Protein AF-0000000079726838 (afdb_homodimer)

Organism: NCBI:txid2484979

Radius of gyration: 108.26 Å; Cα contacts (8 Å, |Δi|>4): 1238; chains: 2; bounding box: 36×328×181 Å

Secondary structure (DSSP, 8-state):
-HHHHHHS-HHHHHHHHHHHTHHHHHHHHHHHHHHHHHHHHHHHHHIIIIIHHHHHHHHHHHIIIIIIIIHHHHHHTTSS-HHHHHHHHHHHHHHHHHHHHHHHTS---HHHHHHHHHHHHHHHHHHHHHHHHHHHHHTT-HHHHHHHIIIIIHHHHHHHHHHHHHHHHHHHHHHHHHHHHHHHHHHHHHHHHHHHHHHHHHHHHHHHHHHHHHHHHHHHHHHHHHHTTB-SS-------TT---HHHHHHHHHHHHHHHHHHHHHHHHHHHHHHHHHHHHHHHHHHHHHHHHHHHHHHHHHHHHHHHHHHHHHHHHHHHHH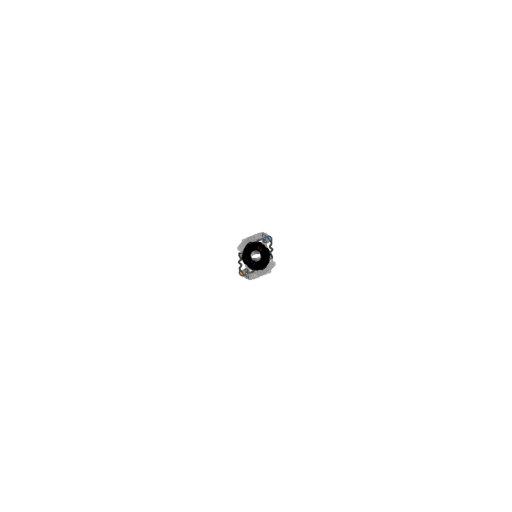HHHHHHHHHHHHHHHHHHHHHHHHHHHHHHHHHHHHHHHHHHHHHHHHHHHHHHHHHHHHHHHHHHHHHHHHHHHHHHHHHHHHHHHHHHHHTGGGGHHHHHHHHHHHHHHHHHHHHHHHHHHHHHHHHHHHHHHHHHHHHHHHHHHHHHHHHHHHHHHHHHHHHHHHHHHHHHHHHHHHHHHHHHHHHHHHHHHHHHHHHHHHHHHHHHHHHHHHHHHHHHHHHHHHHHHHHHHHHHHHHHHHTTSB-/-HHHHHTS-HHHHHHHHHHHTHHHHHHHHHHHHHHHHHHHHHHHHHIIIIIHHHHHHHHHHHIIIIIIIIHHHHHHHTSS-HHHHHHHHHHHHHHHHHHHHHHHTSPPPHHHHHHHHHHHHHHHHHHHHHHHHHHHHHTT-HHHHHHIIIIIHHHHHHHHHHHHHHHHHHHHHHHHHHHHHHHHHHHHHHHHHHHHHHHHHHHHHHHHHHHHHHHHHHHHHHHHHHHTTB-SS-------TT---HHHHHHHHHHHHHHHHHHHHHHHHHHHHHHHHHHHHHHHHHHHHHHHHHHHHHHHHHHHHHHHHHHHHHHHHHHHHHHHHHHHHHHHHHHHHHHHHHHHHHHHHHHHHHHHHHHHHHHHHHHHHHHHHHHHHHHHHHHHHHHHHHHHHHHHHHHHHHHHHHHHHHHHHHTGGGGHHHHHHHHHHHHHHHHHHHHHHHHHHHHHHHHHHHHHHHHHHHHHHHHHHHHHHHHHHHHHHHHHHHHHHHHHHHHHHHHHHHHHHHHHHHHHHHHHHHHHHHHHHHHHHHHHHHHHHHHHHHHHHHHHHHHHHHHHHHHHHHHHHHTTSB-

Sequence (1142 aa):
MKSWYSRLGLKIKLTLLFSSLLLPILMILGLSLLNSSARIKDIETIHNDRLIPLKQLKSISDYYAISIVDCVHKVRGGSVSFSQGKENIAQAQAGIKKEWMAYLSTQLVPEETQIIEELKPLFETADKVVEEGKKTMEAEDQQKLIEFAENVLYPNIDPVTEKIEKLIQVQLKITERIYTKAELEYEYSIGIFTVTSVATIVYILIVSITFSLRLVKGLTTVTSSIKNADFSKIIDVEHDDRNKDELYLLLIAFQEFQEKVKNMLSTIFSFSESILSASEELSKSSDHLSSNAQTESASAEQISASVEEISAGMEQVTRNAEEQYSSIASFSGEMKTLDTLINRVGDAVQGSLQSVSEMYQKVEGGKNTMGNLSGSMGKIENSSVEMRSITAIIKEISEKVNLLALNAAIEAARAGEHGRGFAVVASEITRLAEQTDESAKTIEDLIKTSNAEIESGKGFVENSVKVYAGILDGLRSIKESSDNIVQIMQLQQEKKETIRGAVQLVDSKSAEIRTSVKEQKVAIVETANAVANISVTVQSSAANSEQIAASASGLLNIAKNLRETMSFLKAMKSWYSRLGLKIKLTLLFSSLLLPILMILGLSLLNSSARIKDIETIHNDRLIPLKQLKSISDYYAISIVDCVHKVRGGSVSFSQGKENIAQAQAGIKKEWMAYLSTQLVPEETQIIEELKPLFETADKVVEEGKKTMEAEDQQKLIEFAENVLYPNIDPVTEKIEKLIQVQLKITERIYTKAELEYEYSIGIFTVTSVATIVYILIVSITFSLRLVKGLTTVTSSIKNADFSKIIDVEHDDRNKDELYLLLIAFQEFQEKVKNMLSTIFSFSESILSASEELSKSSDHLSSNAQTESASAEQISASVEEISAGMEQVTRNAEEQYSSIASFSGEMKTLDTLINRVGDAVQGSLQSVSEMYQKVEGGKNTMGNLSGSMGKIENSSVEMRSITAIIKEISEKVNLLALNAAIEAARAGEHGRGFAVVASEITRLAEQTDESAKTIEDLIKTSNAEIESGKGFVENSVKVYAGILDGLRSIKESSDNIVQIMQLQQEKKETIRGAVQLVDSKSAEIRTSVKEQKVAIVETANAVANISVTVQSSAANSEQIAASASGLLNIAKNLRETMSFLKA

Nearest PDB structures (foldseek):
  8c5v-assembly1_I  TM=6.494E-01  e=7.967E-13  Escherichia coli
  3g67-assembly1_A  TM=8.322E-01  e=2.986E-04  Thermotoga maritima
  7a0g-assembly1_JJJ  TM=4.758E-01  e=6.464E-01  Serratia marcescens
  8to0-assembly1_F  TM=2.439E-01  e=8.114E+00  Mus musculus
  8c5v-assembly1_I  TM=6.733E-01  e=1.120E-13  Escherichia coli

pLDDT: mean 88.54, std 6.05, range [40.91, 96.56]

Foldseek 3Di:
DVPVLQQDAPVVNVVVLVVVLVVLVVVLVVLVVVLVVVVVVLVVCLPQAQPLLLVLLVLLLCLLVPQQLVLLVCCLVVNAALVRSLVSLVVSLVSNVVSVVVSVPHDDDPQLVVLVVVQVVLVVQLVVLSVVLSVCSVVVPNVVSVCSSPPPRCVRRVVNSVSSVVNSVVSVVVNVVSVVVSVVVVVVSVVVSVVSVVVSVVSSVVSVVVVVVVLVVLVVVLVVCVVLLELVDQDDQDDDPSRPYPSSVVSVVVSVVSVVLVVVLVVLLVVLVVLLVVLVVLLVVLVVLLVVLVVLLVVLVVLLVVLVVVLVVLVVLLVVLVVLLVVLVVVVVVLVVVLVVLVVLLVVLVVLLVVLVVVLVVLVVVLVVLVVQLVVLVVVLVVLVVLLVVLVVQLVVLVVQLVVLVVQLVVLVVVPPVSPVSNVVSVVSNVVSVVSNVVSVVSNVVSVVSNVVSVVVNVVSVVSSVVSVVVNVVSVVSNVVSVVSVVVSVVVVVVSVVVSVVSVVSNVVSVVSNVVSVVVVVVSVVSNVVSVVSNVVSVVSNVVSVVSNVVSVVSNVVSVVSCVVCVSNHD/DVPVLQQDAPVVNVVVLVVVLVVLVVVLVVLVVVLVVLVVVLVVCLVQAQVLLLVLLVLLLCLLVPQQLVLLVCCLVVVDALVRSLVSLVVSLVSNVVSVVVSVPHDDDPQLVVLVVVQVVLVVQLVVLSVVLSVCSVVVDNVVSVCSSVPPRCVSRVVNSVSSVVNSVVSVVVNVVSVVVSVVVVVVSVVVSVVSVVVSVVSSVVSVVVVVVVQVVLVVVLVVCVVLLELVDQDDQDDDPSRPYPSSVVSVVVSVVSVVLVVVLVVLLVVLVVLLVVLVVLLVVLVVLLVVLVVLLVVLVVLLVVLVVVLVVLVVLLVVLVVLLVVLVVVVVVLVVVLVVLVVLVVVLVVLLVVLVVVLVVLVVVLVVLVVVLVVLVVVLVVLVVLLVVLVVQLVVLVVQLVVLVVQLVVLVVVPPVSPVSNVVSVVSNVVSVVSNVVSVVSNVVSVVVNVVSVVVNVVSVVSSVVSVVVNVVSVVSNVVSVVSNVVSVVVVVVSVVVSVVSVVSNVVSVVSNVVSVVVSVVSVVSNVVSVVSNVVSVVSNVVSVVSNVVSVVSNVVSVVSCVVCVSNHD

InterPro domains:
  IPR004089 Methyl-accepting chemotaxis protein (MCP) signalling domain [PF00015] (361-507)
  IPR004089 Methyl-accepting chemotaxis protein (MCP) signalling domain [PS50111] (299-535)
  IPR004089 Methyl-accepting chemotaxis protein (MCP) signalling domain [SM00283] (295-570)
  IPR004090 Chemotaxis methyl-accepting receptor [PR00260] (10-35)
  IPR004090 Chemotaxis methyl-accepting receptor [PR00260] (316-345)
  IPR004090 Chemotaxis methyl-accepting receptor [PR00260] (393-420)
  IPR004090 Chemotaxis methyl-accepting receptor [PR00260] (422-451)
  IPR024478 Chemotaxis methyl-accepting receptor HlyB-like, 4HB MCP domain [PF12729] (11-183)

Structure (mmCIF, N/CA/C/O backbone):
data_AF-0000000079726838-model_v1
#
loop_
_entity.id
_entity.type
_entity.pdbx_description
1 polymer 'Methyl-accepting chemotaxis protein'
#
loop_
_atom_site.group_PDB
_atom_site.id
_atom_site.type_symbol
_atom_site.label_atom_id
_atom_site.label_alt_id
_atom_site.label_comp_id
_atom_site.label_asym_id
_atom_site.label_entity_id
_atom_site.label_seq_id
_atom_site.pdbx_PDB_ins_code
_atom_site.Cartn_x
_atom_site.Cartn_y
_atom_site.Cartn_z
_atom_site.occupancy
_atom_site.B_iso_or_equiv
_atom_site.auth_seq_id
_atom_site.auth_comp_id
_atom_site.auth_asym_id
_atom_site.auth_atom_id
_atom_site.pdbx_PDB_model_num
ATOM 1 N N . MET A 1 1 ? 16.016 64.875 40.156 1 40.91 1 MET A N 1
ATOM 2 C CA . MET A 1 1 ? 14.578 65.062 40.312 1 40.91 1 MET A CA 1
ATOM 3 C C . MET A 1 1 ? 13.789 64.312 39.25 1 40.91 1 MET A C 1
ATOM 5 O O . MET A 1 1 ? 12.578 64.188 39.344 1 40.91 1 MET A O 1
ATOM 9 N N . LYS A 1 2 ? 14.617 64.25 38.156 1 58.03 2 LYS A N 1
ATOM 10 C CA . LYS A 1 2 ? 14.188 63.562 36.938 1 58.03 2 LYS A CA 1
ATOM 11 C C . LYS A 1 2 ? 13.953 62.062 37.219 1 58.03 2 LYS A C 1
ATOM 13 O O . LYS A 1 2 ? 13.016 61.469 36.688 1 58.03 2 LYS A O 1
ATOM 18 N N . SER A 1 3 ? 14.609 61.688 38.031 1 61.22 3 SER A N 1
ATOM 19 C CA . SER A 1 3 ? 14.688 60.25 38.281 1 61.22 3 SER A CA 1
ATOM 20 C C . SER A 1 3 ? 13.508 59.75 39.125 1 61.22 3 SER A C 1
ATOM 22 O O . SER A 1 3 ? 12.891 58.719 38.781 1 61.22 3 SER A O 1
ATOM 24 N N . TRP A 1 4 ? 13.242 60.438 40.219 1 64.5 4 TRP A N 1
ATOM 25 C CA . TRP A 1 4 ? 12.156 60 41.094 1 64.5 4 TRP A CA 1
ATOM 26 C C . TRP A 1 4 ? 10.797 60.219 40.438 1 64.5 4 TRP A C 1
ATOM 28 O O . TRP A 1 4 ? 9.891 59.406 40.562 1 64.5 4 TRP A O 1
ATOM 38 N N . TYR A 1 5 ? 10.695 61.25 39.625 1 71.38 5 TYR A N 1
ATOM 39 C CA . TYR A 1 5 ? 9.469 61.594 38.906 1 71.38 5 TYR A CA 1
ATOM 40 C C . TYR A 1 5 ? 9.117 60.531 37.875 1 71.38 5 TYR A C 1
ATOM 42 O O . TYR A 1 5 ? 7.945 60.188 37.688 1 71.38 5 TYR A O 1
ATOM 50 N N . SER A 1 6 ? 10.133 59.969 37.438 1 70.81 6 SER A N 1
ATOM 51 C CA . SER A 1 6 ? 9.922 59 36.344 1 70.81 6 SER A CA 1
ATOM 52 C C . SER A 1 6 ? 9.383 57.688 36.906 1 70.81 6 SER A C 1
ATOM 54 O O . SER A 1 6 ? 8.75 56.906 36.156 1 70.81 6 SER A O 1
ATOM 56 N N . ARG A 1 7 ? 9.5 57.469 38.219 1 75.81 7 ARG A N 1
ATOM 57 C CA . ARG A 1 7 ? 9.109 56.188 38.781 1 75.81 7 ARG A CA 1
ATOM 58 C C . ARG A 1 7 ? 7.703 56.25 39.375 1 75.81 7 ARG A C 1
ATOM 60 O O . ARG A 1 7 ? 7.125 55.25 39.75 1 75.81 7 ARG A O 1
ATOM 67 N N . LEU A 1 8 ? 7.102 57.406 39.281 1 77.19 8 LEU A N 1
ATOM 68 C CA . LEU A 1 8 ? 5.789 57.562 39.906 1 77.19 8 LEU A CA 1
ATOM 69 C C . LEU A 1 8 ? 4.68 57.188 38.938 1 77.19 8 LEU A C 1
ATOM 71 O O . LEU A 1 8 ? 4.875 57.25 37.719 1 77.19 8 LEU A O 1
ATOM 75 N N . GLY A 1 9 ? 3.553 56.812 39.5 1 79.25 9 GLY A N 1
ATOM 76 C CA . GLY A 1 9 ? 2.373 56.531 38.688 1 79.25 9 GLY A CA 1
ATOM 77 C C . GLY A 1 9 ? 1.817 57.75 38 1 79.25 9 GLY A C 1
ATOM 78 O O . GLY A 1 9 ? 2.1 58.875 38.406 1 79.25 9 GLY A O 1
ATOM 79 N N . LEU A 1 10 ? 1.192 57.562 36.906 1 81.06 10 LEU A N 1
ATOM 80 C CA . LEU A 1 10 ? 0.652 58.656 36.125 1 81.06 10 LEU A CA 1
ATOM 81 C C . LEU A 1 10 ? -0.338 59.469 36.938 1 81.06 10 LEU A C 1
ATOM 83 O O . LEU A 1 10 ? -0.407 60.688 36.781 1 81.06 10 LEU A O 1
ATOM 87 N N . LYS A 1 11 ? -1.044 58.844 37.875 1 78.19 11 LYS A N 1
ATOM 88 C CA . LYS A 1 11 ? -1.975 59.531 38.75 1 78.19 11 LYS A CA 1
ATOM 89 C C . LYS A 1 11 ? -1.242 60.562 39.625 1 78.19 11 LYS A C 1
ATOM 91 O O . LYS A 1 11 ? -1.638 61.719 39.719 1 78.19 11 LYS A O 1
ATOM 96 N N . ILE A 1 12 ? -0.207 60.062 40.219 1 77.75 12 ILE A N 1
ATOM 97 C CA . ILE A 1 12 ? 0.562 60.906 41.125 1 77.75 12 ILE A CA 1
ATOM 98 C C . ILE A 1 12 ? 1.311 61.969 40.312 1 77.75 12 ILE A C 1
ATOM 100 O O . ILE A 1 12 ? 1.395 63.125 40.75 1 77.75 12 ILE A O 1
ATOM 104 N N . LYS A 1 13 ? 1.774 61.562 39.156 1 78.75 13 LYS A N 1
ATOM 105 C CA . LYS A 1 13 ? 2.484 62.531 38.312 1 78.75 13 LYS A CA 1
ATOM 106 C C . LYS A 1 13 ? 1.571 63.688 37.906 1 78.75 13 LYS A C 1
ATOM 108 O O . LYS A 1 13 ? 1.965 64.875 37.969 1 78.75 13 LYS A O 1
ATOM 113 N N . LEU A 1 14 ? 0.384 63.312 37.562 1 78.88 14 LEU A N 1
ATOM 114 C CA . LEU A 1 14 ? -0.561 64.312 37.125 1 78.88 14 LEU A CA 1
ATOM 115 C C . LEU A 1 14 ? -1.011 65.188 38.281 1 78.88 14 LEU A C 1
ATOM 117 O O . LEU A 1 14 ? -1.132 66.438 38.156 1 78.88 14 LEU A O 1
ATOM 121 N N . THR A 1 15 ? -1.116 64.562 39.406 1 76.06 15 THR A N 1
ATOM 122 C CA . THR A 1 15 ? -1.513 65.312 40.594 1 76.06 15 THR A CA 1
ATOM 123 C C . THR A 1 15 ? -0.414 66.312 41 1 76.06 15 THR A C 1
ATOM 125 O O . THR A 1 15 ? -0.694 67.438 41.344 1 76.06 15 THR A O 1
ATOM 128 N N . LEU A 1 16 ? 0.772 65.812 40.969 1 75.38 16 LEU A N 1
ATOM 129 C CA . LEU A 1 16 ? 1.89 66.688 41.312 1 75.38 16 LEU A CA 1
ATOM 130 C C . LEU A 1 16 ? 2.035 67.812 40.312 1 75.38 16 LEU A C 1
ATOM 132 O O . LEU A 1 16 ? 2.334 69 40.688 1 75.38 16 LEU A O 1
ATOM 136 N N . LEU A 1 17 ? 1.799 67.438 39.125 1 78.94 17 LEU A N 1
ATOM 137 C CA . LEU A 1 17 ? 1.915 68.5 38.062 1 78.94 17 LEU A CA 1
ATOM 138 C C . LEU A 1 17 ? 0.846 69.562 38.219 1 78.94 17 LEU A C 1
ATOM 140 O O . LEU A 1 17 ? 1.144 70.75 38.156 1 78.94 17 LEU A O 1
ATOM 144 N N . PHE A 1 18 ? -0.343 69.125 38.562 1 78.25 18 PHE A N 1
ATOM 145 C CA . PHE A 1 18 ? -1.435 70.062 38.781 1 78.25 18 PHE A CA 1
ATOM 146 C C . PHE A 1 18 ? -1.238 70.875 40.062 1 78.25 18 PHE A C 1
ATOM 148 O O . PHE A 1 18 ? -1.521 72.062 40.125 1 78.25 18 PHE A O 1
ATOM 155 N N . SER A 1 19 ? -0.671 70.188 41.094 1 74.62 19 SER A N 1
ATOM 156 C CA . SER A 1 19 ? -0.426 70.875 42.344 1 74.62 19 SER A CA 1
ATOM 157 C C . SER A 1 19 ? 0.685 71.875 42.219 1 74.62 19 SER A C 1
ATOM 159 O O . SER A 1 19 ? 0.673 72.875 42.938 1 74.62 19 SER A O 1
ATOM 161 N N . SER A 1 20 ? 1.674 71.625 41.406 1 77.06 20 SER A N 1
ATOM 162 C CA . SER A 1 20 ? 2.771 72.562 41.219 1 77.06 20 SER A CA 1
ATOM 163 C C . SER A 1 20 ? 2.264 73.875 40.719 1 77.06 20 SER A C 1
ATOM 165 O O . SER A 1 20 ? 2.898 74.938 40.906 1 77.06 20 SER A O 1
ATOM 167 N N . LEU A 1 21 ? 1.096 73.875 40.188 1 75.19 21 LEU A N 1
ATOM 168 C CA . LEU A 1 21 ? 0.511 75.125 39.656 1 75.19 21 LEU A CA 1
ATOM 169 C C . LEU A 1 21 ? -0.08 75.938 40.781 1 75.19 21 LEU A C 1
ATOM 171 O O . LEU A 1 21 ? -0.358 77.125 40.562 1 75.19 21 LEU A O 1
ATOM 175 N N . LEU A 1 22 ? -0.127 75.375 42.031 1 76.31 22 LEU A N 1
ATOM 176 C CA . LEU A 1 22 ? -0.675 76.062 43.156 1 76.31 22 LEU A CA 1
ATOM 177 C C . LEU A 1 22 ? 0.338 77.062 43.75 1 76.31 22 LEU A C 1
ATOM 179 O O . LEU A 1 22 ? -0.041 78.062 44.312 1 76.31 22 LEU A O 1
ATOM 183 N N . LEU A 1 23 ? 1.533 76.875 43.531 1 76.81 23 LEU A N 1
ATOM 184 C CA . LEU A 1 23 ? 2.568 77.688 44.156 1 76.81 23 LEU A CA 1
ATOM 185 C C . LEU A 1 23 ? 2.545 79.062 43.594 1 76.81 23 LEU A C 1
ATOM 187 O O . LEU A 1 23 ? 2.49 80.062 44.375 1 76.81 23 LEU A O 1
ATOM 191 N N . PRO A 1 24 ? 2.553 79.125 42.25 1 75.5 24 PRO A N 1
ATOM 192 C CA . PRO A 1 24 ? 2.504 80.5 41.781 1 75.5 24 PRO A CA 1
ATOM 193 C C . PRO A 1 24 ? 1.219 81.25 42.188 1 75.5 24 PRO A C 1
ATOM 195 O O . PRO A 1 24 ? 1.236 82.438 42.438 1 75.5 24 PRO A O 1
ATOM 198 N N . ILE A 1 25 ? 0.18 80.562 42.375 1 75.5 25 ILE A N 1
ATOM 199 C CA . ILE A 1 25 ? -1.097 81.125 42.75 1 75.5 25 ILE A CA 1
ATOM 200 C C . ILE A 1 25 ? -1.007 81.625 44.188 1 75.5 25 ILE A C 1
ATOM 202 O O . ILE A 1 25 ? -1.448 82.75 44.5 1 75.5 25 ILE A O 1
ATOM 206 N N . LEU A 1 26 ? -0.352 80.875 45 1 78.62 26 LEU A N 1
ATOM 207 C CA . LEU A 1 26 ? -0.195 81.25 46.375 1 78.62 26 LEU A CA 1
ATOM 208 C C . LEU A 1 26 ? 0.749 82.438 46.531 1 78.62 26 LEU A C 1
ATOM 210 O O . LEU A 1 26 ? 0.545 83.312 47.375 1 78.62 26 LEU A O 1
ATOM 214 N N . MET A 1 27 ? 1.598 82.5 45.625 1 80.69 27 MET A N 1
ATOM 215 C CA . MET A 1 27 ? 2.541 83.625 45.656 1 80.69 27 MET A CA 1
ATOM 216 C C . MET A 1 27 ? 1.846 84.938 45.281 1 80.69 27 MET A C 1
ATOM 218 O O . MET A 1 27 ? 2.047 85.938 45.938 1 80.69 27 MET A O 1
ATOM 222 N N . ILE A 1 28 ? 1.01 84.812 44.312 1 79.69 28 ILE A N 1
ATOM 223 C CA . ILE A 1 28 ? 0.291 86 43.875 1 79.69 28 ILE A CA 1
ATOM 224 C C . ILE A 1 28 ? -0.677 86.438 44.969 1 79.69 28 ILE A C 1
ATOM 226 O O . ILE A 1 28 ? -0.791 87.625 45.25 1 79.69 28 ILE A O 1
ATOM 230 N N . LEU A 1 29 ? -1.221 85.438 45.594 1 80 29 LEU A N 1
ATOM 231 C CA . LEU A 1 29 ? -2.154 85.688 46.688 1 80 29 LEU A CA 1
ATOM 232 C C . LEU A 1 29 ? -1.434 86.312 47.875 1 80 29 LEU A C 1
ATOM 234 O O . LEU A 1 29 ? -1.908 87.312 48.438 1 80 29 LEU A O 1
ATOM 238 N N . GLY A 1 30 ? -0.322 85.875 48.188 1 82 30 GLY A N 1
ATOM 239 C CA . GLY A 1 30 ? 0.45 86.438 49.312 1 82 30 GLY A CA 1
ATOM 240 C C . GLY A 1 30 ? 0.924 87.875 49.062 1 82 30 GLY A C 1
ATOM 241 O O . GLY A 1 30 ? 0.797 88.688 49.938 1 82 30 GLY A O 1
ATOM 242 N N . LEU A 1 31 ? 1.344 88.062 47.906 1 82.56 31 LEU A N 1
ATOM 243 C CA . LEU A 1 31 ? 1.811 89.375 47.562 1 82.56 31 LEU A CA 1
ATOM 244 C C . LEU A 1 31 ? 0.658 90.375 47.562 1 82.56 31 LEU A C 1
ATOM 246 O O . LEU A 1 31 ? 0.826 91.562 48 1 82.56 31 LEU A O 1
ATOM 250 N N . SER A 1 32 ? -0.486 89.875 47.156 1 81.06 32 SER A N 1
ATOM 251 C CA . SER A 1 32 ? -1.673 90.75 47.094 1 81.06 32 SER A CA 1
ATOM 252 C C . SER A 1 32 ? -2.115 91.125 48.5 1 81.06 32 SER A C 1
ATOM 254 O O . SER A 1 32 ? -2.439 92.312 48.75 1 81.06 32 SER A O 1
ATOM 256 N N . LEU A 1 33 ? -1.945 90.25 49.469 1 81.88 33 LEU A N 1
ATOM 257 C CA . LEU A 1 33 ? -2.375 90.562 50.844 1 81.88 33 LEU A CA 1
ATOM 258 C C . LEU A 1 33 ? -1.379 91.438 51.531 1 81.88 33 LEU A C 1
ATOM 260 O O . LEU A 1 33 ? -1.775 92.312 52.281 1 81.88 33 LEU A O 1
ATOM 264 N N . LEU A 1 34 ? -0.155 91.25 51.281 1 83.94 34 LEU A N 1
ATOM 265 C CA . LEU A 1 34 ? 0.864 92.125 51.906 1 83.94 34 LEU A CA 1
ATOM 266 C C . LEU A 1 34 ? 0.763 93.562 51.438 1 83.94 34 LEU A C 1
ATOM 268 O O . LEU A 1 34 ? 0.85 94.5 52.219 1 83.94 34 LEU A O 1
ATOM 272 N N . ASN A 1 35 ? 0.546 93.562 50.156 1 82.38 35 ASN A N 1
ATOM 273 C CA . ASN A 1 35 ? 0.415 94.938 49.594 1 82.38 35 ASN A CA 1
ATOM 274 C C . ASN A 1 35 ? -0.826 95.625 50.094 1 82.38 35 ASN A C 1
ATOM 276 O O . ASN A 1 35 ? -0.771 96.812 50.438 1 82.38 35 ASN A O 1
ATOM 280 N N . SER A 1 36 ? -1.873 94.875 50.312 1 81.12 36 SER A N 1
ATOM 281 C CA . SER A 1 36 ? -3.119 95.5 50.781 1 81.12 36 SER A CA 1
ATOM 282 C C . SER A 1 36 ? -3.01 95.875 52.25 1 81.12 36 SER A C 1
ATOM 284 O O . SER A 1 36 ? -3.49 96.938 52.656 1 81.12 36 SER A O 1
ATOM 286 N N . SER A 1 37 ? -2.305 95.188 53 1 84.25 37 SER A N 1
ATOM 287 C CA . SER A 1 37 ? -2.119 95.438 54.406 1 84.25 37 SER A CA 1
ATOM 288 C C . SER A 1 37 ? -1.222 96.688 54.625 1 84.25 37 SER A C 1
ATOM 290 O O . SER A 1 37 ? -1.492 97.5 55.5 1 84.25 37 SER A O 1
ATOM 292 N N . ALA A 1 38 ? -0.284 96.75 53.812 1 84.38 38 ALA A N 1
ATOM 293 C CA . ALA A 1 38 ? 0.629 97.875 53.938 1 84.38 38 ALA A CA 1
ATOM 294 C C . ALA A 1 38 ? -0.076 99.188 53.562 1 84.38 38 ALA A C 1
ATOM 296 O O . ALA A 1 38 ? 0.116 100.188 54.25 1 84.38 38 ALA A O 1
ATOM 297 N N . ARG A 1 39 ? -0.972 99.125 52.656 1 84 39 ARG A N 1
ATOM 298 C CA . ARG A 1 39 ? -1.656 100.312 52.188 1 84 39 ARG A CA 1
ATOM 299 C C . ARG A 1 39 ? -2.689 100.812 53.219 1 84 39 ARG A C 1
ATOM 301 O O . ARG A 1 39 ? -2.836 102 53.438 1 84 39 ARG A O 1
ATOM 308 N N . ILE A 1 40 ? -3.275 99.875 53.906 1 85 40 ILE A N 1
ATOM 309 C CA . ILE A 1 40 ? -4.27 100.25 54.906 1 85 40 ILE A CA 1
ATOM 310 C C . ILE A 1 40 ? -3.574 100.812 56.125 1 85 40 ILE A C 1
ATOM 312 O O . ILE A 1 40 ? -4.07 101.75 56.781 1 85 40 ILE A O 1
ATOM 316 N N . LYS A 1 41 ? -2.436 100.5 56.438 1 87.62 41 LYS A N 1
ATOM 317 C CA . LYS A 1 41 ? -1.663 101 57.562 1 87.62 41 LYS A CA 1
ATOM 318 C C . LYS A 1 41 ? -1.199 102.438 57.281 1 87.62 41 LYS A C 1
ATOM 320 O O . LYS A 1 41 ? -1.191 103.312 58.156 1 87.62 41 LYS A O 1
ATOM 325 N N . ASP A 1 42 ? -0.868 102.562 56 1 87.12 42 ASP A N 1
ATOM 326 C CA . ASP A 1 42 ? -0.497 103.938 55.594 1 87.12 42 ASP A CA 1
ATOM 327 C C . ASP A 1 42 ? -1.658 104.875 55.781 1 87.12 42 ASP A C 1
ATOM 329 O O . ASP A 1 42 ? -1.475 106 56.344 1 87.12 42 ASP A O 1
ATOM 333 N N . ILE A 1 43 ? -2.838 104.5 55.531 1 86.94 43 ILE A N 1
ATOM 334 C CA . ILE A 1 43 ? -4.031 105.375 55.656 1 86.94 43 ILE A CA 1
ATOM 335 C C . ILE A 1 43 ? -4.352 105.625 57.125 1 86.94 43 ILE A C 1
ATOM 337 O O . ILE A 1 43 ? -4.691 106.688 57.531 1 86.94 43 ILE A O 1
ATOM 341 N N . GLU A 1 44 ? -4.094 104.688 57.938 1 86.81 44 GLU A N 1
ATOM 342 C CA . GLU A 1 44 ? -4.32 104.75 59.375 1 86.81 44 GLU A CA 1
ATOM 343 C C . GLU A 1 44 ? -3.346 105.75 60 1 86.81 44 GLU A C 1
ATOM 345 O O . GLU A 1 44 ? -3.746 106.625 60.812 1 86.81 44 GLU A O 1
ATOM 350 N N . THR A 1 45 ? -2.158 105.625 59.594 1 86.62 45 THR A N 1
ATOM 351 C CA . THR A 1 45 ? -1.132 106.5 60.125 1 86.62 45 THR A CA 1
ATOM 352 C C . THR A 1 45 ? -1.401 107.938 59.75 1 86.62 45 THR A C 1
ATOM 354 O O . THR A 1 45 ? -1.281 108.875 60.562 1 86.62 45 THR A O 1
ATOM 357 N N . ILE A 1 46 ? -1.822 108.188 58.594 1 86.88 46 ILE A N 1
ATOM 358 C CA . ILE A 1 46 ? -2.123 109.5 58.125 1 86.88 46 ILE A CA 1
ATOM 359 C C . ILE A 1 46 ? -3.293 110.125 58.906 1 86.88 46 ILE A C 1
ATOM 361 O O . ILE A 1 46 ? -3.246 111.25 59.375 1 86.88 46 ILE A O 1
ATOM 365 N N . HIS A 1 47 ? -4.246 109.312 59.25 1 83.69 47 HIS A N 1
ATOM 366 C CA . HIS A 1 47 ? -5.445 109.75 59.969 1 83.69 47 HIS A CA 1
ATOM 367 C C . HIS A 1 47 ? -5.16 110 61.438 1 83.69 47 HIS A C 1
ATOM 369 O O . HIS A 1 47 ? -5.348 111.125 61.938 1 83.69 47 HIS A O 1
ATOM 375 N N . ASN A 1 48 ? -4.594 109.062 62.094 1 84.12 48 ASN A N 1
ATOM 376 C CA . ASN A 1 48 ? -4.504 109.062 63.562 1 84.12 48 ASN A CA 1
ATOM 377 C C . ASN A 1 48 ? -3.291 109.875 64.062 1 84.12 48 ASN A C 1
ATOM 379 O O . ASN A 1 48 ? -3.357 110.562 65.062 1 84.12 48 ASN A O 1
ATOM 383 N N . ASP A 1 49 ? -2.299 109.875 63.188 1 84.56 49 ASP A N 1
ATOM 384 C CA . ASP A 1 49 ? -1.051 110.375 63.75 1 84.56 49 ASP A CA 1
ATOM 385 C C . ASP A 1 49 ? -0.638 111.688 63.062 1 84.56 49 ASP A C 1
ATOM 387 O O . ASP A 1 49 ? 0.407 112.25 63.375 1 84.56 49 ASP A O 1
ATOM 391 N N . ARG A 1 50 ? -1.406 112.062 62.094 1 84.19 50 ARG A N 1
ATOM 392 C CA . ARG A 1 50 ? -1.021 113.25 61.406 1 84.19 50 ARG A CA 1
ATOM 393 C C . ARG A 1 50 ? -2.184 114.25 61.344 1 84.19 50 ARG A C 1
ATOM 395 O O . ARG A 1 50 ? -2.088 115.375 61.875 1 84.19 50 ARG A O 1
ATOM 402 N N . LEU A 1 51 ? -3.271 113.812 61 1 84.56 51 LEU A N 1
ATOM 403 C CA . LEU A 1 51 ? -4.406 114.688 60.812 1 84.56 51 LEU A CA 1
ATOM 404 C C . LEU A 1 51 ? -5.008 115.125 62.156 1 84.56 51 LEU A C 1
ATOM 406 O O . LEU A 1 51 ? -5.289 116.25 62.375 1 84.56 51 LEU A O 1
ATOM 410 N N . ILE A 1 52 ? -5.191 114.25 63.094 1 85.31 52 ILE A N 1
ATOM 411 C CA . ILE A 1 52 ? -5.758 114.562 64.375 1 85.31 52 ILE A CA 1
ATOM 412 C C . ILE A 1 52 ? -4.809 115.5 65.188 1 85.31 52 ILE A C 1
ATOM 414 O O . ILE A 1 52 ? -5.223 116.562 65.688 1 85.31 52 ILE A O 1
ATOM 418 N N . PRO A 1 53 ? -3.518 115.188 65.125 1 88.69 53 PRO A N 1
ATOM 419 C CA . PRO A 1 53 ? -2.58 116.062 65.812 1 88.69 53 PRO A CA 1
ATOM 420 C C . PRO A 1 53 ? -2.574 117.5 65.188 1 88.69 53 PRO A C 1
ATOM 422 O O . PRO A 1 53 ? -2.441 118.5 65.938 1 88.69 53 PRO A O 1
ATOM 425 N N . LEU A 1 54 ? -2.779 117.5 63.938 1 88.44 54 LEU A N 1
ATOM 426 C CA . LEU A 1 54 ? -2.85 118.812 63.281 1 88.44 54 LEU A CA 1
ATOM 427 C C . LEU A 1 54 ? -4.016 119.625 63.812 1 88.44 54 LEU A C 1
ATOM 429 O O . LEU A 1 54 ? -3.869 120.812 64.062 1 88.44 54 LEU A O 1
ATOM 433 N N . LYS A 1 55 ? -5.109 119.125 64.062 1 86.38 55 LYS A N 1
ATOM 434 C CA . LYS A 1 55 ? -6.277 119.75 64.625 1 86.38 55 LYS A CA 1
ATOM 435 C C . LYS A 1 55 ? -6.004 120.188 66.062 1 86.38 55 LYS A C 1
ATOM 437 O O . LYS A 1 55 ? -6.348 121.312 66.438 1 86.38 55 LYS A O 1
ATOM 442 N N . GLN A 1 56 ? -5.355 119.5 66.812 1 89.44 56 GLN A N 1
ATOM 443 C CA . GLN A 1 56 ? -5.047 119.75 68.188 1 89.44 56 GLN A CA 1
ATOM 444 C C . GLN A 1 56 ? -4.074 120.938 68.312 1 89.44 56 GLN A C 1
ATOM 446 O O . GLN A 1 56 ? -4.281 121.875 69.125 1 89.44 56 GLN A O 1
ATOM 451 N N . LEU A 1 57 ? -3.154 120.875 67.5 1 91.81 57 LEU A N 1
ATOM 452 C CA . LEU A 1 57 ? -2.16 121.938 67.438 1 91.81 57 LEU A CA 1
ATOM 453 C C . LEU A 1 57 ? -2.789 123.312 67.062 1 91.81 57 LEU A C 1
ATOM 455 O O . LEU A 1 57 ? -2.498 124.312 67.625 1 91.81 57 LEU A O 1
ATOM 459 N N . LYS A 1 58 ? -3.602 123.188 66.188 1 87.69 58 LYS A N 1
ATOM 460 C CA . LYS A 1 58 ? -4.309 124.375 65.75 1 87.69 58 LYS A CA 1
ATOM 461 C C . LYS A 1 58 ? -5.184 124.938 66.875 1 87.69 58 LYS A C 1
ATOM 463 O O . LYS A 1 58 ? -5.219 126.125 67.062 1 87.69 58 LYS A O 1
ATOM 468 N N . SER A 1 59 ? -5.867 124.062 67.562 1 88.56 59 SER A N 1
ATOM 469 C CA . SER A 1 59 ? -6.715 124.5 68.625 1 88.56 59 SER A CA 1
ATOM 470 C C . SER A 1 59 ? -5.895 125.188 69.75 1 88.56 59 SER A C 1
ATOM 472 O O . SER A 1 59 ? -6.312 126.25 70.25 1 88.56 59 SER A O 1
ATOM 474 N N . ILE A 1 60 ? -4.82 124.75 69.938 1 92.31 60 ILE A N 1
ATOM 475 C CA . ILE A 1 60 ? -3.939 125.312 70.938 1 92.31 60 ILE A CA 1
ATOM 476 C C . ILE A 1 60 ? -3.506 126.688 70.5 1 92.31 60 ILE A C 1
ATOM 478 O O . ILE A 1 60 ? -3.561 127.688 71.25 1 92.31 60 ILE A O 1
ATOM 482 N N . SER A 1 61 ? -3.086 126.812 69.312 1 90.62 61 SER A N 1
ATOM 483 C CA . SER A 1 61 ? -2.703 128.125 68.75 1 90.62 61 SER A CA 1
ATOM 484 C C . SER A 1 61 ? -3.852 129.125 68.812 1 90.62 61 SER A C 1
ATOM 486 O O . SER A 1 61 ? -3.646 130.25 69.125 1 90.62 61 SER A O 1
ATOM 488 N N . ASP A 1 62 ? -4.984 128.625 68.562 1 86.44 62 ASP A N 1
ATOM 489 C CA . ASP A 1 62 ? -6.176 129.375 68.625 1 86.44 62 ASP A CA 1
ATOM 490 C C . ASP A 1 62 ? -6.492 129.875 70.062 1 86.44 62 ASP A C 1
ATOM 492 O O . ASP A 1 62 ? -6.891 131 70.25 1 86.44 62 ASP A O 1
ATOM 496 N N . TYR A 1 63 ? -6.34 129.125 70.938 1 90 63 TYR A N 1
ATOM 497 C CA . TYR A 1 63 ? -6.562 129.5 72.312 1 90 63 TYR A CA 1
ATOM 498 C C . TYR A 1 63 ? -5.633 130.625 72.75 1 90 63 TYR A C 1
ATOM 500 O O . TYR A 1 63 ? -6.066 131.625 73.375 1 90 63 TYR A O 1
ATOM 508 N N . TYR A 1 64 ? -4.48 130.625 72.375 1 90.19 64 TYR A N 1
ATOM 509 C CA . TYR A 1 64 ? -3.527 131.625 72.75 1 90.19 64 TYR A CA 1
ATOM 510 C C . TYR A 1 64 ? -3.84 133 72 1 90.19 64 TYR A C 1
ATOM 512 O O . TYR A 1 64 ? -3.922 134 72.625 1 90.19 64 TYR A O 1
ATOM 520 N N . ALA A 1 65 ? -4.055 132.875 70.812 1 85.81 65 ALA A N 1
ATOM 521 C CA . ALA A 1 65 ? -4.199 134 69.938 1 85.81 65 ALA A CA 1
ATOM 522 C C . ALA A 1 65 ? -5.551 134.75 70.188 1 85.81 65 ALA A C 1
ATOM 524 O O . ALA A 1 65 ? -5.629 135.875 70.25 1 85.81 65 ALA A O 1
ATOM 525 N N . ILE A 1 66 ? -6.512 133.875 70.312 1 83.56 66 ILE A N 1
ATOM 526 C CA . ILE A 1 66 ? -7.863 134.375 70.312 1 83.56 66 ILE A CA 1
ATOM 527 C C . ILE A 1 66 ? -8.391 134.5 71.75 1 83.56 66 ILE A C 1
ATOM 529 O O . ILE A 1 66 ? -8.742 135.5 72.25 1 83.56 66 ILE A O 1
ATOM 533 N N . SER A 1 67 ? -8.312 133.5 72.438 1 85.94 67 SER A N 1
ATOM 534 C CA . SER A 1 67 ? -8.969 133.375 73.75 1 85.94 67 SER A CA 1
ATOM 535 C C . SER A 1 67 ? -8.148 134.125 74.812 1 85.94 67 SER A C 1
ATOM 537 O O . SER A 1 67 ? -8.672 134.375 75.875 1 85.94 67 SER A O 1
ATOM 539 N N . ILE A 1 68 ? -6.961 134.375 74.562 1 92.06 68 ILE A N 1
ATOM 540 C CA . ILE A 1 68 ? -6.145 135 75.562 1 92.06 68 ILE A CA 1
ATOM 541 C C . ILE A 1 68 ? -5.762 136.375 75.062 1 92.06 68 ILE A C 1
ATOM 543 O O . ILE A 1 68 ? -6.188 137.375 75.688 1 92.06 68 ILE A O 1
ATOM 547 N N . VAL A 1 69 ? -5.012 136.5 74 1 90.12 69 VAL A N 1
ATOM 548 C CA . VAL A 1 69 ? -4.492 137.75 73.562 1 90.12 69 VAL A CA 1
ATOM 549 C C . VAL A 1 69 ? -5.652 138.625 73.188 1 90.12 69 VAL A C 1
ATOM 551 O O . VAL A 1 69 ? -5.727 139.75 73.75 1 90.12 69 VAL A O 1
ATOM 554 N N . ASP A 1 70 ? -6.535 138.125 72.438 1 86.69 70 ASP A N 1
ATOM 555 C CA . ASP A 1 70 ? -7.676 139 72.062 1 86.69 70 ASP A CA 1
ATOM 556 C C . ASP A 1 70 ? -8.523 139.375 73.25 1 86.69 70 ASP A C 1
ATOM 558 O O . ASP A 1 70 ? -9.039 140.5 73.375 1 86.69 70 ASP A O 1
ATOM 562 N N . CYS A 1 71 ? -8.672 138.5 74.125 1 89.5 71 CYS A N 1
ATOM 563 C CA . CYS A 1 71 ? -9.469 138.75 75.312 1 89.5 71 CYS A CA 1
ATOM 564 C C . CYS A 1 71 ? -8.875 139.875 76.125 1 89.5 71 CYS A C 1
ATOM 566 O O . CYS A 1 71 ? -9.609 140.75 76.625 1 89.5 71 CYS A O 1
ATOM 568 N N . VAL A 1 72 ? -7.652 139.875 76.312 1 90.81 72 VAL A N 1
ATOM 569 C CA . VAL A 1 72 ? -6.977 141 77.062 1 90.81 72 VAL A CA 1
ATOM 570 C C . VAL A 1 72 ? -7.258 142.375 76.438 1 90.81 72 VAL A C 1
ATOM 572 O O . VAL A 1 72 ? -7.586 143.25 77.125 1 90.81 72 VAL A O 1
ATOM 575 N N . HIS A 1 73 ? -7.199 142.375 75.25 1 88.19 73 HIS A N 1
ATOM 576 C CA . HIS A 1 73 ? -7.418 143.625 74.5 1 88.19 73 HIS A CA 1
ATOM 577 C C . HIS A 1 73 ? -8.891 144 74.5 1 88.19 73 HIS A C 1
ATOM 579 O O . HIS A 1 73 ? -9.219 145.25 74.625 1 88.19 73 HIS A O 1
ATOM 585 N N . LYS A 1 74 ? -9.727 143.125 74.5 1 88 74 LYS A N 1
ATOM 586 C CA . LYS A 1 74 ? -11.156 143.5 74.562 1 88 74 LYS A CA 1
ATOM 587 C C . LYS A 1 74 ? -11.531 144 75.938 1 88 74 LYS A C 1
ATOM 589 O O . LYS A 1 74 ? -12.391 144.875 76.062 1 88 74 LYS A O 1
ATOM 594 N N . VAL A 1 75 ? -10.984 143.5 76.875 1 90.69 75 VAL A N 1
ATOM 595 C CA . VAL A 1 75 ? -11.219 144 78.25 1 90.69 75 VAL A CA 1
ATOM 596 C C . VAL A 1 75 ? -10.641 145.375 78.375 1 90.69 75 VAL A C 1
ATOM 598 O O . VAL A 1 75 ? -11.297 146.25 78.938 1 90.69 75 VAL A O 1
ATOM 601 N N . ARG A 1 76 ? -9.453 145.5 77.875 1 87.44 76 ARG A N 1
ATOM 602 C CA . ARG A 1 76 ? -8.797 146.75 77.875 1 87.44 76 ARG A CA 1
ATOM 603 C C . ARG A 1 76 ? -9.648 147.875 77.188 1 87.44 76 ARG A C 1
ATOM 605 O O . ARG A 1 76 ? -9.727 149 77.688 1 87.44 76 ARG A O 1
ATOM 612 N N . GLY A 1 77 ? -10.242 147.5 76.25 1 83 77 GLY A N 1
ATOM 613 C CA . GLY A 1 77 ? -11.039 148.5 75.438 1 83 77 GLY A CA 1
ATOM 614 C C . GLY A 1 77 ? -12.453 148.625 75.938 1 83 77 GLY A C 1
ATOM 615 O O . GLY A 1 77 ? -13.211 149.375 75.438 1 83 77 GLY A O 1
ATOM 616 N N . GLY A 1 78 ? -12.914 147.875 77 1 83.69 78 GLY A N 1
ATOM 617 C CA . GLY A 1 78 ? -14.203 148 77.688 1 83.69 78 GLY A CA 1
ATOM 618 C C . GLY A 1 78 ? -15.305 147.125 77.062 1 83.69 78 GLY A C 1
ATOM 619 O O . GLY A 1 78 ? -16.453 147.25 77.5 1 83.69 78 GLY A O 1
ATOM 620 N N . SER A 1 79 ? -15 146.5 76.062 1 87.19 79 SER A N 1
ATOM 621 C CA . SER A 1 79 ? -16.016 145.625 75.375 1 87.19 79 SER A CA 1
ATOM 622 C C . SER A 1 79 ? -16.359 144.375 76.125 1 87.19 79 SER A C 1
ATOM 624 O O . SER A 1 79 ? -17.438 143.875 75.938 1 87.19 79 SER A O 1
ATOM 626 N N . VAL A 1 80 ? -15.43 144 76.938 1 88.94 80 VAL A N 1
ATOM 627 C CA . VAL A 1 80 ? -15.625 142.75 77.812 1 88.94 80 VAL A CA 1
ATOM 628 C C . VAL A 1 80 ? -15.328 143.25 79.25 1 88.94 80 VAL A C 1
ATOM 630 O O . VAL A 1 80 ? -14.375 144 79.5 1 88.94 80 VAL A O 1
ATOM 633 N N . SER A 1 81 ? -16.109 142.75 80.125 1 91.75 81 SER A N 1
ATOM 634 C CA . SER A 1 81 ? -15.922 143.125 81.562 1 91.75 81 SER A CA 1
ATOM 635 C C . SER A 1 81 ? -14.711 142.5 82.125 1 91.75 81 SER A C 1
ATOM 637 O O . SER A 1 81 ? -14.266 141.375 81.625 1 91.75 81 SER A O 1
ATOM 639 N N . PHE A 1 82 ? -14.227 143 83.125 1 90.38 82 PHE A N 1
ATOM 640 C CA . PHE A 1 82 ? -13.078 142.375 83.812 1 90.38 82 PHE A CA 1
ATOM 641 C C . PHE A 1 82 ? -13.398 141 84.312 1 90.38 82 PHE A C 1
ATOM 643 O O . PHE A 1 82 ? -12.586 140 84.125 1 90.38 82 PHE A O 1
ATOM 650 N N . SER A 1 83 ? -14.641 140.75 84.75 1 92.25 83 SER A N 1
ATOM 651 C CA . SER A 1 83 ? -15.055 139.5 85.25 1 92.25 83 SER A CA 1
ATOM 652 C C . SER A 1 83 ? -15.188 138.5 84.125 1 92.25 83 SER A C 1
ATOM 654 O O . SER A 1 83 ? -14.711 137.375 84.25 1 92.25 83 SER A O 1
ATOM 656 N N . GLN A 1 84 ? -15.625 138.875 83.062 1 90.56 84 GLN A N 1
ATOM 657 C CA . GLN A 1 84 ? -15.805 138 81.938 1 90.56 84 GLN A CA 1
ATOM 658 C C . GLN A 1 84 ? -14.461 137.75 81.312 1 90.56 84 GLN A C 1
ATOM 660 O O . GLN A 1 84 ? -14.258 136.625 80.812 1 90.56 84 GLN A O 1
ATOM 665 N N . GLY A 1 85 ? -13.688 138.625 81.25 1 90.81 85 GLY A N 1
ATOM 666 C CA . GLY A 1 85 ? -12.344 138.375 80.688 1 90.81 85 GLY A CA 1
ATOM 667 C C . GLY A 1 85 ? -11.562 137.375 81.5 1 90.81 85 GLY A C 1
ATOM 668 O O . GLY A 1 85 ? -10.922 136.5 80.938 1 90.81 85 GLY A O 1
ATOM 669 N N . LYS A 1 86 ? -11.656 137.5 82.75 1 91.94 86 LYS A N 1
ATOM 670 C CA . LYS A 1 86 ? -11 136.5 83.625 1 91.94 86 LYS A CA 1
ATOM 671 C C . LYS A 1 86 ? -11.531 135.125 83.375 1 91.94 86 LYS A C 1
ATOM 673 O O . LYS A 1 86 ? -10.758 134.125 83.375 1 91.94 86 LYS A O 1
ATOM 678 N N . GLU A 1 87 ? -12.742 135 83.125 1 92.81 87 GLU A N 1
ATOM 679 C CA . GLU A 1 87 ? -13.367 133.75 82.875 1 92.81 87 GLU A CA 1
ATOM 680 C C . GLU A 1 87 ? -12.945 133.125 81.562 1 92.81 87 GLU A C 1
ATOM 682 O O . GLU A 1 87 ? -12.672 132 81.438 1 92.81 87 GLU A O 1
ATOM 687 N N . ASN A 1 88 ? -12.875 133.875 80.625 1 91.31 88 ASN A N 1
ATOM 688 C CA . ASN A 1 88 ? -12.469 133.5 79.25 1 91.31 88 ASN A CA 1
ATOM 689 C C . ASN A 1 88 ? -11.023 133 79.25 1 91.31 88 ASN A C 1
ATOM 691 O O . ASN A 1 88 ? -10.719 132 78.625 1 91.31 88 ASN A O 1
ATOM 695 N N . ILE A 1 89 ? -10.227 133.625 79.875 1 92.62 89 ILE A N 1
ATOM 696 C CA . ILE A 1 89 ? -8.812 133.25 79.938 1 92.62 89 ILE A CA 1
ATOM 697 C C . ILE A 1 89 ? -8.648 132 80.688 1 92.62 89 ILE A C 1
ATOM 699 O O . ILE A 1 89 ? -7.848 131.125 80.312 1 92.62 89 ILE A O 1
ATOM 703 N N . ALA A 1 90 ? -9.453 131.875 81.75 1 93.12 90 ALA A N 1
ATOM 704 C CA . ALA A 1 90 ? -9.422 130.75 82.562 1 93.12 90 ALA A CA 1
ATOM 705 C C . ALA A 1 90 ? -9.859 129.5 81.688 1 93.12 90 ALA A C 1
ATOM 707 O O . ALA A 1 90 ? -9.242 128.5 81.75 1 93.12 90 ALA A O 1
ATOM 708 N N . GLN A 1 91 ? -10.773 129.625 80.938 1 92.94 91 GLN A N 1
ATOM 709 C CA . GLN A 1 91 ? -11.266 128.625 80 1 92.94 91 GLN A CA 1
ATOM 710 C C . GLN A 1 91 ? -10.242 128.25 78.938 1 92.94 91 GLN A C 1
ATOM 712 O O . GLN A 1 91 ? -10.07 127.125 78.562 1 92.94 91 GLN A O 1
ATOM 717 N N . ALA A 1 92 ? -9.633 129.25 78.438 1 92.88 92 ALA A N 1
ATOM 718 C CA . ALA A 1 92 ? -8.594 129 77.375 1 92.88 92 ALA A CA 1
ATOM 719 C C . ALA A 1 92 ? -7.422 128.25 77.938 1 92.88 92 ALA A C 1
ATOM 721 O O . ALA A 1 92 ? -6.887 127.312 77.312 1 92.88 92 ALA A O 1
ATOM 722 N N . GLN A 1 93 ? -7.043 128.625 79.188 1 93.12 93 GLN A N 1
ATOM 723 C CA . GLN A 1 93 ? -5.953 127.938 79.812 1 93.12 93 GLN A CA 1
ATOM 724 C C . GLN A 1 93 ? -6.309 126.438 80 1 93.12 93 GLN A C 1
ATOM 726 O O . GLN A 1 93 ? -5.477 125.562 79.75 1 93.12 93 GLN A O 1
ATOM 731 N N . ALA A 1 94 ? -7.555 126.188 80.312 1 93.31 94 ALA A N 1
ATOM 732 C CA . ALA A 1 94 ? -8.016 124.812 80.5 1 93.31 94 ALA A CA 1
ATOM 733 C C . ALA A 1 94 ? -8.062 124.125 79.125 1 93.31 94 ALA A C 1
ATOM 735 O O . ALA A 1 94 ? -7.688 122.938 79.062 1 93.31 94 ALA A O 1
ATOM 736 N N . GLY A 1 95 ? -8.477 124.688 78.188 1 92.56 95 GLY A N 1
ATOM 737 C CA . GLY A 1 95 ? -8.516 124.125 76.812 1 92.56 95 GLY A CA 1
ATOM 738 C C . GLY A 1 95 ? -7.145 123.812 76.25 1 92.56 95 GLY A C 1
ATOM 739 O O . GLY A 1 95 ? -6.945 122.75 75.625 1 92.56 95 GLY A O 1
ATOM 740 N N . ILE A 1 96 ? -6.203 124.688 76.438 1 94.25 96 ILE A N 1
ATOM 741 C CA . ILE A 1 96 ? -4.832 124.438 75.938 1 94.25 96 ILE A CA 1
ATOM 742 C C . ILE A 1 96 ? -4.246 123.188 76.625 1 94.25 96 ILE A C 1
ATOM 744 O O . ILE A 1 96 ? -3.645 122.375 75.938 1 94.25 96 ILE A O 1
ATOM 748 N N . LYS A 1 97 ? -4.453 123.188 77.938 1 93.56 97 LYS A N 1
ATOM 749 C CA . LYS A 1 97 ? -3.941 122.062 78.688 1 93.56 97 LYS A CA 1
ATOM 750 C C . LYS A 1 97 ? -4.562 120.75 78.188 1 93.56 97 LYS A C 1
ATOM 752 O O . LYS A 1 97 ? -3.859 119.75 78 1 93.56 97 LYS A O 1
ATOM 757 N N . LYS A 1 98 ? -5.77 120.812 77.875 1 94.19 98 LYS A N 1
ATOM 758 C CA . LYS A 1 98 ? -6.48 119.625 77.438 1 94.19 98 LYS A CA 1
ATOM 759 C C . LYS A 1 98 ? -5.992 119.188 76.062 1 94.19 98 LYS A C 1
ATOM 761 O O . LYS A 1 98 ? -5.66 118 75.812 1 94.19 98 LYS A O 1
ATOM 766 N N . GLU A 1 99 ? -5.902 120.062 75.062 1 93.38 99 GLU A N 1
ATOM 767 C CA . GLU A 1 99 ? -5.477 119.75 73.688 1 93.38 99 GLU A CA 1
ATOM 768 C C . GLU A 1 99 ? -4.004 119.375 73.625 1 93.38 99 GLU A C 1
ATOM 770 O O . GLU A 1 99 ? -3.604 118.5 72.875 1 93.38 99 GLU A O 1
ATOM 775 N N . TRP A 1 100 ? -3.285 120.062 74.562 1 93.38 100 TRP A N 1
ATOM 776 C CA . TRP A 1 100 ? -1.861 119.75 74.562 1 93.38 100 TRP A CA 1
ATOM 777 C C . TRP A 1 100 ? -1.629 118.375 75.062 1 93.38 100 TRP A C 1
ATOM 779 O O . TRP A 1 100 ? -0.842 117.625 74.5 1 93.38 100 TRP A O 1
ATOM 789 N N . MET A 1 101 ? -2.402 117.938 76 1 93.25 101 MET A N 1
ATOM 790 C CA . MET A 1 101 ? -2.287 116.562 76.562 1 93.25 101 MET A CA 1
ATOM 791 C C . MET A 1 101 ? -2.75 115.562 75.5 1 93.25 101 MET A C 1
ATOM 793 O O . MET A 1 101 ? -2.145 114.5 75.375 1 93.25 101 MET A O 1
ATOM 797 N N . ALA A 1 102 ? -3.727 115.938 74.812 1 92 102 ALA A N 1
ATOM 798 C CA . ALA A 1 102 ? -4.227 115.062 73.812 1 92 102 ALA A CA 1
ATOM 799 C C . ALA A 1 102 ? -3.195 114.875 72.688 1 92 102 ALA A C 1
ATOM 801 O O . ALA A 1 102 ? -3.004 113.812 72.125 1 92 102 ALA A O 1
ATOM 802 N N . TYR A 1 103 ? -2.58 116 72.312 1 91.94 103 TYR A N 1
ATOM 803 C CA . TYR A 1 103 ? -1.55 116 71.25 1 91.94 103 TYR A CA 1
ATOM 804 C C . TYR A 1 103 ? -0.362 115.125 71.688 1 91.94 103 TYR A C 1
ATOM 806 O O . TYR A 1 103 ? 0.156 114.312 70.875 1 91.94 103 TYR A O 1
ATOM 814 N N . LEU A 1 104 ? 0.009 115.25 72.938 1 92.06 104 LEU A N 1
ATOM 815 C CA . LEU A 1 104 ? 1.157 114.5 73.438 1 92.06 104 LEU A CA 1
ATOM 816 C C . LEU A 1 104 ? 0.866 113 73.5 1 92.06 104 LEU A C 1
ATOM 818 O O . LEU A 1 104 ? 1.79 112.188 73.5 1 92.06 104 LEU A O 1
ATOM 822 N N . SER A 1 105 ? -0.396 112.625 73.312 1 92.06 105 SER A N 1
ATOM 823 C CA . SER A 1 105 ? -0.794 111.25 73.438 1 92.06 105 SER A CA 1
ATOM 824 C C . SER A 1 105 ? -0.767 110.562 72.062 1 92.06 105 SER A C 1
ATOM 826 O O . SER A 1 105 ? -0.96 109.375 71.938 1 92.06 105 SER A O 1
ATOM 828 N N . THR A 1 106 ? -0.521 111.25 71 1 89.06 106 THR A N 1
ATOM 829 C CA . THR A 1 106 ? -0.427 110.688 69.688 1 89.06 106 THR A CA 1
ATOM 830 C C . THR A 1 106 ? 0.986 110.188 69.375 1 89.06 106 THR A C 1
ATOM 832 O O . THR A 1 106 ? 1.866 110.25 70.25 1 89.06 106 THR A O 1
ATOM 835 N N . GLN A 1 107 ? 1.209 109.688 68.375 1 88.5 107 GLN A N 1
ATOM 836 C CA . GLN A 1 107 ? 2.539 109.188 68 1 88.5 107 GLN A CA 1
ATOM 837 C C . GLN A 1 107 ? 3.43 110.312 67.5 1 88.5 107 GLN A C 1
ATOM 839 O O . GLN A 1 107 ? 3.174 110.875 66.438 1 88.5 107 GLN A O 1
ATOM 844 N N . LEU A 1 108 ? 4.469 110.625 68.25 1 89.38 108 LEU A N 1
ATOM 845 C CA . LEU A 1 108 ? 5.332 111.75 67.938 1 89.38 108 LEU A CA 1
ATOM 846 C C . LEU A 1 108 ? 6.574 111.312 67.188 1 89.38 108 LEU A C 1
ATOM 848 O O . LEU A 1 108 ? 7.086 110.188 67.438 1 89.38 108 LEU A O 1
ATOM 852 N N . VAL A 1 109 ? 7.004 112 66.312 1 88.75 109 VAL A N 1
ATOM 853 C CA . VAL A 1 109 ? 8.25 111.75 65.562 1 88.75 109 VAL A CA 1
ATOM 854 C C . VAL A 1 109 ? 9.383 112.562 66.25 1 88.75 109 VAL A C 1
ATOM 856 O O . VAL A 1 109 ? 9.141 113.5 67 1 88.75 109 VAL A O 1
ATOM 859 N N . PRO A 1 110 ? 10.516 112.25 65.938 1 90.5 110 PRO A N 1
ATOM 860 C CA . PRO A 1 110 ? 11.664 112.875 66.625 1 90.5 110 PRO A CA 1
ATOM 861 C C . PRO A 1 110 ? 11.688 114.375 66.375 1 90.5 110 PRO A C 1
ATOM 863 O O . PRO A 1 110 ? 12.016 115.125 67.312 1 90.5 110 PRO A O 1
ATOM 866 N N . GLU A 1 111 ? 11.258 114.812 65.312 1 91.62 111 GLU A N 1
ATOM 867 C CA . GLU A 1 111 ? 11.227 116.25 65 1 91.62 111 GLU A CA 1
ATOM 868 C C . GLU A 1 111 ? 10.234 117 65.938 1 91.62 111 GLU A C 1
ATOM 870 O O . GLU A 1 111 ? 10.484 118.125 66.375 1 91.62 111 GLU A O 1
ATOM 875 N N . GLU A 1 112 ? 9.258 116.25 66.188 1 91 112 GLU A N 1
ATOM 876 C CA . GLU A 1 112 ? 8.227 116.812 67.062 1 91 112 GLU A CA 1
ATOM 877 C C . GLU A 1 112 ? 8.703 116.875 68.5 1 91 112 GLU A C 1
ATOM 879 O O . GLU A 1 112 ? 8.492 117.875 69.188 1 91 112 GLU A O 1
ATOM 884 N N . THR A 1 113 ? 9.297 115.875 68.938 1 92.94 113 THR A N 1
ATOM 885 C CA . THR A 1 113 ? 9.773 115.75 70.312 1 92.94 113 THR A CA 1
ATOM 886 C C . THR A 1 113 ? 10.766 116.875 70.625 1 92.94 113 THR A C 1
ATOM 888 O O . THR A 1 113 ? 10.758 117.5 71.688 1 92.94 113 THR A O 1
ATOM 891 N N . GLN A 1 114 ? 11.539 117.25 69.688 1 93.38 114 GLN A N 1
ATOM 892 C CA . GLN A 1 114 ? 12.508 118.312 69.812 1 93.38 114 GLN A CA 1
ATOM 893 C C . GLN A 1 114 ? 11.82 119.688 70 1 93.38 114 GLN A C 1
ATOM 895 O O . GLN A 1 114 ? 12.18 120.438 70.938 1 93.38 114 GLN A O 1
ATOM 900 N N . ILE A 1 115 ? 10.859 119.875 69.25 1 94.88 115 ILE A N 1
ATOM 901 C CA . ILE A 1 115 ? 10.125 121.125 69.312 1 94.88 115 ILE A CA 1
ATOM 902 C C . ILE A 1 115 ? 9.328 121.188 70.625 1 94.88 115 ILE A C 1
ATOM 904 O O . ILE A 1 115 ? 9.234 122.25 71.25 1 94.88 115 ILE A O 1
ATOM 908 N N . ILE A 1 116 ? 8.883 120 71.062 1 93.75 116 ILE A N 1
ATOM 909 C CA . ILE A 1 116 ? 8.094 119.938 72.312 1 93.75 116 ILE A CA 1
ATOM 910 C C . ILE A 1 116 ? 8.977 120.25 73.5 1 93.75 116 ILE A C 1
ATOM 912 O O . ILE A 1 116 ? 8.539 120.938 74.438 1 93.75 116 ILE A O 1
ATOM 916 N N . GLU A 1 117 ? 10.133 119.938 73.5 1 93 117 GLU A N 1
ATOM 917 C CA . GLU A 1 117 ? 11.062 120.25 74.625 1 93 117 GLU A CA 1
ATOM 918 C C . GLU A 1 117 ? 11.375 121.75 74.688 1 93 117 GLU A C 1
ATOM 920 O O . GLU A 1 117 ? 11.539 122.25 75.75 1 93 117 GLU A O 1
ATOM 925 N N . GLU A 1 118 ? 11.414 122.312 73.562 1 93.25 118 GLU A N 1
ATOM 926 C CA . GLU A 1 118 ? 11.656 123.75 73.5 1 93.25 118 GLU A CA 1
ATOM 927 C C . GLU A 1 118 ? 10.422 124.5 73.938 1 93.25 118 GLU A C 1
ATOM 929 O O . GLU A 1 118 ? 10.531 125.625 74.438 1 93.25 118 GLU A O 1
ATOM 934 N N . LEU A 1 119 ? 9.383 123.812 73.812 1 92.81 119 LEU A N 1
ATOM 935 C CA . LEU A 1 119 ? 8.102 124.438 74.062 1 92.81 119 LEU A CA 1
ATOM 936 C C . LEU A 1 119 ? 7.738 124.375 75.562 1 92.81 119 LEU A C 1
ATOM 938 O O . LEU A 1 119 ? 7.043 125.25 76.062 1 92.81 119 LEU A O 1
ATOM 942 N N . LYS A 1 120 ? 8.156 123.625 76.375 1 91.88 120 LYS A N 1
ATOM 943 C CA . LYS A 1 120 ? 7.793 123.438 77.75 1 91.88 120 LYS A CA 1
ATOM 944 C C . LYS A 1 120 ? 8.117 124.625 78.625 1 91.88 120 LYS A C 1
ATOM 946 O O . LYS A 1 120 ? 7.246 125.188 79.312 1 91.88 120 LYS A O 1
ATOM 951 N N . PRO A 1 121 ? 9.305 125.125 78.438 1 91.12 121 PRO A N 1
ATOM 952 C CA . PRO A 1 121 ? 9.609 126.312 79.25 1 91.12 121 PRO A CA 1
ATOM 953 C C . PRO A 1 121 ? 8.82 127.562 78.812 1 91.12 121 PRO A C 1
ATOM 955 O O . PRO A 1 121 ? 8.477 128.375 79.625 1 91.12 121 PRO A O 1
ATOM 958 N N . LEU A 1 122 ? 8.641 127.5 77.562 1 93.19 122 LEU A N 1
ATOM 959 C CA . LEU A 1 122 ? 7.855 128.625 77.062 1 93.19 122 LEU A CA 1
ATOM 960 C C . LEU A 1 122 ? 6.422 128.5 77.562 1 93.19 122 LEU A C 1
ATOM 962 O O . LEU A 1 122 ? 5.832 129.625 77.875 1 93.19 122 LEU A O 1
ATOM 966 N N . PHE A 1 123 ? 5.902 127.375 77.688 1 93.25 123 PHE A N 1
ATOM 967 C CA . PHE A 1 123 ? 4.562 127.188 78.25 1 93.25 123 PHE A CA 1
ATOM 968 C C . PHE A 1 123 ? 4.504 127.625 79.688 1 93.25 123 PHE A C 1
ATOM 970 O O . PHE A 1 123 ? 3.541 128.25 80.125 1 93.25 123 PHE A O 1
ATOM 977 N N . GLU A 1 124 ? 5.449 127.438 80.375 1 92 124 GLU A N 1
ATOM 978 C CA . GLU A 1 124 ? 5.508 127.875 81.75 1 92 124 GLU A CA 1
ATOM 979 C C . GLU A 1 124 ? 5.535 129.375 81.938 1 92 124 GLU A C 1
ATOM 981 O O . GLU A 1 124 ? 4.824 129.875 82.75 1 92 124 GLU A O 1
ATOM 986 N N . THR A 1 125 ? 6.367 129.875 81.188 1 93.19 125 THR A N 1
ATOM 987 C CA . THR A 1 125 ? 6.457 131.375 81.188 1 93.19 125 THR A CA 1
ATOM 988 C C . THR A 1 125 ? 5.133 132 80.75 1 93.19 125 THR A C 1
ATOM 990 O O . THR A 1 125 ? 4.68 132.875 81.375 1 93.19 125 THR A O 1
ATOM 993 N N . ALA A 1 126 ? 4.648 131.375 79.75 1 93.56 126 ALA A N 1
ATOM 994 C CA . ALA A 1 126 ? 3.373 131.875 79.25 1 93.56 126 ALA A CA 1
ATOM 995 C C . ALA A 1 126 ? 2.262 131.75 80.312 1 93.56 126 ALA A C 1
ATOM 997 O O . ALA A 1 126 ? 1.413 132.625 80.438 1 93.56 126 ALA A O 1
ATOM 998 N N . ASP A 1 127 ? 2.248 130.625 81 1 91.19 127 ASP A N 1
ATOM 999 C CA . ASP A 1 127 ? 1.261 130.375 82 1 91.19 127 ASP A CA 1
ATOM 1000 C C . ASP A 1 127 ? 1.354 131.5 83.125 1 91.19 127 ASP A C 1
ATOM 1002 O O . ASP A 1 127 ? 0.333 131.875 83.625 1 91.19 127 ASP A O 1
ATOM 1006 N N . LYS A 1 128 ? 2.465 131.875 83.438 1 91.88 128 LYS A N 1
ATOM 1007 C CA . LYS A 1 128 ? 2.68 132.875 84.5 1 91.88 128 LYS A CA 1
ATOM 1008 C C . LYS A 1 128 ? 2.168 134.25 84.062 1 91.88 128 LYS A C 1
ATOM 1010 O O . LYS A 1 128 ? 1.532 134.875 84.812 1 91.88 128 LYS A O 1
ATOM 1015 N N . VAL A 1 129 ? 2.535 134.375 82.875 1 92.75 129 VAL A N 1
ATOM 1016 C CA . VAL A 1 129 ? 2.121 135.625 82.312 1 92.75 129 VAL A CA 1
ATOM 1017 C C . VAL A 1 129 ? 0.597 135.625 82.25 1 92.75 129 VAL A C 1
ATOM 1019 O O . VAL A 1 129 ? -0.009 136.75 82.562 1 92.75 129 VAL A O 1
ATOM 1022 N N . VAL A 1 130 ? 0.003 134.625 81.812 1 93.88 130 VAL A N 1
ATOM 1023 C CA . VAL A 1 130 ? -1.449 134.625 81.688 1 93.88 130 VAL A CA 1
ATOM 1024 C C . VAL A 1 130 ? -2.086 134.75 83.062 1 93.88 130 VAL A C 1
ATOM 1026 O O . VAL A 1 130 ? -3.107 135.375 83.25 1 93.88 130 VAL A O 1
ATOM 1029 N N . GLU A 1 131 ? -1.491 134.25 84 1 91.81 131 GLU A N 1
ATOM 1030 C CA . GLU A 1 131 ? -1.957 134.375 85.375 1 91.81 131 GLU A CA 1
ATOM 1031 C C . GLU A 1 131 ? -1.835 135.875 85.875 1 91.81 131 GLU A C 1
ATOM 1033 O O . GLU A 1 131 ? -2.699 136.375 86.625 1 91.81 131 GLU A O 1
ATOM 1038 N N . GLU A 1 132 ? -0.806 136.375 85.625 1 91.5 132 GLU A N 1
ATOM 1039 C CA . GLU A 1 132 ? -0.634 137.75 85.938 1 91.5 132 GLU A CA 1
ATOM 1040 C C . GLU A 1 132 ? -1.733 138.625 85.312 1 91.5 132 GLU A C 1
ATOM 1042 O O . GLU A 1 132 ? -2.242 139.625 85.938 1 91.5 132 GLU A O 1
ATOM 1047 N N . GLY A 1 133 ? -1.929 138.25 84.188 1 90.25 133 GLY A N 1
ATOM 1048 C CA . GLY A 1 133 ? -3.031 139 83.5 1 90.25 133 GLY A CA 1
ATOM 1049 C C . GLY A 1 133 ? -4.367 138.75 84.188 1 90.25 133 GLY A C 1
ATOM 1050 O O . GLY A 1 133 ? -5.141 139.75 84.375 1 90.25 133 GLY A O 1
ATOM 1051 N N . LYS A 1 134 ? -4.664 137.75 84.688 1 92.25 134 LYS A N 1
ATOM 1052 C CA . LYS A 1 134 ? -5.891 137.375 85.438 1 92.25 134 LYS A CA 1
ATOM 1053 C C . LYS A 1 134 ? -5.977 138.125 86.75 1 92.25 134 LYS A C 1
ATOM 1055 O O . LYS A 1 134 ? -7.035 138.625 87.062 1 92.25 134 LYS A O 1
ATOM 1060 N N . LYS A 1 135 ? -4.91 138.25 87.25 1 89.5 135 LYS A N 1
ATOM 1061 C CA . LYS A 1 135 ? -4.855 139 88.562 1 89.5 135 LYS A CA 1
ATOM 1062 C C . LYS A 1 135 ? -5.105 140.5 88.375 1 89.5 135 LYS A C 1
ATOM 1064 O O . LYS A 1 135 ? -5.793 141.125 89.188 1 89.5 135 LYS A O 1
ATOM 1069 N N . THR A 1 136 ? -4.5 140.875 87.375 1 92.62 136 THR A N 1
ATOM 1070 C CA . THR A 1 136 ? -4.715 142.25 87 1 92.62 136 THR A CA 1
ATOM 1071 C C . THR A 1 136 ? -6.184 142.5 86.688 1 92.62 136 THR A C 1
ATOM 1073 O O . THR A 1 136 ? -6.723 143.625 87.062 1 92.62 136 THR A O 1
ATOM 1076 N N . MET A 1 137 ? -6.797 141.625 86.125 1 91.88 137 MET A N 1
ATOM 1077 C CA . MET A 1 137 ? -8.211 141.75 85.75 1 91.88 137 MET A CA 1
ATOM 1078 C C . MET A 1 137 ? -9.086 141.625 87 1 91.88 137 MET A C 1
ATOM 1080 O O . MET A 1 137 ? -10.141 142.25 87.125 1 91.88 137 MET A O 1
ATOM 1084 N N . GLU A 1 138 ? -8.656 140.875 87.875 1 88.56 138 GLU A N 1
ATOM 1085 C CA . GLU A 1 138 ? -9.359 140.75 89.125 1 88.56 138 GLU A CA 1
ATOM 1086 C C . GLU A 1 138 ? -9.32 142 89.938 1 88.56 138 GLU A C 1
ATOM 1088 O O . GLU A 1 138 ? -10.297 142.25 90.625 1 88.56 138 GLU A O 1
ATOM 1093 N N . ALA A 1 139 ? -8.312 142.75 89.875 1 90.38 139 ALA A N 1
ATOM 1094 C CA . ALA A 1 139 ? -8.117 143.875 90.625 1 90.38 139 ALA A CA 1
ATOM 1095 C C . ALA A 1 139 ? -8.797 145.125 89.938 1 90.38 139 ALA A C 1
ATOM 1097 O O . ALA A 1 139 ? -8.852 146.25 90.5 1 90.38 139 ALA A O 1
ATOM 1098 N N . GLU A 1 140 ? -9.328 144.875 88.75 1 89.81 140 GLU A N 1
ATOM 1099 C CA . GLU A 1 140 ? -10.023 145.75 87.875 1 89.81 140 GLU A CA 1
ATOM 1100 C C . GLU A 1 140 ? -9.203 147.125 87.75 1 89.81 140 GLU A C 1
ATOM 1102 O O . GLU A 1 140 ? -9.742 148.125 87.812 1 89.81 140 GLU A O 1
ATOM 1107 N N . ASP A 1 141 ? -7.961 146.875 87.688 1 89.25 141 ASP A N 1
ATOM 1108 C CA . ASP A 1 141 ? -7.031 148 87.5 1 89.25 141 ASP A CA 1
ATOM 1109 C C . ASP A 1 141 ? -6.789 148.375 86 1 89.25 141 ASP A C 1
ATOM 1111 O O . ASP A 1 141 ? -5.996 147.625 85.375 1 89.25 141 ASP A O 1
ATOM 1115 N N . GLN A 1 142 ? -7.305 149.25 85.5 1 89.44 142 GLN A N 1
ATOM 1116 C CA . GLN A 1 142 ? -7.27 149.625 84.062 1 89.44 142 GLN A CA 1
ATOM 1117 C C . GLN A 1 142 ? -5.863 150 83.625 1 89.44 142 GLN A C 1
ATOM 1119 O O . GLN A 1 142 ? -5.402 149.625 82.562 1 89.44 142 GLN A O 1
ATOM 1124 N N . GLN A 1 143 ? -5.137 150.75 84.438 1 86.62 143 GLN A N 1
ATOM 1125 C CA . GLN A 1 143 ? -3.807 151.25 84.062 1 86.62 143 GLN A CA 1
ATOM 1126 C C . GLN A 1 143 ? -2.791 150.125 84.062 1 86.62 143 GLN A C 1
ATOM 1128 O O . GLN A 1 143 ? -1.959 150.125 83.188 1 86.62 143 GLN A O 1
ATOM 1133 N N . LYS A 1 144 ? -2.939 149.25 84.938 1 91.62 144 LYS A N 1
ATOM 1134 C CA . LYS A 1 144 ? -2.027 148.125 85 1 91.62 144 LYS A CA 1
ATOM 1135 C C . LYS A 1 144 ? -2.281 147.125 83.812 1 91.62 144 LYS A C 1
ATOM 1137 O O . LYS A 1 144 ? -1.352 146.5 83.312 1 91.62 144 LYS A O 1
ATOM 1142 N N . LEU A 1 145 ? -3.498 147 83.438 1 90.56 145 LEU A N 1
ATOM 1143 C CA . LEU A 1 145 ? -3.861 146.125 82.312 1 90.56 145 LEU A CA 1
ATOM 1144 C C . LEU A 1 145 ? -3.289 146.625 81 1 90.56 145 LEU A C 1
ATOM 1146 O O . LEU A 1 145 ? -2.871 145.875 80.125 1 90.56 145 LEU A O 1
ATOM 1150 N N . ILE A 1 146 ? -3.273 148 80.875 1 87.56 146 ILE A N 1
ATOM 1151 C CA . ILE A 1 146 ? -2.725 148.625 79.688 1 87.56 146 ILE A CA 1
ATOM 1152 C C . ILE A 1 146 ? -1.223 148.375 79.625 1 87.56 146 ILE A C 1
ATOM 1154 O O . ILE A 1 146 ? -0.708 148 78.562 1 87.56 146 ILE A O 1
ATOM 1158 N N . GLU A 1 147 ? -0.553 148.5 80.75 1 90 147 GLU A N 1
ATOM 1159 C CA . GLU A 1 147 ? 0.884 148.25 80.75 1 90 147 GLU A CA 1
ATOM 1160 C C . GLU A 1 147 ? 1.195 146.75 80.5 1 90 147 GLU A C 1
ATOM 1162 O O . GLU A 1 147 ? 2.172 146.375 79.812 1 90 147 GLU A O 1
ATOM 1167 N N . PHE A 1 148 ? 0.347 146 81 1 90.62 148 PHE A N 1
ATOM 1168 C CA . PHE A 1 148 ? 0.479 144.5 80.812 1 90.62 148 PHE A CA 1
ATOM 1169 C C . PHE A 1 148 ? 0.319 144.125 79.312 1 90.62 148 PHE A C 1
ATOM 1171 O O . PHE A 1 148 ? 1.134 143.5 78.75 1 90.62 148 PHE A O 1
ATOM 1178 N N . ALA A 1 149 ? -0.627 144.625 78.75 1 89 149 ALA A N 1
ATOM 1179 C CA . ALA A 1 149 ? -0.962 144.375 77.312 1 89 149 ALA A CA 1
ATOM 1180 C C . ALA A 1 149 ? 0.132 144.875 76.375 1 89 149 ALA A C 1
ATOM 1182 O O . ALA A 1 149 ? 0.433 144.125 75.375 1 89 149 ALA A O 1
ATOM 1183 N N . GLU A 1 150 ? 0.745 145.875 76.75 1 83.56 150 GLU A N 1
ATOM 1184 C CA . GLU A 1 150 ? 1.695 146.5 75.812 1 83.56 150 GLU A CA 1
ATOM 1185 C C . GLU A 1 150 ? 3.102 146 76 1 83.56 150 GLU A C 1
ATOM 1187 O O . GLU A 1 150 ? 3.85 145.875 75.062 1 83.56 150 GLU A O 1
ATOM 1192 N N . ASN A 1 151 ? 3.438 145.625 77.25 1 86.25 151 ASN A N 1
ATOM 1193 C CA . ASN A 1 151 ? 4.852 145.375 77.5 1 86.25 151 ASN A CA 1
ATOM 1194 C C . ASN A 1 151 ? 5.09 143.875 77.938 1 86.25 151 ASN A C 1
ATOM 1196 O O . ASN A 1 151 ? 6.215 143.375 77.812 1 86.25 151 ASN A O 1
ATOM 1200 N N . VAL A 1 152 ? 4.09 143.125 78.25 1 89.69 152 VAL A N 1
ATOM 1201 C CA . VAL A 1 152 ? 4.348 141.875 78.875 1 89.69 152 VAL A CA 1
ATOM 1202 C C . VAL A 1 152 ? 3.713 140.75 78 1 89.69 152 VAL A C 1
ATOM 1204 O O . VAL A 1 152 ? 4.309 139.625 77.812 1 89.69 152 VAL A O 1
ATOM 1207 N N . LEU A 1 153 ? 2.648 141 77.562 1 91.38 153 LEU A N 1
ATOM 1208 C CA . LEU A 1 153 ? 1.808 140 76.938 1 91.38 153 LEU A CA 1
ATOM 1209 C C . LEU A 1 153 ? 2.496 139.375 75.688 1 91.38 153 LEU A C 1
ATOM 1211 O O . LEU A 1 153 ? 2.811 138.125 75.688 1 91.38 153 LEU A O 1
ATOM 1215 N N . TYR A 1 154 ? 2.777 140 74.625 1 88.5 154 TYR A N 1
ATOM 1216 C CA . TYR A 1 154 ? 3.223 139.625 73.312 1 88.5 154 TYR A CA 1
ATOM 1217 C C . TYR A 1 154 ? 4.609 139 73.438 1 88.5 154 TYR A C 1
ATOM 1219 O O . TYR A 1 154 ? 4.859 137.875 72.875 1 88.5 154 TYR A O 1
ATOM 1227 N N . PRO A 1 155 ? 5.582 139.625 74.188 1 89.38 155 PRO A N 1
ATOM 1228 C CA . PRO A 1 155 ? 6.922 139 74.312 1 89.38 155 PRO A CA 1
ATOM 1229 C C . PRO A 1 155 ? 6.918 137.625 74.875 1 89.38 155 PRO A C 1
ATOM 1231 O O . PRO A 1 155 ? 7.836 136.75 74.625 1 89.38 155 PRO A O 1
ATOM 1234 N N . ASN A 1 156 ? 5.844 137.25 75.5 1 90.25 156 ASN A N 1
ATOM 1235 C CA . ASN A 1 156 ? 5.84 136 76.188 1 90.25 156 ASN A CA 1
ATOM 1236 C C . ASN A 1 156 ? 4.906 135 75.5 1 90.25 156 ASN A C 1
ATOM 1238 O O . ASN A 1 156 ? 5.012 133.75 75.688 1 90.25 156 ASN A O 1
ATOM 1242 N N . ILE A 1 157 ? 4.055 135.25 74.625 1 91.06 157 ILE A N 1
ATOM 1243 C CA . ILE A 1 157 ? 3.105 134.375 74 1 91.06 157 ILE A CA 1
ATOM 1244 C C . ILE A 1 157 ? 3.59 134.125 72.562 1 91.06 157 ILE A C 1
ATOM 1246 O O . ILE A 1 157 ? 3.428 133 72.062 1 91.06 157 ILE A O 1
ATOM 1250 N N . ASP A 1 158 ? 4.188 135.125 71.875 1 89.19 158 ASP A N 1
ATOM 1251 C CA . ASP A 1 158 ? 4.621 134.875 70.5 1 89.19 158 ASP A CA 1
ATOM 1252 C C . ASP A 1 158 ? 5.574 133.75 70.312 1 89.19 158 ASP A C 1
ATOM 1254 O O . ASP A 1 158 ? 5.43 133 69.375 1 89.19 158 ASP A O 1
ATOM 1258 N N . PRO A 1 159 ? 6.391 133.625 71.25 1 91.44 159 PRO A N 1
ATOM 1259 C CA . PRO A 1 159 ? 7.316 132.5 71.062 1 91.44 159 PRO A CA 1
ATOM 1260 C C . PRO A 1 159 ? 6.617 131.125 71.125 1 91.44 159 PRO A C 1
ATOM 1262 O O . PRO A 1 159 ? 7.039 130.125 70.5 1 91.44 159 PRO A O 1
ATOM 1265 N N . VAL A 1 160 ? 5.574 131 71.812 1 92.44 160 VAL A N 1
ATOM 1266 C CA . VAL A 1 160 ? 4.809 129.75 71.938 1 92.44 160 VAL A CA 1
ATOM 1267 C C . VAL A 1 160 ? 4.109 129.5 70.625 1 92.44 160 VAL A C 1
ATOM 1269 O O . VAL A 1 160 ? 4.211 128.375 70.125 1 92.44 160 VAL A O 1
ATOM 1272 N N . THR A 1 161 ? 3.467 130.375 70.062 1 90 161 THR A N 1
ATOM 1273 C CA . THR A 1 161 ? 2.709 130.125 68.875 1 90 161 THR A CA 1
ATOM 1274 C C . THR A 1 161 ? 3.645 129.875 67.688 1 90 161 THR A C 1
ATOM 1276 O O . THR A 1 161 ? 3.291 129.125 66.75 1 90 161 THR A O 1
ATOM 1279 N N . GLU A 1 162 ? 4.793 130.5 67.75 1 90.19 162 GLU A N 1
ATOM 1280 C CA . GLU A 1 162 ? 5.781 130.125 66.688 1 90.19 162 GLU A CA 1
ATOM 1281 C C . GLU A 1 162 ? 6.223 128.75 66.75 1 90.19 162 GLU A C 1
ATOM 1283 O O . GLU A 1 162 ? 6.336 128.125 65.688 1 90.19 162 GLU A O 1
ATOM 1288 N N . LYS A 1 163 ? 6.367 128.25 67.875 1 93.12 163 LYS A N 1
ATOM 1289 C CA . LYS A 1 163 ? 6.789 126.812 68 1 93.12 163 LYS A CA 1
ATOM 1290 C C . LYS A 1 163 ? 5.648 125.875 67.688 1 93.12 163 LYS A C 1
ATOM 1292 O O . LYS A 1 163 ? 5.879 124.812 67.125 1 93.12 163 LYS A O 1
ATOM 1297 N N . ILE A 1 164 ? 4.492 126.188 67.938 1 91.94 164 ILE A N 1
ATOM 1298 C CA . ILE A 1 164 ? 3.334 125.375 67.562 1 91.94 164 ILE A CA 1
ATOM 1299 C C . ILE A 1 164 ? 3.219 125.375 66.062 1 91.94 164 ILE A C 1
ATOM 1301 O O . ILE A 1 164 ? 2.912 124.312 65.5 1 91.94 164 ILE A O 1
ATOM 1305 N N . GLU A 1 165 ? 3.469 126.438 65.438 1 88.56 165 GLU A N 1
ATOM 1306 C CA . GLU A 1 165 ? 3.473 126.5 63.969 1 88.56 165 GLU A CA 1
ATOM 1307 C C . GLU A 1 165 ? 4.531 125.562 63.406 1 88.56 165 GLU A C 1
ATOM 1309 O O . GLU A 1 165 ? 4.301 124.875 62.375 1 88.56 165 GLU A O 1
ATOM 1314 N N . LYS A 1 166 ? 5.574 125.562 64.062 1 92.19 166 LYS A N 1
ATOM 1315 C CA . LYS A 1 166 ? 6.613 124.625 63.625 1 92.19 166 LYS A CA 1
ATOM 1316 C C . LYS A 1 166 ? 6.148 123.188 63.75 1 92.19 166 LYS A C 1
ATOM 1318 O O . LYS A 1 166 ? 6.438 122.312 62.875 1 92.19 166 LYS A O 1
ATOM 1323 N N . LEU A 1 167 ? 5.414 122.875 64.75 1 92 167 LEU A N 1
ATOM 1324 C CA . LEU A 1 167 ? 4.859 121.5 64.938 1 92 167 LEU A CA 1
ATOM 1325 C C . LEU A 1 167 ? 3.855 121.188 63.812 1 92 167 LEU A C 1
ATOM 1327 O O . LEU A 1 167 ? 3.805 120.062 63.344 1 92 167 LEU A O 1
ATOM 1331 N N . ILE A 1 168 ? 3.092 122.062 63.406 1 87.94 168 ILE A N 1
ATOM 1332 C CA . ILE A 1 168 ? 2.119 121.938 62.312 1 87.94 168 ILE A CA 1
ATOM 1333 C C . ILE A 1 168 ? 2.846 121.625 61 1 87.94 168 ILE A C 1
ATOM 1335 O O . ILE A 1 168 ? 2.455 120.75 60.281 1 87.94 168 ILE A O 1
ATOM 1339 N N . GLN A 1 169 ? 3.902 122.375 60.812 1 88.38 169 GLN A N 1
ATOM 1340 C CA . GLN A 1 169 ? 4.68 122.188 59.594 1 88.38 169 GLN A CA 1
ATOM 1341 C C . GLN A 1 169 ? 5.301 120.75 59.562 1 88.38 169 GLN A C 1
ATOM 1343 O O . GLN A 1 169 ? 5.391 120.125 58.5 1 88.38 169 GLN A O 1
ATOM 1348 N N . VAL A 1 170 ? 5.633 120.312 60.719 1 90.62 170 VAL A N 1
ATOM 1349 C CA . VAL A 1 170 ? 6.211 118.938 60.812 1 90.62 170 VAL A CA 1
ATOM 1350 C C . VAL A 1 170 ? 5.16 117.938 60.438 1 90.62 170 VAL A C 1
ATOM 1352 O O . VAL A 1 170 ? 5.465 116.938 59.75 1 90.62 170 VAL A O 1
ATOM 1355 N N . GLN A 1 171 ? 3.902 118.062 60.812 1 87.56 171 GLN A N 1
ATOM 1356 C CA . GLN A 1 171 ? 2.842 117.125 60.469 1 87.56 171 GLN A CA 1
ATOM 1357 C C . GLN A 1 171 ? 2.648 117.062 58.938 1 87.56 171 GLN A C 1
ATOM 1359 O O . GLN A 1 171 ? 2.488 116 58.375 1 87.56 171 GLN A O 1
ATOM 1364 N N . LEU A 1 172 ? 2.68 118.188 58.281 1 85.75 172 LEU A N 1
ATOM 1365 C CA . LEU A 1 172 ? 2.477 118.25 56.844 1 85.75 172 LEU A CA 1
ATOM 1366 C C . LEU A 1 172 ? 3.643 117.625 56.094 1 85.75 172 LEU A C 1
ATOM 1368 O O . LEU A 1 172 ? 3.441 116.875 55.094 1 85.75 172 LEU A O 1
ATOM 1372 N N . LYS A 1 173 ? 4.824 117.812 56.656 1 89.12 173 LYS A N 1
ATOM 1373 C CA . LYS A 1 173 ? 6.016 117.25 56.031 1 89.12 173 LYS A CA 1
ATOM 1374 C C . LYS A 1 173 ? 6.012 115.75 56.094 1 89.12 173 LYS A C 1
ATOM 1376 O O . LYS A 1 173 ? 6.332 115.062 55.125 1 89.12 173 LYS A O 1
ATOM 1381 N N . ILE A 1 174 ? 5.555 115.188 57.156 1 88.31 174 ILE A N 1
ATOM 1382 C CA . ILE A 1 174 ? 5.543 113.688 57.375 1 88.31 174 ILE A CA 1
ATOM 1383 C C . ILE A 1 174 ? 4.473 113.062 56.469 1 88.31 174 ILE A C 1
ATOM 1385 O O . ILE A 1 174 ? 4.684 112 55.938 1 88.31 174 ILE A O 1
ATOM 1389 N N . THR A 1 175 ? 3.373 113.625 56.281 1 86.06 175 THR A N 1
ATOM 1390 C CA . THR A 1 175 ? 2.318 113.125 55.438 1 86.06 175 THR A CA 1
ATOM 1391 C C . THR A 1 175 ? 2.783 113.062 53.969 1 86.06 175 THR A C 1
ATOM 1393 O O . THR A 1 175 ? 2.459 112.125 53.25 1 86.06 175 THR A O 1
ATOM 1396 N N . GLU A 1 176 ? 3.512 114.125 53.656 1 87.56 176 GLU A N 1
ATOM 1397 C CA . GLU A 1 176 ? 4.082 114.188 52.312 1 87.56 176 GLU A CA 1
ATOM 1398 C C . GLU A 1 176 ? 5.047 113 52.125 1 87.56 176 GLU A C 1
ATOM 1400 O O . GLU A 1 176 ? 5.07 112.375 51.031 1 87.56 176 GLU A O 1
ATOM 1405 N N . ARG A 1 177 ? 5.727 112.625 53.125 1 88.88 177 ARG A N 1
ATOM 1406 C CA . ARG A 1 177 ? 6.668 111.5 53.062 1 88.88 177 ARG A CA 1
ATOM 1407 C C . ARG A 1 177 ? 5.934 110.188 52.938 1 88.88 177 ARG A C 1
ATOM 1409 O O . ARG A 1 177 ? 6.348 109.312 52.188 1 88.88 177 ARG A O 1
ATOM 1416 N N . ILE A 1 178 ? 4.828 109.938 53.594 1 87.38 178 ILE A N 1
ATOM 1417 C CA . ILE A 1 178 ? 4.035 108.75 53.562 1 87.38 178 ILE A CA 1
ATOM 1418 C C . ILE A 1 178 ? 3.428 108.562 52.156 1 87.38 178 ILE A C 1
ATOM 1420 O O . ILE A 1 178 ? 3.428 107.5 51.594 1 87.38 178 ILE A O 1
ATOM 1424 N N . TYR A 1 179 ? 2.953 109.75 51.656 1 86.38 179 TYR A N 1
ATOM 1425 C CA . TYR A 1 179 ? 2.34 109.688 50.344 1 86.38 179 TYR A CA 1
ATOM 1426 C C . TYR A 1 179 ? 3.357 109.312 49.281 1 86.38 179 TYR A C 1
ATOM 1428 O O . TYR A 1 179 ? 3.094 108.375 48.469 1 86.38 179 TYR A O 1
ATOM 1436 N N . THR A 1 180 ? 4.566 109.875 49.281 1 89.06 180 THR A N 1
ATOM 1437 C CA . THR A 1 180 ? 5.594 109.562 48.281 1 89.06 180 THR A CA 1
ATOM 1438 C C . THR A 1 180 ? 6.07 108.125 48.406 1 89.06 180 THR A C 1
ATOM 1440 O O . THR A 1 180 ? 6.266 107.438 47.375 1 89.06 180 THR A O 1
ATOM 1443 N N . LYS A 1 181 ? 6.141 107.625 49.562 1 89.75 181 LYS A N 1
ATOM 1444 C CA . LYS A 1 181 ? 6.555 106.25 49.781 1 89.75 181 LYS A CA 1
ATOM 1445 C C . LYS A 1 181 ? 5.492 105.312 49.281 1 89.75 181 LYS A C 1
ATOM 1447 O O . LYS A 1 181 ? 5.816 104.25 48.656 1 89.75 181 LYS A O 1
ATOM 1452 N N . ALA A 1 182 ? 4.258 105.562 49.531 1 86.12 182 ALA A N 1
ATOM 1453 C CA . ALA A 1 182 ? 3.15 104.688 49.094 1 86.12 182 ALA A CA 1
ATOM 1454 C C . ALA A 1 182 ? 3.066 104.625 47.594 1 86.12 182 ALA A C 1
ATOM 1456 O O . ALA A 1 182 ? 2.791 103.562 47.031 1 86.12 182 ALA A O 1
ATOM 1457 N N . GLU A 1 183 ? 3.324 105.75 46.906 1 86.56 183 GLU A N 1
ATOM 1458 C CA . GLU A 1 183 ? 3.295 105.812 45.438 1 86.56 183 GLU A CA 1
ATOM 1459 C C . GLU A 1 183 ? 4.406 104.938 44.844 1 86.56 183 GLU A C 1
ATOM 1461 O O . GLU A 1 183 ? 4.176 104.188 43.906 1 86.56 183 GLU A O 1
ATOM 1466 N N . LEU A 1 184 ? 5.539 104.938 45.469 1 88.44 184 LEU A N 1
ATOM 1467 C CA . LEU A 1 184 ? 6.664 104.188 44.969 1 88.44 184 LEU A CA 1
ATOM 1468 C C . LEU A 1 184 ? 6.414 102.688 45.188 1 88.44 184 LEU A C 1
ATOM 1470 O O . LEU A 1 184 ? 6.691 101.875 44.312 1 88.44 184 LEU A O 1
ATOM 1474 N N . GLU A 1 185 ? 5.824 102.438 46.312 1 85.19 185 GLU A N 1
ATOM 1475 C CA . GLU A 1 185 ? 5.551 101 46.625 1 85.19 185 GLU A CA 1
ATOM 1476 C C . GLU A 1 185 ? 4.465 100.438 45.719 1 85.19 185 GLU A C 1
ATOM 1478 O O . GLU A 1 185 ? 4.48 99.25 45.375 1 85.19 185 GLU A O 1
ATOM 1483 N N . TYR A 1 186 ? 3.6 101.312 45.344 1 83.75 186 TYR A N 1
ATOM 1484 C CA . TYR A 1 186 ? 2.541 100.875 44.406 1 83.75 186 TYR A CA 1
ATOM 1485 C C . TYR A 1 186 ? 3.105 100.562 43.062 1 83.75 186 TYR A C 1
ATOM 1487 O O . TYR A 1 186 ? 2.793 99.5 42.5 1 83.75 186 TYR A O 1
ATOM 1495 N N . GLU A 1 187 ? 3.932 101.375 42.5 1 86.81 187 GLU A N 1
ATOM 1496 C CA . GLU A 1 187 ? 4.539 101.125 41.188 1 86.81 187 GLU A CA 1
ATOM 1497 C C . GLU A 1 187 ? 5.367 99.812 41.219 1 86.81 187 GLU A C 1
ATOM 1499 O O . GLU A 1 187 ? 5.324 99.062 40.25 1 86.81 187 GL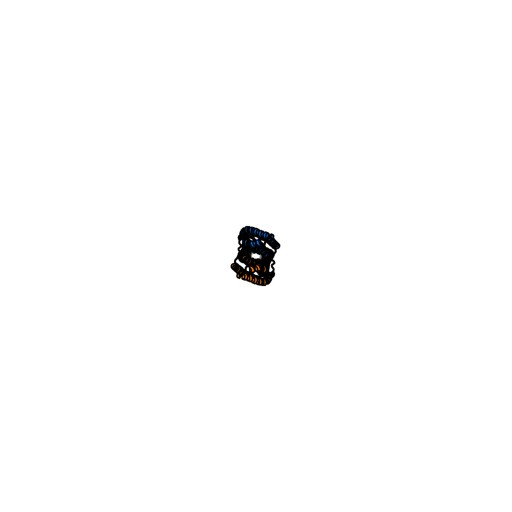U A O 1
ATOM 1504 N N . TYR A 1 188 ? 5.992 99.625 42.344 1 86.56 188 TYR A N 1
ATOM 1505 C CA . TYR A 1 188 ? 6.797 98.438 42.469 1 86.56 188 TYR A CA 1
ATOM 1506 C C . TYR A 1 188 ? 5.914 97.188 42.531 1 86.56 188 TYR A C 1
ATOM 1508 O O . TYR A 1 188 ? 6.234 96.125 41.906 1 86.56 188 TYR A O 1
ATOM 1516 N N . SER A 1 189 ? 4.801 97.312 43.156 1 82.12 189 SER A N 1
ATOM 1517 C CA . SER A 1 189 ? 3.908 96.125 43.312 1 82.12 189 SER A CA 1
ATOM 1518 C C . SER A 1 189 ? 3.301 95.75 41.969 1 82.12 189 SER A C 1
ATOM 1520 O O . SER A 1 189 ? 3.15 94.562 41.688 1 82.12 189 SER A O 1
ATOM 1522 N N . ILE A 1 190 ? 2.951 96.688 41.125 1 82.69 190 ILE A N 1
ATOM 1523 C CA . ILE A 1 190 ? 2.408 96.438 39.812 1 82.69 190 ILE A CA 1
ATOM 1524 C C . ILE A 1 190 ? 3.438 95.625 38.969 1 82.69 190 ILE A C 1
ATOM 1526 O O . ILE A 1 190 ? 3.098 94.688 38.281 1 82.69 190 ILE A O 1
ATOM 1530 N N . GLY A 1 191 ? 4.719 96.125 39.062 1 84.81 191 GLY A N 1
ATOM 1531 C CA . GLY A 1 191 ? 5.777 95.438 38.344 1 84.81 191 GLY A CA 1
ATOM 1532 C C . GLY A 1 191 ? 5.957 94 38.781 1 84.81 191 GLY A C 1
ATOM 1533 O O . GLY A 1 191 ? 6.031 93.125 37.938 1 84.81 191 GLY A O 1
ATOM 1534 N N . ILE A 1 192 ? 5.824 93.688 40.062 1 83.5 192 ILE A N 1
ATOM 1535 C CA . ILE A 1 192 ? 6.043 92.312 40.594 1 83.5 192 ILE A CA 1
ATOM 1536 C C . ILE A 1 192 ? 4.863 91.438 40.219 1 83.5 192 ILE A C 1
ATOM 1538 O O . ILE A 1 192 ? 5.051 90.25 39.844 1 83.5 192 ILE A O 1
ATOM 1542 N N . PHE A 1 193 ? 3.684 92 40.281 1 81.06 193 PHE A N 1
ATOM 1543 C CA . PHE A 1 193 ? 2.49 91.25 39.938 1 81.06 193 PHE A CA 1
ATOM 1544 C C . PHE A 1 193 ? 2.52 90.812 38.469 1 81.06 193 PHE A C 1
ATOM 1546 O O . PHE A 1 193 ? 2.217 89.688 38.156 1 81.06 193 PHE A O 1
ATOM 1553 N N . THR A 1 194 ? 2.914 91.75 37.656 1 81.44 194 THR A N 1
ATOM 1554 C CA . THR A 1 194 ? 2.932 91.438 36.219 1 81.44 194 THR A CA 1
ATOM 1555 C C . THR A 1 194 ? 3.98 90.375 35.875 1 81.44 194 THR A C 1
ATOM 1557 O O . THR A 1 194 ? 3.699 89.438 35.156 1 81.44 194 THR A O 1
ATOM 1560 N N . VAL A 1 195 ? 5.156 90.5 36.5 1 84.75 195 VAL A N 1
ATOM 1561 C CA . VAL A 1 195 ? 6.238 89.562 36.219 1 84.75 195 VAL A CA 1
ATOM 1562 C C . VAL A 1 195 ? 5.875 88.188 36.719 1 84.75 195 VAL A C 1
ATOM 1564 O O . VAL A 1 195 ? 6.074 87.188 36.031 1 84.75 195 VAL A O 1
ATOM 1567 N N . THR A 1 196 ? 5.219 88.062 37.875 1 80.81 196 THR A N 1
ATOM 1568 C CA . THR A 1 196 ? 4.875 86.812 38.469 1 80.81 196 THR A CA 1
ATOM 1569 C C . THR A 1 196 ? 3.754 86.125 37.688 1 80.81 196 THR A C 1
ATOM 1571 O O . THR A 1 196 ? 3.762 84.875 37.5 1 80.81 196 THR A O 1
ATOM 1574 N N . SER A 1 197 ? 2.83 86.938 37.219 1 79.19 197 SER A N 1
ATOM 1575 C CA . SER A 1 197 ? 1.724 86.375 36.438 1 79.19 197 SER A CA 1
ATOM 1576 C C . SER A 1 197 ? 2.209 85.812 35.094 1 79.19 197 SER A C 1
ATOM 1578 O O . SER A 1 197 ? 1.825 84.688 34.719 1 79.19 197 SER A O 1
ATOM 1580 N N . VAL A 1 198 ? 3.094 86.562 34.406 1 83.19 198 VAL A N 1
ATOM 1581 C CA . VAL A 1 198 ? 3.609 86.062 33.125 1 83.19 198 VAL A CA 1
ATOM 1582 C C . VAL A 1 198 ? 4.469 84.875 33.312 1 83.19 198 VAL A C 1
ATOM 1584 O O . VAL A 1 198 ? 4.363 83.875 32.562 1 83.19 198 VAL A O 1
ATOM 1587 N N . ALA A 1 199 ? 5.223 84.875 34.438 1 83.75 199 ALA A N 1
ATOM 1588 C CA . ALA A 1 199 ? 6.066 83.75 34.719 1 83.75 199 ALA A CA 1
ATOM 1589 C C . ALA A 1 199 ? 5.223 82.5 35 1 83.75 199 ALA A C 1
ATOM 1591 O O . ALA A 1 199 ? 5.566 81.375 34.562 1 83.75 199 ALA A O 1
ATOM 1592 N N . THR A 1 200 ? 4.125 82.625 35.625 1 79.5 200 THR A N 1
ATOM 1593 C CA . THR A 1 200 ? 3.244 81.5 35.938 1 79.5 200 THR A CA 1
ATOM 1594 C C . THR A 1 200 ? 2.596 80.938 34.688 1 79.5 200 THR A C 1
ATOM 1596 O O . THR A 1 200 ? 2.514 79.75 34.531 1 79.5 200 THR A O 1
ATOM 1599 N N . ILE A 1 201 ? 2.154 81.812 33.812 1 78.69 201 ILE A N 1
ATOM 1600 C CA . ILE A 1 201 ? 1.526 81.375 32.562 1 78.69 201 ILE A CA 1
ATOM 1601 C C . ILE A 1 201 ? 2.525 80.625 31.719 1 78.69 201 ILE A C 1
ATOM 1603 O O . ILE A 1 201 ? 2.197 79.562 31.188 1 78.69 201 ILE A O 1
ATOM 1607 N N . VAL A 1 202 ? 3.762 81.125 31.609 1 83.12 202 VAL A N 1
ATOM 1608 C CA . VAL A 1 202 ? 4.797 80.438 30.812 1 83.12 202 VAL A CA 1
ATOM 1609 C C . VAL A 1 202 ? 5.109 79.062 31.422 1 83.12 202 VAL A C 1
ATOM 1611 O O . VAL A 1 202 ? 5.25 78.062 30.703 1 83.12 202 VAL A O 1
ATOM 1614 N N . TYR A 1 203 ? 5.102 79 32.75 1 82.81 203 TYR A N 1
ATOM 1615 C CA . TYR A 1 203 ? 5.367 77.75 33.438 1 82.81 203 TYR A CA 1
ATOM 1616 C C . TYR A 1 203 ? 4.285 76.688 33.156 1 82.81 203 TYR A C 1
ATOM 1618 O O . TYR A 1 203 ? 4.582 75.562 32.812 1 82.81 203 TYR A O 1
ATOM 1626 N N . ILE A 1 204 ? 3.037 77.062 33.188 1 76.38 204 ILE A N 1
ATOM 1627 C CA . ILE A 1 204 ? 1.91 76.188 32.969 1 76.38 204 ILE A CA 1
ATOM 1628 C C . ILE A 1 204 ? 1.932 75.688 31.531 1 76.38 204 ILE A C 1
ATOM 1630 O O . ILE A 1 204 ? 1.714 74.5 31.297 1 76.38 204 ILE A O 1
ATOM 1634 N N . LEU A 1 205 ? 2.295 76.562 30.609 1 77.88 205 LEU A N 1
ATOM 1635 C CA . LEU A 1 205 ? 2.309 76.188 29.203 1 77.88 205 LEU A CA 1
ATOM 1636 C C . LEU A 1 205 ? 3.418 75.188 28.922 1 77.88 205 LEU A C 1
ATOM 1638 O O . LEU A 1 205 ? 3.195 74.188 28.219 1 77.88 205 LEU A O 1
ATOM 1642 N N . ILE A 1 206 ? 4.543 75.375 29.484 1 82.62 206 ILE A N 1
ATOM 1643 C CA . ILE A 1 206 ? 5.688 74.5 29.234 1 82.62 206 ILE A CA 1
ATOM 1644 C C . ILE A 1 206 ? 5.418 73.062 29.812 1 82.62 206 ILE A C 1
ATOM 1646 O O . ILE A 1 206 ? 5.629 72.062 29.141 1 82.62 206 ILE A O 1
ATOM 1650 N N . VAL A 1 207 ? 4.914 73 31 1 77.25 207 VAL A N 1
ATOM 1651 C CA . VAL A 1 207 ? 4.68 71.75 31.688 1 77.25 207 VAL A CA 1
ATOM 1652 C C . VAL A 1 207 ? 3.564 71 30.984 1 77.25 207 VAL A C 1
ATOM 1654 O O . VAL A 1 207 ? 3.67 69.75 30.766 1 77.25 207 VAL A O 1
ATOM 1657 N N . SER A 1 208 ? 2.484 71.688 30.594 1 76.06 208 SER A N 1
ATOM 1658 C CA . SER A 1 208 ? 1.342 71.125 29.922 1 76.06 208 SER A CA 1
ATOM 1659 C C . SER A 1 208 ? 1.747 70.5 28.594 1 76.06 208 SER A C 1
ATOM 1661 O O . SER A 1 208 ? 1.407 69.375 28.281 1 76.06 208 SER A O 1
ATOM 1663 N N . ILE A 1 209 ? 2.58 71.188 27.859 1 79.44 209 ILE A N 1
ATOM 1664 C CA . ILE A 1 209 ? 2.957 70.75 26.516 1 79.44 209 ILE A CA 1
ATOM 1665 C C . ILE A 1 209 ? 3.92 69.562 26.609 1 79.44 209 ILE A C 1
ATOM 1667 O O . ILE A 1 209 ? 3.762 68.562 25.906 1 79.44 209 ILE A O 1
ATOM 1671 N N . THR A 1 210 ? 4.91 69.688 27.453 1 82.44 210 THR A N 1
ATOM 1672 C CA . THR A 1 210 ? 5.91 68.625 27.562 1 82.44 210 THR A CA 1
ATOM 1673 C C . THR A 1 210 ? 5.27 67.312 28.016 1 82.44 210 THR A C 1
ATOM 1675 O O . THR A 1 210 ? 5.574 66.25 27.484 1 82.44 210 THR A O 1
ATOM 1678 N N . PHE A 1 211 ? 4.309 67.312 28.969 1 81.5 211 PHE A N 1
ATOM 1679 C CA . PHE A 1 211 ? 3.635 66.125 29.484 1 81.5 211 PHE A CA 1
ATOM 1680 C C . PHE A 1 211 ? 2.707 65.562 28.422 1 81.5 211 PHE A C 1
ATOM 1682 O O . PHE A 1 211 ? 2.684 64.312 28.219 1 81.5 211 PHE A O 1
ATOM 1689 N N . SER A 1 212 ? 1.973 66.375 27.75 1 80.56 212 SER A N 1
ATOM 1690 C CA . SER A 1 212 ? 1.022 65.938 26.734 1 80.56 212 SER A CA 1
ATOM 1691 C C . SER A 1 212 ? 1.735 65.25 25.562 1 80.56 212 SER A C 1
ATOM 1693 O O . SER A 1 212 ? 1.271 64.25 25.047 1 80.56 212 SER A O 1
ATOM 1695 N N . LEU A 1 213 ? 2.859 65.75 25.203 1 82.5 213 LEU A N 1
ATOM 1696 C CA . LEU A 1 213 ? 3.598 65.188 24.062 1 82.5 213 LEU A CA 1
ATOM 1697 C C . LEU A 1 213 ? 4.133 63.812 24.391 1 82.5 213 LEU A C 1
ATOM 1699 O O . LEU A 1 213 ? 4.082 62.906 23.547 1 82.5 213 LEU A O 1
ATOM 1703 N N . ARG A 1 214 ? 4.613 63.594 25.531 1 79.94 214 ARG A N 1
ATOM 1704 C CA . ARG A 1 214 ? 5.152 62.281 25.953 1 79.94 214 ARG A CA 1
ATOM 1705 C C . ARG A 1 214 ? 4.051 61.25 26.016 1 79.94 214 ARG A C 1
ATOM 1707 O O . ARG A 1 214 ? 4.246 60.094 25.562 1 79.94 214 ARG A O 1
ATOM 1714 N N . LEU A 1 215 ? 2.957 61.531 26.562 1 81.88 215 LEU A N 1
ATOM 1715 C CA . LEU A 1 215 ? 1.828 60.594 26.688 1 81.88 215 LEU A CA 1
ATOM 1716 C C . LEU A 1 215 ? 1.28 60.219 25.328 1 81.88 215 LEU A C 1
ATOM 1718 O O . LEU A 1 215 ? 1.045 59.031 25.062 1 81.88 215 LEU A O 1
ATOM 1722 N N . VAL A 1 216 ? 1.109 61.219 24.5 1 83.94 216 VAL A N 1
ATOM 1723 C CA . VAL A 1 216 ? 0.54 61 23.172 1 83.94 216 VAL A CA 1
ATOM 1724 C C . VAL A 1 216 ? 1.494 60.125 22.328 1 83.94 216 VAL A C 1
ATOM 1726 O O . VAL A 1 216 ? 1.064 59.219 21.625 1 83.94 216 VAL A O 1
ATOM 1729 N N . LYS A 1 217 ? 2.768 60.375 22.422 1 84.94 217 LYS A N 1
ATOM 1730 C CA . LYS A 1 217 ? 3.748 59.625 21.656 1 84.94 217 LYS A CA 1
ATOM 1731 C C . LYS A 1 217 ? 3.73 58.156 22.078 1 84.94 217 LYS A C 1
ATOM 1733 O O . LYS A 1 217 ? 3.746 57.25 21.219 1 84.94 217 LYS A O 1
ATOM 1738 N N . GLY A 1 218 ? 3.66 57.875 23.359 1 81.62 218 GLY A N 1
ATOM 1739 C CA . GLY A 1 218 ? 3.6 56.5 23.859 1 81.62 218 GLY A CA 1
ATOM 1740 C C . GLY A 1 218 ? 2.352 55.75 23.422 1 81.62 218 GLY A C 1
ATOM 1741 O O . GLY A 1 218 ? 2.43 54.625 22.953 1 81.62 218 GLY A O 1
ATOM 1742 N N . LEU A 1 219 ? 1.258 56.312 23.453 1 86.12 219 LEU A N 1
ATOM 1743 C CA . LEU A 1 219 ? -0.016 55.719 23.078 1 86.12 219 LEU A CA 1
ATOM 1744 C C . LEU A 1 219 ? -0.089 55.469 21.578 1 86.12 219 LEU A C 1
ATOM 1746 O O . LEU A 1 219 ? -0.559 54.438 21.141 1 86.12 219 LEU A O 1
ATOM 1750 N N . THR A 1 220 ? 0.4 56.438 20.812 1 85.31 220 THR A N 1
ATOM 1751 C CA . THR A 1 220 ? 0.337 56.312 19.359 1 85.31 220 THR A CA 1
ATOM 1752 C C . THR A 1 220 ? 1.242 55.188 18.859 1 85.31 220 THR A C 1
ATOM 1754 O O . THR A 1 220 ? 0.902 54.5 17.891 1 85.31 220 THR A O 1
ATOM 1757 N N . THR A 1 221 ? 2.322 55 19.516 1 83.75 221 THR A N 1
ATOM 1758 C CA . THR A 1 221 ? 3.24 53.938 19.125 1 83.75 221 THR A CA 1
ATOM 1759 C C . THR A 1 221 ? 2.586 52.594 19.297 1 83.75 221 THR A C 1
ATOM 1761 O O . THR A 1 221 ? 2.643 51.75 18.391 1 83.75 221 THR A O 1
ATOM 1764 N N . VAL A 1 222 ? 1.965 52.344 20.391 1 85.19 222 VAL A N 1
ATOM 1765 C CA . VAL A 1 222 ? 1.3 51.094 20.656 1 85.19 222 VAL A CA 1
ATOM 1766 C C . VAL A 1 222 ? 0.096 50.938 19.734 1 85.19 222 VAL A C 1
ATOM 1768 O O . VAL A 1 222 ? -0.108 49.844 19.156 1 85.19 222 VAL A O 1
ATOM 1771 N N . THR A 1 223 ? -0.62 51.969 19.562 1 86.62 223 THR A N 1
ATOM 1772 C CA . THR A 1 223 ? -1.814 51.938 18.734 1 86.62 223 THR A CA 1
ATOM 1773 C C . THR A 1 223 ? -1.452 51.625 17.281 1 86.62 223 THR A C 1
ATOM 1775 O O . THR A 1 223 ? -2.105 50.812 16.641 1 86.62 223 THR A O 1
ATOM 1778 N N . SER A 1 224 ? -0.422 52.281 16.75 1 86.31 224 SER A N 1
ATOM 1779 C CA . SER A 1 224 ? -0.004 52.031 15.367 1 86.31 224 SER A CA 1
ATOM 1780 C C . SER A 1 224 ? 0.47 50.594 15.164 1 86.31 224 SER A C 1
ATOM 1782 O O . SER A 1 224 ? 0.157 49.969 14.148 1 86.31 224 SER A O 1
ATOM 1784 N N . SER A 1 225 ? 1.127 50.062 16.141 1 84.44 225 SER A N 1
ATOM 1785 C CA . SER A 1 225 ? 1.623 48.688 16.047 1 84.44 225 SER A CA 1
ATOM 1786 C C . SER A 1 225 ? 0.478 47.688 16.078 1 84.44 225 SER A C 1
ATOM 1788 O O . SER A 1 225 ? 0.493 46.688 15.352 1 84.44 225 SER A O 1
ATOM 1790 N N . ILE A 1 226 ? -0.432 47.906 16.844 1 84.56 226 ILE A N 1
ATOM 1791 C CA . ILE A 1 226 ? -1.576 47 17 1 84.56 226 ILE A CA 1
ATOM 1792 C C . ILE A 1 226 ? -2.477 47.125 15.773 1 84.56 226 ILE A C 1
ATOM 1794 O O . ILE A 1 226 ? -2.943 46.094 15.25 1 84.56 226 ILE A O 1
ATOM 1798 N N . LYS A 1 227 ? -2.721 48.406 15.336 1 82.31 227 LYS A N 1
ATOM 1799 C CA . LYS A 1 227 ? -3.604 48.625 14.188 1 82.31 227 LYS A CA 1
ATOM 1800 C C . LYS A 1 227 ? -3.072 47.938 12.945 1 82.31 227 LYS A C 1
ATOM 1802 O O . LYS A 1 227 ? -3.834 47.312 12.203 1 82.31 227 LYS A O 1
ATOM 1807 N N . ASN A 1 228 ? -1.797 48 12.805 1 79.69 228 ASN A N 1
ATOM 1808 C CA . ASN A 1 228 ? -1.187 47.406 11.625 1 79.69 228 ASN A CA 1
ATOM 1809 C C . ASN A 1 228 ? -0.736 45.969 11.891 1 79.69 228 ASN A C 1
ATOM 1811 O O . ASN A 1 228 ? -0.282 45.281 10.984 1 79.69 228 ASN A O 1
ATOM 1815 N N . ALA A 1 229 ? -0.991 45.594 13.109 1 80.69 229 ALA A N 1
ATOM 1816 C CA . ALA A 1 229 ? -0.547 44.281 13.555 1 80.69 229 ALA A CA 1
ATOM 1817 C C . ALA A 1 229 ? 0.905 44.031 13.156 1 80.69 229 ALA A C 1
ATOM 1819 O O . ALA A 1 229 ? 1.238 42.969 12.641 1 80.69 229 ALA A O 1
ATOM 1820 N N . ASP A 1 230 ? 1.674 45.062 13.125 1 79.19 230 ASP A N 1
ATOM 1821 C CA . ASP A 1 230 ? 3.082 44.969 12.75 1 79.19 230 ASP A CA 1
ATOM 1822 C C . ASP A 1 230 ? 3.961 44.719 13.969 1 79.19 230 ASP A C 1
ATOM 1824 O O . ASP A 1 230 ? 4.227 45.625 14.758 1 79.19 230 ASP A O 1
ATOM 1828 N N . PHE A 1 231 ? 4.391 43.562 14.133 1 78.62 231 PHE A N 1
ATOM 1829 C CA . PHE A 1 231 ? 5.215 43.188 15.266 1 78.62 231 PHE A CA 1
ATOM 1830 C C . PHE A 1 231 ? 6.652 42.938 14.828 1 78.62 231 PHE A C 1
ATOM 1832 O O . PHE A 1 231 ? 7.41 42.25 15.531 1 78.62 231 PHE A O 1
ATOM 1839 N N . SER A 1 232 ? 6.984 43.438 13.602 1 81.25 232 SER A N 1
ATOM 1840 C CA . SER A 1 232 ? 8.336 43.25 13.078 1 81.25 232 SER A CA 1
ATOM 1841 C C . SER A 1 232 ? 9.336 44.125 13.836 1 81.25 232 SER A C 1
ATOM 1843 O O . SER A 1 232 ? 10.5 43.781 13.992 1 81.25 232 SER A O 1
ATOM 1845 N N . LYS A 1 233 ? 8.906 45.312 14.234 1 85.62 233 LYS A N 1
ATOM 1846 C CA . LYS A 1 233 ? 9.75 46.219 14.992 1 85.62 233 LYS A CA 1
ATOM 1847 C C . LYS A 1 233 ? 9.367 46.219 16.469 1 85.62 233 LYS A C 1
ATOM 1849 O O . LYS A 1 233 ? 8.328 46.781 16.844 1 85.62 233 LYS A O 1
ATOM 1854 N N . ILE A 1 234 ? 10.078 45.562 17.281 1 83.94 234 ILE A N 1
ATOM 1855 C CA . ILE A 1 234 ? 9.828 45.469 18.719 1 83.94 234 ILE A CA 1
ATOM 1856 C C . ILE A 1 234 ? 10.141 46.812 19.359 1 83.94 234 ILE A C 1
ATOM 1858 O O . ILE A 1 234 ? 11.172 47.438 19.078 1 83.94 234 ILE A O 1
ATOM 1862 N N . ILE A 1 235 ? 9.227 47.312 20.031 1 83.44 235 ILE A N 1
ATOM 1863 C CA . ILE A 1 235 ? 9.414 48.562 20.734 1 83.44 235 ILE A CA 1
ATOM 1864 C C . ILE A 1 235 ? 10.562 48.438 21.734 1 83.44 235 ILE A C 1
ATOM 1866 O O . ILE A 1 235 ? 10.688 47.438 22.422 1 83.44 235 ILE A O 1
ATOM 1870 N N . ASP A 1 236 ? 11.414 49.406 21.672 1 82.94 236 ASP A N 1
ATOM 1871 C CA . ASP A 1 236 ? 12.57 49.438 22.562 1 82.94 236 ASP A CA 1
ATOM 1872 C C . ASP A 1 236 ? 12.258 50.219 23.844 1 82.94 236 ASP A C 1
ATOM 1874 O O . ASP A 1 236 ? 12.055 51.438 23.797 1 82.94 236 ASP A O 1
ATOM 1878 N N . VAL A 1 237 ? 11.969 49.5 24.891 1 81.81 237 VAL A N 1
ATOM 1879 C CA . VAL A 1 237 ? 11.734 50.125 26.172 1 81.81 237 VAL A CA 1
ATOM 1880 C C . VAL A 1 237 ? 12.758 49.656 27.203 1 81.81 237 VAL A C 1
ATOM 1882 O O . VAL A 1 237 ? 13.055 48.438 27.266 1 81.81 237 VAL A O 1
ATOM 1885 N N . GLU A 1 238 ? 13.422 50.594 27.797 1 80.56 238 GLU A N 1
ATOM 1886 C CA . GLU A 1 238 ? 14.406 50.25 28.812 1 80.56 238 GLU A CA 1
ATOM 1887 C C . GLU A 1 238 ? 13.719 49.719 30.062 1 80.56 238 GLU A C 1
ATOM 1889 O O . GLU A 1 238 ? 12.789 50.344 30.594 1 80.56 238 GLU A O 1
ATOM 1894 N N . HIS A 1 239 ? 14.086 48.469 30.484 1 82 239 HIS A N 1
ATOM 1895 C CA . HIS A 1 239 ? 13.461 47.812 31.641 1 82 239 HIS A CA 1
ATOM 1896 C C . HIS A 1 239 ? 13.898 48.5 32.938 1 82 239 HIS A C 1
ATOM 1898 O O . HIS A 1 239 ? 15.094 48.688 33.188 1 82 239 HIS A O 1
ATOM 1904 N N . ASP A 1 240 ? 13.008 49.094 33.562 1 80.25 240 ASP A N 1
ATOM 1905 C CA . ASP A 1 240 ? 13.188 49.656 34.906 1 80.25 240 ASP A CA 1
ATOM 1906 C C . ASP A 1 240 ? 12.148 49.125 35.875 1 80.25 240 ASP A C 1
ATOM 1908 O O . ASP A 1 240 ? 10.977 49.5 35.812 1 80.25 240 ASP A O 1
ATOM 1912 N N . ASP A 1 241 ? 12.469 48.312 36.875 1 76.62 241 ASP A N 1
ATOM 1913 C CA . ASP A 1 241 ? 11.547 47.625 37.781 1 76.62 241 ASP A CA 1
ATOM 1914 C C . ASP A 1 241 ? 10.898 48.594 38.75 1 76.62 241 ASP A C 1
ATOM 1916 O O . ASP A 1 241 ? 9.836 48.312 39.312 1 76.62 241 ASP A O 1
ATOM 1920 N N . ARG A 1 242 ? 11.492 49.656 39 1 76.56 242 ARG A N 1
ATOM 1921 C CA . ARG A 1 242 ? 10.984 50.594 40 1 76.56 242 ARG A CA 1
ATOM 1922 C C . ARG A 1 242 ? 10.023 51.594 39.375 1 76.56 242 ARG A C 1
ATOM 1924 O O . ARG A 1 242 ? 9.359 52.344 40.094 1 76.56 242 ARG A O 1
ATOM 1931 N N . ASN A 1 243 ? 9.828 51.562 38 1 81.12 243 ASN A N 1
ATOM 1932 C CA . ASN A 1 243 ? 8.945 52.5 37.312 1 81.12 243 ASN A CA 1
ATOM 1933 C C . ASN A 1 243 ? 7.492 52.062 37.344 1 81.12 243 ASN A C 1
ATOM 1935 O O . ASN A 1 243 ? 7.156 51 36.812 1 81.12 243 ASN A O 1
ATOM 1939 N N . LYS A 1 244 ? 6.68 52.719 38.031 1 82.62 244 LYS A N 1
ATOM 1940 C CA . LYS A 1 244 ? 5.281 52.312 38.219 1 82.62 244 LYS A CA 1
ATOM 1941 C C . LYS A 1 244 ? 4.363 53.156 37.312 1 82.62 244 LYS A C 1
ATOM 1943 O O . LYS A 1 244 ? 3.152 53.188 37.531 1 82.62 244 LYS A O 1
ATOM 1948 N N . ASP A 1 245 ? 4.898 53.844 36.281 1 84 245 ASP A N 1
ATOM 1949 C CA . ASP A 1 245 ? 4.141 54.625 35.312 1 84 245 ASP A CA 1
ATOM 1950 C C . ASP A 1 245 ? 3.277 53.719 34.438 1 84 245 ASP A C 1
ATOM 1952 O O . ASP A 1 245 ? 3.771 52.719 33.875 1 84 245 ASP A O 1
ATOM 1956 N N . GLU A 1 246 ? 2.006 53.906 34.344 1 86.5 246 GLU A N 1
ATOM 1957 C CA . GLU A 1 246 ? 1.067 53.062 33.594 1 86.5 246 GLU A CA 1
ATOM 1958 C C . GLU A 1 246 ? 1.402 53.031 32.094 1 86.5 246 GLU A C 1
ATOM 1960 O O . GLU A 1 246 ? 1.142 52.031 31.438 1 86.5 246 GLU A O 1
ATOM 1965 N N . LEU A 1 247 ? 1.915 54.125 31.594 1 84 247 LEU A N 1
ATOM 1966 C CA . LEU A 1 247 ? 2.336 54.094 30.203 1 84 247 LEU A CA 1
ATOM 1967 C C . LEU A 1 247 ? 3.559 53.219 30 1 84 247 LEU A C 1
ATOM 1969 O O . LEU A 1 247 ? 3.637 52.469 29.031 1 84 247 LEU A O 1
ATOM 1973 N N . TYR A 1 248 ? 4.484 53.344 30.938 1 86.06 248 TYR A N 1
ATOM 1974 C CA . TYR A 1 248 ? 5.672 52.5 30.922 1 86.06 248 TYR A CA 1
ATOM 1975 C C . TYR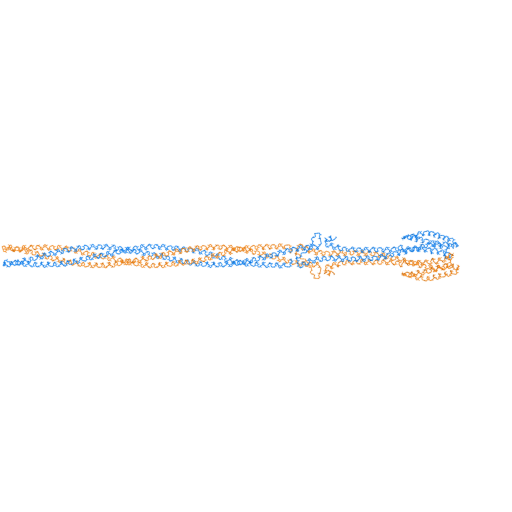 A 1 248 ? 5.293 51.031 31.031 1 86.06 248 TYR A C 1
ATOM 1977 O O . TYR A 1 248 ? 5.785 50.188 30.266 1 86.06 248 TYR A O 1
ATOM 1985 N N . LEU A 1 249 ? 4.379 50.688 31.875 1 86.06 249 LEU A N 1
ATOM 1986 C CA . LEU A 1 249 ? 3.932 49.312 32.062 1 86.06 249 LEU A CA 1
ATOM 1987 C C . LEU A 1 249 ? 3.234 48.812 30.828 1 86.06 249 LEU A C 1
ATOM 1989 O O . LEU A 1 249 ? 3.375 47.625 30.484 1 86.06 249 LEU A O 1
ATOM 1993 N N . LEU A 1 250 ? 2.537 49.562 30.188 1 87.69 250 LEU A N 1
ATOM 1994 C CA . LEU A 1 250 ? 1.898 49.188 28.938 1 87.69 250 LEU A CA 1
ATOM 1995 C C . LEU A 1 250 ? 2.941 48.875 27.875 1 87.69 250 LEU A C 1
ATOM 1997 O O . LEU A 1 250 ? 2.834 47.875 27.172 1 87.69 250 LEU A O 1
ATOM 2001 N N . LEU A 1 251 ? 3.922 49.75 27.766 1 87.69 251 LEU A N 1
ATOM 2002 C CA . LEU A 1 251 ? 4.953 49.562 26.75 1 87.69 251 LEU A CA 1
ATOM 2003 C C . LEU A 1 251 ? 5.738 48.281 26.984 1 87.69 251 LEU A C 1
ATOM 2005 O O . LEU A 1 251 ? 6.059 47.562 26.047 1 87.69 251 LEU A O 1
ATOM 2009 N N . ILE A 1 252 ? 6.016 47.906 28.234 1 88.06 252 ILE A N 1
ATOM 2010 C CA . ILE A 1 252 ? 6.746 46.688 28.578 1 88.06 252 ILE A CA 1
ATOM 2011 C C . ILE A 1 252 ? 5.883 45.469 28.266 1 88.06 252 ILE A C 1
ATOM 2013 O O . ILE A 1 252 ? 6.355 44.5 27.672 1 88.06 252 ILE A O 1
ATOM 2017 N N . ALA A 1 253 ? 4.672 45.531 28.719 1 87.5 253 ALA A N 1
ATOM 2018 C CA . ALA A 1 253 ? 3.742 44.438 28.438 1 87.5 253 ALA A CA 1
ATOM 2019 C C . ALA A 1 253 ? 3.604 44.188 26.938 1 87.5 253 ALA A C 1
ATOM 2021 O O . ALA A 1 253 ? 3.557 43.062 26.484 1 87.5 253 ALA A O 1
ATOM 2022 N N . PHE A 1 254 ? 3.59 45.219 26.219 1 89.75 254 PHE A N 1
ATOM 2023 C CA . PHE A 1 254 ? 3.441 45.125 24.781 1 89.75 254 PHE A CA 1
ATOM 2024 C C . PHE A 1 254 ? 4.711 44.594 24.141 1 89.75 254 PHE A C 1
ATOM 2026 O O . PHE A 1 254 ? 4.645 43.781 23.203 1 89.75 254 PHE A O 1
ATOM 2033 N N . GLN A 1 255 ? 5.797 45.094 24.625 1 88.81 255 GLN A N 1
ATOM 2034 C CA . GLN A 1 255 ? 7.059 44.531 24.125 1 88.81 255 GLN A CA 1
ATOM 2035 C C . GLN A 1 255 ? 7.129 43.031 24.328 1 88.81 255 GLN A C 1
ATOM 2037 O O . GLN A 1 255 ? 7.484 42.312 23.406 1 88.81 255 GLN A O 1
ATOM 2042 N N . GLU A 1 256 ? 6.773 42.531 25.516 1 87.31 256 GLU A N 1
ATOM 2043 C CA . GLU A 1 256 ? 6.77 41.125 25.812 1 87.31 256 GLU A CA 1
ATOM 2044 C C . GLU A 1 256 ? 5.766 40.375 24.938 1 87.31 256 GLU A C 1
ATOM 2046 O O . GLU A 1 256 ? 6.039 39.25 24.469 1 87.31 256 GLU A O 1
ATOM 2051 N N . PHE A 1 257 ? 4.695 40.938 24.734 1 88.94 257 PHE A N 1
ATOM 2052 C CA . PHE A 1 257 ? 3.666 40.375 23.891 1 88.94 257 PHE A CA 1
ATOM 2053 C C . PHE A 1 257 ? 4.156 40.25 22.453 1 88.94 257 PHE A C 1
ATOM 2055 O O . PHE A 1 257 ? 3.961 39.219 21.797 1 88.94 257 PHE A O 1
ATOM 2062 N N . GLN A 1 258 ? 4.766 41.344 21.984 1 85.81 258 GLN A N 1
ATOM 2063 C CA . GLN A 1 258 ? 5.309 41.312 20.641 1 85.81 258 GLN A CA 1
ATOM 2064 C C . GLN A 1 258 ? 6.312 40.156 20.469 1 85.81 258 GLN A C 1
ATOM 2066 O O . GLN A 1 258 ? 6.305 39.469 19.453 1 85.81 258 GLN A O 1
ATOM 2071 N N . GLU A 1 259 ? 7.094 39.969 21.453 1 87.69 259 GLU A N 1
ATOM 2072 C CA . GLU A 1 259 ? 8.086 38.906 21.406 1 87.69 259 GLU A CA 1
ATOM 2073 C C . GLU A 1 259 ? 7.418 37.531 21.375 1 87.69 259 GLU A C 1
ATOM 2075 O O . GLU A 1 259 ? 7.824 36.656 20.609 1 87.69 259 GLU A O 1
ATOM 2080 N N . LYS A 1 260 ? 6.453 37.344 22.141 1 85.62 260 LYS A N 1
ATOM 2081 C CA . LYS A 1 260 ? 5.727 36.062 22.188 1 85.62 260 LYS A CA 1
ATOM 2082 C C . LYS A 1 260 ? 5.012 35.812 20.859 1 85.62 260 LYS A C 1
ATOM 2084 O O . LYS A 1 260 ? 5 34.656 20.375 1 85.62 260 LYS A O 1
ATOM 2089 N N . VAL A 1 261 ? 4.477 36.75 20.344 1 85.62 261 VAL A N 1
ATOM 2090 C CA . VAL A 1 261 ? 3.768 36.625 19.062 1 85.62 261 VAL A CA 1
ATOM 2091 C C . VAL A 1 261 ? 4.762 36.312 17.953 1 85.62 261 VAL A C 1
ATOM 2093 O O . VAL A 1 261 ? 4.496 35.438 17.094 1 85.62 261 VAL A O 1
ATOM 2096 N N . LYS A 1 262 ? 5.832 37.062 18.016 1 86.81 262 LYS A N 1
ATOM 2097 C CA . LYS A 1 262 ? 6.867 36.781 17.016 1 86.81 262 LYS A CA 1
ATOM 2098 C C . LYS A 1 262 ? 7.32 35.344 17.062 1 86.81 262 LYS A C 1
ATOM 2100 O O . LYS A 1 262 ? 7.434 34.688 16.031 1 86.81 262 LYS A O 1
ATOM 2105 N N . ASN A 1 263 ? 7.559 34.812 18.219 1 87.62 263 ASN A N 1
ATOM 2106 C CA . ASN A 1 263 ? 7.961 33.438 18.406 1 87.62 263 ASN A CA 1
ATOM 2107 C C . ASN A 1 263 ? 6.867 32.469 17.938 1 87.62 263 ASN A C 1
ATOM 2109 O O . ASN A 1 263 ? 7.152 31.453 17.312 1 87.62 263 ASN A O 1
ATOM 2113 N N . MET A 1 264 ? 5.727 32.75 18.266 1 85.31 264 MET A N 1
ATOM 2114 C CA . MET A 1 264 ? 4.586 31.938 17.844 1 85.31 264 MET A CA 1
ATOM 2115 C C . MET A 1 264 ? 4.492 31.875 16.328 1 85.31 264 MET A C 1
ATOM 2117 O O . MET A 1 264 ? 4.324 30.797 15.75 1 85.31 264 MET A O 1
ATOM 2121 N N . LEU A 1 265 ? 4.621 33 15.672 1 85.38 265 LEU A N 1
ATOM 2122 C CA . LEU A 1 265 ? 4.539 33.062 14.219 1 85.38 265 LEU A CA 1
ATOM 2123 C C . LEU A 1 265 ? 5.66 32.25 13.578 1 85.38 265 LEU A C 1
ATOM 2125 O O . LEU A 1 265 ? 5.43 31.531 12.609 1 85.38 265 LEU A O 1
ATOM 2129 N N . SER A 1 266 ? 6.781 32.406 14.156 1 88.5 266 SER A N 1
ATOM 2130 C CA . SER A 1 266 ? 7.91 31.625 13.641 1 88.5 266 SER A CA 1
ATOM 2131 C C . SER A 1 266 ? 7.648 30.125 13.75 1 88.5 266 SER A C 1
ATOM 2133 O O . SER A 1 266 ? 7.918 29.375 12.812 1 88.5 266 SER A O 1
ATOM 2135 N N . THR A 1 267 ? 7.129 29.719 14.797 1 87.12 267 THR A N 1
ATOM 2136 C CA . THR A 1 267 ? 6.832 28.297 15.031 1 87.12 267 THR A CA 1
ATOM 2137 C C . THR A 1 267 ? 5.738 27.812 14.086 1 87.12 267 THR A C 1
ATOM 2139 O O . THR A 1 267 ? 5.855 26.734 13.5 1 87.12 267 THR A O 1
ATOM 2142 N N . ILE A 1 268 ? 4.77 28.578 13.914 1 86.06 268 ILE A N 1
ATOM 2143 C CA . ILE A 1 268 ? 3.662 28.203 13.039 1 86.06 268 ILE A CA 1
ATOM 2144 C C . ILE A 1 268 ? 4.148 28.125 11.594 1 86.06 268 ILE A C 1
ATOM 2146 O O . ILE A 1 268 ? 3.74 27.234 10.844 1 86.06 268 ILE A O 1
ATOM 2150 N N . PHE A 1 269 ? 5.043 29.016 11.227 1 87.88 269 PHE A N 1
ATOM 2151 C CA . PHE A 1 269 ? 5.621 28.953 9.891 1 87.88 269 PHE A CA 1
ATOM 2152 C C . PHE A 1 269 ? 6.414 27.656 9.711 1 87.88 269 PHE A C 1
ATOM 2154 O O . PHE A 1 269 ? 6.344 27.016 8.656 1 87.88 269 PHE A O 1
ATOM 2161 N N . SER A 1 270 ? 7.047 27.359 10.734 1 91 270 SER A N 1
ATOM 2162 C CA . SER A 1 270 ? 7.797 26.109 10.688 1 91 270 SER A CA 1
ATOM 2163 C C . SER A 1 270 ? 6.863 24.906 10.555 1 91 270 SER A C 1
ATOM 2165 O O . SER A 1 270 ? 7.145 23.969 9.797 1 91 270 SER A O 1
ATOM 2167 N N . PHE A 1 271 ? 5.773 24.922 11.281 1 90 271 PHE A N 1
ATOM 2168 C CA . PHE A 1 271 ? 4.789 23.844 11.188 1 90 271 PHE A CA 1
ATOM 2169 C C . PHE A 1 271 ? 4.184 23.781 9.789 1 90 271 PHE A C 1
ATOM 2171 O O . PHE A 1 271 ? 3.98 22.703 9.242 1 90 271 PHE A O 1
ATOM 2178 N N . SER A 1 272 ? 3.932 24.922 9.219 1 92.31 272 SER A N 1
ATOM 2179 C CA . SER A 1 272 ? 3.393 24.969 7.863 1 92.31 272 SER A CA 1
ATOM 2180 C C . SER A 1 272 ? 4.352 24.328 6.863 1 92.31 272 SER A C 1
ATOM 2182 O O . SER A 1 272 ? 3.932 23.578 5.984 1 92.31 272 SER A O 1
ATOM 2184 N N . GLU A 1 273 ? 5.605 24.578 7.07 1 92.06 273 GLU A N 1
ATOM 2185 C CA . GLU A 1 273 ? 6.617 23.984 6.203 1 92.06 273 GLU A CA 1
ATOM 2186 C C . GLU A 1 273 ? 6.68 22.469 6.395 1 92.06 273 GLU A C 1
ATOM 2188 O O . GLU A 1 273 ? 6.809 21.719 5.422 1 92.06 273 GLU A O 1
ATOM 2193 N N . SER A 1 274 ? 6.555 22.125 7.594 1 91.88 274 SER A N 1
ATOM 2194 C CA . SER A 1 274 ? 6.582 20.703 7.891 1 91.88 274 SER A CA 1
ATOM 2195 C C . SER A 1 274 ? 5.367 19.984 7.305 1 91.88 274 SER A C 1
ATOM 2197 O O . SER A 1 274 ? 5.484 18.875 6.793 1 91.88 274 SER A O 1
ATOM 2199 N N . ILE A 1 275 ? 4.258 20.578 7.398 1 92.62 275 ILE A N 1
ATOM 2200 C CA . ILE A 1 275 ? 3.041 20 6.828 1 92.62 275 ILE A CA 1
ATOM 2201 C C . ILE A 1 275 ? 3.176 19.922 5.309 1 92.62 275 ILE A C 1
ATOM 2203 O O . ILE A 1 275 ? 2.779 18.922 4.699 1 92.62 275 ILE A O 1
ATOM 2207 N N . LEU A 1 276 ? 3.762 20.906 4.73 1 92.44 276 LEU A N 1
ATOM 2208 C CA . LEU A 1 276 ? 3.988 20.891 3.291 1 92.44 276 LEU A CA 1
ATOM 2209 C C . LEU A 1 276 ? 4.902 19.734 2.895 1 92.44 276 LEU A C 1
ATOM 2211 O O . LEU A 1 276 ? 4.609 19 1.947 1 92.44 276 LEU A O 1
ATOM 2215 N N . SER A 1 277 ? 5.926 19.609 3.619 1 93.06 277 SER A N 1
ATOM 2216 C CA . SER A 1 277 ? 6.848 18.516 3.352 1 93.06 277 SER A CA 1
ATOM 2217 C C . SER A 1 277 ? 6.156 17.156 3.506 1 93.06 277 SER A C 1
ATOM 2219 O O . SER A 1 277 ? 6.328 16.266 2.672 1 93.06 277 SER A O 1
ATOM 2221 N N . ALA A 1 278 ? 5.418 17.016 4.555 1 91.44 278 ALA A N 1
ATOM 2222 C CA . ALA A 1 278 ? 4.668 15.781 4.766 1 91.44 278 ALA A CA 1
ATOM 2223 C C . ALA A 1 278 ? 3.688 15.539 3.625 1 91.44 278 ALA A C 1
ATOM 2225 O O . ALA A 1 278 ? 3.535 14.406 3.162 1 91.44 278 ALA A O 1
ATOM 2226 N N . SER A 1 279 ? 3.012 16.531 3.219 1 94.5 279 SER A N 1
ATOM 2227 C CA . SER A 1 279 ? 2.066 16.422 2.111 1 94.5 279 SER A CA 1
ATOM 2228 C C . SER A 1 279 ? 2.76 15.961 0.834 1 94.5 279 SER A C 1
ATOM 2230 O O . SER A 1 279 ? 2.242 15.102 0.118 1 94.5 279 SER A O 1
ATOM 2232 N N . GLU A 1 280 ? 3.934 16.453 0.6 1 92.56 280 GLU A N 1
ATOM 2233 C CA . GLU A 1 280 ? 4.695 16.062 -0.582 1 92.56 280 GLU A CA 1
ATOM 2234 C C . GLU A 1 280 ? 5.141 14.602 -0.488 1 92.56 280 GLU A C 1
ATOM 2236 O O . GLU A 1 280 ? 5.047 13.852 -1.464 1 92.56 280 GLU A O 1
ATOM 2241 N N . GLU A 1 281 ? 5.574 14.266 0.626 1 92.75 281 GLU A N 1
ATOM 2242 C CA . GLU A 1 281 ? 6.016 12.891 0.835 1 92.75 281 GLU A CA 1
ATOM 2243 C C . GLU A 1 281 ? 4.852 11.914 0.686 1 92.75 281 GLU A C 1
ATOM 2245 O O . GLU A 1 281 ? 5.004 10.852 0.076 1 92.75 281 GLU A O 1
ATOM 2250 N N . LEU A 1 282 ? 3.773 12.25 1.231 1 92.5 282 LEU A N 1
ATOM 2251 C CA . LEU A 1 282 ? 2.592 11.406 1.138 1 92.5 282 LEU A CA 1
ATOM 2252 C C . LEU A 1 282 ? 2.096 11.32 -0.302 1 92.5 282 LEU A C 1
ATOM 2254 O O . LEU A 1 282 ? 1.639 10.266 -0.745 1 92.5 282 LEU A O 1
ATOM 2258 N N . SER A 1 283 ? 2.189 12.391 -0.984 1 94.19 283 SER A N 1
ATOM 2259 C CA . SER A 1 283 ? 1.828 12.375 -2.396 1 94.19 283 SER A CA 1
ATOM 2260 C C . SER A 1 283 ? 2.721 11.422 -3.186 1 94.19 283 SER A C 1
ATOM 2262 O O . SER A 1 283 ? 2.232 10.633 -3.998 1 94.19 283 SER A O 1
ATOM 2264 N N . LYS A 1 284 ? 3.988 11.508 -2.959 1 93.19 284 LYS A N 1
ATOM 2265 C CA . LYS A 1 284 ? 4.926 10.586 -3.604 1 93.19 284 LYS A CA 1
ATOM 2266 C C . LYS A 1 284 ? 4.613 9.141 -3.242 1 93.19 284 LYS A C 1
ATOM 2268 O O . LYS A 1 284 ? 4.633 8.258 -4.105 1 93.19 284 LYS A O 1
ATOM 2273 N N . SER A 1 285 ? 4.367 8.922 -1.988 1 92 285 SER A N 1
ATOM 2274 C CA . SER A 1 285 ? 4.023 7.578 -1.531 1 92 285 SER A CA 1
ATOM 2275 C C . SER A 1 285 ? 2.766 7.062 -2.219 1 92 285 SER A C 1
ATOM 2277 O O . SER A 1 285 ? 2.691 5.891 -2.594 1 92 285 SER A O 1
ATOM 2279 N N . SER A 1 286 ? 1.793 7.883 -2.314 1 93.06 286 SER A N 1
ATOM 2280 C CA . SER A 1 286 ? 0.557 7.504 -2.992 1 93.06 286 SER A CA 1
ATOM 2281 C C . SER A 1 286 ? 0.816 7.137 -4.449 1 93.06 286 SER A C 1
ATOM 2283 O O . SER A 1 286 ? 0.276 6.148 -4.949 1 93.06 286 SER A O 1
ATOM 2285 N N . ASP A 1 287 ? 1.679 7.855 -5.094 1 93.06 287 ASP A N 1
ATOM 2286 C CA . ASP A 1 287 ? 2.025 7.574 -6.484 1 93.06 287 ASP A CA 1
ATOM 2287 C C . ASP A 1 287 ? 2.734 6.23 -6.613 1 93.06 287 ASP A C 1
ATOM 2289 O O . ASP A 1 287 ? 2.432 5.445 -7.516 1 93.06 287 ASP A O 1
ATOM 2293 N N . HIS A 1 288 ? 3.576 6.016 -5.734 1 92.12 288 HIS A N 1
ATOM 2294 C CA . HIS A 1 288 ? 4.305 4.75 -5.738 1 92.12 288 HIS A CA 1
ATOM 2295 C C . HIS A 1 288 ? 3.363 3.574 -5.5 1 92.12 288 HIS A C 1
ATOM 2297 O O . HIS A 1 288 ? 3.473 2.541 -6.164 1 92.12 288 HIS A O 1
ATOM 2303 N N . LEU A 1 289 ? 2.514 3.756 -4.578 1 89.5 289 LEU A N 1
ATOM 2304 C CA . LEU A 1 289 ? 1.557 2.699 -4.266 1 89.5 289 LEU A CA 1
ATOM 2305 C C . LEU A 1 289 ? 0.646 2.422 -5.457 1 89.5 289 LEU A C 1
ATOM 2307 O O . LEU A 1 289 ? 0.339 1.266 -5.754 1 89.5 289 LEU A O 1
ATOM 2311 N N . SER A 1 290 ? 0.247 3.465 -6.078 1 92.56 290 SER A N 1
ATOM 2312 C CA . SER A 1 290 ? -0.584 3.309 -7.266 1 92.56 290 SER A CA 1
ATOM 2313 C C . SER A 1 290 ? 0.161 2.561 -8.367 1 92.56 290 SER A C 1
ATOM 2315 O O . SER A 1 290 ? -0.391 1.65 -8.992 1 92.56 290 SER A O 1
ATOM 2317 N N . SER A 1 291 ? 1.363 2.893 -8.586 1 93.56 291 SER A N 1
ATOM 2318 C CA . SER A 1 291 ? 2.189 2.213 -9.578 1 93.56 291 SER A CA 1
ATOM 2319 C C . SER A 1 291 ? 2.398 0.747 -9.219 1 93.56 291 SER A C 1
ATOM 2321 O O . SER A 1 291 ? 2.299 -0.132 -10.078 1 93.56 291 SER A O 1
ATOM 2323 N N . ASN A 1 292 ? 2.68 0.525 -7.957 1 91.88 292 ASN A N 1
ATOM 2324 C CA . ASN A 1 292 ? 2.834 -0.843 -7.477 1 91.88 292 ASN A CA 1
ATOM 2325 C C . ASN A 1 292 ? 1.569 -1.665 -7.707 1 91.88 292 ASN A C 1
ATOM 2327 O O . ASN A 1 292 ? 1.642 -2.814 -8.141 1 91.88 292 ASN A O 1
ATOM 2331 N N . ALA A 1 293 ? 0.495 -1.069 -7.387 1 90.88 293 ALA A N 1
ATOM 2332 C CA . ALA A 1 293 ? -0.778 -1.763 -7.566 1 90.88 293 ALA A CA 1
ATOM 2333 C C . ALA A 1 293 ? -1.005 -2.119 -9.031 1 90.88 293 ALA A C 1
ATOM 2335 O O . ALA A 1 293 ? -1.493 -3.209 -9.344 1 90.88 293 ALA A O 1
ATOM 2336 N N . GLN A 1 294 ? -0.623 -1.261 -9.93 1 91.5 294 GLN A N 1
ATOM 2337 C CA . GLN A 1 294 ? -0.765 -1.523 -11.359 1 91.5 294 GLN A CA 1
ATOM 2338 C C . GLN A 1 294 ? 0.138 -2.672 -11.805 1 91.5 294 GLN A C 1
ATOM 2340 O O . GLN A 1 294 ? -0.298 -3.566 -12.531 1 91.5 294 GLN A O 1
ATOM 2345 N N . THR A 1 295 ? 1.304 -2.658 -11.352 1 92.38 295 THR A N 1
ATOM 2346 C CA . THR A 1 295 ? 2.254 -3.713 -11.688 1 92.38 295 THR A CA 1
ATOM 2347 C C . THR A 1 295 ? 1.787 -5.059 -11.133 1 92.38 295 THR A C 1
ATOM 2349 O O . THR A 1 295 ? 1.862 -6.078 -11.828 1 92.38 295 THR A O 1
ATOM 2352 N N . GLU A 1 296 ? 1.318 -5.059 -9.922 1 91.62 296 GLU A N 1
ATOM 2353 C CA . GLU A 1 296 ? 0.82 -6.285 -9.305 1 91.62 296 GLU A CA 1
ATOM 2354 C C . GLU A 1 296 ? -0.4 -6.82 -10.047 1 91.62 296 GLU A C 1
ATOM 2356 O O . GLU A 1 296 ? -0.544 -8.031 -10.227 1 91.62 296 GLU A O 1
ATOM 2361 N N . SER A 1 297 ? -1.255 -5.91 -10.438 1 93.38 297 SER A N 1
ATOM 2362 C CA . SER A 1 297 ? -2.43 -6.32 -11.203 1 93.38 297 SER A CA 1
ATOM 2363 C C . SER A 1 297 ? -2.031 -6.996 -12.508 1 93.38 297 SER A C 1
ATOM 2365 O O . SER A 1 297 ? -2.592 -8.031 -12.875 1 93.38 297 SER A O 1
ATOM 2367 N N . ALA A 1 298 ? -1.067 -6.457 -13.188 1 92.56 298 ALA A N 1
ATOM 2368 C CA . ALA A 1 298 ? -0.581 -7.039 -14.438 1 92.56 298 ALA A CA 1
ATOM 2369 C C . ALA A 1 298 ? 0.03 -8.414 -14.195 1 92.56 298 ALA A C 1
ATOM 2371 O O . ALA A 1 298 ? -0.218 -9.352 -14.961 1 92.56 298 ALA A O 1
ATOM 2372 N N . SER A 1 299 ? 0.798 -8.484 -13.164 1 93.44 299 SER A N 1
ATOM 2373 C CA . SER A 1 299 ? 1.409 -9.758 -12.812 1 93.44 299 SER A CA 1
ATOM 2374 C C . SER A 1 299 ? 0.352 -10.797 -12.453 1 93.44 299 SER A C 1
ATOM 2376 O O . SER A 1 299 ? 0.458 -11.961 -12.852 1 93.44 299 SER A O 1
ATOM 2378 N N . ALA A 1 300 ? -0.617 -10.398 -11.703 1 92.25 300 ALA A N 1
ATOM 2379 C CA . ALA A 1 300 ? -1.705 -11.305 -11.344 1 92.25 300 ALA A CA 1
ATOM 2380 C C . ALA A 1 300 ? -2.451 -11.789 -12.578 1 92.25 300 ALA A C 1
ATOM 2382 O O . ALA A 1 300 ? -2.801 -12.969 -12.68 1 92.25 300 ALA A O 1
ATOM 2383 N N . GLU A 1 301 ? -2.689 -10.93 -13.539 1 92.94 301 GLU A N 1
ATOM 2384 C CA . GLU A 1 301 ? -3.338 -11.305 -14.789 1 92.94 301 GLU A CA 1
ATOM 2385 C C . GLU A 1 301 ? -2.486 -12.305 -15.578 1 92.94 301 GLU A C 1
ATOM 2387 O O . GLU A 1 301 ? -3.012 -13.258 -16.141 1 92.94 301 GLU A O 1
ATOM 2392 N N . GLN A 1 302 ? -1.245 -12.016 -15.578 1 92.38 302 GLN A N 1
ATOM 2393 C CA . GLN A 1 302 ? -0.326 -12.93 -16.25 1 92.38 302 GLN A CA 1
ATOM 2394 C C . GLN A 1 302 ? -0.357 -14.312 -15.625 1 92.38 302 GLN A C 1
ATOM 2396 O O . GLN A 1 302 ? -0.386 -15.328 -16.328 1 92.38 302 GLN A O 1
ATOM 2401 N N . ILE A 1 303 ? -0.328 -14.367 -14.328 1 92.5 303 ILE A N 1
ATOM 2402 C CA . ILE A 1 303 ? -0.382 -15.648 -13.625 1 92.5 303 ILE A CA 1
ATOM 2403 C C . ILE A 1 303 ? -1.701 -16.344 -13.938 1 92.5 303 ILE A C 1
ATOM 2405 O O . ILE A 1 303 ? -1.722 -17.547 -14.203 1 92.5 303 ILE A O 1
ATOM 2409 N N . SER A 1 304 ? -2.785 -15.609 -13.891 1 93.75 304 SER A N 1
ATOM 2410 C CA . SER A 1 304 ? -4.094 -16.188 -14.195 1 93.75 304 SER A CA 1
ATOM 2411 C C . SER A 1 304 ? -4.113 -16.812 -15.586 1 93.75 304 SER A C 1
ATOM 2413 O O . SER A 1 304 ? -4.621 -17.906 -15.773 1 93.75 304 SER A O 1
ATOM 2415 N N . ALA A 1 305 ? -3.566 -16.125 -16.547 1 93 305 ALA A N 1
ATOM 2416 C CA . ALA A 1 305 ? -3.49 -16.641 -17.922 1 93 305 ALA A CA 1
ATOM 2417 C C . ALA A 1 305 ? -2.641 -17.906 -17.984 1 93 305 ALA A C 1
ATOM 2419 O O . ALA A 1 305 ? -3.023 -18.891 -18.625 1 93 305 ALA A O 1
ATOM 2420 N N . SER A 1 306 ? -1.531 -17.828 -17.297 1 92.31 306 SER A N 1
ATOM 2421 C CA . SER A 1 306 ? -0.637 -18.984 -17.266 1 92.31 306 SER A CA 1
ATOM 2422 C C . SER A 1 306 ? -1.305 -20.188 -16.609 1 92.31 306 SER A C 1
ATOM 2424 O O . SER A 1 306 ? -1.173 -21.312 -17.078 1 92.31 306 SER A O 1
ATOM 2426 N N . VAL A 1 307 ? -2.006 -19.938 -15.539 1 91.75 307 VAL A N 1
ATOM 2427 C CA . VAL A 1 307 ? -2.707 -20.984 -14.805 1 91.75 307 VAL A CA 1
ATOM 2428 C C . VAL A 1 307 ? -3.771 -21.625 -15.703 1 91.75 307 VAL A C 1
ATOM 2430 O O . VAL A 1 307 ? -3.959 -22.844 -15.688 1 91.75 307 VAL A O 1
ATOM 2433 N N . GLU A 1 308 ? -4.449 -20.844 -16.469 1 91.44 308 GLU A N 1
ATOM 2434 C CA . GLU A 1 308 ? -5.434 -21.359 -17.422 1 91.44 308 GLU A CA 1
ATOM 2435 C C . GLU A 1 308 ? -4.766 -22.234 -18.484 1 91.44 308 GLU A C 1
ATOM 2437 O O . GLU A 1 308 ? -5.281 -23.297 -18.828 1 91.44 308 GLU A O 1
ATOM 2442 N N . GLU A 1 309 ? -3.672 -21.781 -18.953 1 91.06 309 GLU A N 1
ATOM 2443 C CA . GLU A 1 309 ? -2.924 -22.531 -19.938 1 91.06 309 GLU A CA 1
ATOM 2444 C C . GLU A 1 309 ? -2.449 -23.875 -19.375 1 91.06 309 GLU A C 1
ATOM 2446 O O . GLU A 1 309 ? -2.574 -24.906 -20.031 1 91.06 309 GLU A O 1
ATOM 2451 N N . ILE A 1 310 ? -1.932 -23.812 -18.203 1 90.12 310 ILE A N 1
ATOM 2452 C CA . ILE A 1 310 ? -1.454 -25.031 -17.547 1 90.12 310 ILE A CA 1
ATOM 2453 C C . ILE A 1 310 ? -2.621 -25.984 -17.312 1 90.12 310 ILE A C 1
ATOM 2455 O O . ILE A 1 310 ? -2.506 -27.188 -17.578 1 90.12 310 ILE A O 1
ATOM 2459 N N . SER A 1 311 ? -3.738 -25.453 -16.859 1 90.81 311 SER A N 1
ATOM 2460 C CA . SER A 1 311 ? -4.93 -26.266 -16.625 1 90.81 311 SER A CA 1
ATOM 2461 C C . SER A 1 311 ? -5.383 -26.938 -17.906 1 90.81 311 SER A C 1
ATOM 2463 O O . SER A 1 311 ? -5.684 -28.141 -17.906 1 90.81 311 SER A O 1
ATOM 2465 N N . ALA A 1 312 ? -5.414 -26.219 -19 1 90.94 312 ALA A N 1
ATOM 2466 C CA . ALA A 1 312 ? -5.785 -26.781 -20.297 1 90.94 312 ALA A CA 1
ATOM 2467 C C . ALA A 1 312 ? -4.785 -27.844 -20.734 1 90.94 312 ALA A C 1
ATOM 2469 O O . ALA A 1 312 ? -5.18 -28.891 -21.25 1 90.94 312 ALA A O 1
ATOM 2470 N N . GLY A 1 313 ? -3.537 -27.484 -20.516 1 89.12 313 GLY A N 1
ATOM 2471 C CA . GLY A 1 313 ? -2.5 -28.469 -20.828 1 89.12 313 GLY A CA 1
ATOM 2472 C C . GLY A 1 313 ? -2.621 -29.75 -20.016 1 89.12 313 GLY A C 1
ATOM 2473 O O . GLY A 1 313 ? -2.453 -30.844 -20.562 1 89.12 313 GLY A O 1
ATOM 2474 N N . MET A 1 314 ? -2.984 -29.688 -18.812 1 89.06 314 MET A N 1
ATOM 2475 C CA . MET A 1 314 ? -3.162 -30.844 -17.938 1 89.06 314 MET A CA 1
ATOM 2476 C C . MET A 1 314 ? -4.363 -31.672 -18.375 1 89.06 314 MET A C 1
ATOM 2478 O O . MET A 1 314 ? -4.336 -32.906 -18.281 1 89.06 314 MET A O 1
ATOM 2482 N N . GLU A 1 315 ? -5.402 -31.031 -18.797 1 90.06 315 GLU A N 1
ATOM 2483 C CA . GLU A 1 315 ? -6.559 -31.75 -19.312 1 90.06 315 GLU A CA 1
ATOM 2484 C C . GLU A 1 315 ? -6.195 -32.562 -20.562 1 90.06 315 GLU A C 1
ATOM 2486 O O . GLU A 1 315 ? -6.648 -33.688 -20.719 1 90.06 315 GLU A O 1
ATOM 2491 N N . GLN A 1 316 ? -5.441 -31.938 -21.375 1 89.81 316 GLN A N 1
ATOM 2492 C CA . GLN A 1 316 ? -4.984 -32.625 -22.578 1 89.81 316 GLN A CA 1
ATOM 2493 C C . GLN A 1 316 ? -4.125 -33.844 -22.234 1 89.81 316 GLN A C 1
ATOM 2495 O O . GLN A 1 316 ? -4.273 -34.906 -22.828 1 89.81 316 GLN A O 1
ATOM 2500 N N . VAL A 1 317 ? -3.217 -33.688 -21.281 1 90.38 317 VAL A N 1
ATOM 2501 C CA . VAL A 1 317 ? -2.361 -34.781 -20.828 1 90.38 317 VAL A CA 1
ATOM 2502 C C . VAL A 1 317 ? -3.219 -35.906 -20.266 1 90.38 317 VAL A C 1
ATOM 2504 O O . VAL A 1 317 ? -2.982 -37.062 -20.562 1 90.38 317 VAL A O 1
ATOM 2507 N N . THR A 1 318 ? -4.191 -35.562 -19.484 1 87.94 318 THR A N 1
ATOM 2508 C CA . THR A 1 318 ? -5.082 -36.562 -18.891 1 87.94 318 THR A CA 1
ATOM 2509 C C . THR A 1 318 ? -5.824 -37.312 -19.984 1 87.94 318 THR A C 1
ATOM 2511 O O . THR A 1 318 ? -5.898 -38.562 -19.938 1 87.94 318 THR A O 1
ATOM 2514 N N . ARG A 1 319 ? -6.363 -36.594 -20.953 1 90.38 319 ARG A N 1
ATOM 2515 C CA . ARG A 1 319 ? -7.082 -37.25 -22.047 1 90.38 319 ARG A CA 1
ATOM 2516 C C . ARG A 1 319 ? -6.168 -38.188 -22.812 1 90.38 319 ARG A C 1
ATOM 2518 O O . ARG A 1 319 ? -6.559 -39.312 -23.141 1 90.38 319 ARG A O 1
ATOM 2525 N N . ASN A 1 320 ? -4.977 -37.656 -23.078 1 89.12 320 ASN A N 1
ATOM 2526 C CA . ASN A 1 320 ? -4.012 -38.5 -23.812 1 89.12 320 ASN A CA 1
ATOM 2527 C C . ASN A 1 320 ? -3.621 -39.719 -23.016 1 89.12 320 ASN A C 1
ATOM 2529 O O . ASN A 1 320 ? -3.516 -40.812 -23.578 1 89.12 320 ASN A O 1
ATOM 2533 N N . ALA A 1 321 ? -3.416 -39.594 -21.766 1 83.94 321 ALA A N 1
ATOM 2534 C CA . ALA A 1 321 ? -3.068 -40.688 -20.906 1 83.94 321 ALA A CA 1
ATOM 2535 C C . ALA A 1 321 ? -4.211 -41.719 -20.828 1 83.94 321 ALA A C 1
ATOM 2537 O O . ALA A 1 321 ? -3.975 -42.938 -20.797 1 83.94 321 ALA A O 1
ATOM 2538 N N . GLU A 1 322 ? -5.457 -41.312 -20.844 1 86.75 322 GLU A N 1
ATOM 2539 C CA . GLU A 1 322 ? -6.613 -42.188 -20.828 1 86.75 322 GLU A CA 1
ATOM 2540 C C . GLU A 1 322 ? -6.723 -43 -22.125 1 86.75 322 GLU A C 1
ATOM 2542 O O . GLU A 1 322 ? -7.031 -44.188 -22.109 1 86.75 322 GLU A O 1
ATOM 2547 N N . GLU A 1 323 ? -6.48 -42.281 -23.188 1 87.69 323 GLU A N 1
ATOM 2548 C CA . GLU A 1 323 ? -6.496 -42.969 -24.484 1 87.69 323 GLU A CA 1
ATOM 2549 C C . GLU A 1 323 ? -5.387 -44 -24.562 1 87.69 323 GLU A C 1
ATOM 2551 O O . GLU A 1 323 ? -5.586 -45.094 -25.125 1 87.69 323 GLU A O 1
ATOM 2556 N N . GLN A 1 324 ? -4.285 -43.656 -24 1 82.94 324 GLN A N 1
ATOM 2557 C CA . GLN A 1 324 ? -3.189 -44.625 -23.922 1 82.94 324 GLN A CA 1
ATOM 2558 C C . GLN A 1 324 ? -3.588 -45.844 -23.125 1 82.94 324 GLN A C 1
ATOM 2560 O O . GLN A 1 324 ? -3.324 -47 -23.531 1 82.94 324 GLN A O 1
ATOM 2565 N N . TYR A 1 325 ? -4.199 -45.594 -22.047 1 82.75 325 TYR A N 1
ATOM 2566 C CA . TYR A 1 325 ? -4.648 -46.688 -21.188 1 82.75 325 TYR A CA 1
ATOM 2567 C C . TYR A 1 325 ? -5.598 -47.625 -21.938 1 82.75 325 TYR A C 1
ATOM 2569 O O . TYR A 1 325 ? -5.461 -48.844 -21.875 1 82.75 325 TYR A O 1
ATOM 2577 N N . SER A 1 326 ? -6.609 -47.062 -22.625 1 86.88 326 SER A N 1
ATOM 2578 C CA . SER A 1 326 ? -7.578 -47.844 -23.391 1 86.88 326 SER A CA 1
ATOM 2579 C C . SER A 1 326 ? -6.891 -48.656 -24.484 1 86.88 326 SER A C 1
ATOM 2581 O O . SER A 1 326 ? -7.254 -49.812 -24.719 1 86.88 326 SER A O 1
ATOM 2583 N N . SER A 1 327 ? -5.93 -48.031 -25.094 1 84.75 327 SER A N 1
ATOM 2584 C CA . SER A 1 327 ? -5.191 -48.688 -26.156 1 84.75 327 SER A CA 1
ATOM 2585 C C . SER A 1 327 ? -4.359 -49.844 -25.609 1 84.75 327 SER A C 1
ATOM 2587 O O . SER A 1 327 ? -4.301 -50.906 -26.219 1 84.75 327 SER A O 1
ATOM 2589 N N . ILE A 1 328 ? -3.793 -49.688 -24.484 1 81.12 328 ILE A N 1
ATOM 2590 C CA . ILE A 1 328 ? -2.963 -50.688 -23.828 1 81.12 328 ILE A CA 1
ATOM 2591 C C . ILE A 1 328 ? -3.828 -51.875 -23.406 1 81.12 328 ILE A C 1
ATOM 2593 O O . ILE A 1 328 ? -3.424 -53.031 -23.547 1 81.12 328 ILE A O 1
ATOM 2597 N N . ALA A 1 329 ? -5.031 -51.625 -22.875 1 80.81 329 ALA A N 1
ATOM 2598 C CA . ALA A 1 329 ? -5.953 -52.688 -22.484 1 80.81 329 ALA A CA 1
ATOM 2599 C C . ALA A 1 329 ? -6.348 -53.531 -23.688 1 80.81 329 ALA A C 1
ATOM 2601 O O . ALA A 1 329 ? -6.367 -54.781 -23.609 1 80.81 329 ALA A O 1
ATOM 2602 N N . SER A 1 330 ? -6.676 -52.875 -24.734 1 82 330 SER A N 1
ATOM 2603 C CA . SER A 1 330 ? -7.012 -53.562 -25.969 1 82 330 SER A CA 1
ATOM 2604 C C . SER A 1 330 ? -5.844 -54.438 -26.453 1 82 330 SER A C 1
ATOM 2606 O O . SER A 1 330 ? -6.043 -55.562 -26.891 1 82 330 SER A O 1
ATOM 2608 N N . PHE A 1 331 ? -4.664 -53.938 -26.219 1 79.31 331 PHE A N 1
ATOM 2609 C CA . PHE A 1 331 ? -3.434 -54.625 -26.578 1 79.31 331 PHE A CA 1
ATOM 2610 C C . PHE A 1 331 ? -3.277 -55.906 -25.781 1 79.31 331 PHE A C 1
ATOM 2612 O O . PHE A 1 331 ? -2.918 -56.969 -26.344 1 79.31 331 PHE A O 1
ATOM 2619 N N . SER A 1 332 ? -3.506 -55.781 -24.578 1 78.75 332 SER A N 1
ATOM 2620 C CA . SER A 1 332 ? -3.367 -56.938 -23.703 1 78.75 332 SER A CA 1
ATOM 2621 C C . SER A 1 332 ? -4.289 -58.062 -24.141 1 78.75 332 SER A C 1
ATOM 2623 O O . SER A 1 332 ? -3.9 -59.25 -24.125 1 78.75 332 SER A O 1
ATOM 2625 N N . GLY A 1 333 ? -5.555 -57.719 -24.594 1 82.38 333 GLY A N 1
ATOM 2626 C CA . GLY A 1 333 ? -6.488 -58.719 -25.125 1 82.38 333 GLY A CA 1
ATOM 2627 C C . GLY A 1 333 ? -6.012 -59.375 -26.406 1 82.38 333 GLY A C 1
ATOM 2628 O O . GLY A 1 333 ? -6.094 -60.594 -26.547 1 82.38 333 GLY A O 1
ATOM 2629 N N . GLU A 1 334 ? -5.441 -58.531 -27.25 1 84.12 334 GLU A N 1
ATOM 2630 C CA . GLU A 1 334 ? -4.941 -59.031 -28.516 1 84.12 334 GLU A CA 1
ATOM 2631 C C . GLU A 1 334 ? -3.748 -59.938 -28.312 1 84.12 334 GLU A C 1
ATOM 2633 O O . GLU A 1 334 ? -3.594 -60.938 -29.031 1 84.12 334 GLU A O 1
ATOM 2638 N N . MET A 1 335 ? -2.975 -59.688 -27.375 1 82.06 335 MET A N 1
ATOM 2639 C CA . MET A 1 335 ? -1.807 -60.531 -27.078 1 82.06 335 MET A CA 1
ATOM 2640 C C . MET A 1 335 ? -2.225 -61.875 -26.547 1 82.06 335 MET A C 1
ATOM 2642 O O . MET A 1 335 ? -1.57 -62.906 -26.828 1 82.06 335 MET A O 1
ATOM 2646 N N . LYS A 1 336 ? -3.293 -61.938 -25.812 1 86.81 336 LYS A N 1
ATOM 2647 C CA . LYS A 1 336 ? -3.818 -63.219 -25.328 1 86.81 336 LYS A CA 1
ATOM 2648 C C . LYS A 1 336 ? -4.301 -64.125 -26.484 1 86.81 336 LYS A C 1
ATOM 2650 O O . LYS A 1 336 ? -4.062 -65.312 -26.5 1 86.81 336 LYS A O 1
ATOM 2655 N N . THR A 1 337 ? -4.949 -63.375 -27.328 1 89.31 337 THR A N 1
ATOM 2656 C CA . THR A 1 337 ? -5.414 -64.125 -28.516 1 89.31 337 THR A CA 1
ATOM 2657 C C . THR A 1 337 ? -4.234 -64.625 -29.312 1 89.31 337 THR A C 1
ATOM 2659 O O . THR A 1 337 ? -4.27 -65.75 -29.797 1 89.31 337 THR A O 1
ATOM 2662 N N . LEU A 1 338 ? -3.248 -63.844 -29.469 1 84.31 338 LEU A N 1
ATOM 2663 C CA . LEU A 1 338 ? -2.053 -64.312 -30.188 1 84.31 338 LEU A CA 1
ATOM 2664 C C . LEU A 1 338 ? -1.419 -65.5 -29.516 1 84.31 338 LEU A C 1
ATOM 2666 O O . LEU A 1 338 ? -0.938 -66.438 -30.188 1 84.31 338 LEU A O 1
ATOM 2670 N N . ASP A 1 339 ? -1.35 -65.562 -28.25 1 86.38 339 ASP A N 1
ATOM 2671 C CA . ASP A 1 339 ? -0.846 -66.688 -27.484 1 86.38 339 ASP A CA 1
ATOM 2672 C C . ASP A 1 339 ? -1.608 -68 -27.812 1 86.38 339 ASP A C 1
ATOM 2674 O O . ASP A 1 339 ? -1.002 -69 -28.047 1 86.38 339 ASP A O 1
ATOM 2678 N N . THR A 1 340 ? -2.918 -67.812 -27.812 1 92.38 340 THR A N 1
ATOM 2679 C CA . THR A 1 340 ? -3.766 -68.938 -28.125 1 92.38 340 THR A CA 1
ATOM 2680 C C . THR A 1 340 ? -3.475 -69.5 -29.531 1 92.38 340 THR A C 1
ATOM 2682 O O . THR A 1 340 ? -3.422 -70.688 -29.766 1 92.38 340 THR A O 1
ATOM 2685 N N . LEU A 1 341 ? -3.26 -68.5 -30.375 1 90.94 341 LEU A N 1
ATOM 2686 C CA . LEU A 1 341 ? -3.002 -68.875 -31.766 1 90.94 341 LEU A CA 1
ATOM 2687 C C . LEU A 1 341 ? -1.657 -69.562 -31.891 1 90.94 341 LEU A C 1
ATOM 2689 O O . LEU A 1 341 ? -1.53 -70.562 -32.656 1 90.94 341 LEU A O 1
ATOM 2693 N N . ILE A 1 342 ? -0.68 -69.188 -31.188 1 88.44 342 ILE A N 1
ATOM 2694 C CA . ILE A 1 342 ? 0.635 -69.812 -31.203 1 88.44 342 ILE A CA 1
ATOM 2695 C C . ILE A 1 342 ? 0.525 -71.25 -30.672 1 88.44 342 ILE A C 1
ATOM 2697 O O . ILE A 1 342 ? 1.086 -72.188 -31.266 1 88.44 342 ILE A O 1
ATOM 2701 N N . ASN A 1 343 ? -0.235 -71.438 -29.656 1 90.62 343 ASN A N 1
ATOM 2702 C CA . ASN A 1 343 ? -0.429 -72.812 -29.078 1 90.62 343 ASN A CA 1
ATOM 2703 C C . ASN A 1 343 ? -1.171 -73.688 -30.047 1 90.62 343 ASN A C 1
ATOM 2705 O O . ASN A 1 343 ? -0.874 -74.938 -30.125 1 90.62 343 ASN A O 1
ATOM 2709 N N . ARG A 1 344 ? -2.09 -73.125 -30.734 1 93.25 344 ARG A N 1
ATOM 2710 C CA . ARG A 1 344 ? -2.842 -73.938 -31.703 1 93.25 344 ARG A CA 1
ATOM 2711 C C . ARG A 1 344 ? -1.938 -74.438 -32.812 1 93.25 344 ARG A C 1
ATOM 2713 O O . ARG A 1 344 ? -2.115 -75.562 -33.312 1 93.25 344 ARG A O 1
ATOM 2720 N N . VAL A 1 345 ? -1.035 -73.562 -33.188 1 92.88 345 VAL A N 1
ATOM 2721 C CA . VAL A 1 345 ? -0.051 -74 -34.156 1 92.88 345 VAL A CA 1
ATOM 2722 C C . VAL A 1 345 ? 0.759 -75.188 -33.625 1 92.88 345 VAL A C 1
ATOM 2724 O O . VAL A 1 345 ? 0.986 -76.125 -34.312 1 92.88 345 VAL A O 1
ATOM 2727 N N . GLY A 1 346 ? 1.185 -75.062 -32.375 1 90 346 GLY A N 1
ATOM 2728 C CA . GLY A 1 346 ? 1.916 -76.125 -31.734 1 90 346 GLY A CA 1
ATOM 2729 C C . GLY A 1 346 ? 1.152 -77.438 -31.703 1 90 346 GLY A C 1
ATOM 2730 O O . GLY A 1 346 ? 1.709 -78.5 -32.031 1 90 346 GLY A O 1
ATOM 2731 N N . ASP A 1 347 ? -0.101 -77.375 -31.438 1 91.75 347 ASP A N 1
ATOM 2732 C CA . ASP A 1 347 ? -0.949 -78.562 -31.406 1 91.75 347 ASP A CA 1
ATOM 2733 C C . ASP A 1 347 ? -1.061 -79.25 -32.781 1 91.75 347 ASP A C 1
ATOM 2735 O O . ASP A 1 347 ? -0.983 -80.438 -32.938 1 91.75 347 ASP A O 1
ATOM 2739 N N . ALA A 1 348 ? -1.249 -78.312 -33.719 1 91.44 348 ALA A N 1
ATOM 2740 C CA . ALA A 1 348 ? -1.38 -78.812 -35.094 1 91.44 348 ALA A CA 1
ATOM 2741 C C . ALA A 1 348 ? -0.101 -79.5 -35.562 1 91.44 348 ALA A C 1
ATOM 2743 O O . ALA A 1 348 ? -0.154 -80.562 -36.188 1 91.44 348 ALA A O 1
ATOM 2744 N N . VAL A 1 349 ? 1.012 -79 -35.156 1 93.94 349 VAL A N 1
ATOM 2745 C CA . VAL A 1 349 ? 2.303 -79.562 -35.531 1 93.94 349 VAL A CA 1
ATOM 2746 C C . VAL A 1 349 ? 2.516 -80.938 -34.844 1 93.94 349 VAL A C 1
ATOM 2748 O O . VAL A 1 349 ? 3.033 -81.875 -35.438 1 93.94 349 VAL A O 1
ATOM 2751 N N . GLN A 1 350 ? 2.107 -81.125 -33.625 1 91.31 350 GLN A N 1
ATOM 2752 C CA . GLN A 1 350 ? 2.229 -82.375 -32.875 1 91.31 350 GLN A CA 1
ATOM 2753 C C . GLN A 1 350 ? 1.396 -83.438 -33.531 1 91.31 350 GLN A C 1
ATOM 2755 O O . GLN A 1 350 ? 1.833 -84.625 -33.594 1 91.31 350 GLN A O 1
ATOM 2760 N N . GLY A 1 351 ? 0.221 -83 -33.938 1 89.44 351 GLY A N 1
ATOM 2761 C CA . GLY A 1 351 ? -0.599 -83.938 -34.688 1 89.44 351 GLY A CA 1
ATOM 2762 C C . GLY A 1 351 ? 0.054 -84.438 -35.969 1 89.44 351 GLY A C 1
ATOM 2763 O O . GLY A 1 351 ? 0.02 -85.625 -36.25 1 89.44 351 GLY A O 1
ATOM 2764 N N . SER A 1 352 ? 0.728 -83.562 -36.594 1 92.62 352 SER A N 1
ATOM 2765 C CA . SER A 1 352 ? 1.441 -83.938 -37.812 1 92.62 352 SER A CA 1
ATOM 2766 C C . SER A 1 352 ? 2.592 -84.875 -37.531 1 92.62 352 SER A C 1
ATOM 2768 O O . SER A 1 352 ? 2.781 -85.875 -38.25 1 92.62 352 SER A O 1
ATOM 2770 N N . LEU A 1 353 ? 3.291 -84.688 -36.438 1 93.31 353 LEU A N 1
ATOM 2771 C CA . LEU A 1 353 ? 4.43 -85.5 -36.094 1 93.31 353 LEU A CA 1
ATOM 2772 C C . LEU A 1 353 ? 3.977 -86.938 -35.719 1 93.31 353 LEU A C 1
ATOM 2774 O O . LEU A 1 353 ? 4.645 -87.875 -36.031 1 93.31 353 LEU A O 1
ATOM 2778 N N . GLN A 1 354 ? 2.836 -87 -35.094 1 93.44 354 GLN A N 1
ATOM 2779 C CA . GLN A 1 354 ? 2.281 -88.312 -34.75 1 93.44 354 GLN A CA 1
ATOM 2780 C C . GLN A 1 354 ? 1.901 -89.125 -36.031 1 93.44 354 GLN A C 1
ATOM 2782 O O . GLN A 1 354 ? 2.182 -90.312 -36.125 1 93.44 354 GLN A O 1
ATOM 2787 N N . SER A 1 355 ? 1.319 -88.312 -36.938 1 93.62 355 SER A N 1
ATOM 2788 C CA . SER A 1 355 ? 0.951 -88.938 -38.188 1 93.62 355 SER A CA 1
ATOM 2789 C C . SER A 1 355 ? 2.184 -89.438 -38.969 1 93.62 355 SER A C 1
ATOM 2791 O O . SER A 1 355 ? 2.17 -90.5 -39.562 1 93.62 355 SER A O 1
ATOM 2793 N N . VAL A 1 356 ? 3.223 -88.688 -38.875 1 95.75 356 VAL A N 1
ATOM 2794 C CA . VAL A 1 356 ? 4.477 -89 -39.531 1 95.75 356 VAL A CA 1
ATOM 2795 C C . VAL A 1 356 ? 5.047 -90.25 -38.906 1 95.75 356 VAL A C 1
ATOM 2797 O O . VAL A 1 356 ? 5.473 -91.188 -39.625 1 95.75 356 VAL A O 1
ATOM 2800 N N . SER A 1 357 ? 5.035 -90.438 -37.625 1 94.94 357 SER A N 1
ATOM 2801 C CA . SER A 1 357 ? 5.559 -91.562 -36.938 1 94.94 357 SER A CA 1
ATOM 2802 C C . SER A 1 357 ? 4.781 -92.875 -37.312 1 94.94 357 SER A C 1
ATOM 2804 O O . SER A 1 357 ? 5.371 -93.875 -37.562 1 94.94 357 SER A O 1
ATOM 2806 N N . GLU A 1 358 ? 3.502 -92.75 -37.375 1 94.94 358 GLU A N 1
ATOM 2807 C CA . GLU A 1 358 ? 2.654 -93.875 -37.75 1 94.94 358 GLU A CA 1
ATOM 2808 C C . GLU A 1 358 ? 2.912 -94.312 -39.188 1 94.94 358 GLU A C 1
ATOM 2810 O O . GLU A 1 358 ? 3 -95.5 -39.469 1 94.94 358 GLU A O 1
ATOM 2815 N N . MET A 1 359 ? 3.088 -93.312 -40 1 95.38 359 MET A N 1
ATOM 2816 C CA . MET A 1 359 ? 3.334 -93.625 -41.406 1 95.38 359 MET A CA 1
ATOM 2817 C C . MET A 1 359 ? 4.695 -94.25 -41.594 1 95.38 359 MET A C 1
ATOM 2819 O O . MET A 1 359 ? 4.848 -95.188 -42.406 1 95.38 359 MET A O 1
ATOM 2823 N N . TYR A 1 360 ? 5.621 -93.875 -40.781 1 94.81 360 TYR A N 1
ATOM 2824 C CA . TYR A 1 360 ? 6.953 -94.438 -40.844 1 94.81 360 TYR A CA 1
ATOM 2825 C C . TYR A 1 360 ? 6.891 -95.938 -40.531 1 94.81 360 TYR A C 1
ATOM 2827 O O . TYR A 1 360 ? 7.5 -96.75 -41.219 1 94.81 360 TYR A O 1
ATOM 2835 N N . GLN A 1 361 ? 6.141 -96.312 -39.594 1 94.88 361 GLN A N 1
ATOM 2836 C CA . GLN A 1 361 ? 6.004 -97.75 -39.219 1 94.88 361 GLN A CA 1
ATOM 2837 C C . GLN A 1 361 ? 5.316 -98.562 -40.312 1 94.88 361 GLN A C 1
ATOM 2839 O O . GLN A 1 361 ? 5.734 -99.688 -40.625 1 94.88 361 GLN A O 1
ATOM 2844 N N . LYS A 1 362 ? 4.355 -97.938 -40.906 1 94.81 362 LYS A N 1
ATOM 2845 C CA . LYS A 1 362 ? 3.629 -98.625 -41.969 1 94.81 362 LYS A CA 1
ATOM 2846 C C . LYS A 1 362 ? 4.52 -98.812 -43.188 1 94.81 362 LYS A C 1
ATOM 2848 O O . LYS A 1 362 ? 4.492 -99.875 -43.781 1 94.81 362 LYS A O 1
ATOM 2853 N N . VAL A 1 363 ? 5.32 -97.812 -43.438 1 96.12 363 VAL A N 1
ATOM 2854 C CA . VAL A 1 363 ? 6.215 -97.875 -44.594 1 96.12 363 VAL A CA 1
ATOM 2855 C C . VAL A 1 363 ? 7.273 -98.938 -44.344 1 96.12 363 VAL A C 1
ATOM 2857 O O . VAL A 1 363 ? 7.605 -99.75 -45.25 1 96.12 363 VAL A O 1
ATOM 2860 N N . GLU A 1 364 ? 7.754 -99.125 -43.156 1 94.19 364 GLU A N 1
ATOM 2861 C CA . GLU A 1 364 ? 8.727 -100.188 -42.812 1 94.19 364 GLU A CA 1
ATOM 2862 C C . GLU A 1 364 ? 8.125 -101.562 -42.938 1 94.19 364 GLU A C 1
ATOM 2864 O O . GLU A 1 364 ? 8.773 -102.5 -43.438 1 94.19 364 GLU A O 1
ATOM 2869 N N . GLY A 1 365 ? 6.902 -101.688 -42.531 1 93.38 365 GLY A N 1
ATOM 2870 C CA . GLY A 1 365 ? 6.188 -102.938 -42.719 1 93.38 365 GLY A CA 1
ATOM 2871 C C . GLY A 1 365 ? 5.984 -103.25 -44.188 1 93.38 365 GLY A C 1
ATOM 2872 O O . GLY A 1 365 ? 6.133 -104.438 -44.562 1 93.38 365 GLY A O 1
ATOM 2873 N N . GLY A 1 366 ? 5.758 -102.188 -44.875 1 94.25 366 GLY A N 1
ATOM 2874 C CA . GLY A 1 366 ? 5.605 -102.375 -46.312 1 94.25 366 GLY A CA 1
ATOM 2875 C C . GLY A 1 366 ? 6.883 -102.812 -46.969 1 94.25 366 GLY A C 1
ATOM 2876 O O . GLY A 1 366 ? 6.859 -103.688 -47.812 1 94.25 366 GLY A O 1
ATOM 2877 N N . LYS A 1 367 ? 7.98 -102.375 -46.594 1 93.75 367 LYS A N 1
ATOM 2878 C CA . LYS A 1 367 ? 9.281 -102.75 -47.156 1 93.75 367 LYS A CA 1
ATOM 2879 C C . LYS A 1 367 ? 9.586 -104.188 -46.844 1 93.75 367 LYS A C 1
ATOM 2881 O O . LYS A 1 367 ? 10.062 -104.938 -47.719 1 93.75 367 LYS A O 1
ATOM 2886 N N . ASN A 1 368 ? 9.25 -104.688 -45.688 1 94.75 368 ASN A N 1
ATOM 2887 C CA . ASN A 1 368 ? 9.453 -106.062 -45.281 1 94.75 368 ASN A CA 1
ATOM 2888 C C . ASN A 1 368 ? 8.586 -107 -46.094 1 94.75 368 ASN A C 1
ATOM 2890 O O . ASN A 1 368 ? 9.039 -108.062 -46.531 1 94.75 368 ASN A O 1
ATOM 2894 N N . THR A 1 369 ? 7.449 -106.5 -46.25 1 95.62 369 THR A N 1
ATOM 2895 C CA . THR A 1 369 ? 6.52 -107.25 -47.062 1 95.62 369 THR A CA 1
ATOM 2896 C C . THR A 1 369 ? 7.051 -107.438 -48.469 1 95.62 369 THR A C 1
ATOM 2898 O O . THR A 1 369 ? 6.93 -108.5 -49.062 1 95.62 369 THR A O 1
ATOM 2901 N N . MET A 1 370 ? 7.699 -106.438 -49 1 95.81 370 MET A N 1
ATOM 2902 C CA . MET A 1 370 ? 8.281 -106.5 -50.312 1 95.81 370 MET A CA 1
ATOM 2903 C C . MET A 1 370 ? 9.477 -107.5 -50.344 1 95.81 370 MET A C 1
ATOM 2905 O O . MET A 1 370 ? 9.711 -108.188 -51.344 1 95.81 370 MET A O 1
ATOM 2909 N N . GLY A 1 371 ? 10.188 -107.562 -49.25 1 93.75 371 GLY A N 1
ATOM 2910 C CA . GLY A 1 371 ? 11.266 -108.5 -49.156 1 93.75 371 GLY A CA 1
ATOM 2911 C C . GLY A 1 371 ? 10.781 -109.938 -49.188 1 93.75 371 GLY A C 1
ATOM 2912 O O . GLY A 1 371 ? 11.336 -110.812 -49.906 1 93.75 371 GLY A O 1
ATOM 2913 N N . ASN A 1 372 ? 9.734 -110.188 -48.531 1 95.25 372 ASN A N 1
ATOM 2914 C CA . ASN A 1 372 ? 9.133 -111.562 -48.5 1 95.25 372 ASN A CA 1
ATOM 2915 C C . ASN A 1 372 ? 8.57 -111.938 -49.875 1 95.25 372 ASN A C 1
ATOM 2917 O O . ASN A 1 372 ? 8.727 -113.062 -50.312 1 95.25 372 ASN A O 1
ATOM 2921 N N . LEU A 1 373 ? 8.023 -110.875 -50.406 1 96.12 373 LEU A N 1
ATOM 2922 C CA . LEU A 1 373 ? 7.453 -111.125 -51.75 1 96.12 373 LEU A CA 1
ATOM 2923 C C . LEU A 1 373 ? 8.547 -111.438 -52.75 1 96.12 373 LEU A C 1
ATOM 2925 O O . LEU A 1 373 ? 8.383 -112.312 -53.594 1 96.12 373 LEU A O 1
ATOM 2929 N N . SER A 1 374 ? 9.633 -110.75 -52.656 1 95.12 374 SER A N 1
ATOM 2930 C CA . SER A 1 374 ? 10.781 -111 -53.531 1 95.12 374 SER A CA 1
ATOM 2931 C C . SER A 1 374 ? 11.297 -112.438 -53.312 1 95.12 374 SER A C 1
ATOM 2933 O O . SER A 1 374 ? 11.625 -113.125 -54.281 1 95.12 374 SER A O 1
ATOM 2935 N N . GLY A 1 375 ? 11.266 -112.938 -52.125 1 93.62 375 GLY A N 1
ATOM 2936 C CA . GLY A 1 375 ? 11.664 -114.312 -51.812 1 93.62 375 GLY A CA 1
ATOM 2937 C C . GLY A 1 375 ? 10.727 -115.312 -52.406 1 93.62 375 GLY A C 1
ATOM 2938 O O . GLY A 1 375 ? 11.18 -116.312 -53 1 93.62 375 GLY A O 1
ATOM 2939 N N . SER A 1 376 ? 9.516 -115 -52.25 1 93.94 376 SER A N 1
ATOM 2940 C CA . SER A 1 376 ? 8.516 -115.938 -52.812 1 93.94 376 SER A CA 1
ATOM 2941 C C . SER A 1 376 ? 8.641 -116 -54.312 1 93.94 376 SER A C 1
ATOM 2943 O O . SER A 1 376 ? 8.586 -117.125 -54.875 1 93.94 376 SER A O 1
ATOM 2945 N N . MET A 1 377 ? 8.891 -114.938 -54.938 1 93.44 377 MET A N 1
ATOM 2946 C CA . MET A 1 377 ? 9.055 -114.938 -56.406 1 93.44 377 MET A CA 1
ATOM 2947 C C . MET A 1 377 ? 10.312 -115.688 -56.812 1 93.44 377 MET A C 1
ATOM 2949 O O . MET A 1 377 ? 10.312 -116.375 -57.844 1 93.44 377 MET A O 1
ATOM 2953 N N . GLY A 1 378 ? 11.281 -115.562 -56 1 93.38 378 GLY A N 1
ATOM 2954 C CA . GLY A 1 378 ? 12.492 -116.375 -56.25 1 93.38 378 GLY A CA 1
ATOM 2955 C C . GLY A 1 378 ? 12.266 -117.875 -56.156 1 93.38 378 GLY A C 1
ATOM 2956 O O . GLY A 1 378 ? 12.773 -118.625 -57 1 93.38 378 GLY A O 1
ATOM 2957 N N . LYS A 1 379 ? 11.5 -118.312 -55.312 1 94.88 379 LYS A N 1
ATOM 2958 C CA . LYS A 1 379 ? 11.188 -119.75 -55.156 1 94.88 379 LYS A CA 1
ATOM 2959 C C . LYS A 1 379 ? 10.344 -120.25 -56.312 1 94.88 379 LYS A C 1
ATOM 2961 O O . LYS A 1 379 ? 10.547 -121.375 -56.812 1 94.88 379 LYS A O 1
ATOM 2966 N N . ILE A 1 380 ? 9.492 -119.312 -56.688 1 94.88 380 ILE A N 1
ATOM 2967 C CA . ILE A 1 380 ? 8.664 -119.688 -57.812 1 94.88 380 ILE A CA 1
ATOM 2968 C C . ILE A 1 380 ? 9.523 -119.812 -59.062 1 94.88 380 ILE A C 1
ATOM 2970 O O . ILE A 1 380 ? 9.344 -120.75 -59.875 1 94.88 380 ILE A O 1
ATOM 2974 N N . GLU A 1 381 ? 10.414 -119 -59.219 1 93.88 381 GLU A N 1
ATOM 2975 C CA . GLU A 1 381 ? 11.336 -119 -60.344 1 93.88 381 GLU A CA 1
ATOM 2976 C C . GLU A 1 381 ? 12.164 -120.312 -60.344 1 93.88 381 GLU A C 1
ATOM 2978 O O . GLU A 1 381 ? 12.32 -120.938 -61.375 1 93.88 381 GLU A O 1
ATOM 2983 N N . ASN A 1 382 ? 12.602 -120.75 -59.281 1 95.38 382 ASN A N 1
ATOM 2984 C CA . ASN A 1 382 ? 13.406 -121.938 -59.156 1 95.38 382 ASN A CA 1
ATOM 2985 C C . ASN A 1 382 ? 12.594 -123.188 -59.5 1 95.38 382 ASN A C 1
ATOM 2987 O O . ASN A 1 382 ? 13.078 -124.125 -60.188 1 95.38 382 ASN A O 1
ATOM 2991 N N . SER A 1 383 ? 11.484 -123.125 -58.969 1 95 383 SER A N 1
ATOM 2992 C CA . SER A 1 383 ? 10.594 -124.25 -59.312 1 95 383 SER A CA 1
ATOM 2993 C C . SER A 1 383 ? 10.32 -124.312 -60.812 1 95 383 SER A C 1
ATOM 2995 O O . SER A 1 383 ? 10.297 -125.438 -61.375 1 95 383 SER A O 1
ATOM 2997 N N . SER A 1 384 ? 10.164 -123.188 -61.344 1 94.5 384 SER A N 1
ATOM 2998 C CA . SER A 1 384 ? 9.883 -123.125 -62.781 1 94.5 384 SER A CA 1
ATOM 2999 C C . SER A 1 384 ? 11.078 -123.562 -63.594 1 94.5 384 SER A C 1
ATOM 3001 O O . SER A 1 384 ? 10.898 -124.25 -64.625 1 94.5 384 SER A O 1
ATOM 3003 N N . VAL A 1 385 ? 12.203 -123.375 -63.156 1 94.19 385 VAL A N 1
ATOM 3004 C CA . VAL A 1 385 ? 13.422 -123.812 -63.844 1 94.19 385 VAL A CA 1
ATOM 3005 C C . VAL A 1 385 ? 13.57 -125.312 -63.75 1 94.19 385 VAL A C 1
ATOM 3007 O O . VAL A 1 385 ? 13.898 -126 -64.75 1 94.19 385 VAL A O 1
ATOM 3010 N N . GLU A 1 386 ? 13.25 -125.875 -62.719 1 96.06 386 GLU A N 1
ATOM 3011 C CA . GLU A 1 386 ? 13.32 -127.312 -62.5 1 96.06 386 GLU A CA 1
ATOM 3012 C C . GLU A 1 386 ? 12.266 -128 -63.312 1 96.06 386 GLU A C 1
ATOM 3014 O O . GLU A 1 386 ? 12.539 -129.125 -63.906 1 96.06 386 GLU A O 1
ATOM 3019 N N . MET A 1 387 ? 11.195 -127.375 -63.312 1 95.94 387 MET A N 1
ATOM 3020 C CA . MET A 1 387 ? 10.125 -127.938 -64.125 1 95.94 387 MET A CA 1
ATOM 3021 C C . MET A 1 387 ? 10.5 -128 -65.625 1 95.94 387 MET A C 1
ATOM 3023 O O . MET A 1 387 ? 10.188 -129 -66.312 1 95.94 387 MET A O 1
ATOM 3027 N N . ARG A 1 388 ? 11.109 -127.062 -66.062 1 94.12 388 ARG A N 1
ATOM 3028 C CA . ARG A 1 388 ? 11.547 -127 -67.438 1 94.12 388 ARG A CA 1
ATOM 3029 C C . ARG A 1 388 ? 12.523 -128.125 -67.75 1 94.12 388 ARG A C 1
ATOM 3031 O O . ARG A 1 388 ? 12.422 -128.75 -68.812 1 94.12 388 ARG A O 1
ATOM 3038 N N . SER A 1 389 ? 13.352 -128.375 -66.812 1 96.19 389 SER A N 1
ATOM 3039 C CA . SER A 1 389 ? 14.352 -129.5 -67 1 96.19 389 SER A CA 1
ATOM 3040 C C . SER A 1 389 ? 13.703 -130.875 -67 1 96.19 389 SER A C 1
ATOM 3042 O O . SER A 1 389 ? 14.047 -131.625 -67.875 1 96.19 389 SER A O 1
ATOM 3044 N N . ILE A 1 390 ? 12.875 -130.875 -66.188 1 96.44 390 ILE A N 1
ATOM 3045 C CA . ILE A 1 390 ? 12.234 -132.25 -66.062 1 96.44 390 ILE A CA 1
ATOM 3046 C C . ILE A 1 390 ? 11.336 -132.5 -67.25 1 96.44 390 ILE A C 1
ATOM 3048 O O . ILE A 1 390 ? 11.234 -133.5 -67.812 1 96.44 390 ILE A O 1
ATOM 3052 N N . THR A 1 391 ? 10.727 -131.375 -67.688 1 95.94 391 THR A N 1
ATOM 3053 C CA . THR A 1 391 ? 9.867 -131.5 -68.875 1 95.94 391 THR A CA 1
ATOM 3054 C C . THR A 1 391 ? 10.688 -131.875 -70.062 1 95.94 391 THR A C 1
ATOM 3056 O O . THR A 1 391 ? 10.234 -132.625 -70.938 1 95.94 391 THR A O 1
ATOM 3059 N N . ALA A 1 392 ? 11.844 -131.5 -70.125 1 94.31 392 ALA A N 1
ATOM 3060 C CA . ALA A 1 392 ? 12.75 -131.75 -71.188 1 94.31 392 ALA A CA 1
ATOM 3061 C C . ALA A 1 392 ? 13.117 -133.25 -71.125 1 94.31 392 ALA A C 1
ATOM 3063 O O . ALA A 1 392 ? 13.211 -133.875 -72.188 1 94.31 392 ALA A O 1
ATOM 3064 N N . ILE A 1 393 ? 13.211 -133.75 -70.062 1 95.75 393 ILE A N 1
ATOM 3065 C CA . ILE A 1 393 ? 13.508 -135.25 -69.875 1 95.75 393 ILE A CA 1
ATOM 3066 C C . ILE A 1 393 ? 12.312 -136 -70.375 1 95.75 393 ILE A C 1
ATOM 3068 O O . ILE A 1 393 ? 12.469 -137 -71.062 1 95.75 393 ILE A O 1
ATOM 3072 N N . ILE A 1 394 ? 11.234 -135.5 -70 1 95.06 394 ILE A N 1
ATOM 3073 C CA . ILE A 1 394 ? 10.016 -136.25 -70.375 1 95.06 394 ILE A CA 1
ATOM 3074 C C . ILE A 1 394 ? 9.891 -136.25 -71.938 1 95.06 394 ILE A C 1
ATOM 3076 O O . ILE A 1 394 ? 9.516 -137.25 -72.5 1 95.06 394 ILE A O 1
ATOM 3080 N N . LYS A 1 395 ? 10.211 -135.25 -72.5 1 94.75 395 LYS A N 1
ATOM 3081 C CA . LYS A 1 395 ? 10.18 -135.125 -73.938 1 94.75 395 LYS A CA 1
ATOM 3082 C C . LYS A 1 395 ? 11.172 -136.125 -74.625 1 94.75 395 LYS A C 1
ATOM 3084 O O . LYS A 1 395 ? 10.852 -136.75 -75.625 1 94.75 395 LYS A O 1
ATOM 3089 N N . GLU A 1 396 ? 12.234 -136.25 -74 1 95.25 396 GLU A N 1
ATOM 3090 C CA . GLU A 1 396 ? 13.25 -137.125 -74.562 1 95.25 396 GLU A CA 1
ATOM 3091 C C . GLU A 1 396 ? 12.805 -138.625 -74.375 1 95.25 396 GLU A C 1
ATOM 3093 O O . GLU A 1 396 ? 13 -139.375 -75.312 1 95.25 396 GLU A O 1
ATOM 3098 N N . ILE A 1 397 ? 12.266 -138.75 -73.312 1 94.56 397 ILE A N 1
ATOM 3099 C CA . ILE A 1 397 ? 11.781 -140 -73.062 1 94.56 397 ILE A CA 1
ATOM 3100 C C . ILE A 1 397 ? 10.672 -140.375 -74.062 1 94.56 397 ILE A C 1
ATOM 3102 O O . ILE A 1 397 ? 10.633 -141.5 -74.562 1 94.56 397 ILE A O 1
ATOM 3106 N N . SER A 1 398 ? 9.867 -139.5 -74.25 1 94.81 398 SER A N 1
ATOM 3107 C CA . SER A 1 398 ? 8.766 -139.75 -75.188 1 94.81 398 SER A CA 1
ATOM 3108 C C . SER A 1 398 ? 9.281 -140 -76.625 1 94.81 398 SER A C 1
ATOM 3110 O O . SER A 1 398 ? 8.727 -140.75 -77.312 1 94.81 398 SER A O 1
ATOM 3112 N N . GLU A 1 399 ? 10.312 -139.5 -76.938 1 93.62 399 GLU A N 1
ATOM 3113 C CA . GLU A 1 399 ? 10.938 -139.75 -78.25 1 93.62 399 GLU A CA 1
ATOM 3114 C C . GLU A 1 399 ? 11.586 -141.125 -78.312 1 93.62 399 GLU A C 1
ATOM 3116 O O . GLU A 1 399 ? 11.484 -141.75 -79.312 1 93.62 399 GLU A O 1
ATOM 3121 N N . LYS A 1 400 ? 12.156 -141.5 -77.312 1 95.31 400 LYS A N 1
ATOM 3122 C CA . LYS A 1 400 ? 12.789 -142.75 -77.25 1 95.31 400 LYS A CA 1
ATOM 3123 C C . LYS A 1 400 ? 11.75 -143.875 -77.25 1 95.31 400 LYS A C 1
ATOM 3125 O O . LYS A 1 400 ? 11.945 -144.875 -77.938 1 95.31 400 LYS A O 1
ATOM 3130 N N . VAL A 1 401 ? 10.688 -143.5 -76.5 1 93.12 401 VAL A N 1
ATOM 3131 C CA . VAL A 1 401 ? 9.602 -144.5 -76.438 1 93.12 401 VAL A CA 1
ATOM 3132 C C . VAL A 1 401 ? 8.969 -144.625 -77.875 1 93.12 401 VAL A C 1
ATOM 3134 O O . VAL A 1 401 ? 8.656 -145.625 -78.312 1 93.12 401 VAL A O 1
ATOM 3137 N N . ASN A 1 402 ? 8.828 -143.5 -78.5 1 92.31 402 ASN A N 1
ATOM 3138 C CA . ASN A 1 402 ? 8.305 -143.5 -79.875 1 92.31 402 ASN A CA 1
ATOM 3139 C C . ASN A 1 402 ? 9.211 -144.25 -80.812 1 92.31 402 ASN A C 1
ATOM 3141 O O . ASN A 1 402 ? 8.727 -145.125 -81.625 1 92.31 402 ASN A O 1
ATOM 3145 N N . LEU A 1 403 ? 10.414 -144.25 -80.688 1 92.25 403 LEU A N 1
ATOM 3146 C CA . LEU A 1 403 ? 11.383 -145 -81.5 1 92.25 403 LEU A CA 1
ATOM 3147 C C . LEU A 1 403 ? 11.383 -146.5 -81.25 1 92.25 403 LEU A C 1
ATOM 3149 O O . LEU A 1 403 ? 11.477 -147.25 -82.188 1 92.25 403 LEU A O 1
ATOM 3153 N N . LEU A 1 404 ? 11.32 -146.75 -80.062 1 91.31 404 LEU A N 1
ATOM 3154 C CA . LEU A 1 404 ? 11.266 -148.125 -79.688 1 91.31 404 LEU A CA 1
ATOM 3155 C C . LEU A 1 404 ? 9.977 -148.75 -80.188 1 91.31 404 LEU A C 1
ATOM 3157 O O . LEU A 1 404 ? 9.992 -149.875 -80.625 1 91.31 404 LEU A O 1
ATOM 3161 N N . ALA A 1 405 ? 8.938 -148 -80.125 1 89.31 405 ALA A N 1
ATOM 3162 C CA . ALA A 1 405 ? 7.652 -148.5 -80.625 1 89.31 405 ALA A CA 1
ATOM 3163 C C . ALA A 1 405 ? 7.664 -148.625 -82.125 1 89.31 405 ALA A C 1
ATOM 3165 O O . ALA A 1 405 ? 7.102 -149.625 -82.688 1 89.31 405 ALA A O 1
ATOM 3166 N N . LEU A 1 406 ? 8.352 -147.875 -82.812 1 89 406 LEU A N 1
ATOM 3167 C CA . LEU A 1 406 ? 8.492 -148 -84.25 1 89 406 LEU A CA 1
ATOM 3168 C C . LEU A 1 406 ? 9.336 -149.25 -84.625 1 89 406 LEU A C 1
ATOM 3170 O O . LEU A 1 406 ? 8.992 -149.875 -85.562 1 89 406 LEU A O 1
ATOM 3174 N N . ASN A 1 407 ? 10.266 -149.375 -84 1 86.81 407 ASN A N 1
ATOM 3175 C CA . ASN A 1 407 ? 11.102 -150.625 -84.188 1 86.81 407 ASN A CA 1
ATOM 3176 C C . ASN A 1 407 ? 10.344 -151.875 -83.938 1 86.81 407 ASN A C 1
ATOM 3178 O O . ASN A 1 407 ? 10.516 -152.875 -84.625 1 86.81 407 ASN A O 1
ATOM 3182 N N . ALA A 1 408 ? 9.602 -151.75 -82.875 1 84.38 408 ALA A N 1
ATOM 3183 C CA . ALA A 1 408 ? 8.773 -152.875 -82.5 1 84.38 408 ALA A CA 1
ATOM 3184 C C . ALA A 1 408 ? 7.703 -153.125 -83.562 1 84.38 408 ALA A C 1
ATOM 3186 O O . ALA A 1 408 ? 7.379 -154.25 -83.875 1 84.38 408 ALA A O 1
ATOM 3187 N N . ALA A 1 409 ? 7.25 -152.125 -84.25 1 85.44 409 ALA A N 1
ATOM 3188 C CA . ALA A 1 409 ? 6.277 -152.25 -85.312 1 85.44 409 ALA A CA 1
ATOM 3189 C C . ALA A 1 409 ? 6.922 -152.875 -86.562 1 85.44 409 ALA A C 1
ATOM 3191 O O . ALA A 1 409 ? 6.305 -153.625 -87.25 1 85.44 409 ALA A O 1
ATOM 3192 N N . ILE A 1 410 ? 8.039 -152.625 -86.75 1 83.12 410 ILE A N 1
ATOM 3193 C CA . ILE A 1 410 ? 8.773 -153.125 -87.938 1 83.12 410 ILE A CA 1
ATOM 3194 C C . ILE A 1 410 ? 9.062 -154.625 -87.75 1 83.12 410 ILE A C 1
ATOM 3196 O O . ILE A 1 410 ? 8.898 -155.375 -88.625 1 83.12 410 ILE A O 1
ATOM 3200 N N . GLU A 1 411 ? 9.5 -154.875 -86.625 1 79 411 GLU A N 1
ATOM 3201 C CA . GLU A 1 411 ? 9.812 -156.375 -86.312 1 79 411 GLU A CA 1
ATOM 3202 C C . GLU A 1 411 ? 8.555 -157.125 -86.312 1 79 411 GLU A C 1
ATOM 3204 O O . GLU A 1 411 ? 8.594 -158.375 -86.75 1 79 411 GLU A O 1
ATOM 3209 N N . ALA A 1 412 ? 7.43 -156.5 -85.875 1 83.56 412 ALA A N 1
ATOM 3210 C CA . ALA A 1 412 ? 6.148 -157.25 -85.875 1 83.56 412 ALA A CA 1
ATOM 3211 C C . ALA A 1 412 ? 5.688 -157.5 -87.312 1 83.56 412 ALA A C 1
ATOM 3213 O O . ALA A 1 412 ? 5.109 -158.5 -87.625 1 83.56 412 ALA A O 1
ATOM 3214 N N . ALA A 1 413 ? 6.016 -156.75 -88.188 1 81.44 413 ALA A N 1
ATOM 3215 C CA . ALA A 1 413 ? 5.688 -156.875 -89.625 1 81.44 413 ALA A CA 1
ATOM 3216 C C . ALA A 1 413 ? 6.539 -158 -90.25 1 81.44 413 ALA A C 1
ATOM 3218 O O . ALA A 1 413 ? 6.051 -158.75 -91.062 1 81.44 413 ALA A O 1
ATOM 3219 N N . ARG A 1 414 ? 7.664 -158.125 -89.875 1 79.44 414 ARG A N 1
ATOM 3220 C CA . ARG A 1 414 ? 8.625 -159.125 -90.375 1 79.44 414 ARG A CA 1
ATOM 3221 C C . ARG A 1 414 ? 8.273 -160.5 -89.938 1 79.44 414 ARG A C 1
ATOM 3223 O O . ARG A 1 414 ? 8.539 -161.5 -90.688 1 79.44 414 ARG A O 1
ATOM 3230 N N . ALA A 1 415 ? 7.617 -160.625 -88.812 1 80.31 415 ALA A N 1
ATOM 3231 C CA . ALA A 1 415 ? 7.293 -161.875 -88.188 1 80.31 415 ALA A CA 1
ATOM 3232 C C . ALA A 1 415 ? 5.984 -162.375 -88.75 1 80.31 415 ALA A C 1
ATOM 3234 O O . ALA A 1 415 ? 5.57 -163.5 -88.438 1 80.31 415 ALA A O 1
ATOM 3235 N N . GLY A 1 416 ? 5.254 -161.75 -89.625 1 77.88 416 GLY A N 1
ATOM 3236 C CA . GLY A 1 416 ? 4.09 -162.125 -90.438 1 77.88 416 GLY A CA 1
ATOM 3237 C C . GLY A 1 416 ? 2.867 -162.375 -89.562 1 77.88 416 GLY A C 1
ATOM 3238 O O . GLY A 1 416 ? 2.463 -161.5 -88.812 1 77.88 416 GLY A O 1
ATOM 3239 N N . GLU A 1 417 ? 2.379 -163.75 -89.5 1 75.94 417 GLU A N 1
ATOM 3240 C CA . GLU A 1 417 ? 1.145 -164.125 -88.812 1 75.94 417 GLU A CA 1
ATOM 3241 C C . GLU A 1 417 ? 1.354 -164.25 -87.25 1 75.94 417 GLU A C 1
ATOM 3243 O O . GLU A 1 417 ? 0.432 -163.875 -86.5 1 75.94 417 GLU A O 1
ATOM 3248 N N . HIS A 1 418 ? 2.527 -164.375 -86.812 1 75.19 418 HIS A N 1
ATOM 3249 C CA . HIS A 1 418 ? 2.85 -164.5 -85.375 1 75.19 418 HIS A CA 1
ATOM 3250 C C . HIS A 1 418 ? 3.076 -163.125 -84.75 1 75.19 418 HIS A C 1
ATOM 3252 O O . HIS A 1 418 ? 3.107 -162.875 -83.562 1 75.19 418 HIS A O 1
ATOM 3258 N N . GLY A 1 419 ? 2.982 -162 -85.625 1 78.12 419 GLY A N 1
ATOM 3259 C CA . GLY A 1 419 ? 3.309 -160.625 -85.188 1 78.12 419 GLY A CA 1
ATOM 3260 C C . GLY A 1 419 ? 2.115 -159.75 -85.125 1 78.12 419 GLY A C 1
ATOM 3261 O O . GLY A 1 419 ? 2.248 -158.5 -84.812 1 78.12 419 GLY A O 1
ATOM 3262 N N . ARG A 1 420 ? 1.046 -160.25 -85.438 1 83.88 420 ARG A N 1
ATOM 3263 C CA . ARG A 1 420 ? -0.129 -159.375 -85.562 1 83.88 420 ARG A CA 1
ATOM 3264 C C . ARG A 1 420 ? -0.488 -158.75 -84.188 1 83.88 420 ARG A C 1
ATOM 3266 O O . ARG A 1 420 ? -0.81 -157.5 -84.125 1 83.88 420 ARG A O 1
ATOM 3273 N N . GLY A 1 421 ? -0.371 -159.375 -83.125 1 80.94 421 GLY A N 1
ATOM 3274 C CA . GLY A 1 421 ? -0.665 -158.875 -81.812 1 80.94 421 GLY A CA 1
ATOM 3275 C C . GLY A 1 421 ? 0.329 -157.875 -81.375 1 80.94 421 GLY A C 1
ATOM 3276 O O . GLY A 1 421 ? -0.058 -156.875 -80.75 1 80.94 421 GLY A O 1
ATOM 3277 N N . PHE A 1 422 ? 1.623 -157.875 -81.812 1 83.12 422 PHE A N 1
ATOM 3278 C CA . PHE A 1 422 ? 2.688 -157 -81.438 1 83.12 422 PHE A CA 1
ATOM 3279 C C . PHE A 1 422 ? 2.59 -155.75 -82.188 1 83.12 422 PHE A C 1
ATOM 3281 O O . PHE A 1 422 ? 2.904 -154.625 -81.688 1 83.12 422 PHE A O 1
ATOM 3288 N N . ALA A 1 423 ? 2.055 -155.875 -83.375 1 86.06 423 ALA A N 1
ATOM 3289 C CA . ALA A 1 423 ? 1.886 -154.625 -84.188 1 86.06 423 ALA A CA 1
ATOM 3290 C C . ALA A 1 423 ? 0.832 -153.75 -83.625 1 86.06 423 ALA A C 1
ATOM 3292 O O . ALA A 1 423 ? 1.001 -152.5 -83.688 1 86.06 423 ALA A O 1
ATOM 3293 N N . VAL A 1 424 ? -0.149 -154.25 -82.938 1 88.12 424 VAL A N 1
ATOM 3294 C CA . VAL A 1 424 ? -1.22 -153.5 -82.312 1 88.12 424 VAL A CA 1
ATOM 3295 C C . VAL A 1 424 ? -0.706 -152.875 -81.062 1 88.12 424 VAL A C 1
ATOM 3297 O O . VAL A 1 424 ? -0.96 -151.625 -80.875 1 88.12 424 VAL A O 1
ATOM 3300 N N . VAL A 1 425 ? 0.078 -153.5 -80.438 1 88.62 425 VAL A N 1
ATOM 3301 C CA . VAL A 1 425 ? 0.652 -153 -79.188 1 88.62 425 VAL A CA 1
ATOM 3302 C C . VAL A 1 425 ? 1.664 -151.875 -79.562 1 88.62 425 VAL A C 1
ATOM 3304 O O . VAL A 1 425 ? 1.665 -150.75 -78.938 1 88.62 425 VAL A O 1
ATOM 3307 N N . ALA A 1 426 ? 2.457 -152 -80.5 1 86.62 426 ALA A N 1
ATOM 3308 C CA . ALA A 1 426 ? 3.465 -151 -80.938 1 86.62 426 ALA A CA 1
ATOM 3309 C C . ALA A 1 426 ? 2.812 -149.75 -81.5 1 86.62 426 ALA A C 1
ATOM 3311 O O . ALA A 1 426 ? 3.289 -148.625 -81.188 1 86.62 426 ALA A O 1
ATOM 3312 N N . SER A 1 427 ? 1.627 -150 -82.125 1 89.94 427 SER A N 1
ATOM 3313 C CA . SER A 1 427 ? 0.917 -148.875 -82.688 1 89.94 427 SER A CA 1
ATOM 3314 C C . SER A 1 427 ? 0.288 -148 -81.562 1 89.94 427 SER A C 1
ATOM 3316 O O . SER A 1 427 ? 0.267 -146.75 -81.625 1 89.94 427 SER A O 1
ATOM 3318 N N . GLU A 1 428 ? -0.077 -148.75 -80.562 1 92.75 428 GLU A N 1
ATOM 3319 C CA . GLU A 1 428 ? -0.686 -148 -79.438 1 92.75 428 GLU A CA 1
ATOM 3320 C C . GLU A 1 428 ? 0.366 -147.25 -78.625 1 92.75 428 GLU A C 1
ATOM 3322 O O . GLU A 1 428 ? 0.135 -146.125 -78.188 1 92.75 428 GLU A O 1
ATOM 3327 N N . ILE A 1 429 ? 1.505 -147.75 -78.5 1 93.06 429 ILE A N 1
ATOM 3328 C CA . ILE A 1 429 ? 2.594 -147.125 -77.75 1 93.06 429 ILE A CA 1
ATOM 3329 C C . ILE A 1 429 ? 3.102 -145.875 -78.5 1 93.06 429 ILE A C 1
ATOM 3331 O O . ILE A 1 429 ? 3.447 -144.875 -77.938 1 93.06 429 ILE A O 1
ATOM 3335 N N . THR A 1 430 ? 3.062 -146 -79.812 1 92.56 430 THR A N 1
ATOM 3336 C CA . THR A 1 430 ? 3.449 -144.875 -80.625 1 92.56 430 THR A CA 1
ATOM 3337 C C . THR A 1 430 ? 2.482 -143.75 -80.438 1 92.56 430 THR A C 1
ATOM 3339 O O . THR A 1 430 ? 2.908 -142.625 -80.25 1 92.56 430 THR A O 1
ATOM 3342 N N . ARG A 1 431 ? 1.271 -144.125 -80.312 1 93.81 431 ARG A N 1
ATOM 3343 C CA . ARG A 1 431 ? 0.249 -143 -80.125 1 93.81 431 ARG A CA 1
ATOM 3344 C C . ARG A 1 431 ? 0.374 -142.375 -78.75 1 93.81 431 ARG A C 1
ATOM 3346 O O . ARG A 1 431 ? 0.271 -141.125 -78.625 1 93.81 431 ARG A O 1
ATOM 3353 N N . LEU A 1 432 ? 0.709 -143.125 -77.812 1 94.31 432 LEU A N 1
ATOM 3354 C CA . LEU A 1 432 ? 0.843 -142.625 -76.438 1 94.31 432 LEU A CA 1
ATOM 3355 C C . LEU A 1 432 ? 2.123 -141.75 -76.312 1 94.31 432 LEU A C 1
ATOM 3357 O O . LEU A 1 432 ? 2.148 -140.75 -75.562 1 94.31 432 LEU A O 1
ATOM 3361 N N . ALA A 1 433 ? 3.131 -142.125 -76.938 1 93.75 433 ALA A N 1
ATOM 3362 C CA . ALA A 1 433 ? 4.383 -141.375 -76.938 1 93.75 433 ALA A CA 1
ATOM 3363 C C . ALA A 1 433 ? 4.195 -140 -77.625 1 93.75 433 ALA A C 1
ATOM 3365 O O . ALA A 1 433 ? 4.73 -139 -77.125 1 93.75 433 ALA A O 1
ATOM 3366 N N . GLU A 1 434 ? 3.357 -140.125 -78.625 1 94 434 GLU A N 1
ATOM 3367 C CA . GLU A 1 434 ? 3.064 -138.75 -79.312 1 94 434 GLU A CA 1
ATOM 3368 C C . GLU A 1 434 ? 2.225 -137.875 -78.438 1 94 434 GLU A C 1
ATOM 3370 O O . GLU A 1 434 ? 2.438 -136.625 -78.375 1 94 434 GLU A O 1
ATOM 3375 N N . GLN A 1 435 ? 1.452 -138.5 -77.688 1 94.62 435 GLN A N 1
ATOM 3376 C CA . GLN A 1 435 ? 0.629 -137.75 -76.75 1 94.62 435 GLN A CA 1
ATOM 3377 C C . GLN A 1 435 ? 1.463 -137.125 -75.625 1 94.62 435 GLN A C 1
ATOM 3379 O O . GLN A 1 435 ? 1.24 -136 -75.188 1 94.62 435 GLN A O 1
ATOM 3384 N N . THR A 1 436 ? 2.383 -137.75 -75.188 1 95 436 THR A N 1
ATOM 3385 C CA . THR A 1 436 ? 3.271 -137.375 -74.125 1 95 436 THR A CA 1
ATOM 3386 C C . THR A 1 436 ? 4.152 -136.25 -74.625 1 95 436 THR A C 1
ATOM 3388 O O . THR A 1 436 ? 4.387 -135.25 -73.875 1 95 436 THR A O 1
ATOM 3391 N N . ASP A 1 437 ? 4.535 -136.375 -75.812 1 93.88 437 ASP A N 1
ATOM 3392 C CA . ASP A 1 437 ? 5.352 -135.25 -76.438 1 93.88 437 ASP A CA 1
ATOM 3393 C C . ASP A 1 437 ? 4.574 -134 -76.562 1 93.88 437 ASP A C 1
ATOM 3395 O O . ASP A 1 437 ? 5.102 -132.875 -76.188 1 93.88 437 ASP A O 1
ATOM 3399 N N . GLU A 1 438 ? 3.338 -134.125 -76.875 1 95.25 438 GLU A N 1
ATOM 3400 C CA . GLU A 1 438 ? 2.492 -133 -77 1 95.25 438 GLU A CA 1
ATOM 3401 C C . GLU A 1 438 ? 2.205 -132.375 -75.625 1 95.25 438 GLU A C 1
ATOM 3403 O O . GLU A 1 438 ? 2.211 -131.125 -75.5 1 95.25 438 GLU A O 1
ATOM 3408 N N . SER A 1 439 ? 2.078 -133.125 -74.75 1 95.94 439 SER A N 1
ATOM 3409 C CA . SER A 1 439 ? 1.836 -132.625 -73.375 1 95.94 439 SER A CA 1
ATOM 3410 C C . SER A 1 439 ? 3.07 -132 -72.812 1 95.94 439 SER A C 1
ATOM 3412 O O . SER A 1 439 ? 2.965 -130.875 -72.188 1 95.94 439 SER A O 1
ATOM 3414 N N . ALA A 1 440 ? 4.215 -132.5 -73 1 94.75 440 ALA A N 1
ATOM 3415 C CA . ALA A 1 440 ? 5.465 -131.875 -72.562 1 94.75 440 ALA A CA 1
ATOM 3416 C C . ALA A 1 440 ? 5.703 -130.5 -73.188 1 94.75 440 ALA A C 1
ATOM 3418 O O . ALA A 1 440 ? 6.16 -129.5 -72.562 1 94.75 440 ALA A O 1
ATOM 3419 N N . LYS A 1 441 ? 5.293 -130.5 -74.5 1 95.06 441 LYS A N 1
ATOM 3420 C CA . LYS A 1 441 ? 5.441 -129.25 -75.188 1 95.06 441 LYS A CA 1
ATOM 3421 C C . LYS A 1 441 ? 4.512 -128.25 -74.625 1 95.06 441 LYS A C 1
ATOM 3423 O O . LYS A 1 441 ? 4.906 -127 -74.5 1 95.06 441 LYS A O 1
ATOM 3428 N N . THR A 1 442 ? 3.424 -128.625 -74.188 1 95.62 442 THR A N 1
ATOM 3429 C CA . THR A 1 442 ? 2.465 -127.75 -73.625 1 95.62 442 THR A CA 1
ATOM 3430 C C . THR A 1 442 ? 2.953 -127.25 -72.25 1 95.62 442 THR A C 1
ATOM 3432 O O . THR A 1 442 ? 2.84 -126.062 -71.938 1 95.62 442 THR A O 1
ATOM 3435 N N . ILE A 1 443 ? 3.533 -127.938 -71.5 1 95.38 443 ILE A N 1
ATOM 3436 C CA . ILE A 1 443 ? 4.066 -127.562 -70.188 1 95.38 443 ILE A CA 1
ATOM 3437 C C . ILE A 1 443 ? 5.234 -126.562 -70.375 1 95.38 443 ILE A C 1
ATOM 3439 O O . ILE A 1 443 ? 5.359 -125.625 -69.625 1 95.38 443 ILE A O 1
ATOM 3443 N N . GLU A 1 444 ? 6 -126.875 -71.375 1 94.88 444 GLU A N 1
ATOM 3444 C CA . GLU A 1 444 ? 7.129 -126 -71.688 1 94.88 444 GLU A CA 1
ATOM 3445 C C . GLU A 1 444 ? 6.656 -124.562 -72 1 94.88 444 GLU A C 1
ATOM 3447 O O . GLU A 1 444 ? 7.254 -123.625 -71.562 1 94.88 444 GLU A O 1
ATOM 3452 N N . ASP A 1 445 ? 5.523 -124.562 -72.688 1 95.38 445 ASP A N 1
ATOM 3453 C CA . ASP A 1 445 ? 4.977 -123.25 -73.062 1 95.38 445 ASP A CA 1
ATOM 3454 C C . ASP A 1 445 ? 4.398 -122.5 -71.875 1 95.38 445 ASP A C 1
ATOM 3456 O O . ASP A 1 445 ? 4.566 -121.312 -71.688 1 95.38 445 ASP A O 1
ATOM 3460 N N . LEU A 1 446 ? 3.879 -123.188 -71 1 94.75 446 LEU A N 1
ATOM 3461 C CA . LEU A 1 446 ? 3.312 -122.625 -69.75 1 94.75 446 LEU A CA 1
ATOM 3462 C C . LEU A 1 446 ? 4.414 -122.125 -68.812 1 94.75 446 LEU A C 1
ATOM 3464 O O . LEU A 1 446 ? 4.277 -121.125 -68.188 1 94.75 446 LEU A O 1
ATOM 3468 N N . ILE A 1 447 ? 5.484 -122.812 -68.812 1 95.19 447 ILE A N 1
ATOM 3469 C CA . ILE A 1 447 ? 6.625 -122.438 -68 1 95.19 447 ILE A CA 1
ATOM 3470 C C . ILE A 1 447 ? 7.234 -121.125 -68.5 1 95.19 447 ILE A C 1
ATOM 3472 O O . ILE A 1 447 ? 7.582 -120.25 -67.75 1 95.19 447 ILE A O 1
ATOM 3476 N N . LYS A 1 448 ? 7.238 -121.188 -69.875 1 94.38 448 LYS A N 1
ATOM 3477 C CA . LYS A 1 448 ? 7.773 -119.938 -70.5 1 94.38 448 LYS A CA 1
ATOM 3478 C C . LYS A 1 448 ? 6.914 -118.75 -70.125 1 94.38 448 LYS A C 1
ATOM 3480 O O . LYS A 1 448 ? 7.438 -117.688 -69.812 1 94.38 448 LYS A O 1
ATOM 3485 N N . THR A 1 449 ? 5.684 -119 -70.125 1 93.06 449 THR A N 1
ATOM 3486 C CA . THR A 1 449 ? 4.75 -117.875 -69.812 1 93.06 449 THR A CA 1
ATOM 3487 C C . THR A 1 449 ? 4.852 -117.5 -68.312 1 93.06 449 THR A C 1
ATOM 3489 O O . THR A 1 449 ? 4.879 -116.375 -68 1 93.06 449 THR A O 1
ATOM 3492 N N . SER A 1 450 ? 5.004 -118.438 -67.438 1 93.5 450 SER A N 1
ATOM 3493 C CA . SER A 1 450 ? 5.129 -118.188 -66.062 1 93.5 450 SER A CA 1
ATOM 3494 C C . SER A 1 450 ? 6.426 -117.438 -65.688 1 93.5 450 SER A C 1
ATOM 3496 O O . SER A 1 450 ? 6.438 -116.562 -64.875 1 93.5 450 SER A O 1
ATOM 3498 N N . ASN A 1 451 ? 7.445 -117.938 -66.438 1 94.06 451 ASN A N 1
ATOM 3499 C CA . ASN A 1 451 ? 8.734 -117.312 -66.188 1 94.06 451 ASN A CA 1
ATOM 3500 C C . ASN A 1 451 ? 8.719 -115.812 -66.625 1 94.06 451 ASN A C 1
ATOM 3502 O O . ASN A 1 451 ? 9.328 -115 -65.938 1 94.06 451 ASN A O 1
ATOM 3506 N N . ALA A 1 452 ? 7.938 -115.5 -67.625 1 94.38 452 ALA A N 1
ATOM 3507 C CA . ALA A 1 452 ? 7.812 -114.125 -68 1 94.38 452 ALA A CA 1
ATOM 3508 C C . ALA A 1 452 ? 7.055 -113.25 -67 1 94.38 452 ALA A C 1
ATOM 3510 O O . ALA A 1 452 ? 7.434 -112.125 -66.688 1 94.38 452 ALA A O 1
ATOM 3511 N N . GLU A 1 453 ? 6.145 -113.812 -66.375 1 93.75 453 GLU A N 1
ATOM 3512 C CA . GLU A 1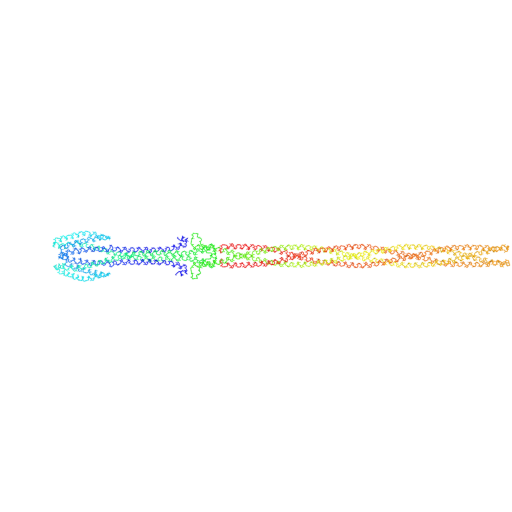 453 ? 5.355 -113.125 -65.375 1 93.75 453 GLU A CA 1
ATOM 3513 C C . GLU A 1 453 ? 6.137 -113 -64.062 1 93.75 453 GLU A C 1
ATOM 3515 O O . GLU A 1 453 ? 5.992 -112 -63.375 1 93.75 453 GLU A O 1
ATOM 3520 N N . ILE A 1 454 ? 6.93 -113.938 -63.75 1 94.31 454 ILE A N 1
ATOM 3521 C CA . ILE A 1 454 ? 7.766 -113.875 -62.531 1 94.31 454 ILE A CA 1
ATOM 3522 C C . ILE A 1 454 ? 8.773 -112.75 -62.688 1 94.31 454 ILE A C 1
ATOM 3524 O O . ILE A 1 454 ? 8.992 -111.938 -61.75 1 94.31 454 ILE A O 1
ATOM 3528 N N . GLU A 1 455 ? 9.281 -112.688 -63.938 1 94 455 GLU A N 1
ATOM 3529 C CA . GLU A 1 455 ? 10.234 -111.562 -64.188 1 94 455 GLU A CA 1
ATOM 3530 C C . GLU A 1 455 ? 9.57 -110.25 -64.125 1 94 455 GLU A C 1
ATOM 3532 O O . GLU A 1 455 ? 10.133 -109.312 -63.5 1 94 455 GLU A O 1
ATOM 3537 N N . SER A 1 456 ? 8.383 -110.188 -64.562 1 94.31 456 SER A N 1
ATOM 3538 C CA . SER A 1 456 ? 7.625 -108.938 -64.438 1 94.31 456 SER A CA 1
ATOM 3539 C C . SER A 1 456 ? 7.293 -108.625 -62.969 1 94.31 456 SER A C 1
ATOM 3541 O O . SER A 1 456 ? 7.395 -107.5 -62.531 1 94.31 456 SER A O 1
ATOM 3543 N N . GLY A 1 457 ? 6.941 -109.562 -62.281 1 92.62 457 GLY A N 1
ATOM 3544 C CA . GLY A 1 457 ? 6.629 -109.438 -60.844 1 92.62 457 GLY A CA 1
ATOM 3545 C C . GLY A 1 457 ? 7.805 -108.938 -60.031 1 92.62 457 GLY A C 1
ATOM 3546 O O . GLY A 1 457 ? 7.648 -108.062 -59.188 1 92.62 457 GLY A O 1
ATOM 3547 N N . LYS A 1 458 ? 8.945 -109.5 -60.312 1 93.31 458 LYS A N 1
ATOM 3548 C CA . LYS A 1 458 ? 10.156 -109.062 -59.656 1 93.31 458 LYS A CA 1
ATOM 3549 C C . LYS A 1 458 ? 10.414 -107.562 -59.906 1 93.31 458 LYS A C 1
ATOM 3551 O O . LYS A 1 458 ? 10.852 -106.875 -59.031 1 93.31 458 LYS A O 1
ATOM 3556 N N . GLY A 1 459 ? 10.102 -107.188 -61.156 1 94.44 459 GLY A N 1
ATOM 3557 C CA . GLY A 1 459 ? 10.203 -105.75 -61.5 1 94.44 459 GLY A CA 1
ATOM 3558 C C . GLY A 1 459 ? 9.242 -104.875 -60.719 1 94.44 459 GLY A C 1
ATOM 3559 O O . GLY A 1 459 ? 9.617 -103.812 -60.25 1 94.44 459 GLY A O 1
ATOM 3560 N N . PHE A 1 460 ? 8.062 -105.312 -60.469 1 93.94 460 PHE A N 1
ATOM 3561 C CA . PHE A 1 460 ? 7.066 -104.625 -59.688 1 93.94 460 PHE A CA 1
ATOM 3562 C C . PHE A 1 460 ? 7.48 -104.5 -58.25 1 93.94 460 PHE A C 1
ATOM 3564 O O . PHE A 1 460 ? 7.293 -103.438 -57.594 1 93.94 460 PHE A O 1
ATOM 3571 N N . VAL A 1 461 ? 8.055 -105.5 -57.688 1 95.19 461 VAL A N 1
ATOM 3572 C CA . VAL A 1 461 ? 8.523 -105.5 -56.312 1 95.19 461 VAL A CA 1
ATOM 3573 C C . VAL A 1 461 ? 9.656 -104.438 -56.156 1 95.19 461 VAL A C 1
ATOM 3575 O O . VAL A 1 461 ? 9.672 -103.688 -55.219 1 95.19 461 VAL A O 1
ATOM 3578 N N . GLU A 1 462 ? 10.547 -104.5 -57.188 1 94.19 462 GLU A N 1
ATOM 3579 C CA . GLU A 1 462 ? 11.648 -103.562 -57.156 1 94.19 462 GLU A CA 1
ATOM 3580 C C . GLU A 1 462 ? 11.133 -102.125 -57.219 1 94.19 462 GLU A C 1
ATOM 3582 O O . GLU A 1 462 ? 11.656 -101.25 -56.531 1 94.19 462 GLU A O 1
ATOM 3587 N N . ASN A 1 463 ? 10.133 -101.938 -57.938 1 94.25 463 ASN A N 1
ATOM 3588 C CA . ASN A 1 463 ? 9.531 -100.625 -58.031 1 94.25 463 ASN A CA 1
ATOM 3589 C C . ASN A 1 463 ? 8.852 -100.188 -56.719 1 94.25 463 ASN A C 1
ATOM 3591 O O . ASN A 1 463 ? 8.922 -99.062 -56.312 1 94.25 463 ASN A O 1
ATOM 3595 N N . SER A 1 464 ? 8.203 -101.062 -56.094 1 94.12 464 SER A N 1
ATOM 3596 C CA . SER A 1 464 ? 7.535 -100.75 -54.812 1 94.12 464 SER A CA 1
ATOM 3597 C C . SER A 1 464 ? 8.539 -100.375 -53.75 1 94.12 464 SER A C 1
ATOM 3599 O O . SER A 1 464 ? 8.266 -99.5 -52.906 1 94.12 464 SER A O 1
ATOM 3601 N N . VAL A 1 465 ? 9.672 -101.062 -53.75 1 94.5 465 VAL A N 1
ATOM 3602 C CA . VAL A 1 465 ? 10.719 -100.75 -52.781 1 94.5 465 VAL A CA 1
ATOM 3603 C C . VAL A 1 465 ? 11.18 -99.312 -53 1 94.5 465 VAL A C 1
ATOM 3605 O O . VAL A 1 465 ? 11.398 -98.562 -52.062 1 94.5 465 VAL A O 1
ATOM 3608 N N . LYS A 1 466 ? 11.211 -98.875 -54.281 1 94.5 466 LYS A N 1
ATOM 3609 C CA . LYS A 1 466 ? 11.594 -97.5 -54.594 1 94.5 466 LYS A CA 1
ATOM 3610 C C . LYS A 1 466 ? 10.523 -96.5 -54.125 1 94.5 466 LYS A C 1
ATOM 3612 O O . LYS A 1 466 ? 10.852 -95.438 -53.656 1 94.5 466 LYS A O 1
ATOM 3617 N N . VAL A 1 467 ? 9.359 -96.938 -54.25 1 94.75 467 VAL A N 1
ATOM 3618 C CA . VAL A 1 467 ? 8.258 -96.062 -53.812 1 94.75 467 VAL A CA 1
ATOM 3619 C C . VAL A 1 467 ? 8.312 -95.875 -52.281 1 94.75 467 VAL A C 1
ATOM 3621 O O . VAL A 1 467 ? 8.219 -94.75 -51.781 1 94.75 467 VAL A O 1
ATOM 3624 N N . TYR A 1 468 ? 8.477 -96.938 -51.562 1 95.25 468 TYR A N 1
ATOM 3625 C CA . TYR A 1 468 ? 8.562 -96.812 -50.094 1 95.25 468 TYR A CA 1
ATOM 3626 C C . TYR A 1 468 ? 9.758 -96 -49.688 1 95.25 468 TYR A C 1
ATOM 3628 O O . TYR A 1 468 ? 9.664 -95.25 -48.719 1 95.25 468 TYR A O 1
ATOM 3636 N N . ALA A 1 469 ? 10.852 -96.125 -50.469 1 94.44 469 ALA A N 1
ATOM 3637 C CA . ALA A 1 469 ? 12.016 -95.312 -50.188 1 94.44 469 ALA A CA 1
ATOM 3638 C C . ALA A 1 469 ? 11.688 -93.812 -50.406 1 94.44 469 ALA A C 1
ATOM 3640 O O . ALA A 1 469 ? 12.102 -92.938 -49.594 1 94.44 469 ALA A O 1
ATOM 3641 N N . GLY A 1 470 ? 10.961 -93.562 -51.406 1 93.81 470 GLY A N 1
ATOM 3642 C CA . GLY A 1 470 ? 10.531 -92.188 -51.656 1 93.81 470 GLY A CA 1
ATOM 3643 C C . GLY A 1 470 ? 9.602 -91.688 -50.594 1 93.81 470 GLY A C 1
ATOM 3644 O O . GLY A 1 470 ? 9.695 -90.5 -50.219 1 93.81 470 GLY A O 1
ATOM 3645 N N . ILE A 1 471 ? 8.742 -92.438 -50.094 1 94.94 471 ILE A N 1
ATOM 3646 C CA . ILE A 1 471 ? 7.816 -92 -49.031 1 94.94 471 ILE A CA 1
ATOM 3647 C C . ILE A 1 471 ? 8.586 -91.75 -47.75 1 94.94 471 ILE A C 1
ATOM 3649 O O . ILE A 1 471 ? 8.312 -90.75 -47.062 1 94.94 471 ILE A O 1
ATOM 3653 N N . LEU A 1 472 ? 9.516 -92.625 -47.438 1 95.5 472 LEU A N 1
ATOM 3654 C CA . LEU A 1 472 ? 10.32 -92.375 -46.25 1 95.5 472 LEU A CA 1
ATOM 3655 C C . LEU A 1 472 ? 11.078 -91.062 -46.312 1 95.5 472 LEU A C 1
ATOM 3657 O O . LEU A 1 472 ? 11.195 -90.375 -45.312 1 95.5 472 LEU A O 1
ATOM 3661 N N . ASP A 1 473 ? 11.516 -90.688 -47.562 1 94.5 473 ASP A N 1
ATOM 3662 C CA . ASP A 1 473 ? 12.195 -89.438 -47.75 1 94.5 473 ASP A CA 1
ATOM 3663 C C . ASP A 1 473 ? 11.227 -88.25 -47.531 1 94.5 473 ASP A C 1
ATOM 3665 O O . ASP A 1 473 ? 11.594 -87.25 -46.906 1 94.5 473 ASP A O 1
ATOM 3669 N N . GLY A 1 474 ? 10.125 -88.438 -48.031 1 93.5 474 GLY A N 1
ATOM 3670 C CA . GLY A 1 474 ? 9.109 -87.438 -47.812 1 93.5 474 GLY A CA 1
ATOM 3671 C C . GLY A 1 474 ? 8.734 -87.25 -46.344 1 93.5 474 GLY A C 1
ATOM 3672 O O . GLY A 1 474 ? 8.586 -86.125 -45.875 1 93.5 474 GLY A O 1
ATOM 3673 N N . LEU A 1 475 ? 8.578 -88.25 -45.625 1 95.06 475 LEU A N 1
ATOM 3674 C CA . LEU A 1 475 ? 8.242 -88.25 -44.188 1 95.06 475 LEU A CA 1
ATOM 3675 C C . LEU A 1 475 ? 9.367 -87.562 -43.406 1 95.06 475 LEU A C 1
ATOM 3677 O O . LEU A 1 475 ? 9.102 -86.812 -42.438 1 95.06 475 LEU A O 1
ATOM 3681 N N . ARG A 1 476 ? 10.656 -87.812 -43.812 1 94.81 476 ARG A N 1
ATOM 3682 C CA . ARG A 1 476 ? 11.789 -87.125 -43.156 1 94.81 476 ARG A CA 1
ATOM 3683 C C . ARG A 1 476 ? 11.734 -85.625 -43.375 1 94.81 476 ARG A C 1
ATOM 3685 O O . ARG A 1 476 ? 12 -84.875 -42.438 1 94.81 476 ARG A O 1
ATOM 3692 N N . SER A 1 477 ? 11.305 -85.312 -44.531 1 93.38 477 SER A N 1
ATOM 3693 C CA . SER A 1 477 ? 11.203 -83.938 -44.844 1 93.38 477 SER A CA 1
ATOM 3694 C C . SER A 1 477 ? 10.109 -83.25 -44.031 1 93.38 477 SER A C 1
ATOM 3696 O O . SER A 1 477 ? 10.297 -82.125 -43.5 1 93.38 477 SER A O 1
ATOM 3698 N N . ILE A 1 478 ? 9 -83.812 -43.844 1 94.44 478 ILE A N 1
ATOM 3699 C CA . ILE A 1 478 ? 7.898 -83.312 -43.031 1 94.44 478 ILE A CA 1
ATOM 3700 C C . ILE A 1 478 ? 8.297 -83.188 -41.562 1 94.44 478 ILE A C 1
ATOM 3702 O O . ILE A 1 478 ? 7.969 -82.25 -40.875 1 94.44 478 ILE A O 1
ATOM 3706 N N . LYS A 1 479 ? 8.922 -84.25 -41.156 1 94.75 479 LYS A N 1
ATOM 3707 C CA . LYS A 1 479 ? 9.383 -84.25 -39.75 1 94.75 479 LYS A CA 1
ATOM 3708 C C . LYS A 1 479 ? 10.328 -83.062 -39.5 1 94.75 479 LYS A C 1
ATOM 3710 O O . LYS A 1 479 ? 10.211 -82.375 -38.5 1 94.75 479 LYS A O 1
ATOM 3715 N N . GLU A 1 480 ? 11.234 -82.812 -40.469 1 93.56 480 GLU A N 1
ATOM 3716 C CA . GLU A 1 480 ? 12.172 -81.688 -40.344 1 93.56 480 GLU A CA 1
ATOM 3717 C C . GLU A 1 480 ? 11.445 -80.375 -40.344 1 93.56 480 GLU A C 1
ATOM 3719 O O . GLU A 1 480 ? 11.773 -79.5 -39.531 1 93.56 480 GLU A O 1
ATOM 3724 N N . SER A 1 481 ? 10.523 -80.312 -41.188 1 93.06 481 SER A N 1
ATOM 3725 C CA . SER A 1 481 ? 9.734 -79.062 -41.219 1 93.06 481 SER A CA 1
ATOM 3726 C C . SER A 1 481 ? 8.945 -78.875 -39.938 1 93.06 481 SER A C 1
ATOM 3728 O O . SER A 1 481 ? 8.883 -77.75 -39.438 1 93.06 481 SER A O 1
ATOM 3730 N N . SER A 1 482 ? 8.352 -79.875 -39.438 1 93.88 482 SER A N 1
ATOM 3731 C CA . SER A 1 482 ? 7.582 -79.812 -38.188 1 93.88 482 SER A CA 1
ATOM 3732 C C . SER A 1 482 ? 8.469 -79.438 -37 1 93.88 482 SER A C 1
ATOM 3734 O O . SER A 1 482 ? 8.086 -78.625 -36.156 1 93.88 482 SER A O 1
ATOM 3736 N N . ASP A 1 483 ? 9.625 -80 -37.031 1 92.44 483 ASP A N 1
ATOM 3737 C CA . ASP A 1 483 ? 10.578 -79.688 -35.969 1 92.44 483 ASP A CA 1
ATOM 3738 C C . ASP A 1 483 ? 10.984 -78.188 -36.031 1 92.44 483 ASP A C 1
ATOM 3740 O O . ASP A 1 483 ? 11.133 -77.562 -35 1 92.44 483 ASP A O 1
ATOM 3744 N N . ASN A 1 484 ? 11.109 -77.75 -37.219 1 93.12 484 ASN A N 1
ATOM 3745 C CA . ASN A 1 484 ? 11.422 -76.312 -37.406 1 93.12 484 ASN A CA 1
ATOM 3746 C C . ASN A 1 484 ? 10.297 -75.438 -36.875 1 93.12 484 ASN A C 1
ATOM 3748 O O . ASN A 1 484 ? 10.562 -74.438 -36.219 1 93.12 484 ASN A O 1
ATOM 3752 N N . ILE A 1 485 ? 9.102 -75.75 -37.062 1 92.94 485 ILE A N 1
ATOM 3753 C CA . ILE A 1 485 ? 7.953 -74.938 -36.594 1 92.94 485 ILE A CA 1
ATOM 3754 C C . ILE A 1 485 ? 7.914 -74.938 -35.094 1 92.94 485 ILE A C 1
ATOM 3756 O O . ILE A 1 485 ? 7.652 -73.875 -34.5 1 92.94 485 ILE A O 1
ATOM 3760 N N . VAL A 1 486 ? 8.172 -76.062 -34.5 1 91.31 486 VAL A N 1
ATOM 3761 C CA . VAL A 1 486 ? 8.172 -76.125 -33.062 1 91.31 486 VAL A CA 1
ATOM 3762 C C . VAL A 1 486 ? 9.211 -75.188 -32.5 1 91.31 486 VAL A C 1
ATOM 3764 O O . VAL A 1 486 ? 8.953 -74.5 -31.5 1 91.31 486 VAL A O 1
ATOM 3767 N N . GLN A 1 487 ? 10.359 -75.062 -33.219 1 92.56 487 GLN A N 1
ATOM 3768 C CA . GLN A 1 487 ? 11.414 -74.188 -32.75 1 92.56 487 GLN A CA 1
ATOM 3769 C C . GLN A 1 487 ? 10.984 -72.688 -32.906 1 92.56 487 GLN A C 1
ATOM 3771 O O . GLN A 1 487 ? 11.234 -71.875 -32.031 1 92.56 487 GLN A O 1
ATOM 3776 N N . ILE A 1 488 ? 10.367 -72.438 -33.969 1 92.62 488 ILE A N 1
ATOM 3777 C CA . ILE A 1 488 ? 9.898 -71.062 -34.219 1 92.62 488 ILE A CA 1
ATOM 3778 C C . ILE A 1 488 ? 8.852 -70.688 -33.188 1 92.62 488 ILE A C 1
ATOM 3780 O O . ILE A 1 488 ? 8.836 -69.562 -32.688 1 92.62 488 ILE A O 1
ATOM 3784 N N . MET A 1 489 ? 8 -71.562 -32.812 1 89.44 489 MET A N 1
ATOM 3785 C CA . MET A 1 489 ? 6.953 -71.312 -31.828 1 89.44 489 MET A CA 1
ATOM 3786 C C . MET A 1 489 ? 7.551 -71 -30.469 1 89.44 489 MET A C 1
ATOM 3788 O O . MET A 1 489 ? 7.031 -70.125 -29.75 1 89.44 489 MET A O 1
ATOM 3792 N N . GLN A 1 490 ? 8.641 -71.625 -30.188 1 89.94 490 GLN A N 1
ATOM 3793 C CA . GLN A 1 490 ? 9.305 -71.375 -28.922 1 89.94 490 GLN A CA 1
ATOM 3794 C C . GLN A 1 490 ? 9.844 -69.938 -28.906 1 89.94 490 GLN A C 1
ATOM 3796 O O . GLN A 1 490 ? 9.727 -69.25 -27.906 1 89.94 490 GLN A O 1
ATOM 3801 N N . LEU A 1 491 ? 10.328 -69.5 -30 1 91.44 491 LEU A N 1
ATOM 3802 C CA . LEU A 1 491 ? 10.828 -68.188 -30.109 1 91.44 491 LEU A CA 1
ATOM 3803 C C . LEU A 1 491 ? 9.68 -67.188 -30.047 1 91.44 491 LEU A C 1
ATOM 3805 O O . LEU A 1 491 ? 9.812 -66.125 -29.438 1 91.44 491 LEU A O 1
ATOM 3809 N N . GLN A 1 492 ? 8.562 -67.5 -30.641 1 88.56 492 GLN A N 1
ATOM 3810 C CA . GLN A 1 492 ? 7.387 -66.625 -30.594 1 88.56 492 GLN A CA 1
ATOM 3811 C C . GLN A 1 492 ? 6.898 -66.438 -29.156 1 88.56 492 GLN A C 1
ATOM 3813 O O . GLN A 1 492 ? 6.5 -65.375 -28.766 1 88.56 492 GLN A O 1
ATOM 3818 N N . GLN A 1 493 ? 6.949 -67.562 -28.438 1 87.19 493 GLN A N 1
ATOM 3819 C CA . GLN A 1 493 ? 6.535 -67.5 -27.047 1 87.19 493 GLN A CA 1
ATOM 3820 C C . GLN A 1 493 ? 7.438 -66.562 -26.234 1 87.19 493 GLN A C 1
ATOM 3822 O O . GLN A 1 493 ? 6.961 -65.812 -25.359 1 87.19 493 GLN A O 1
ATOM 3827 N N . GLU A 1 494 ? 8.711 -66.625 -26.547 1 88.44 494 GLU A N 1
ATOM 3828 C CA . GLU A 1 494 ? 9.664 -65.75 -25.859 1 88.44 494 GLU A CA 1
ATOM 3829 C C . GLU A 1 494 ? 9.406 -64.312 -26.188 1 88.44 494 GLU A C 1
ATOM 3831 O O . GLU A 1 494 ? 9.445 -63.438 -25.312 1 88.44 494 GLU A O 1
ATOM 3836 N N . LYS A 1 495 ? 9.164 -64.062 -27.406 1 86.19 495 LYS A N 1
ATOM 3837 C CA . LYS A 1 495 ? 8.906 -62.688 -27.844 1 86.19 495 LYS A CA 1
ATOM 3838 C C . LYS A 1 495 ? 7.605 -62.156 -27.25 1 86.19 495 LYS A C 1
ATOM 3840 O O . LYS A 1 495 ? 7.52 -60.969 -26.859 1 86.19 495 LYS A O 1
ATOM 3845 N N . LYS A 1 496 ? 6.68 -62.906 -27.141 1 81.88 496 LYS A N 1
ATOM 3846 C CA . LYS A 1 496 ? 5.395 -62.562 -26.547 1 81.88 496 LYS A CA 1
ATOM 3847 C C . LYS A 1 496 ? 5.555 -62.156 -25.094 1 81.88 496 LYS A C 1
ATOM 3849 O O . LYS A 1 496 ? 4.953 -61.156 -24.641 1 81.88 496 LYS A O 1
ATOM 3854 N N . GLU A 1 497 ? 6.355 -62.906 -24.422 1 85.44 497 GLU A N 1
ATOM 3855 C CA . GLU A 1 497 ? 6.582 -62.594 -23.016 1 85.44 497 GLU A CA 1
ATOM 3856 C C . GLU A 1 497 ? 7.281 -61.25 -22.859 1 85.44 497 GLU A C 1
ATOM 3858 O O . GLU A 1 497 ? 6.973 -60.469 -21.953 1 85.44 497 GLU A O 1
ATOM 3863 N N . THR A 1 498 ? 8.148 -61 -23.766 1 85.31 498 THR A N 1
ATOM 3864 C CA . THR A 1 498 ? 8.836 -59.719 -23.734 1 85.31 498 THR A CA 1
ATOM 3865 C C . THR A 1 498 ? 7.863 -58.594 -24.031 1 85.31 498 THR A C 1
ATOM 3867 O O . THR A 1 498 ? 7.898 -57.531 -23.359 1 85.31 498 THR A O 1
ATOM 3870 N N . ILE A 1 499 ? 6.977 -58.75 -24.906 1 82.25 499 ILE A N 1
ATOM 3871 C CA . ILE A 1 499 ? 5.984 -57.75 -25.281 1 82.25 499 ILE A CA 1
ATOM 3872 C C . ILE A 1 499 ? 5.02 -57.5 -24.125 1 82.25 499 ILE A C 1
ATOM 3874 O O . ILE A 1 499 ? 4.688 -56.375 -23.797 1 82.25 499 ILE A O 1
ATOM 3878 N N . ARG A 1 500 ? 4.625 -58.562 -23.516 1 82.31 500 ARG A N 1
ATOM 3879 C CA . ARG A 1 500 ? 3.729 -58.469 -22.375 1 82.31 500 ARG A CA 1
ATOM 3880 C C . ARG A 1 500 ? 4.352 -57.656 -21.266 1 82.31 500 ARG A C 1
ATOM 3882 O O . ARG A 1 500 ? 3.674 -56.812 -20.656 1 82.31 500 ARG A O 1
ATOM 3889 N N . GLY A 1 501 ? 5.637 -57.906 -21.016 1 83.75 501 GLY A N 1
ATOM 3890 C CA . GLY A 1 501 ? 6.336 -57.094 -20.016 1 83.75 501 GLY A CA 1
ATOM 3891 C C . GLY A 1 501 ? 6.402 -55.625 -20.359 1 83.75 501 GLY A C 1
ATOM 3892 O O . GLY A 1 501 ? 6.188 -54.781 -19.484 1 83.75 501 GLY A O 1
ATOM 3893 N N . ALA A 1 502 ? 6.625 -55.312 -21.547 1 81.31 502 ALA A N 1
ATOM 3894 C CA . ALA A 1 502 ? 6.703 -53.906 -22 1 81.31 502 ALA A CA 1
ATOM 3895 C C . ALA A 1 502 ? 5.344 -53.219 -21.891 1 81.31 502 ALA A C 1
ATOM 3897 O O . ALA A 1 502 ? 5.262 -52.062 -21.516 1 81.31 502 ALA A O 1
ATOM 3898 N N . VAL A 1 503 ? 4.301 -53.844 -22.188 1 80.31 503 VAL A N 1
ATOM 3899 C CA . VAL A 1 503 ? 2.941 -53.312 -22.109 1 80.31 503 VAL A CA 1
ATOM 3900 C C . VAL A 1 503 ? 2.588 -53.031 -20.656 1 80.31 503 VAL A C 1
ATOM 3902 O O . VAL A 1 503 ? 1.963 -52 -20.375 1 80.31 503 VAL A O 1
ATOM 3905 N N . GLN A 1 504 ? 3.016 -53.938 -19.844 1 84.12 504 GLN A N 1
ATOM 3906 C CA . GLN A 1 504 ? 2.766 -53.719 -18.422 1 84.12 504 GLN A CA 1
ATOM 3907 C C . GLN A 1 504 ? 3.492 -52.469 -17.922 1 84.12 504 GLN A C 1
ATOM 3909 O O . GLN A 1 504 ? 2.957 -51.719 -17.094 1 84.12 504 GLN A O 1
ATOM 3914 N N . LEU A 1 505 ? 4.637 -52.25 -18.438 1 86.06 505 LEU A N 1
ATOM 3915 C CA . LEU A 1 505 ? 5.402 -51.062 -18.047 1 86.06 505 LEU A CA 1
ATOM 3916 C C . LEU A 1 505 ? 4.723 -49.812 -18.531 1 86.06 505 LEU A C 1
ATOM 3918 O O . LEU A 1 505 ? 4.625 -48.812 -17.781 1 86.06 505 LEU A O 1
ATOM 3922 N N . VAL A 1 506 ? 4.281 -49.719 -19.719 1 82.88 506 VAL A N 1
ATOM 3923 C CA . VAL A 1 506 ? 3.611 -48.531 -20.266 1 82.88 506 VAL A CA 1
ATOM 3924 C C . VAL A 1 506 ? 2.328 -48.25 -19.5 1 82.88 506 VAL A C 1
ATOM 3926 O O . VAL A 1 506 ? 1.998 -47.094 -19.219 1 82.88 506 VAL A O 1
ATOM 3929 N N . ASP A 1 507 ? 1.656 -49.312 -19.156 1 85.62 507 ASP A N 1
ATOM 3930 C CA . ASP A 1 507 ? 0.441 -49.156 -18.359 1 85.62 507 ASP A CA 1
ATOM 3931 C C . ASP A 1 507 ? 0.745 -48.531 -17 1 85.62 507 ASP A C 1
ATOM 3933 O O . ASP A 1 507 ? 0.044 -47.625 -16.578 1 85.62 507 ASP A O 1
ATOM 3937 N N . SER A 1 508 ? 1.766 -49.031 -16.375 1 89.56 508 SER A N 1
ATOM 3938 C CA . SER A 1 508 ? 2.162 -48.5 -15.078 1 89.56 508 SER A CA 1
ATOM 3939 C C . SER A 1 508 ? 2.551 -47.031 -15.188 1 89.56 508 SER A C 1
ATOM 3941 O O . SER A 1 508 ? 2.164 -46.219 -14.344 1 89.56 508 SER A O 1
ATOM 3943 N N . LYS A 1 509 ? 3.287 -46.719 -16.219 1 87.69 509 LYS A N 1
ATOM 3944 C CA . LYS A 1 509 ? 3.719 -45.344 -16.406 1 87.69 509 LYS A CA 1
ATOM 3945 C C . LYS A 1 509 ? 2.531 -44.438 -16.703 1 87.69 509 LYS A C 1
ATOM 3947 O O . LYS A 1 509 ? 2.488 -43.281 -16.25 1 87.69 509 LYS A O 1
ATOM 3952 N N . SER A 1 510 ? 1.603 -44.844 -17.469 1 86.19 510 SER A N 1
ATOM 3953 C CA . SER A 1 510 ? 0.391 -44.094 -17.75 1 86.19 510 SER A CA 1
ATOM 3954 C C . SER A 1 510 ? -0.393 -43.812 -16.469 1 86.19 510 SER A C 1
ATOM 3956 O O . SER A 1 510 ? -0.925 -42.719 -16.297 1 86.19 510 SER A O 1
ATOM 3958 N N . ALA A 1 511 ? -0.427 -44.844 -15.625 1 88.5 511 ALA A N 1
ATOM 3959 C CA . ALA A 1 511 ? -1.101 -44.656 -14.344 1 88.5 511 ALA A CA 1
ATOM 3960 C C . ALA A 1 511 ? -0.392 -43.594 -13.492 1 88.5 511 ALA A C 1
ATOM 3962 O O . ALA A 1 511 ? -1.041 -42.781 -12.836 1 88.5 511 ALA A O 1
ATOM 3963 N N . GLU A 1 512 ? 0.854 -43.594 -13.562 1 91 512 GLU A N 1
ATOM 3964 C CA . GLU A 1 512 ? 1.642 -42.625 -12.828 1 91 512 GLU A CA 1
ATOM 3965 C C . GLU A 1 512 ? 1.421 -41.219 -13.375 1 91 512 GLU A C 1
ATOM 3967 O O . GLU A 1 512 ? 1.356 -40.25 -12.609 1 91 512 GLU A O 1
ATOM 3972 N N . ILE A 1 513 ? 1.334 -41.062 -14.609 1 89.12 513 ILE A N 1
ATOM 3973 C CA . ILE A 1 513 ? 1.076 -39.781 -15.25 1 89.12 513 ILE A CA 1
ATOM 3974 C C . ILE A 1 513 ? -0.278 -39.219 -14.797 1 89.12 513 ILE A C 1
ATOM 3976 O O . ILE A 1 513 ? -0.386 -38.062 -14.398 1 89.12 513 ILE A O 1
ATOM 3980 N N . ARG A 1 514 ? -1.226 -40.062 -14.812 1 88.44 514 ARG A N 1
ATOM 3981 C CA . ARG A 1 514 ? -2.561 -39.656 -14.406 1 88.44 514 ARG A CA 1
ATOM 3982 C C . ARG A 1 514 ? -2.564 -39.188 -12.953 1 88.44 514 ARG A C 1
ATOM 3984 O O . ARG A 1 514 ? -3.197 -38.188 -12.609 1 88.44 514 ARG A O 1
ATOM 3991 N N . THR A 1 515 ? -1.891 -39.938 -12.109 1 90.81 515 THR A N 1
ATOM 3992 C CA . THR A 1 515 ? -1.804 -39.562 -10.703 1 90.81 515 THR A CA 1
ATOM 3993 C C . THR A 1 515 ? -1.096 -38.219 -10.531 1 90.81 515 THR A C 1
ATOM 3995 O O . THR A 1 515 ? -1.552 -37.375 -9.773 1 90.81 515 THR A O 1
ATOM 3998 N N . SER A 1 516 ? -0.041 -38.031 -11.258 1 90.81 516 SER A N 1
ATOM 3999 C CA . SER A 1 516 ? 0.719 -36.781 -11.195 1 90.81 516 SER A CA 1
ATOM 4000 C C . SER A 1 516 ? -0.122 -35.594 -11.664 1 90.81 516 SER A C 1
ATOM 4002 O O . SER A 1 516 ? -0.095 -34.531 -11.047 1 90.81 516 SER A O 1
ATOM 4004 N N . VAL A 1 517 ? -0.875 -35.781 -12.648 1 90.06 517 VAL A N 1
ATOM 4005 C CA . VAL A 1 517 ? -1.7 -34.688 -13.203 1 90.06 517 VAL A CA 1
ATOM 4006 C C . VAL A 1 517 ? -2.811 -34.344 -12.219 1 90.06 517 VAL A C 1
ATOM 4008 O O . VAL A 1 517 ? -3.162 -33.156 -12.062 1 90.06 517 VAL A O 1
ATOM 4011 N N . LYS A 1 518 ? -3.264 -35.375 -11.531 1 90.12 518 LYS A N 1
ATOM 4012 C CA . LYS A 1 518 ? -4.273 -35.125 -10.516 1 90.12 518 LYS A CA 1
ATOM 4013 C C . LYS A 1 518 ? -3.711 -34.25 -9.398 1 90.12 518 LYS A C 1
ATOM 4015 O O . LYS A 1 518 ? -4.367 -33.312 -8.945 1 90.12 518 LYS A O 1
ATOM 4020 N N . GLU A 1 519 ? -2.537 -34.5 -8.969 1 90.94 519 GLU A N 1
ATOM 4021 C CA . GLU A 1 519 ? -1.868 -33.688 -7.949 1 90.94 519 GLU A CA 1
ATOM 4022 C C . GLU A 1 519 ? -1.609 -32.281 -8.445 1 90.94 519 GLU A C 1
ATOM 4024 O O . GLU A 1 519 ? -1.808 -31.312 -7.711 1 90.94 519 GLU A O 1
ATOM 4029 N N . GLN A 1 520 ? -1.272 -32.156 -9.594 1 89.12 520 GLN A N 1
ATOM 4030 C CA . GLN A 1 520 ? -1.002 -30.844 -10.195 1 89.12 520 GLN A CA 1
ATOM 4031 C C . GLN A 1 520 ? -2.277 -30.016 -10.312 1 89.12 520 GLN A C 1
ATOM 4033 O O . GLN A 1 520 ? -2.252 -28.797 -10.133 1 89.12 520 GLN A O 1
ATOM 4038 N N . LYS A 1 521 ? -3.326 -30.688 -10.586 1 90.81 521 LYS A N 1
ATOM 4039 C CA . LYS A 1 521 ? -4.602 -29.984 -10.688 1 90.81 521 LYS A CA 1
ATOM 4040 C C . LYS A 1 521 ? -4.988 -29.344 -9.359 1 90.81 521 LYS A C 1
ATOM 4042 O O . LYS A 1 521 ? -5.516 -28.219 -9.336 1 90.81 521 LYS A O 1
ATOM 4047 N N . VAL A 1 522 ? -4.703 -29.984 -8.281 1 92.5 522 VAL A N 1
ATOM 4048 C CA . VAL A 1 522 ? -4.957 -29.422 -6.957 1 92.5 522 VAL A CA 1
ATOM 4049 C C . VAL A 1 522 ? -4.098 -28.188 -6.746 1 92.5 522 VAL A C 1
ATOM 4051 O O . VAL A 1 522 ? -4.594 -27.141 -6.297 1 92.5 522 VAL A O 1
ATOM 4054 N N . ALA A 1 523 ? -2.846 -28.297 -7.125 1 91.25 523 ALA A N 1
ATOM 4055 C CA . ALA A 1 523 ? -1.917 -27.172 -6.984 1 91.25 523 ALA A CA 1
ATOM 4056 C C . ALA A 1 523 ? -2.354 -26 -7.844 1 91.25 523 ALA A C 1
ATOM 4058 O O . ALA A 1 523 ? -2.219 -24.844 -7.434 1 91.25 523 ALA A O 1
ATOM 4059 N N . ILE A 1 524 ? -2.898 -26.234 -8.953 1 91.69 524 ILE A N 1
ATOM 4060 C CA . ILE A 1 524 ? -3.346 -25.188 -9.867 1 91.69 524 ILE A CA 1
ATOM 4061 C C . ILE A 1 524 ? -4.547 -24.453 -9.273 1 91.69 524 ILE A C 1
ATOM 4063 O O . ILE A 1 524 ? -4.66 -23.234 -9.391 1 91.69 524 ILE A O 1
ATOM 4067 N N . VAL A 1 525 ? -5.43 -25.188 -8.664 1 91.62 525 VAL A N 1
ATOM 4068 C CA . VAL A 1 525 ? -6.59 -24.594 -8.023 1 91.62 525 VAL A CA 1
ATOM 4069 C C . VAL A 1 525 ? -6.137 -23.703 -6.867 1 91.62 525 VAL A C 1
ATOM 4071 O O . VAL A 1 525 ? -6.637 -22.578 -6.699 1 91.62 525 VAL A O 1
ATOM 4074 N N . GLU A 1 526 ? -5.156 -24.172 -6.184 1 92.12 526 GLU A N 1
ATOM 4075 C CA . GLU A 1 526 ? -4.59 -23.391 -5.094 1 92.12 526 GLU A CA 1
ATOM 4076 C C . GLU A 1 526 ? -3.959 -22.109 -5.613 1 92.12 526 GLU A C 1
ATOM 4078 O O . GLU A 1 526 ? -4.125 -21.031 -5.016 1 92.12 526 GLU A O 1
ATOM 4083 N N . THR A 1 527 ? -3.309 -22.188 -6.656 1 91.44 527 THR A N 1
ATOM 4084 C CA . THR A 1 527 ? -2.689 -21.031 -7.273 1 91.44 527 THR A CA 1
ATOM 4085 C C . THR A 1 527 ? -3.75 -20.031 -7.742 1 91.44 527 THR A C 1
ATOM 4087 O O . THR A 1 527 ? -3.631 -18.828 -7.504 1 91.44 527 THR A O 1
ATOM 4090 N N . ALA A 1 528 ? -4.746 -20.578 -8.375 1 91.94 528 ALA A N 1
ATOM 4091 C CA . ALA A 1 528 ? -5.836 -19.734 -8.852 1 91.94 528 ALA A CA 1
ATOM 4092 C C . ALA A 1 528 ? -6.488 -18.969 -7.699 1 91.94 528 ALA A C 1
ATOM 4094 O O . ALA A 1 528 ? -6.762 -17.781 -7.809 1 91.94 528 ALA A O 1
ATOM 4095 N N . ASN A 1 529 ? -6.66 -19.609 -6.582 1 93.75 529 ASN A N 1
ATOM 4096 C CA . ASN A 1 529 ? -7.242 -18.984 -5.402 1 93.75 529 ASN A CA 1
ATOM 4097 C C . ASN A 1 529 ? -6.324 -17.906 -4.828 1 93.75 529 ASN A C 1
ATOM 4099 O O . ASN A 1 529 ? -6.781 -16.844 -4.441 1 93.75 529 ASN A O 1
ATOM 4103 N N . ALA A 1 530 ? -5.121 -18.281 -4.797 1 92.81 530 ALA A N 1
ATOM 4104 C CA . ALA A 1 530 ? -4.141 -17.328 -4.262 1 92.81 530 ALA A CA 1
ATOM 4105 C C . ALA A 1 530 ? -4.059 -16.078 -5.133 1 92.81 530 ALA A C 1
ATOM 4107 O O . ALA A 1 530 ? -3.941 -14.969 -4.617 1 92.81 530 ALA A O 1
ATOM 4108 N N . VAL A 1 531 ? -4.168 -16.203 -6.395 1 92.19 531 VAL A N 1
ATOM 4109 C CA . VAL A 1 531 ? -4.133 -15.07 -7.32 1 92.19 531 VAL A CA 1
ATOM 4110 C C . VAL A 1 531 ? -5.391 -14.227 -7.148 1 92.19 531 VAL A C 1
ATOM 4112 O O . VAL A 1 531 ? -5.332 -13 -7.227 1 92.19 531 VAL A O 1
ATOM 4115 N N . ALA A 1 532 ? -6.48 -14.883 -6.953 1 91.69 532 ALA A N 1
ATOM 4116 C CA . ALA A 1 532 ? -7.723 -14.156 -6.688 1 91.69 532 ALA A CA 1
ATOM 4117 C C . ALA A 1 532 ? -7.594 -13.297 -5.434 1 91.69 532 ALA A C 1
ATOM 4119 O O . ALA A 1 532 ? -8.031 -12.148 -5.418 1 91.69 532 ALA A O 1
ATOM 4120 N N . ASN A 1 533 ? -6.98 -13.805 -4.434 1 92.75 533 ASN A N 1
ATOM 4121 C CA . ASN A 1 533 ? -6.734 -13.062 -3.205 1 92.75 533 ASN A CA 1
ATOM 4122 C C . ASN A 1 533 ? -5.836 -11.852 -3.453 1 92.75 533 ASN A C 1
ATOM 4124 O O . ASN A 1 533 ? -6.102 -10.758 -2.943 1 92.75 533 ASN A O 1
ATOM 4128 N N . ILE A 1 534 ? -4.82 -12.023 -4.207 1 91 534 ILE A N 1
ATOM 4129 C CA . ILE A 1 534 ? -3.912 -10.938 -4.559 1 91 534 ILE A CA 1
ATOM 4130 C C . ILE A 1 534 ? -4.676 -9.852 -5.309 1 91 534 ILE A C 1
ATOM 4132 O O . ILE A 1 534 ? -4.484 -8.656 -5.047 1 91 534 ILE A O 1
ATOM 4136 N N . SER A 1 535 ? -5.523 -10.281 -6.211 1 92.75 535 SER A N 1
ATOM 4137 C CA . SER A 1 535 ? -6.316 -9.328 -6.98 1 92.75 535 SER A CA 1
ATOM 4138 C C . SER A 1 535 ? -7.172 -8.453 -6.066 1 92.75 535 SER A C 1
ATOM 4140 O O . SER A 1 535 ? -7.27 -7.242 -6.27 1 92.75 535 SER A O 1
ATOM 4142 N N . VAL A 1 536 ? -7.746 -9.008 -5.047 1 92 536 VAL A N 1
ATOM 4143 C CA . VAL A 1 536 ? -8.578 -8.281 -4.094 1 92 536 VAL A CA 1
ATOM 4144 C C . VAL A 1 536 ? -7.715 -7.297 -3.301 1 92 536 VAL A C 1
ATOM 4146 O O . VAL A 1 536 ? -8.086 -6.137 -3.127 1 92 536 VAL A O 1
ATOM 4149 N N . THR A 1 537 ? -6.586 -7.77 -2.852 1 90.81 537 THR A N 1
ATOM 4150 C CA . THR A 1 537 ? -5.699 -6.934 -2.053 1 90.81 537 THR A CA 1
ATOM 4151 C C . THR A 1 537 ? -5.129 -5.793 -2.889 1 90.81 537 THR A C 1
ATOM 4153 O O . THR A 1 537 ? -4.926 -4.688 -2.383 1 90.81 537 THR A O 1
ATOM 4156 N N . VAL A 1 538 ? -4.891 -6.02 -4.156 1 92.44 538 VAL A N 1
ATOM 4157 C CA . VAL A 1 538 ? -4.383 -4.996 -5.066 1 92.44 538 VAL A CA 1
ATOM 4158 C C . VAL A 1 538 ? -5.43 -3.895 -5.234 1 92.44 538 VAL A C 1
ATOM 4160 O O . VAL A 1 538 ? -5.094 -2.707 -5.234 1 92.44 538 VAL A O 1
ATOM 4163 N N . GLN A 1 539 ? -6.672 -4.27 -5.328 1 91.19 539 GLN A N 1
ATOM 4164 C CA . GLN A 1 539 ? -7.754 -3.297 -5.434 1 91.19 539 GLN A CA 1
ATOM 4165 C C . GLN A 1 539 ? -7.848 -2.441 -4.172 1 91.19 539 GLN A C 1
ATOM 4167 O O . GLN A 1 539 ? -8.016 -1.223 -4.25 1 91.19 539 GLN A O 1
ATOM 4172 N N . SER A 1 540 ? -7.699 -3.105 -3.084 1 92.19 540 SER A N 1
ATOM 4173 C CA . SER A 1 540 ? -7.703 -2.406 -1.802 1 92.19 540 SER A CA 1
ATOM 4174 C C . SER A 1 540 ? -6.535 -1.432 -1.7 1 92.19 540 SER A C 1
ATOM 4176 O O . SER A 1 540 ? -6.695 -0.309 -1.218 1 92.19 540 SER A O 1
ATOM 4178 N N . SER A 1 541 ? -5.418 -1.792 -2.146 1 89.44 541 SER A N 1
ATOM 4179 C CA . SER A 1 541 ? -4.23 -0.944 -2.135 1 89.44 541 SER A CA 1
ATOM 4180 C C . SER A 1 541 ? -4.41 0.271 -3.039 1 89.44 541 SER A C 1
ATOM 4182 O O . SER A 1 541 ? -3.992 1.377 -2.691 1 89.44 541 SER A O 1
ATOM 4184 N N . ALA A 1 542 ? -5.004 0.026 -4.18 1 91.69 542 ALA A N 1
ATOM 4185 C CA . ALA A 1 542 ? -5.289 1.134 -5.086 1 91.69 542 ALA A CA 1
ATOM 4186 C C . ALA A 1 542 ? -6.238 2.143 -4.441 1 91.69 542 ALA A C 1
ATOM 4188 O O . ALA A 1 542 ? -6.027 3.354 -4.543 1 91.69 542 ALA A O 1
ATOM 4189 N N . ALA A 1 543 ? -7.23 1.679 -3.721 1 92.88 543 ALA A N 1
ATOM 4190 C CA . ALA A 1 543 ? -8.172 2.541 -3.01 1 92.88 543 ALA A CA 1
ATOM 4191 C C . ALA A 1 543 ? -7.469 3.324 -1.904 1 92.88 543 ALA A C 1
ATOM 4193 O O . ALA A 1 543 ? -7.719 4.52 -1.727 1 92.88 543 ALA A O 1
ATOM 4194 N N . ASN A 1 544 ? -6.621 2.637 -1.186 1 92.25 544 ASN A N 1
ATOM 4195 C CA . ASN A 1 544 ? -5.844 3.289 -0.138 1 92.25 544 ASN A CA 1
ATOM 4196 C C . ASN A 1 544 ? -4.949 4.387 -0.706 1 92.25 544 ASN A C 1
ATOM 4198 O O . ASN A 1 544 ? -4.77 5.434 -0.081 1 92.25 544 ASN A O 1
ATOM 4202 N N . SER A 1 545 ? -4.363 4.141 -1.878 1 92.44 545 SER A N 1
ATOM 4203 C CA . SER A 1 545 ? -3.529 5.141 -2.537 1 92.44 545 SER A CA 1
ATOM 4204 C C . SER A 1 545 ? -4.32 6.41 -2.842 1 92.44 545 SER A C 1
ATOM 4206 O O . SER A 1 545 ? -3.822 7.52 -2.646 1 92.44 545 SER A O 1
ATOM 4208 N N . GLU A 1 546 ? -5.582 6.27 -3.219 1 92.38 546 GLU A N 1
ATOM 4209 C CA . GLU A 1 546 ? -6.445 7.414 -3.49 1 92.38 546 GLU A CA 1
ATOM 4210 C C . GLU A 1 546 ? -6.75 8.195 -2.213 1 92.38 546 GLU A C 1
ATOM 4212 O O . GLU A 1 546 ? -6.762 9.422 -2.217 1 92.38 546 GLU A O 1
ATOM 4217 N N . GLN A 1 547 ? -6.977 7.457 -1.177 1 92.12 547 GLN A N 1
ATOM 4218 C CA . GLN A 1 547 ? -7.25 8.078 0.113 1 92.12 547 GLN A CA 1
ATOM 4219 C C . GLN A 1 547 ? -6.039 8.867 0.611 1 92.12 547 GLN A C 1
ATOM 4221 O O . GLN A 1 547 ? -6.184 9.977 1.12 1 92.12 547 GLN A O 1
ATOM 4226 N N . ILE A 1 548 ? -4.852 8.32 0.466 1 92.62 548 ILE A N 1
ATOM 4227 C CA . ILE A 1 548 ? -3.613 8.969 0.877 1 92.62 548 ILE A CA 1
ATOM 4228 C C . ILE A 1 548 ? -3.381 10.219 0.032 1 92.62 548 ILE A C 1
ATOM 4230 O O . ILE A 1 548 ? -2.992 11.266 0.555 1 92.62 548 ILE A O 1
ATOM 4234 N N . ALA A 1 549 ? -3.666 10.086 -1.267 1 93.31 549 ALA A N 1
ATOM 4235 C CA . ALA A 1 549 ? -3.557 11.242 -2.154 1 93.31 549 ALA A CA 1
ATOM 4236 C C . ALA A 1 549 ? -4.504 12.352 -1.723 1 93.31 549 ALA A C 1
ATOM 4238 O O . ALA A 1 549 ? -4.129 13.531 -1.708 1 93.31 549 ALA A O 1
ATOM 4239 N N . ALA A 1 550 ? -5.691 12.023 -1.333 1 93.38 550 ALA A N 1
ATOM 4240 C CA . ALA A 1 550 ? -6.684 12.992 -0.86 1 93.38 550 ALA A CA 1
ATOM 4241 C C . ALA A 1 550 ? -6.227 13.656 0.435 1 93.38 550 ALA A C 1
ATOM 4243 O O . ALA A 1 550 ? -6.355 14.875 0.593 1 93.38 550 ALA A O 1
ATOM 4244 N N . SER A 1 551 ? -5.703 12.844 1.325 1 93.69 551 SER A N 1
ATOM 4245 C CA . SER A 1 551 ? -5.18 13.367 2.582 1 93.69 551 SER A CA 1
ATOM 4246 C C . SER A 1 551 ? -4.016 14.32 2.338 1 93.69 551 SER A C 1
ATOM 4248 O O . SER A 1 551 ? -3.922 15.375 2.98 1 93.69 551 SER A O 1
ATOM 4250 N N . ALA A 1 552 ? -3.131 13.969 1.389 1 93.94 552 ALA A N 1
ATOM 4251 C CA . ALA A 1 552 ? -2.002 14.828 1.03 1 93.94 552 ALA A CA 1
ATOM 4252 C C . ALA A 1 552 ? -2.482 16.172 0.491 1 93.94 552 ALA A C 1
ATOM 4254 O O . ALA A 1 552 ? -1.972 17.219 0.883 1 93.94 552 ALA A O 1
ATOM 4255 N N . SER A 1 553 ? -3.482 16.172 -0.317 1 93.5 553 SER A N 1
ATOM 4256 C CA . SER A 1 553 ? -4.066 17.391 -0.87 1 93.5 553 SER A CA 1
ATOM 4257 C C . SER A 1 553 ? -4.707 18.25 0.221 1 93.5 553 SER A C 1
ATOM 4259 O O . SER A 1 553 ? -4.555 19.469 0.231 1 93.5 553 SER A O 1
ATOM 4261 N N . GLY A 1 554 ? -5.395 17.547 1.127 1 93.94 554 GLY A N 1
ATOM 4262 C CA . GLY A 1 554 ? -5.973 18.25 2.266 1 93.94 554 GLY A CA 1
ATOM 4263 C C . GLY A 1 554 ? -4.938 18.922 3.143 1 93.94 554 GLY A C 1
ATOM 4264 O O . GLY A 1 554 ? -5.121 20.078 3.551 1 93.94 554 GLY A O 1
ATOM 4265 N N . LEU A 1 555 ? -3.854 18.312 3.334 1 93.69 555 LEU A N 1
ATOM 4266 C CA . LEU A 1 555 ? -2.762 18.844 4.141 1 93.69 555 LEU A CA 1
ATOM 4267 C C . LEU A 1 555 ? -2.096 20.031 3.441 1 93.69 555 LEU A C 1
ATOM 4269 O O . LEU A 1 555 ? -1.725 21.016 4.086 1 93.69 555 LEU A O 1
ATOM 4273 N N . LEU A 1 556 ? -1.945 19.922 2.135 1 93.19 556 LEU A N 1
ATOM 4274 C CA . LEU A 1 556 ? -1.416 21.016 1.348 1 93.19 556 LEU A CA 1
ATOM 4275 C C . LEU A 1 556 ? -2.281 22.266 1.512 1 93.19 556 LEU A C 1
ATOM 4277 O O . LEU A 1 556 ? -1.764 23.359 1.738 1 93.19 556 LEU A O 1
ATOM 4281 N N . ASN A 1 557 ? -3.574 22.109 1.492 1 94.31 557 ASN A N 1
ATOM 4282 C CA . ASN A 1 557 ? -4.512 23.219 1.663 1 94.31 557 ASN A CA 1
ATOM 4283 C C . ASN A 1 557 ? -4.441 23.797 3.07 1 94.31 557 ASN A C 1
ATOM 4285 O O . ASN A 1 557 ? -4.496 25.016 3.244 1 94.31 557 ASN A O 1
ATOM 4289 N N . ILE A 1 558 ? -4.289 22.938 4 1 92.75 558 ILE A N 1
ATOM 4290 C CA . ILE A 1 558 ? -4.176 23.391 5.387 1 92.75 558 ILE A CA 1
ATOM 4291 C C . ILE A 1 558 ? -2.914 24.234 5.551 1 92.75 558 ILE A C 1
ATOM 4293 O O . ILE A 1 558 ? -2.947 25.281 6.188 1 92.75 558 ILE A O 1
ATOM 4297 N N . ALA A 1 559 ? -1.787 23.766 4.961 1 93.12 559 ALA A N 1
ATOM 4298 C CA . ALA A 1 559 ? -0.526 24.5 5.039 1 93.12 559 ALA A CA 1
ATOM 4299 C C . ALA A 1 559 ? -0.654 25.875 4.414 1 93.12 559 ALA A C 1
ATOM 4301 O O . ALA A 1 559 ? -0.227 26.875 5 1 93.12 559 ALA A O 1
ATOM 4302 N N . LYS A 1 560 ? -1.315 26 3.309 1 91 560 LYS A N 1
ATOM 4303 C CA . LYS A 1 560 ? -1.525 27.281 2.615 1 91 560 LYS A CA 1
ATOM 4304 C C . LYS A 1 560 ? -2.434 28.203 3.422 1 91 560 LYS A C 1
ATOM 4306 O O . LYS A 1 560 ? -2.123 29.375 3.605 1 91 560 LYS A O 1
ATOM 4311 N N . ASN A 1 561 ? -3.473 27.594 3.938 1 91.56 561 ASN A N 1
ATOM 4312 C CA . ASN A 1 561 ? -4.438 28.375 4.699 1 91.56 561 ASN A CA 1
ATOM 4313 C C . ASN A 1 561 ? -3.846 28.875 6.016 1 91.56 561 ASN A C 1
ATOM 4315 O O . ASN A 1 561 ? -4.164 29.969 6.473 1 91.56 561 ASN A O 1
ATOM 4319 N N . LEU A 1 562 ? -3.023 28.047 6.559 1 89.25 562 LEU A N 1
ATOM 4320 C CA . LEU A 1 562 ? -2.336 28.438 7.781 1 89.25 562 LEU A CA 1
ATOM 4321 C C . LEU A 1 562 ? -1.437 29.641 7.539 1 89.25 562 LEU A C 1
ATOM 4323 O O . LEU A 1 562 ? -1.468 30.609 8.305 1 89.25 562 LEU A O 1
ATOM 4327 N N . ARG A 1 563 ? -0.734 29.641 6.434 1 87.88 563 ARG A N 1
ATOM 4328 C CA . ARG A 1 563 ? 0.139 30.75 6.066 1 87.88 563 ARG A CA 1
ATOM 4329 C C . ARG A 1 563 ? -0.668 32 5.781 1 87.88 563 ARG A C 1
ATOM 4331 O O . ARG A 1 563 ? -0.289 33.094 6.203 1 87.88 563 ARG A O 1
ATOM 4338 N N . GLU A 1 564 ? -1.798 31.859 5.207 1 88.25 564 GLU A N 1
ATOM 4339 C CA . GLU A 1 564 ? -2.66 32.969 4.875 1 88.25 564 GLU A CA 1
ATOM 4340 C C . GLU A 1 564 ? -3.283 33.594 6.129 1 88.25 564 GLU A C 1
ATOM 4342 O O . GLU A 1 564 ? -3.354 34.812 6.266 1 88.25 564 GLU A O 1
ATOM 4347 N N . THR A 1 565 ? -3.68 32.688 7.023 1 85.69 565 THR A N 1
ATOM 4348 C CA . THR A 1 565 ? -4.309 33.125 8.266 1 85.69 565 THR A CA 1
ATOM 4349 C C . THR A 1 565 ? -3.314 33.906 9.125 1 85.69 565 THR A C 1
ATOM 4351 O O . THR A 1 565 ? -3.686 34.875 9.781 1 85.69 565 THR A O 1
ATOM 4354 N N . MET A 1 566 ? -2.047 33.625 8.984 1 83.12 566 MET A N 1
ATOM 4355 C CA . MET A 1 566 ? -1.017 34.281 9.797 1 83.12 566 MET A CA 1
ATOM 4356 C C . MET A 1 566 ? -0.484 35.531 9.102 1 83.12 566 MET A C 1
ATOM 4358 O O . MET A 1 566 ? 0.21 36.344 9.719 1 83.12 566 MET A O 1
ATOM 4362 N N . SER A 1 567 ? -0.833 35.781 7.844 1 82.06 567 SER A N 1
ATOM 4363 C CA . SER A 1 567 ? -0.254 36.844 7.023 1 82.06 567 SER A CA 1
ATOM 4364 C C . SER A 1 567 ? -0.669 38.219 7.527 1 82.06 567 SER A C 1
ATOM 4366 O O . SER A 1 567 ? 0.001 39.219 7.25 1 82.06 567 SER A O 1
ATOM 4368 N N . PHE A 1 568 ? -1.804 38.281 8.352 1 78.12 568 PHE A N 1
ATOM 4369 C CA . PHE A 1 568 ? -2.207 39.594 8.844 1 78.12 568 PHE A CA 1
ATOM 4370 C C . PHE A 1 568 ? -1.262 40.094 9.938 1 78.12 568 PHE A C 1
ATOM 4372 O O . PHE A 1 568 ? -1.133 41.281 10.156 1 78.12 568 PHE A O 1
ATOM 4379 N N . LEU A 1 569 ? -0.614 39.062 10.586 1 78.62 569 LEU A N 1
ATOM 4380 C CA . LEU A 1 569 ? 0.402 39.406 11.578 1 78.62 569 LEU A CA 1
ATOM 4381 C C . LEU A 1 569 ? 1.774 39.531 10.922 1 78.62 569 LEU A C 1
ATOM 4383 O O . LEU A 1 569 ? 2.287 38.562 10.352 1 78.62 569 LEU A O 1
ATOM 4387 N N . LYS A 1 570 ? 2.252 40.781 10.633 1 79.06 570 LYS A N 1
ATOM 4388 C CA . LYS A 1 570 ? 3.576 41 10.055 1 79.06 570 LYS A CA 1
ATOM 4389 C C . LYS A 1 570 ? 4.668 40.875 11.117 1 79.06 570 LYS A C 1
ATOM 4391 O O . LYS A 1 570 ? 4.586 41.469 12.18 1 79.06 570 LYS A O 1
ATOM 4396 N N . ALA A 1 571 ? 5.402 39.969 11.109 1 68.69 571 ALA A N 1
ATOM 4397 C CA . ALA A 1 571 ? 6.547 39.812 12 1 68.69 571 ALA A CA 1
ATOM 4398 C C . ALA A 1 571 ? 7.852 39.75 11.211 1 68.69 571 ALA A C 1
ATOM 4400 O O . ALA A 1 571 ? 7.863 39.312 10.055 1 68.69 571 ALA A O 1
ATOM 4401 N N . MET B 1 1 ? -21.328 70.188 26.547 1 40.97 1 MET B N 1
ATOM 4402 C CA . MET B 1 1 ? -19.922 70.562 26.672 1 40.97 1 MET B CA 1
ATOM 4403 C C . MET B 1 1 ? -19.031 69.312 26.734 1 40.97 1 MET B C 1
ATOM 4405 O O . MET B 1 1 ? -17.812 69.438 26.594 1 40.97 1 MET B O 1
ATOM 4409 N N . LYS B 1 2 ? -19.797 68.375 27.328 1 58.03 2 LYS B N 1
ATOM 4410 C CA . LYS B 1 2 ? -19.281 67 27.516 1 58.03 2 LYS B CA 1
ATOM 4411 C C . LYS B 1 2 ? -18.984 66.312 26.172 1 58.03 2 LYS B C 1
ATOM 4413 O O . LYS B 1 2 ? -17.984 65.625 26.047 1 58.03 2 LYS B O 1
ATOM 4418 N N . SER B 1 3 ? -19.625 66.688 25.359 1 61.66 3 SER B N 1
ATOM 4419 C CA . SER B 1 3 ? -19.625 66.062 24.062 1 61.66 3 SER B CA 1
ATOM 4420 C C . SER B 1 3 ? -18.453 66.5 23.203 1 61.66 3 SER B C 1
ATOM 4422 O O . SER B 1 3 ? -17.766 65.625 22.594 1 61.66 3 SER B O 1
ATOM 4424 N N . TRP B 1 4 ? -18.25 67.812 23.125 1 64.75 4 TRP B N 1
ATOM 4425 C CA . TRP B 1 4 ? -17.172 68.312 22.281 1 64.75 4 TRP B CA 1
ATOM 4426 C C . TRP B 1 4 ? -15.812 68 22.875 1 64.75 4 TRP B C 1
ATOM 4428 O O . TRP B 1 4 ? -14.867 67.688 22.156 1 64.75 4 TRP B O 1
ATOM 4438 N N . TYR B 1 5 ? -15.742 67.938 24.188 1 71.44 5 TYR B N 1
ATOM 4439 C CA . TYR B 1 5 ? -14.516 67.688 24.906 1 71.44 5 TYR B CA 1
ATOM 4440 C C . TYR B 1 5 ? -14.07 66.25 24.688 1 71.44 5 TYR B C 1
ATOM 4442 O O . TYR B 1 5 ? -12.875 65.938 24.578 1 71.44 5 TYR B O 1
ATOM 4450 N N . SER B 1 6 ? -15.031 65.5 24.484 1 70.75 6 SER B N 1
ATOM 4451 C CA . SER B 1 6 ? -14.719 64.062 24.359 1 70.75 6 SER B CA 1
ATOM 4452 C C . SER B 1 6 ? -14.109 63.75 23 1 70.75 6 SER B C 1
ATOM 4454 O O . SER B 1 6 ? -13.406 62.75 22.844 1 70.75 6 SER B O 1
ATOM 4456 N N . ARG B 1 7 ? -14.297 64.625 22.031 1 77.69 7 ARG B N 1
ATOM 4457 C CA . ARG B 1 7 ? -13.844 64.375 20.672 1 77.69 7 ARG B CA 1
ATOM 4458 C C . ARG B 1 7 ? -12.469 65 20.422 1 77.69 7 ARG B C 1
ATOM 4460 O O . ARG B 1 7 ? -11.844 64.688 19.391 1 77.69 7 ARG B O 1
ATOM 4467 N N . LEU B 1 8 ? -11.906 65.625 21.438 1 77.06 8 LEU B N 1
ATOM 4468 C CA . LEU B 1 8 ? -10.625 66.25 21.234 1 77.06 8 LEU B CA 1
ATOM 4469 C C . LEU B 1 8 ? -9.461 65.312 21.547 1 77.06 8 LEU B C 1
ATOM 4471 O O . LEU B 1 8 ? -9.625 64.375 22.297 1 77.06 8 LEU B O 1
ATOM 4475 N N . GLY B 1 9 ? -8.328 65.625 20.922 1 79.19 9 GLY B N 1
ATOM 4476 C CA . GLY B 1 9 ? -7.105 64.938 21.219 1 79.19 9 GLY B CA 1
ATOM 4477 C C . GLY B 1 9 ? -6.605 65.125 22.641 1 79.19 9 GLY B C 1
ATOM 4478 O O . GLY B 1 9 ? -6.973 66.125 23.297 1 79.19 9 GLY B O 1
ATOM 4479 N N . LEU B 1 10 ? -5.938 64.188 23.141 1 80.94 10 LEU B N 1
ATOM 4480 C CA . LEU B 1 10 ? -5.441 64.25 24.5 1 80.94 10 LEU B CA 1
ATOM 4481 C C . LEU B 1 10 ? -4.531 65.438 24.703 1 80.94 10 LEU B C 1
ATOM 4483 O O . LEU B 1 10 ? -4.535 66.062 25.781 1 80.94 10 LEU B O 1
ATOM 4487 N N . LYS B 1 11 ? -3.814 65.875 23.641 1 78.44 11 LYS B N 1
ATOM 4488 C CA . LYS B 1 11 ? -2.959 67.062 23.719 1 78.44 11 LYS B CA 1
ATOM 4489 C C . LYS B 1 11 ? -3.779 68.312 23.984 1 78.44 11 LYS B C 1
ATOM 4491 O O . LYS B 1 11 ? -3.461 69.125 24.875 1 78.44 11 LYS B O 1
ATOM 4496 N N . ILE B 1 12 ? -4.797 68.438 23.203 1 78.19 12 ILE B N 1
ATOM 4497 C CA . ILE B 1 12 ? -5.648 69.562 23.312 1 78.19 12 ILE B CA 1
ATOM 4498 C C . ILE B 1 12 ? -6.434 69.562 24.625 1 78.19 12 ILE B C 1
ATOM 4500 O O . ILE B 1 12 ? -6.602 70.562 25.297 1 78.19 12 ILE B O 1
ATOM 4504 N N . LYS B 1 13 ? -6.836 68.312 24.984 1 78.94 13 LYS B N 1
ATOM 4505 C CA . LYS B 1 13 ? -7.574 68.188 26.234 1 78.94 13 LYS B CA 1
ATOM 4506 C C . LYS B 1 13 ? -6.723 68.625 27.422 1 78.94 13 LYS B C 1
ATOM 4508 O O . LYS B 1 13 ? -7.188 69.375 28.297 1 78.94 13 LYS B O 1
ATOM 4513 N N . LEU B 1 14 ? -5.516 68.188 27.359 1 78.75 14 LEU B N 1
ATOM 4514 C CA . LEU B 1 14 ? -4.617 68.5 28.469 1 78.75 14 LEU B CA 1
ATOM 4515 C C . LEU B 1 14 ? -4.258 70 28.469 1 78.75 14 LEU B C 1
ATOM 4517 O O . LEU B 1 14 ? -4.203 70.625 29.531 1 78.75 14 LEU B O 1
ATOM 4521 N N . THR B 1 15 ? -4.133 70.5 27.281 1 76.12 15 THR B N 1
ATOM 4522 C CA . THR B 1 15 ? -3.822 71.938 27.203 1 76.12 15 THR B CA 1
ATOM 4523 C C . THR B 1 15 ? -4.988 72.812 27.703 1 76.12 15 THR B C 1
ATOM 4525 O O . THR B 1 15 ? -4.789 73.75 28.422 1 76.12 15 THR B O 1
ATOM 4528 N N . LEU B 1 16 ? -6.152 72.375 27.328 1 75.44 16 LEU B N 1
ATOM 4529 C CA . LEU B 1 16 ? -7.332 73.125 27.781 1 75.44 16 LEU B CA 1
ATOM 4530 C C . LEU B 1 16 ? -7.508 73 29.281 1 75.44 16 LEU B C 1
ATOM 4532 O O . LEU B 1 16 ? -7.887 74 29.953 1 75.44 16 LEU B O 1
ATOM 4536 N N . LEU B 1 17 ? -7.207 71.812 29.703 1 78.94 17 LEU B N 1
ATOM 4537 C CA . LEU B 1 17 ? -7.344 71.625 31.141 1 78.94 17 LEU B CA 1
ATOM 4538 C C . LEU B 1 17 ? -6.344 72.438 31.922 1 78.94 17 LEU B C 1
ATOM 4540 O O . LEU B 1 17 ? -6.707 73.062 32.906 1 78.94 17 LEU B O 1
ATOM 4544 N N . PHE B 1 18 ? -5.152 72.562 31.453 1 78.25 18 PHE B N 1
ATOM 4545 C CA . PHE B 1 18 ? -4.125 73.375 32.094 1 78.25 18 PHE B CA 1
ATOM 4546 C C . PHE B 1 18 ? -4.406 74.812 31.938 1 78.25 18 PHE B C 1
ATOM 4548 O O . PHE B 1 18 ? -4.191 75.625 32.875 1 78.25 18 PHE B O 1
ATOM 4555 N N . SER B 1 19 ? -4.965 75.188 30.766 1 74.69 19 SER B N 1
ATOM 4556 C CA . SER B 1 19 ? -5.293 76.625 30.516 1 74.69 19 SER B CA 1
ATOM 4557 C C . SER B 1 19 ? -6.453 77.062 31.406 1 74.69 19 SER B C 1
ATOM 4559 O O . SER B 1 19 ? -6.52 78.25 31.797 1 74.69 19 SER B O 1
ATOM 4561 N N . SER B 1 20 ? -7.391 76.188 31.641 1 77.12 20 SER B N 1
ATOM 4562 C CA . SER B 1 20 ? -8.531 76.5 32.469 1 77.12 20 SER B CA 1
ATOM 4563 C C . SER B 1 20 ? -8.078 76.938 33.875 1 77.12 20 SER B C 1
ATOM 4565 O O . SER B 1 20 ? -8.773 77.688 34.562 1 77.12 20 SER B O 1
ATOM 4567 N N . LEU B 1 21 ? -6.898 76.562 34.188 1 75.12 21 LEU B N 1
ATOM 4568 C CA . LEU B 1 21 ? -6.363 76.938 35.5 1 75.12 21 LEU B CA 1
ATOM 4569 C C . LEU B 1 21 ? -5.852 78.375 35.531 1 75.12 21 LEU B C 1
ATOM 4571 O O . LEU B 1 21 ? -5.637 78.938 36.594 1 75.12 21 LEU B O 1
ATOM 4575 N N . LEU B 1 22 ? -5.801 79 34.312 1 76.19 22 LEU B N 1
ATOM 4576 C CA . LEU B 1 22 ? -5.328 80.375 34.188 1 76.19 22 LEU B CA 1
ATOM 4577 C C . LEU B 1 22 ? -6.41 81.375 34.594 1 76.19 22 LEU B C 1
ATOM 4579 O O . LEU B 1 22 ? -6.105 82.438 35.094 1 76.19 22 LEU B O 1
ATOM 4583 N N . LEU B 1 23 ? -7.586 81 34.562 1 76.81 23 LEU B N 1
ATOM 4584 C CA . LEU B 1 23 ? -8.68 81.938 34.781 1 76.81 23 LEU B CA 1
ATOM 4585 C C . LEU B 1 23 ? -8.719 82.375 36.25 1 76.81 23 LEU B C 1
ATOM 4587 O O . LEU B 1 23 ? -8.742 83.562 36.562 1 76.81 23 LEU B O 1
ATOM 4591 N N . PRO B 1 24 ? -8.68 81.312 37.094 1 75.44 24 PRO B N 1
ATOM 4592 C CA . PRO B 1 24 ? -8.688 81.75 38.5 1 75.44 24 PRO B CA 1
ATOM 4593 C C . PRO B 1 24 ? -7.457 82.625 38.844 1 75.44 24 PRO B C 1
ATOM 4595 O O . PRO B 1 24 ? -7.547 83.5 39.656 1 75.44 24 PRO B O 1
ATOM 4598 N N . ILE B 1 25 ? -6.395 82.375 38.188 1 75.5 25 ILE B N 1
ATOM 4599 C CA . ILE B 1 25 ? -5.164 83.125 38.469 1 75.5 25 ILE B CA 1
ATOM 4600 C C . ILE B 1 25 ? -5.332 84.562 38 1 75.5 25 ILE B C 1
ATOM 4602 O O . ILE B 1 25 ? -4.961 85.5 38.719 1 75.5 25 ILE B O 1
ATOM 4606 N N . LEU B 1 26 ? -5.965 84.75 36.906 1 78.88 26 LEU B N 1
ATOM 4607 C CA . LEU B 1 26 ? -6.188 86.062 36.375 1 78.88 26 LEU B CA 1
ATOM 4608 C C . LEU B 1 26 ? -7.199 86.812 37.219 1 78.88 26 LEU B C 1
ATOM 4610 O O . LEU B 1 26 ? -7.074 88.062 37.406 1 78.88 26 LEU B O 1
ATOM 4614 N N . MET B 1 27 ? -8.023 86.125 37.781 1 80.81 27 MET B N 1
ATOM 4615 C CA . MET B 1 27 ? -9.023 86.75 38.656 1 80.81 27 MET B CA 1
ATOM 4616 C C . MET B 1 27 ? -8.391 87.25 39.938 1 80.81 27 MET B C 1
ATOM 4618 O O . MET B 1 27 ? -8.664 88.375 40.344 1 80.81 27 MET B O 1
ATOM 4622 N N . ILE B 1 28 ? -7.504 86.438 40.406 1 79.81 28 ILE B N 1
ATOM 4623 C CA . ILE B 1 28 ? -6.836 86.812 41.625 1 79.81 28 ILE B CA 1
ATOM 4624 C C . ILE B 1 28 ? -5.93 88.062 41.344 1 79.81 28 ILE B C 1
ATOM 4626 O O . ILE B 1 28 ? -5.887 89 42.125 1 79.81 28 ILE B O 1
ATOM 4630 N N . LEU B 1 29 ? -5.352 88 40.188 1 80.19 29 LEU B N 1
ATOM 4631 C CA . LEU B 1 29 ? -4.469 89.062 39.781 1 80.19 29 LEU B CA 1
ATOM 4632 C C . LEU B 1 29 ? -5.262 90.375 39.562 1 80.19 29 LEU B C 1
ATOM 4634 O O . LEU B 1 29 ? -4.859 91.438 40 1 80.19 29 LEU B O 1
ATOM 4638 N N . GLY B 1 30 ? -6.359 90.312 38.969 1 82.06 30 GLY B N 1
ATOM 4639 C CA . GLY B 1 30 ? -7.195 91.438 38.719 1 82.06 30 GLY B CA 1
ATOM 4640 C C . GLY B 1 30 ? -7.734 92.062 40 1 82.06 30 GLY B C 1
ATOM 4641 O O . GLY B 1 30 ? -7.68 93.312 40.156 1 82.06 30 GLY B O 1
ATOM 4642 N N . LEU B 1 31 ? -8.125 91.25 40.844 1 82.5 31 LEU B N 1
ATOM 4643 C CA . LEU B 1 31 ? -8.648 91.75 42.125 1 82.5 31 LEU B CA 1
ATOM 4644 C C . LEU B 1 31 ? -7.547 92.438 42.938 1 82.5 31 LEU B C 1
ATOM 4646 O O . LEU B 1 31 ? -7.789 93.438 43.562 1 82.5 31 LEU B O 1
ATOM 4650 N N . SER B 1 32 ? -6.363 91.875 42.812 1 81.06 32 SER B N 1
ATOM 4651 C CA . SER B 1 32 ? -5.223 92.438 43.531 1 81.06 32 SER B CA 1
ATOM 4652 C C . SER B 1 32 ? -4.848 93.812 43 1 81.06 32 SER B C 1
ATOM 4654 O O . SER B 1 32 ? -4.586 94.688 43.781 1 81.06 32 SER B O 1
ATOM 4656 N N . LEU B 1 33 ? -5.004 94 41.75 1 82 33 LEU B N 1
ATOM 4657 C CA . LEU B 1 33 ? -4.633 95.312 41.156 1 82 33 LEU B CA 1
ATOM 4658 C C . LEU B 1 33 ? -5.695 96.375 41.406 1 82 33 LEU B C 1
ATOM 4660 O O . LEU B 1 33 ? -5.371 97.5 41.688 1 82 33 LEU B O 1
ATOM 4664 N N . LEU B 1 34 ? -6.902 96 41.406 1 83.94 34 LEU B N 1
ATOM 4665 C CA . LEU B 1 34 ? -7.98 96.938 41.656 1 83.94 34 LEU B CA 1
ATOM 4666 C C . LEU B 1 34 ? -7.938 97.375 43.125 1 83.94 34 LEU B C 1
ATOM 4668 O O . LEU B 1 34 ? -8.102 98.562 43.375 1 83.94 34 LEU B O 1
ATOM 4672 N N . ASN B 1 35 ? -7.68 96.438 43.938 1 82.31 35 ASN B N 1
ATOM 4673 C CA . ASN B 1 35 ? -7.598 96.75 45.344 1 82.31 35 ASN B CA 1
ATOM 4674 C C . ASN B 1 35 ? -6.414 97.688 45.625 1 82.31 35 ASN B C 1
ATOM 4676 O O . ASN B 1 35 ? -6.543 98.625 46.375 1 82.31 35 ASN B O 1
ATOM 4680 N N . SER B 1 36 ? -5.336 97.438 44.938 1 81.19 36 SER B N 1
ATOM 4681 C CA . SER B 1 36 ? -4.137 98.25 45.125 1 81.19 36 SER B CA 1
ATOM 4682 C C . SER B 1 36 ? -4.312 99.688 44.562 1 81.19 36 SER B C 1
ATOM 4684 O O . SER B 1 36 ? -3.898 100.688 45.156 1 81.19 36 SER B O 1
ATOM 4686 N N . SER B 1 37 ? -4.992 99.812 43.531 1 84.44 37 SER B N 1
ATOM 4687 C CA . SER B 1 37 ? -5.234 101.062 42.906 1 84.44 37 SER B CA 1
ATOM 4688 C C . SER B 1 37 ? -6.199 101.938 43.719 1 84.44 37 SER B C 1
ATOM 4690 O O . SER B 1 37 ? -6 103.125 43.875 1 84.44 37 SER B O 1
ATOM 4692 N N . ALA B 1 38 ? -7.121 101.312 44.25 1 84.56 38 ALA B N 1
ATOM 4693 C CA . ALA B 1 38 ? -8.094 102 45.062 1 84.56 38 ALA B CA 1
ATOM 4694 C C . ALA B 1 38 ? -7.449 102.562 46.344 1 84.56 38 ALA B C 1
ATOM 4696 O O . ALA B 1 38 ? -7.711 103.688 46.75 1 84.56 38 ALA B O 1
ATOM 4697 N N . ARG B 1 39 ? -6.52 101.875 46.844 1 83.94 39 ARG B N 1
ATOM 4698 C CA . ARG B 1 39 ? -5.883 102.25 48.094 1 83.94 39 ARG B CA 1
ATOM 4699 C C . ARG B 1 39 ? -4.906 103.375 47.906 1 83.94 39 ARG B C 1
ATOM 4701 O O . ARG B 1 39 ? -4.828 104.312 48.719 1 83.94 39 ARG B O 1
ATOM 4708 N N . ILE B 1 40 ? -4.281 103.438 46.781 1 85.12 40 ILE B N 1
ATOM 4709 C CA . ILE B 1 40 ? -3.338 104.5 46.5 1 85.12 40 ILE B CA 1
ATOM 4710 C C . ILE B 1 40 ? -4.098 105.75 46.188 1 85.12 40 ILE B C 1
ATOM 4712 O O . ILE B 1 40 ? -3.672 106.875 46.562 1 85.12 40 ILE B O 1
ATOM 4716 N N . LYS B 1 41 ? -5.223 105.75 45.688 1 87.81 41 LYS B N 1
ATOM 4717 C CA . LYS B 1 41 ? -6.055 106.938 45.438 1 87.81 41 LYS B CA 1
ATOM 4718 C C . LYS B 1 41 ? -6.582 107.5 46.719 1 87.81 41 LYS B C 1
ATOM 4720 O O . LYS B 1 41 ? -6.66 108.75 46.844 1 87.81 41 LYS B O 1
ATOM 4725 N N . ASP B 1 42 ? -6.891 106.562 47.594 1 86.94 42 ASP B N 1
ATOM 4726 C CA . ASP B 1 42 ? -7.32 107.062 48.906 1 86.94 42 ASP B CA 1
ATOM 4727 C C . ASP B 1 42 ? -6.215 107.875 49.594 1 86.94 42 ASP B C 1
ATOM 4729 O O . ASP B 1 42 ? -6.469 108.938 50.125 1 86.94 42 ASP B O 1
ATOM 4733 N N . ILE B 1 43 ? -5 107.5 49.469 1 86.94 43 ILE B N 1
ATOM 4734 C CA . ILE B 1 43 ? -3.855 108.125 50.094 1 86.94 43 ILE B CA 1
ATOM 4735 C C . ILE B 1 43 ? -3.59 109.5 49.375 1 86.94 43 ILE B C 1
ATOM 4737 O O . ILE B 1 43 ? -3.318 110.5 50.062 1 86.94 43 ILE B O 1
ATOM 4741 N N . GLU B 1 44 ? -3.824 109.562 48.156 1 87.06 44 GLU B N 1
ATOM 4742 C CA . GLU B 1 44 ? -3.641 110.75 47.375 1 87.06 44 GLU B CA 1
ATOM 4743 C C . GLU B 1 44 ? -4.684 111.812 47.75 1 87.06 44 GLU B C 1
ATOM 4745 O O . GLU B 1 44 ? -4.348 113 47.938 1 87.06 44 GLU B O 1
ATOM 4750 N N . THR B 1 45 ? -5.844 111.312 47.875 1 87 45 THR B N 1
ATOM 4751 C CA . THR B 1 45 ? -6.93 112.25 48.219 1 87 45 THR B CA 1
ATOM 4752 C C . THR B 1 45 ? -6.73 112.812 49.594 1 87 45 THR B C 1
ATOM 4754 O O . THR B 1 45 ? -6.918 114 49.812 1 87 45 THR B O 1
ATOM 4757 N N . ILE B 1 46 ? -6.277 112.062 50.5 1 86.94 46 ILE B N 1
ATOM 4758 C CA . ILE B 1 46 ? -6.039 112.5 51.875 1 86.94 46 ILE B CA 1
ATOM 4759 C C . ILE B 1 46 ? -4.922 113.562 51.875 1 86.94 46 ILE B C 1
ATOM 4761 O O . ILE B 1 46 ? -5.039 114.625 52.5 1 86.94 46 ILE B O 1
ATOM 4765 N N . HIS B 1 47 ? -3.924 113.438 51.062 1 83.88 47 HIS B N 1
ATOM 4766 C CA . HIS B 1 47 ? -2.77 114.312 51.031 1 83.88 47 HIS B CA 1
ATOM 4767 C C . HIS B 1 47 ? -3.1 115.625 50.312 1 83.88 47 HIS B C 1
ATOM 4769 O O . HIS B 1 47 ? -2.988 116.688 50.875 1 83.88 47 HIS B O 1
ATOM 4775 N N . ASN B 1 48 ? -3.639 115.562 49.125 1 84.5 48 ASN B N 1
ATOM 4776 C CA . ASN B 1 48 ? -3.768 116.688 48.25 1 84.5 48 ASN B CA 1
ATOM 4777 C C . ASN B 1 48 ? -5.031 117.5 48.562 1 84.5 48 ASN B C 1
ATOM 4779 O O . ASN B 1 48 ? -5.031 118.75 48.5 1 84.5 48 ASN B O 1
ATOM 4783 N N . ASP B 1 49 ? -5.996 116.75 49.094 1 85.06 49 ASP B N 1
ATOM 4784 C CA . ASP B 1 49 ? -7.285 117.438 49.125 1 85.06 49 ASP B CA 1
ATOM 4785 C C . ASP B 1 49 ? -7.75 117.688 50.562 1 85.06 49 ASP B C 1
ATOM 4787 O O . ASP B 1 49 ? -8.836 118.188 50.781 1 85.06 49 ASP B O 1
ATOM 4791 N N . ARG B 1 50 ? -6.988 117.188 51.438 1 84 50 ARG B N 1
ATOM 4792 C CA . ARG B 1 50 ? -7.418 117.312 52.812 1 84 50 ARG B CA 1
ATOM 4793 C C . ARG B 1 50 ? -6.305 117.938 53.656 1 84 50 ARG B C 1
ATOM 4795 O O . ARG B 1 50 ? -6.469 119 54.25 1 84 50 ARG B O 1
ATOM 4802 N N . LEU B 1 51 ? -5.168 117.438 53.531 1 84.5 51 LEU B N 1
ATOM 4803 C CA . LEU B 1 51 ? -4.074 117.875 54.375 1 84.5 51 LEU B CA 1
ATOM 4804 C C . LEU B 1 51 ? -3.533 119.25 53.906 1 84.5 51 LEU B C 1
ATOM 4806 O O . LEU B 1 51 ? -3.322 120.125 54.719 1 84.5 51 LEU B O 1
ATOM 4810 N N . ILE B 1 52 ? -3.33 119.5 52.688 1 85.69 52 ILE B N 1
ATOM 4811 C CA . ILE B 1 52 ? -2.814 120.75 52.188 1 85.69 52 ILE B CA 1
ATOM 4812 C C . ILE B 1 52 ? -3.83 121.875 52.406 1 85.69 52 ILE B C 1
ATOM 4814 O O . ILE B 1 52 ? -3.486 122.938 52.938 1 85.69 52 ILE B O 1
ATOM 4818 N N . PRO B 1 53 ? -5.09 121.562 52.125 1 89.06 53 PRO B N 1
ATOM 4819 C CA . PRO B 1 53 ? -6.09 122.625 52.406 1 89.06 53 PRO B CA 1
ATOM 4820 C C . PRO B 1 53 ? -6.152 123 53.906 1 89.06 53 PRO B C 1
ATOM 4822 O O . PRO B 1 53 ? -6.352 124.125 54.25 1 89.06 53 PRO B O 1
ATOM 4825 N N . LEU B 1 54 ? -5.922 122 54.688 1 88.5 54 LEU B N 1
ATOM 4826 C CA . LEU B 1 54 ? -5.902 122.25 56.125 1 88.5 54 LEU B CA 1
ATOM 4827 C C . LEU B 1 54 ? -4.797 123.25 56.5 1 88.5 54 LEU B C 1
ATOM 4829 O O . LEU B 1 54 ? -5.008 124.125 57.281 1 88.5 54 LEU B O 1
ATOM 4833 N N . LYS B 1 55 ? -3.67 123.188 55.938 1 86.44 55 LYS B N 1
ATOM 4834 C CA . LYS B 1 55 ? -2.553 124.125 56.156 1 86.44 55 LYS B CA 1
ATOM 4835 C C . LYS B 1 55 ? -2.879 125.5 55.625 1 86.44 55 LYS B C 1
ATOM 4837 O O . LYS B 1 55 ? -2.602 126.5 56.312 1 86.44 55 LYS B O 1
ATOM 4842 N N . GLN B 1 56 ? -3.506 125.625 54.594 1 89.69 56 GLN B N 1
ATOM 4843 C CA . GLN B 1 56 ? -3.863 126.875 53.969 1 89.69 56 GLN B CA 1
ATOM 4844 C C . GLN B 1 56 ? -4.898 127.625 54.812 1 89.69 56 GLN B C 1
ATOM 4846 O O . GLN B 1 56 ? -4.754 128.875 55.062 1 89.69 56 GLN B O 1
ATOM 4851 N N . LEU B 1 57 ? -5.789 126.875 55.25 1 91.94 57 LEU B N 1
ATOM 4852 C CA . LEU B 1 57 ? -6.832 127.5 56.062 1 91.94 57 LEU B CA 1
ATOM 4853 C C . LEU B 1 57 ? -6.262 128 57.406 1 91.94 57 LEU B C 1
ATOM 4855 O O . LEU B 1 57 ? -6.621 129 57.844 1 91.94 57 LEU B O 1
ATOM 4859 N N . LYS B 1 58 ? -5.422 127.25 57.844 1 87.56 58 LYS B N 1
ATOM 4860 C CA . LYS B 1 58 ? -4.766 127.625 59.094 1 87.56 58 LYS B CA 1
ATOM 4861 C C . LYS B 1 58 ? -3.943 128.875 58.875 1 87.56 58 LYS B C 1
ATOM 4863 O O . LYS B 1 58 ? -3.975 129.875 59.719 1 87.56 58 LYS B O 1
ATOM 4868 N N . SER B 1 59 ? -3.24 129 57.781 1 88.62 59 SER B N 1
ATOM 4869 C CA . SER B 1 59 ? -2.443 130.125 57.469 1 88.62 59 SER B CA 1
ATOM 4870 C C . SER B 1 59 ? -3.318 131.375 57.375 1 88.62 59 SER B C 1
ATOM 4872 O O . SER B 1 59 ? -2.963 132.5 57.875 1 88.62 59 SER B O 1
ATOM 4874 N N . ILE B 1 60 ? -4.367 131.25 56.812 1 92.44 60 ILE B N 1
ATOM 4875 C CA . ILE B 1 60 ? -5.297 132.375 56.656 1 92.44 60 ILE B CA 1
ATOM 4876 C C . ILE B 1 60 ? -5.789 132.875 58.031 1 92.44 60 ILE B C 1
ATOM 4878 O O . ILE B 1 60 ? -5.797 134 58.344 1 92.44 60 ILE B O 1
ATOM 4882 N N . SER B 1 61 ? -6.18 131.875 58.812 1 90.62 61 SER B N 1
ATOM 4883 C CA . SER B 1 61 ? -6.609 132.25 60.156 1 90.62 61 SER B CA 1
ATOM 4884 C C . SER B 1 61 ? -5.516 132.875 60.938 1 90.62 61 SER B C 1
ATOM 4886 O O . SER B 1 61 ? -5.785 133.875 61.656 1 90.62 61 SER B O 1
ATOM 4888 N N . ASP B 1 62 ? -4.34 132.5 60.688 1 86.5 62 ASP B N 1
ATOM 4889 C CA . ASP B 1 62 ? -3.189 133.125 61.375 1 86.5 62 ASP B CA 1
ATOM 4890 C C . ASP B 1 62 ? -2.934 134.5 60.875 1 86.5 62 ASP B C 1
ATOM 4892 O O . ASP B 1 62 ? -2.598 135.375 61.688 1 86.5 62 ASP B O 1
ATOM 4896 N N . TYR B 1 63 ? -3.078 134.75 59.75 1 90.06 63 TYR B N 1
ATOM 4897 C CA . TYR B 1 63 ? -2.908 136.125 59.219 1 90.06 63 TYR B CA 1
ATOM 4898 C C . TYR B 1 63 ? -3.9 137.125 59.844 1 90.06 63 TYR B C 1
ATOM 4900 O O . TYR B 1 63 ? -3.529 138.25 60.25 1 90.06 63 TYR B O 1
ATOM 4908 N N . TYR B 1 64 ? -5.031 136.75 60 1 90.38 64 TYR B N 1
ATOM 4909 C CA . TYR B 1 64 ? -6.047 137.625 60.594 1 90.38 64 TYR B CA 1
ATOM 4910 C C . TYR B 1 64 ? -5.773 137.875 62.094 1 90.38 64 TYR B C 1
ATOM 4912 O O . TYR B 1 64 ? -5.758 139 62.562 1 90.38 64 TYR B O 1
ATOM 4920 N N . ALA B 1 65 ? -5.52 136.75 62.719 1 85.56 65 ALA B N 1
ATOM 4921 C CA . ALA B 1 65 ? -5.418 136.875 64.188 1 85.56 65 ALA B CA 1
ATOM 4922 C C . ALA B 1 65 ? -4.105 137.5 64.625 1 85.56 65 ALA B C 1
ATOM 4924 O O . ALA B 1 65 ? -4.09 138.375 65.5 1 85.56 65 ALA B O 1
ATOM 4925 N N . ILE B 1 66 ? -3.102 137.125 63.875 1 83.88 66 ILE B N 1
ATOM 4926 C CA . ILE B 1 66 ? -1.777 137.625 64.312 1 83.88 66 ILE B CA 1
ATOM 4927 C C . ILE B 1 66 ? -1.287 138.75 63.5 1 83.88 66 ILE B C 1
ATOM 4929 O O . ILE B 1 66 ? -1.01 139.875 64.062 1 83.88 66 ILE B O 1
ATOM 4933 N N . SER B 1 67 ? -1.328 138.75 62.375 1 85.94 67 SER B N 1
ATOM 4934 C CA . SER B 1 67 ? -0.698 139.75 61.5 1 85.94 67 SER B CA 1
ATOM 4935 C C . SER B 1 67 ? -1.569 141 61.406 1 85.94 67 SER B C 1
ATOM 4937 O O . SER B 1 67 ? -1.087 142 61 1 85.94 67 SER B O 1
ATOM 4939 N N . ILE B 1 68 ? -2.766 140.875 61.719 1 92.06 68 ILE B N 1
ATOM 4940 C CA . ILE B 1 68 ? -3.635 142 61.594 1 92.06 68 ILE B CA 1
ATOM 4941 C C . ILE B 1 68 ? -4.066 142.5 62.969 1 92.06 68 ILE B C 1
ATOM 4943 O O . ILE B 1 68 ? -3.701 143.625 63.406 1 92.06 68 ILE B O 1
ATOM 4947 N N . VAL B 1 69 ? -4.789 141.625 63.625 1 90.19 69 VAL B N 1
ATOM 4948 C CA . VAL B 1 69 ? -5.359 142 64.938 1 90.19 69 VAL B CA 1
ATOM 4949 C C . VAL B 1 69 ? -4.238 142.375 65.875 1 90.19 69 VAL B C 1
ATOM 4951 O O . VAL B 1 69 ? -4.227 143.375 66.5 1 90.19 69 VAL B O 1
ATOM 4954 N N . ASP B 1 70 ? -3.291 141.5 66 1 86.5 70 ASP B N 1
ATOM 4955 C CA . ASP B 1 70 ? -2.182 141.75 66.875 1 86.5 70 ASP B CA 1
ATOM 4956 C C . ASP B 1 70 ? -1.38 142.875 66.5 1 86.5 70 ASP B C 1
ATOM 4958 O O . ASP B 1 70 ? -0.924 143.75 67.312 1 86.5 70 ASP B O 1
ATOM 4962 N N . CYS B 1 71 ? -1.235 143.125 65.25 1 89.75 71 CYS B N 1
ATOM 4963 C CA . CYS B 1 71 ? -0.483 144.25 64.75 1 89.75 71 CYS B CA 1
ATOM 4964 C C . CYS B 1 71 ? -1.145 145.5 65.125 1 89.75 71 CYS B C 1
ATOM 4966 O O . CYS B 1 71 ? -0.467 146.5 65.562 1 89.75 71 CYS B O 1
ATOM 4968 N N . VAL B 1 72 ? -2.354 145.625 65.062 1 91 72 VAL B N 1
ATOM 4969 C CA . VAL B 1 72 ? -3.102 146.875 65.438 1 91 72 VAL B CA 1
ATOM 4970 C C . VAL B 1 72 ? -2.867 147.25 66.875 1 91 72 VAL B C 1
ATOM 4972 O O . VAL B 1 72 ? -2.609 148.375 67.25 1 91 72 VAL B O 1
ATOM 4975 N N . HIS B 1 73 ? -2.906 146.25 67.688 1 88.62 73 HIS B N 1
ATOM 4976 C CA . HIS B 1 73 ? -2.734 146.5 69.125 1 88.62 73 HIS B CA 1
ATOM 4977 C C . HIS B 1 73 ? -1.284 146.875 69.438 1 88.62 73 HIS B C 1
ATOM 4979 O O . HIS B 1 73 ? -1.019 147.625 70.375 1 88.62 73 HIS B O 1
ATOM 4985 N N . LYS B 1 74 ? -0.384 146.25 68.75 1 87.69 74 LYS B N 1
ATOM 4986 C CA . LYS B 1 74 ? 1.027 146.625 69 1 87.69 74 LYS B CA 1
ATOM 4987 C C . LYS B 1 74 ? 1.348 148 68.562 1 87.69 74 LYS B C 1
ATOM 4989 O O . LYS B 1 74 ? 2.156 148.75 69.188 1 87.69 74 LYS B O 1
ATOM 4994 N N . VAL B 1 75 ? 0.78 148.375 67.562 1 90.94 75 VAL B N 1
ATOM 4995 C CA . VAL B 1 75 ? 0.961 149.875 67.125 1 90.94 75 VAL B CA 1
ATOM 4996 C C . VAL B 1 75 ? 0.311 150.75 68.188 1 90.94 75 VAL B C 1
ATOM 4998 O O . VAL B 1 75 ? 0.911 151.75 68.562 1 90.94 75 VAL B O 1
ATOM 5001 N N . ARG B 1 76 ? -0.853 150.375 68.562 1 87.69 76 ARG B N 1
ATOM 5002 C CA . ARG B 1 76 ? -1.578 151.125 69.562 1 87.69 76 ARG B CA 1
ATOM 5003 C C . ARG B 1 76 ? -0.764 151.25 70.875 1 87.69 76 ARG B C 1
ATOM 5005 O O . ARG B 1 76 ? -0.75 152.375 71.5 1 87.69 76 ARG B O 1
ATOM 5012 N N . GLY B 1 77 ? -0.127 150.375 71.188 1 83.06 77 GLY B N 1
ATOM 5013 C CA . GLY B 1 77 ? 0.635 150.25 72.438 1 83.06 77 GLY B CA 1
ATOM 5014 C C . GLY B 1 77 ? 2.033 150.875 72.25 1 83.06 77 GLY B C 1
ATOM 5015 O O . GLY B 1 77 ? 2.764 151 73.25 1 83.06 77 GLY B O 1
ATOM 5016 N N . GLY B 1 78 ? 2.502 151.25 71 1 84 78 GLY B N 1
ATOM 5017 C CA . GLY B 1 78 ? 3.764 152 70.75 1 84 78 GLY B CA 1
ATOM 5018 C C . GLY B 1 78 ? 4.918 151 70.562 1 84 78 GLY B C 1
ATOM 5019 O O . GLY B 1 78 ? 6.055 151.5 70.312 1 84 78 GLY B O 1
ATOM 5020 N N . SER B 1 79 ? 4.688 149.75 70.562 1 87.19 79 SER B N 1
ATOM 5021 C CA . SER B 1 79 ? 5.75 148.75 70.438 1 87.19 79 SER B CA 1
ATOM 5022 C C . SER B 1 79 ? 6.137 148.625 68.938 1 87.19 79 SER B C 1
ATOM 5024 O O . SER B 1 79 ? 7.246 148.25 68.625 1 87.19 79 SER B O 1
ATOM 5026 N N . VAL B 1 80 ? 5.199 149 68.062 1 89.5 80 VAL B N 1
ATOM 5027 C CA . VAL B 1 80 ? 5.43 149 66.625 1 89.5 80 VAL B CA 1
ATOM 5028 C C . VAL B 1 80 ? 5.082 150.375 66 1 89.5 80 VAL B C 1
ATOM 5030 O O . VAL B 1 80 ? 4.082 151 66.438 1 89.5 80 VAL B O 1
ATOM 5033 N N . SER B 1 81 ? 5.883 150.875 65.25 1 91.81 81 SER B N 1
ATOM 5034 C CA . SER B 1 81 ? 5.645 152.125 64.625 1 91.81 81 SER B CA 1
ATOM 5035 C C . SER B 1 81 ? 4.453 152.125 63.688 1 91.81 81 SER B C 1
ATOM 5037 O O . SER B 1 81 ? 4.07 151.125 63.188 1 91.81 81 SER B O 1
ATOM 5039 N N . PHE B 1 82 ? 3.887 153.25 63.469 1 90.44 82 PHE B N 1
ATOM 5040 C CA . PHE B 1 82 ? 2.75 153.375 62.562 1 90.44 82 PHE B CA 1
ATOM 5041 C C . PHE B 1 82 ? 3.131 152.875 61.156 1 90.44 82 PHE B C 1
ATOM 5043 O O . PHE B 1 82 ? 2.363 152.25 60.5 1 90.44 82 PHE B O 1
ATOM 5050 N N . SER B 1 83 ? 4.387 153.25 60.75 1 92.25 83 SER B N 1
ATOM 5051 C CA . SER B 1 83 ? 4.852 152.875 59.438 1 92.25 83 SER B CA 1
ATOM 5052 C C . SER B 1 83 ? 5.059 151.375 59.312 1 92.25 83 SER B C 1
ATOM 5054 O O . SER B 1 83 ? 4.637 150.75 58.344 1 92.25 83 SER B O 1
ATOM 5056 N N . GLN B 1 84 ? 5.484 150.875 60.312 1 90.62 84 GLN B N 1
ATOM 5057 C CA . GLN B 1 84 ? 5.73 149.375 60.312 1 90.62 84 GLN B CA 1
ATOM 5058 C C . GLN B 1 84 ? 4.426 148.625 60.406 1 90.62 84 GLN B C 1
ATOM 5060 O O . GLN B 1 84 ? 4.281 147.5 59.812 1 90.62 84 GLN B O 1
ATOM 5065 N N . GLY B 1 85 ? 3.617 149 61.156 1 90.88 85 GLY B N 1
ATOM 5066 C CA . GLY B 1 85 ? 2.303 148.5 61.25 1 90.88 85 GLY B CA 1
ATOM 5067 C C . GLY B 1 85 ? 1.555 148.375 59.938 1 90.88 85 GLY B C 1
ATOM 5068 O O . GLY B 1 85 ? 0.965 147.375 59.562 1 90.88 85 GLY B O 1
ATOM 5069 N N . LYS B 1 86 ? 1.589 149.5 59.312 1 92.06 86 LYS B N 1
ATOM 5070 C CA . LYS B 1 86 ? 0.956 149.625 58 1 92.06 86 LYS B CA 1
ATOM 5071 C C . LYS B 1 86 ? 1.558 148.625 57.031 1 92.06 86 LYS B C 1
ATOM 5073 O O . LYS B 1 86 ? 0.832 147.875 56.281 1 92.06 86 LYS B O 1
ATOM 5078 N N . GLU B 1 87 ? 2.77 148.375 57.156 1 92.88 87 GLU B N 1
ATOM 5079 C CA . GLU B 1 87 ? 3.453 147.375 56.25 1 92.88 87 GLU B CA 1
ATOM 5080 C C . GLU B 1 87 ? 3.1 146 56.625 1 92.88 87 GLU B C 1
ATOM 5082 O O . GLU B 1 87 ? 2.881 145.125 55.719 1 92.88 87 GLU B O 1
ATOM 5087 N N . ASN B 1 88 ? 3.025 145.625 57.812 1 91.25 88 ASN B N 1
ATOM 5088 C CA . ASN B 1 88 ? 2.672 144.375 58.281 1 91.25 88 ASN B CA 1
ATOM 5089 C C . ASN B 1 88 ? 1.254 144 57.875 1 91.25 88 ASN B C 1
ATOM 5091 O O . ASN B 1 88 ? 1.009 142.875 57.438 1 91.25 88 ASN B O 1
ATOM 5095 N N . ILE B 1 89 ? 0.389 144.75 57.969 1 92.81 89 ILE B N 1
ATOM 5096 C CA . ILE B 1 89 ? -1.004 144.5 57.625 1 92.81 89 ILE B CA 1
ATOM 5097 C C . ILE B 1 89 ? -1.125 144.375 56.094 1 92.81 89 ILE B C 1
ATOM 5099 O O . ILE B 1 89 ? -1.878 143.5 55.625 1 92.81 89 ILE B O 1
ATOM 5103 N N . ALA B 1 90 ? -0.331 145.25 55.438 1 93.19 90 ALA B N 1
ATOM 5104 C CA . ALA B 1 90 ? -0.324 145.125 54 1 93.19 90 ALA B CA 1
ATOM 5105 C C . ALA B 1 90 ? 0.189 143.75 53.594 1 93.19 90 ALA B C 1
ATOM 5107 O O . ALA B 1 90 ? -0.375 143.125 52.688 1 93.19 90 ALA B O 1
ATOM 5108 N N . GLN B 1 91 ? 1.098 143.25 54.188 1 93 91 GLN B N 1
ATOM 5109 C CA . GLN B 1 91 ? 1.659 141.875 53.906 1 93 91 GLN B CA 1
ATOM 5110 C C . GLN B 1 91 ? 0.681 140.75 54.281 1 93 91 GLN B C 1
ATOM 5112 O O . GLN B 1 91 ? 0.576 139.75 53.594 1 93 91 GLN B O 1
ATOM 5117 N N . ALA B 1 92 ? 0.052 140.875 55.344 1 92.88 92 ALA B N 1
ATOM 5118 C CA . ALA B 1 92 ? -0.953 140 55.781 1 92.88 92 ALA B CA 1
ATOM 5119 C C . ALA B 1 92 ? -2.1 139.875 54.781 1 92.88 92 ALA B C 1
ATOM 5121 O O . ALA B 1 92 ? -2.574 138.75 54.469 1 92.88 92 ALA B O 1
ATOM 5122 N N . GLN B 1 93 ? -2.543 141 54.375 1 93.31 93 GLN B N 1
ATOM 5123 C CA . GLN B 1 93 ? -3.611 141.125 53.375 1 93.31 93 GLN B CA 1
ATOM 5124 C C . GLN B 1 93 ? -3.191 140.375 52.125 1 93.31 93 GLN B C 1
ATOM 5126 O O . GLN B 1 93 ? -3.973 139.625 51.531 1 93.31 93 GLN B O 1
ATOM 5131 N N . ALA B 1 94 ? -1.938 140.5 51.75 1 93.38 94 ALA B N 1
ATOM 5132 C CA . ALA B 1 94 ? -1.409 139.875 50.594 1 93.38 94 ALA B CA 1
ATOM 5133 C C . ALA B 1 94 ? -1.3 138.375 50.812 1 93.38 94 ALA B C 1
ATOM 5135 O O . ALA B 1 94 ? -1.614 137.5 49.938 1 93.38 94 ALA B O 1
ATOM 5136 N N . GLY B 1 95 ? -0.891 137.875 51.875 1 92.75 95 GLY B N 1
ATOM 5137 C CA . GLY B 1 95 ? -0.792 136.5 52.25 1 92.75 95 GLY B CA 1
ATOM 5138 C C . GLY B 1 95 ? -2.137 135.875 52.312 1 92.75 95 GLY B C 1
ATOM 5139 O O . GLY B 1 95 ? -2.27 134.625 51.844 1 92.75 95 GLY B O 1
ATOM 5140 N N . ILE B 1 96 ? -3.117 136.375 52.875 1 94.25 96 ILE B N 1
ATOM 5141 C CA . ILE B 1 96 ? -4.469 135.875 52.969 1 94.25 96 ILE B CA 1
ATOM 5142 C C . ILE B 1 96 ? -5.004 135.625 51.562 1 94.25 96 ILE B C 1
ATOM 5144 O O . ILE B 1 96 ? -5.551 134.5 51.281 1 94.25 96 ILE B O 1
ATOM 5148 N N . LYS B 1 97 ? -4.828 136.625 50.75 1 93.69 97 LYS B N 1
ATOM 5149 C CA . LYS B 1 97 ? -5.301 136.5 49.375 1 93.69 97 LYS B CA 1
ATOM 5150 C C . LYS B 1 97 ? -4.605 135.375 48.656 1 93.69 97 LYS B C 1
ATOM 5152 O O . LYS B 1 97 ? -5.254 134.625 47.969 1 93.69 97 LYS B O 1
ATOM 5157 N N . LYS B 1 98 ? -3.414 135.25 48.906 1 94.25 98 LYS B N 1
ATOM 5158 C CA . LYS B 1 98 ? -2.631 134.125 48.281 1 94.25 98 LYS B CA 1
ATOM 5159 C C . LYS B 1 98 ? -3.064 132.75 48.75 1 94.25 98 LYS B C 1
ATOM 5161 O O . LYS B 1 98 ? -3.328 131.875 47.969 1 94.25 98 LYS B O 1
ATOM 5166 N N . GLU B 1 99 ? -3.158 132.5 50.031 1 93.38 99 GLU B N 1
ATOM 5167 C CA . GLU B 1 99 ? -3.537 131.25 50.594 1 93.38 99 GLU B CA 1
ATOM 5168 C C . GLU B 1 99 ? -4.988 130.875 50.281 1 93.38 99 GLU B C 1
ATOM 5170 O O . GLU B 1 99 ? -5.324 129.75 50.094 1 93.38 99 GLU B O 1
ATOM 5175 N N . TRP B 1 100 ? -5.785 132 50.312 1 93.44 100 TRP B N 1
ATOM 5176 C CA . TRP B 1 100 ? -7.191 131.75 50 1 93.44 100 TRP B CA 1
ATOM 5177 C C . TRP B 1 100 ? -7.363 131.25 48.562 1 93.44 100 TRP B C 1
ATOM 5179 O O . TRP B 1 100 ? -8.094 130.375 48.312 1 93.44 100 TRP B O 1
ATOM 5189 N N . MET B 1 101 ? -6.59 131.875 47.688 1 93.25 101 MET B N 1
ATOM 5190 C CA . MET B 1 101 ? -6.645 131.375 46.281 1 93.25 101 MET B CA 1
ATOM 5191 C C . MET B 1 101 ? -6.109 130 46.125 1 93.25 101 MET B C 1
ATOM 5193 O O . MET B 1 101 ? -6.66 129.25 45.344 1 93.25 101 MET B O 1
ATOM 5197 N N . ALA B 1 102 ? -5.148 129.75 46.844 1 92.19 102 ALA B N 1
ATOM 5198 C CA . ALA B 1 102 ? -4.578 128.375 46.781 1 92.19 102 ALA B CA 1
ATOM 5199 C C . ALA B 1 102 ? -5.566 127.375 47.312 1 92.19 102 ALA B C 1
ATOM 5201 O O . ALA B 1 102 ? -5.695 126.312 46.781 1 92.19 102 ALA B O 1
ATOM 5202 N N . TYR B 1 103 ? -6.223 127.688 48.375 1 91.88 103 TYR B N 1
ATOM 5203 C CA . TYR B 1 103 ? -7.223 126.812 48.969 1 91.88 103 TYR B CA 1
ATOM 5204 C C . TYR B 1 103 ? -8.383 126.562 48 1 91.88 103 TYR B C 1
ATOM 5206 O O . TYR B 1 103 ? -8.836 125.438 47.844 1 91.88 103 TYR B O 1
ATOM 5214 N N . LEU B 1 104 ? -8.789 127.625 47.375 1 92.19 104 LEU B N 1
ATOM 5215 C CA . LEU B 1 104 ? -9.906 127.562 46.438 1 92.19 104 LEU B CA 1
ATOM 5216 C C . LEU B 1 104 ? -9.539 126.688 45.25 1 92.19 104 LEU B C 1
ATOM 5218 O O . LEU B 1 104 ? -10.422 126.125 44.562 1 92.19 104 LEU B O 1
ATOM 5222 N N . SER B 1 105 ? -8.258 126.375 45.031 1 92.19 105 SER B N 1
ATOM 5223 C CA . SER B 1 105 ? -7.793 125.625 43.875 1 92.19 105 SER B CA 1
ATOM 5224 C C . SER B 1 105 ? -7.75 124.125 44.188 1 92.19 105 SER B C 1
ATOM 5226 O O . SER B 1 105 ? -7.5 123.312 43.312 1 92.19 105 SER B O 1
ATOM 5228 N N . THR B 1 106 ? -8.023 123.688 45.344 1 89.12 106 THR B N 1
ATOM 5229 C CA . THR B 1 106 ? -8.055 122.312 45.719 1 89.12 106 THR B CA 1
ATOM 5230 C C . THR B 1 106 ? -9.43 121.688 45.438 1 89.12 106 THR B C 1
ATOM 5232 O O . THR B 1 106 ? -10.336 122.375 45 1 89.12 106 THR B O 1
ATOM 5235 N N . GLN B 1 107 ? -9.602 120.562 45.656 1 88.69 107 GLN B N 1
ATOM 5236 C CA . GLN B 1 107 ? -10.891 119.938 45.438 1 88.69 107 GLN B CA 1
ATOM 5237 C C . GLN B 1 107 ? -11.828 120.188 46.625 1 88.69 107 GLN B C 1
ATOM 5239 O O . GLN B 1 107 ? -11.578 119.688 47.75 1 88.69 107 GLN B O 1
ATOM 5244 N N . LEU B 1 108 ? -12.891 120.875 46.406 1 89.56 108 LEU B N 1
ATOM 5245 C CA . LEU B 1 108 ? -13.805 121.312 47.469 1 89.56 108 LEU B CA 1
ATOM 5246 C C . LEU B 1 108 ? -15 120.375 47.531 1 89.56 108 LEU B C 1
ATOM 5248 O O . LEU B 1 108 ? -15.461 119.812 46.531 1 89.56 108 LEU B O 1
ATOM 5252 N N . VAL B 1 109 ? -15.438 120.062 48.625 1 88.88 109 VAL B N 1
ATOM 5253 C CA . VAL B 1 109 ? -16.641 119.25 48.844 1 88.88 109 VAL B CA 1
ATOM 5254 C C . VAL B 1 109 ? -17.844 120.188 49.062 1 88.88 109 VAL B C 1
ATOM 5256 O O . VAL B 1 109 ? -17.656 121.375 49.312 1 88.88 109 VAL B O 1
ATOM 5259 N N . PRO B 1 110 ? -18.953 119.75 48.938 1 90.62 110 PRO B N 1
ATOM 5260 C CA . PRO B 1 110 ? -20.156 120.562 49.031 1 90.62 110 PRO B CA 1
ATOM 5261 C C . PRO B 1 110 ? -20.25 121.312 50.375 1 90.62 110 PRO B C 1
ATOM 5263 O O . PRO B 1 110 ? -20.641 122.5 50.406 1 90.62 110 PRO B O 1
ATOM 5266 N N . GLU B 1 111 ? -19.797 120.75 51.375 1 91.62 111 GLU B N 1
ATOM 5267 C CA . GLU B 1 111 ? -19.828 121.375 52.688 1 91.62 111 GLU B CA 1
ATOM 5268 C C . GLU B 1 111 ? -18.906 122.625 52.75 1 91.62 111 GLU B C 1
ATOM 5270 O O . GLU B 1 111 ? -19.219 123.625 53.344 1 91.62 111 GLU B O 1
ATOM 5275 N N . GLU B 1 112 ? -17.891 122.375 52 1 90.88 112 GLU B N 1
ATOM 5276 C CA . GLU B 1 112 ? -16.906 123.5 51.938 1 90.88 112 GLU B CA 1
ATOM 5277 C C . GLU B 1 112 ? -17.438 124.625 51.094 1 90.88 112 GLU B C 1
ATOM 5279 O O . GLU B 1 112 ? -17.281 125.812 51.5 1 90.88 112 GLU B O 1
ATOM 5284 N N . THR B 1 113 ? -17.984 124.375 50.031 1 92.88 113 THR B N 1
ATOM 5285 C CA . THR B 1 113 ? -18.5 125.375 49.125 1 92.88 113 THR B CA 1
ATOM 5286 C C . THR B 1 113 ? -19.547 126.25 49.812 1 92.88 113 THR B C 1
ATOM 5288 O O . THR B 1 113 ? -19.594 127.5 49.625 1 92.88 113 THR B O 1
ATOM 5291 N N . GLN B 1 114 ? -20.328 125.688 50.656 1 93.5 114 GLN B N 1
ATOM 5292 C CA . GLN B 1 114 ? -21.344 126.438 51.406 1 93.5 114 GLN B CA 1
ATOM 5293 C C . GLN B 1 114 ? -20.734 127.438 52.375 1 93.5 114 GLN B C 1
ATOM 5295 O O . GLN B 1 114 ? -21.156 128.625 52.438 1 93.5 114 GLN B O 1
ATOM 5300 N N . ILE B 1 115 ? -19.75 127 52.969 1 94.88 115 ILE B N 1
ATOM 5301 C CA . ILE B 1 115 ? -19.094 127.812 53.938 1 94.88 115 ILE B CA 1
ATOM 5302 C C . ILE B 1 115 ? -18.328 128.875 53.219 1 94.88 115 ILE B C 1
ATOM 5304 O O . ILE B 1 115 ? -18.281 130.125 53.688 1 94.88 115 ILE B O 1
ATOM 5308 N N . ILE B 1 116 ? -17.828 128.625 52.062 1 93.81 116 ILE B N 1
ATOM 5309 C CA . ILE B 1 116 ? -17.062 129.5 51.25 1 93.81 116 ILE B CA 1
ATOM 5310 C C . ILE B 1 116 ? -17.984 130.625 50.75 1 93.81 116 ILE B C 1
ATOM 5312 O O . ILE B 1 116 ? -17.609 131.875 50.781 1 93.81 116 ILE B O 1
ATOM 5316 N N . GLU B 1 117 ? -19.125 130.375 50.5 1 92.88 117 GLU B N 1
ATOM 5317 C CA . GLU B 1 117 ? -20.109 131.375 50.031 1 92.88 117 GLU B CA 1
ATOM 5318 C C . GLU B 1 117 ? -20.484 132.375 51.156 1 92.88 117 GLU B C 1
ATOM 5320 O O . GLU B 1 117 ? -20.703 133.625 50.938 1 92.88 117 GLU B O 1
ATOM 5325 N N . GLU B 1 118 ? -20.516 131.875 52.281 1 93.19 118 GLU B N 1
ATOM 5326 C CA . GLU B 1 118 ? -20.828 132.625 53.438 1 93.19 118 GLU B CA 1
ATOM 5327 C C . GLU B 1 118 ? -19.641 133.5 53.844 1 93.19 118 GLU B C 1
ATOM 5329 O O . GLU B 1 118 ? -19.828 134.625 54.438 1 93.19 118 GLU B O 1
ATOM 5334 N N . LEU B 1 119 ? -18.578 133 53.375 1 92.81 119 LEU B N 1
ATOM 5335 C CA . LEU B 1 119 ? -17.328 133.75 53.781 1 92.81 119 LEU B CA 1
ATOM 5336 C C . LEU B 1 119 ? -17 134.875 52.844 1 92.81 119 LEU B C 1
ATOM 5338 O O . LEU B 1 119 ? -16.359 135.875 53.25 1 92.81 119 LEU B O 1
ATOM 5342 N N . LYS B 1 120 ? -17.391 135 51.75 1 91.94 120 LYS B N 1
ATOM 5343 C CA . LYS B 1 120 ? -17.047 136 50.719 1 91.94 120 LYS B CA 1
ATOM 5344 C C . LYS B 1 120 ? -17.453 137.375 51.188 1 91.94 120 LYS B C 1
ATOM 5346 O O . LYS B 1 120 ? -16.625 138.375 51.219 1 91.94 120 LYS B O 1
ATOM 5351 N N . PRO B 1 121 ? -18.672 137.5 51.625 1 91.25 121 PRO B N 1
ATOM 5352 C CA . PRO B 1 121 ? -19.047 138.875 52.062 1 91.25 121 PRO B CA 1
ATOM 5353 C C . PRO B 1 121 ? -18.312 139.375 53.344 1 91.25 121 PRO B C 1
ATOM 5355 O O . PRO B 1 121 ? -18.031 140.5 53.531 1 91.25 121 PRO B O 1
ATOM 5358 N N . LEU B 1 122 ? -18.094 138.375 54.031 1 93 122 LEU B N 1
ATOM 5359 C CA . LEU B 1 122 ? -17.359 138.625 55.281 1 93 122 LEU B CA 1
ATOM 5360 C C . LEU B 1 122 ? -15.93 139 54.969 1 93 122 LEU B C 1
ATOM 5362 O O . LEU B 1 122 ? -15.398 139.875 55.625 1 93 122 LEU B O 1
ATOM 5366 N N . PHE B 1 123 ? -15.359 138.5 53.938 1 93.38 123 PHE B N 1
ATOM 5367 C CA . PHE B 1 123 ? -14.023 138.875 53.469 1 93.38 123 PHE B CA 1
ATOM 5368 C C . PHE B 1 123 ? -14.016 140.25 52.938 1 93.38 123 PHE B C 1
ATOM 5370 O O . PHE B 1 123 ? -13.094 141 53.219 1 93.38 123 PHE B O 1
ATOM 5377 N N . GLU B 1 124 ? -14.969 140.625 52.375 1 91.94 124 GLU B N 1
ATOM 5378 C CA . GLU B 1 124 ? -15.078 142 51.844 1 91.94 124 GLU B CA 1
ATOM 5379 C C . GLU B 1 124 ? -15.18 143 52.969 1 91.94 124 GLU B C 1
ATOM 5381 O O . GLU B 1 124 ? -14.516 144.125 52.906 1 91.94 124 GLU B O 1
ATOM 5386 N N . THR B 1 125 ? -16.031 142.75 53.781 1 93.12 125 THR B N 1
ATOM 5387 C CA . THR B 1 125 ? -16.188 143.625 54.938 1 93.12 125 THR B CA 1
ATOM 5388 C C . THR B 1 125 ? -14.891 143.75 55.719 1 93.12 125 THR B C 1
ATOM 5390 O O . THR B 1 125 ? -14.5 144.75 56.125 1 93.12 125 THR B O 1
ATOM 5393 N N . ALA B 1 126 ? -14.336 142.625 55.906 1 93.69 126 ALA B N 1
ATOM 5394 C CA . ALA B 1 126 ? -13.07 142.5 56.625 1 93.69 126 ALA B CA 1
ATOM 5395 C C . ALA B 1 126 ? -11.977 143.25 55.875 1 93.69 126 ALA B C 1
ATOM 5397 O O . ALA B 1 126 ? -11.18 144 56.5 1 93.69 126 ALA B O 1
ATOM 5398 N N . ASP B 1 127 ? -11.953 143.25 54.656 1 91.5 127 ASP B N 1
ATOM 5399 C CA . ASP B 1 127 ? -10.977 144 53.844 1 91.5 127 ASP B CA 1
ATOM 5400 C C . ASP B 1 127 ? -11.148 145.5 53.969 1 91.5 127 ASP B C 1
ATOM 5402 O O . ASP B 1 127 ? -10.164 146.25 54.062 1 91.5 127 ASP B O 1
ATOM 5406 N N . LYS B 1 128 ? -12.258 145.875 54.062 1 92 128 LYS B N 1
ATOM 5407 C CA . LYS B 1 128 ? -12.547 147.375 54.219 1 92 128 LYS B CA 1
ATOM 5408 C C . LYS B 1 128 ? -12.086 147.875 55.594 1 92 128 LYS B C 1
ATOM 5410 O O . LYS B 1 128 ? -11.508 149 55.688 1 92 128 LYS B O 1
ATOM 5415 N N . VAL B 1 129 ? -12.445 147 56.375 1 92.69 129 VAL B N 1
ATOM 5416 C CA . VAL B 1 129 ? -12.086 147.375 57.75 1 92.69 129 VAL B CA 1
ATOM 5417 C C . VAL B 1 129 ? -10.562 147.375 57.875 1 92.69 129 VAL B C 1
ATOM 5419 O O . VAL B 1 129 ? -10.016 148.25 58.531 1 92.69 129 VAL B O 1
ATOM 5422 N N . VAL B 1 130 ? -9.891 146.375 57.344 1 93.88 130 VAL B N 1
ATOM 5423 C CA . VAL B 1 130 ? -8.438 146.375 57.406 1 93.88 130 VAL B CA 1
ATOM 5424 C C . VAL B 1 130 ? -7.836 147.5 56.656 1 93.88 130 VAL B C 1
ATOM 5426 O O . VAL B 1 130 ? -6.855 148.125 57.125 1 93.88 130 VAL B O 1
ATOM 5429 N N . GLU B 1 131 ? -8.438 148 55.75 1 91.69 131 GLU B N 1
ATOM 5430 C CA . GLU B 1 131 ? -8.016 149.25 55.031 1 91.69 131 GLU B CA 1
ATOM 5431 C C . GLU B 1 131 ? -8.219 150.5 55.875 1 91.69 131 GLU B C 1
ATOM 5433 O O . GLU B 1 131 ? -7.395 151.375 55.844 1 91.69 131 GLU B O 1
ATOM 5438 N N . GLU B 1 132 ? -9.258 150.5 56.438 1 91.56 132 GLU B N 1
ATOM 5439 C CA . GLU B 1 132 ? -9.5 151.625 57.344 1 91.56 132 GLU B CA 1
ATOM 5440 C C . GLU B 1 132 ? -8.43 151.75 58.438 1 91.56 132 GLU B C 1
ATOM 5442 O O . GLU B 1 132 ? -7.98 152.875 58.781 1 91.56 132 GLU B O 1
ATOM 5447 N N . GLY B 1 133 ? -8.18 150.625 58.844 1 90.25 133 GLY B N 1
ATOM 5448 C CA . GLY B 1 133 ? -7.094 150.5 59.812 1 90.25 133 GLY B CA 1
ATOM 5449 C C . GLY B 1 133 ? -5.766 151 59.281 1 90.25 133 GLY B C 1
ATOM 5450 O O . GLY B 1 133 ? -5.039 151.75 59.938 1 90.25 133 GLY B O 1
ATOM 5451 N N . LYS B 1 134 ? -5.438 150.75 58.125 1 92.25 134 LYS B N 1
ATOM 5452 C CA . LYS B 1 134 ? -4.215 151.25 57.438 1 92.25 134 LYS B CA 1
ATOM 5453 C C . LYS B 1 134 ? -4.199 152.75 57.25 1 92.25 134 LYS B C 1
ATOM 5455 O O . LYS B 1 134 ? -3.172 153.375 57.469 1 92.25 134 LYS B O 1
ATOM 5460 N N . LYS B 1 135 ? -5.277 153.25 57 1 89.69 135 LYS B N 1
ATOM 5461 C CA . LYS B 1 135 ? -5.398 154.625 56.812 1 89.69 135 LYS B CA 1
ATOM 5462 C C . LYS B 1 135 ? -5.215 155.375 58.125 1 89.69 135 LYS B C 1
ATOM 5464 O O . LYS B 1 135 ? -4.578 156.5 58.125 1 89.69 135 LYS B O 1
ATOM 5469 N N . THR B 1 136 ? -5.816 154.875 59 1 92.62 136 THR B N 1
ATOM 5470 C CA . THR B 1 136 ? -5.668 155.5 60.312 1 92.62 136 THR B CA 1
ATOM 5471 C C . THR B 1 136 ? -4.203 155.375 60.75 1 92.62 136 THR B C 1
ATOM 5473 O O . THR B 1 136 ? -3.727 156.375 61.375 1 92.62 136 THR B O 1
ATOM 5476 N N . MET B 1 137 ? -3.523 154.5 60.438 1 91.88 137 MET B N 1
ATOM 5477 C CA . MET B 1 137 ? -2.109 154.375 60.781 1 91.88 137 MET B CA 1
ATOM 5478 C C . MET B 1 137 ? -1.257 155.25 59.906 1 91.88 137 MET B C 1
ATOM 5480 O O . MET B 1 137 ? -0.235 155.75 60.375 1 91.88 137 MET B O 1
ATOM 5484 N N . GLU B 1 138 ? -1.665 155.5 58.781 1 88.81 138 GLU B N 1
ATOM 5485 C CA . GLU B 1 138 ? -0.985 156.375 57.906 1 88.81 138 GLU B CA 1
ATOM 5486 C C . GLU B 1 138 ? -1.108 157.875 58.406 1 88.81 138 GLU B C 1
ATOM 5488 O O . GLU B 1 138 ? -0.167 158.625 58.312 1 88.81 138 GLU B O 1
ATOM 5493 N N . ALA B 1 139 ? -2.146 158.125 59.031 1 90.5 139 ALA B N 1
ATOM 5494 C CA . ALA B 1 139 ? -2.422 159.5 59.531 1 90.5 139 ALA B CA 1
ATOM 5495 C C . ALA B 1 139 ? -1.78 159.75 60.906 1 90.5 139 ALA B C 1
ATOM 5497 O O . ALA B 1 139 ? -1.796 160.75 61.469 1 90.5 139 ALA B O 1
ATOM 5498 N N . GLU B 1 140 ? -1.218 158.625 61.406 1 89.69 140 GLU B N 1
ATOM 5499 C CA . GLU B 1 140 ? -0.546 158.5 62.688 1 89.69 140 GLU B CA 1
ATOM 5500 C C . GLU B 1 140 ? -1.419 159.125 63.781 1 89.69 140 GLU B C 1
ATOM 5502 O O . GLU B 1 140 ? -0.937 160 64.625 1 89.69 140 GLU B O 1
ATOM 5507 N N . ASP B 1 141 ? -2.65 159 63.688 1 89.5 141 ASP B N 1
ATOM 5508 C CA . ASP B 1 141 ? -3.625 159.375 64.688 1 89.5 141 ASP B CA 1
ATOM 5509 C C . ASP B 1 141 ? -3.84 158.375 65.812 1 89.5 141 ASP B C 1
ATOM 5511 O O . ASP B 1 141 ? -4.582 157.5 65.625 1 89.5 141 ASP B O 1
ATOM 5515 N N . GLN B 1 142 ? -3.352 158.625 66.875 1 89.19 142 GLN B N 1
ATOM 5516 C CA . GLN B 1 142 ? -3.367 157.75 68 1 89.19 142 GLN B CA 1
ATOM 5517 C C . GLN B 1 142 ? -4.777 157.5 68.562 1 89.19 142 GLN B C 1
ATOM 5519 O O . GLN B 1 142 ? -5.195 156.375 68.875 1 89.19 142 GLN B O 1
ATOM 5524 N N . GLN B 1 143 ? -5.586 158.625 68.625 1 86.62 143 GLN B N 1
ATOM 5525 C CA . GLN B 1 143 ? -6.93 158.5 69.25 1 86.62 143 GLN B CA 1
ATOM 5526 C C . GLN B 1 143 ? -7.887 157.75 68.312 1 86.62 143 GLN B C 1
ATOM 5528 O O . GLN B 1 143 ? -8.688 157 68.812 1 86.62 143 GLN B O 1
ATOM 5533 N N . LYS B 1 144 ? -7.711 158 67.062 1 91.5 144 LYS B N 1
ATOM 5534 C CA . LYS B 1 144 ? -8.57 157.25 66.125 1 91.5 144 LYS B CA 1
ATOM 5535 C C . LYS B 1 144 ? -8.242 155.75 66.062 1 91.5 144 LYS B C 1
ATOM 5537 O O . LYS B 1 144 ? -9.125 154.875 65.875 1 91.5 144 LYS B O 1
ATOM 5542 N N . LEU B 1 145 ? -6.996 155.375 66.25 1 90.06 145 LEU B N 1
ATOM 5543 C CA . LEU B 1 145 ? -6.562 154 66.25 1 90.06 145 LEU B CA 1
ATOM 5544 C C . LEU B 1 145 ? -7.129 153.25 67.438 1 90.06 145 LEU B C 1
ATOM 5546 O O . LEU B 1 145 ? -7.484 152.125 67.375 1 90.06 145 LEU B O 1
ATOM 5550 N N . ILE B 1 146 ? -7.223 154 68.5 1 87.62 146 ILE B N 1
ATOM 5551 C CA . ILE B 1 146 ? -7.773 153.375 69.75 1 87.62 146 ILE B CA 1
ATOM 5552 C C . ILE B 1 146 ? -9.258 153.125 69.562 1 87.62 146 ILE B C 1
ATOM 5554 O O . ILE B 1 146 ? -9.727 152 69.875 1 87.62 146 ILE B O 1
ATOM 5558 N N . GLU B 1 147 ? -9.953 154 68.938 1 90.06 147 GLU B N 1
ATOM 5559 C CA . GLU B 1 147 ? -11.375 153.75 68.688 1 90.06 147 GLU B CA 1
ATOM 5560 C C . GLU B 1 147 ? -11.609 152.625 67.688 1 90.06 147 GLU B C 1
ATOM 5562 O O . GLU B 1 147 ? -12.555 151.875 67.812 1 90.06 147 GLU B O 1
ATOM 5567 N N . PHE B 1 148 ? -10.75 152.625 66.812 1 90.56 148 PHE B N 1
ATOM 5568 C CA . PHE B 1 148 ? -10.805 151.625 65.812 1 90.56 148 PHE B CA 1
ATOM 5569 C C . PHE B 1 148 ? -10.586 150.25 66.438 1 90.56 148 PHE B C 1
ATOM 5571 O O . PHE B 1 148 ? -11.352 149.375 66.125 1 90.56 148 PHE B O 1
ATOM 5578 N N . ALA B 1 149 ? -9.648 150.125 67.125 1 88.62 149 ALA B N 1
ATOM 5579 C CA . ALA B 1 149 ? -9.266 148.75 67.75 1 88.62 149 ALA B CA 1
ATOM 5580 C C . ALA B 1 149 ? -10.359 148.25 68.688 1 88.62 149 ALA B C 1
ATOM 5582 O O . ALA B 1 149 ? -10.602 147.125 68.812 1 88.62 149 ALA B O 1
ATOM 5583 N N . GLU B 1 150 ? -11.047 149.25 69.312 1 83.56 150 GLU B N 1
ATOM 5584 C CA . GLU B 1 150 ? -12.008 148.875 70.375 1 83.56 150 GLU B CA 1
ATOM 5585 C C . GLU B 1 150 ? -13.391 148.625 69.75 1 83.56 150 GLU B C 1
ATOM 5587 O O . GLU B 1 150 ? -14.109 147.75 70.188 1 83.56 150 GLU B O 1
ATOM 5592 N N . ASN B 1 151 ? -13.719 149.25 68.688 1 86.38 151 ASN B N 1
ATOM 5593 C CA . ASN B 1 151 ? -15.125 149.25 68.312 1 86.38 151 ASN B CA 1
ATOM 5594 C C . ASN B 1 151 ? -15.305 148.75 66.938 1 86.38 151 ASN B C 1
ATOM 5596 O O . ASN B 1 151 ? -16.406 148.25 66.562 1 86.38 151 ASN B O 1
ATOM 5600 N N . VAL B 1 152 ? -14.297 148.625 66.125 1 89.69 152 VAL B N 1
ATOM 5601 C CA . VAL B 1 152 ? -14.508 148.25 64.75 1 89.69 152 VAL B CA 1
ATOM 5602 C C . VAL B 1 152 ? -13.805 147 64.375 1 89.69 152 VAL B C 1
ATOM 5604 O O . VAL B 1 152 ? -14.344 146.125 63.656 1 89.69 152 VAL B O 1
ATOM 5607 N N . LEU B 1 153 ? -12.734 146.75 64.875 1 91.25 153 LEU B N 1
ATOM 5608 C CA . LEU B 1 153 ? -11.828 145.75 64.5 1 91.25 153 LEU B CA 1
ATOM 5609 C C . LEU B 1 153 ? -12.469 144.375 64.75 1 91.25 153 LEU B C 1
ATOM 5611 O O . LEU B 1 153 ? -12.727 143.625 63.812 1 91.25 153 LEU B O 1
ATOM 5615 N N . TYR B 1 154 ? -12.773 143.875 65.938 1 88.38 154 TYR B N 1
ATOM 5616 C CA . TYR B 1 154 ? -13.172 142.5 66.312 1 88.38 154 TYR B CA 1
ATOM 5617 C C . TYR B 1 154 ? -14.531 142.125 65.75 1 88.38 154 TYR B C 1
ATOM 5619 O O . TYR B 1 154 ? -14.719 141.125 65.25 1 88.38 154 TYR B O 1
ATOM 5627 N N . PRO B 1 155 ? -15.539 143.125 65.75 1 89.38 155 PRO B N 1
ATOM 5628 C CA . PRO B 1 155 ? -16.844 142.75 65.25 1 89.38 155 PRO B CA 1
ATOM 5629 C C . PRO B 1 155 ? -16.797 142.375 63.75 1 89.38 155 PRO B C 1
ATOM 5631 O O . PRO B 1 155 ? -17.672 141.625 63.25 1 89.38 155 PRO B O 1
ATOM 5634 N N . ASN B 1 156 ? -15.719 142.75 63.094 1 90.38 156 ASN B N 1
ATOM 5635 C CA . ASN B 1 156 ? -15.672 142.5 61.656 1 90.38 156 ASN B CA 1
ATOM 5636 C C . ASN B 1 156 ? -14.672 141.375 61.312 1 90.38 156 ASN B C 1
ATOM 5638 O O . ASN B 1 156 ? -14.727 140.75 60.219 1 90.38 156 ASN B O 1
ATOM 5642 N N . ILE B 1 157 ? -13.812 141 62.156 1 91.12 157 ILE B N 1
ATOM 5643 C CA . ILE B 1 157 ? -12.805 139.875 61.875 1 91.12 157 ILE B CA 1
ATOM 5644 C C . ILE B 1 157 ? -13.242 138.625 62.5 1 91.12 157 ILE B C 1
ATOM 5646 O O . ILE B 1 157 ? -13.016 137.5 61.938 1 91.12 157 ILE B O 1
ATOM 5650 N N . ASP B 1 158 ? -13.883 138.625 63.625 1 89.12 158 ASP B N 1
ATOM 5651 C CA . ASP B 1 158 ? -14.281 137.375 64.375 1 89.12 158 ASP B CA 1
ATOM 5652 C C . ASP B 1 158 ? -15.172 136.5 63.5 1 89.12 158 ASP B C 1
ATOM 5654 O O . ASP B 1 158 ? -14.969 135.25 63.438 1 89.12 158 ASP B O 1
ATOM 5658 N N . PRO B 1 159 ? -16.016 137.125 62.844 1 91.44 159 PRO B N 1
ATOM 5659 C CA . PRO B 1 159 ? -16.875 136.25 62.031 1 91.44 159 PRO B CA 1
ATOM 5660 C C . PRO B 1 159 ? -16.109 135.5 60.906 1 91.44 159 PRO B C 1
ATOM 5662 O O . PRO B 1 159 ? -16.469 134.375 60.562 1 91.44 159 PRO B O 1
ATOM 5665 N N . VAL B 1 160 ? -15.078 136 60.406 1 92.5 160 VAL B N 1
ATOM 5666 C CA . VAL B 1 160 ? -14.266 135.375 59.344 1 92.5 160 VAL B CA 1
ATOM 5667 C C . VAL B 1 160 ? -13.516 134.25 59.938 1 92.5 160 VAL B C 1
ATOM 5669 O O . VAL B 1 160 ? -13.555 133.125 59.375 1 92.5 160 VAL B O 1
ATOM 5672 N N . THR B 1 161 ? -12.922 134.375 61 1 89.88 161 THR B N 1
ATOM 5673 C CA . THR B 1 161 ? -12.125 133.25 61.594 1 89.88 161 THR B CA 1
ATOM 5674 C C . THR B 1 161 ? -13.016 132.125 62.062 1 89.88 161 THR B C 1
ATOM 5676 O O . THR B 1 161 ? -12.602 131 62.031 1 89.88 161 THR B O 1
ATOM 5679 N N . GLU B 1 162 ? -14.195 132.5 62.438 1 90.12 162 GLU B N 1
ATOM 5680 C CA . GLU B 1 162 ? -15.141 131.375 62.844 1 90.12 162 GLU B CA 1
ATOM 5681 C C . GLU B 1 162 ? -15.508 130.5 61.656 1 90.12 162 GLU B C 1
ATOM 5683 O O . GLU B 1 162 ? -15.562 129.375 61.75 1 90.12 162 GLU B O 1
ATOM 5688 N N . LYS B 1 163 ? -15.664 131.125 60.562 1 93.19 163 LYS B N 1
ATOM 5689 C CA . LYS B 1 163 ? -16.016 130.375 59.375 1 93.19 163 LYS B CA 1
ATOM 5690 C C . LYS B 1 163 ? -14.828 129.625 58.844 1 93.19 163 LYS B C 1
ATOM 5692 O O . LYS B 1 163 ? -14.992 128.5 58.312 1 93.19 163 LYS B O 1
ATOM 5697 N N . ILE B 1 164 ? -13.703 130.125 58.969 1 92.12 164 ILE B N 1
ATOM 5698 C CA . ILE B 1 164 ? -12.492 129.375 58.594 1 92.12 164 ILE B CA 1
ATOM 5699 C C . ILE B 1 164 ? -12.336 128.125 59.5 1 92.12 164 ILE B C 1
ATOM 5701 O O . ILE B 1 164 ? -11.961 127.062 59 1 92.12 164 ILE B O 1
ATOM 5705 N N . GLU B 1 165 ? -12.633 128.25 60.719 1 88.62 165 GLU B N 1
ATOM 5706 C CA . GLU B 1 165 ? -12.602 127.125 61.625 1 88.62 165 GLU B CA 1
ATOM 5707 C C . GLU B 1 165 ? -13.602 126.062 61.219 1 88.62 165 GLU B C 1
ATOM 5709 O O . GLU B 1 165 ? -13.312 124.875 61.312 1 88.62 165 GLU B O 1
ATOM 5714 N N . LYS B 1 166 ? -14.664 126.562 60.75 1 92.25 166 LYS B N 1
ATOM 5715 C CA . LYS B 1 166 ? -15.648 125.562 60.281 1 92.25 166 LYS B CA 1
ATOM 5716 C C . LYS B 1 166 ? -15.117 124.812 59.062 1 92.25 166 LYS B C 1
ATOM 5718 O O . LYS B 1 166 ? -15.344 123.625 58.938 1 92.25 166 LYS B O 1
ATOM 5723 N N . LEU B 1 167 ? -14.398 125.438 58.219 1 92 167 LEU B N 1
ATOM 5724 C CA . LEU B 1 167 ? -13.781 124.812 57.062 1 92 167 LEU B CA 1
ATOM 5725 C C . LEU B 1 167 ? -12.734 123.812 57.5 1 92 167 LEU B C 1
ATOM 5727 O O . LEU B 1 167 ? -12.617 122.75 56.906 1 92 167 LEU B O 1
ATOM 5731 N N . ILE B 1 168 ? -12 124.062 58.5 1 87.88 168 ILE B N 1
ATOM 5732 C CA . ILE B 1 168 ? -11 123.125 59.062 1 87.88 168 ILE B CA 1
ATOM 5733 C C . ILE B 1 168 ? -11.672 121.875 59.594 1 87.88 168 ILE B C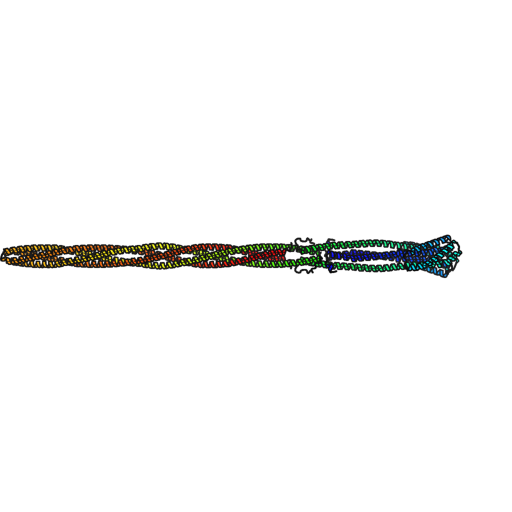 1
ATOM 5735 O O . ILE B 1 168 ? -11.219 120.75 59.344 1 87.88 168 ILE B O 1
ATOM 5739 N N . GLN B 1 169 ? -12.766 122.125 60.281 1 88.44 169 GLN B N 1
ATOM 5740 C CA . GLN B 1 169 ? -13.5 121 60.812 1 88.44 169 GLN B CA 1
ATOM 5741 C C . GLN B 1 169 ? -14.055 120.062 59.719 1 88.44 169 GLN B C 1
ATOM 5743 O O . GLN B 1 169 ? -14.078 118.875 59.875 1 88.44 169 GLN B O 1
ATOM 5748 N N . VAL B 1 170 ? -14.398 120.688 58.625 1 90.69 170 VAL B N 1
ATOM 5749 C CA . VAL B 1 170 ? -14.906 119.938 57.5 1 90.69 170 VAL B CA 1
ATOM 5750 C C . VAL B 1 170 ? -13.797 119.062 56.938 1 90.69 170 VAL B C 1
ATOM 5752 O O . VAL B 1 170 ? -14.039 117.875 56.562 1 90.69 170 VAL B O 1
ATOM 5755 N N . GLN B 1 171 ? -12.57 119.5 56.875 1 87.5 171 GLN B N 1
ATOM 5756 C CA . GLN B 1 171 ? -11.453 118.688 56.344 1 87.5 171 GLN B CA 1
ATOM 5757 C C . GLN B 1 171 ? -11.219 117.5 57.219 1 87.5 171 GLN B C 1
ATOM 5759 O O . GLN B 1 171 ? -10.992 116.375 56.719 1 87.5 171 GLN B O 1
ATOM 5764 N N . LEU B 1 172 ? -11.289 117.625 58.5 1 85.5 172 LEU B N 1
ATOM 5765 C CA . LEU B 1 172 ? -11.055 116.5 59.438 1 85.5 172 LEU B CA 1
ATOM 5766 C C . LEU B 1 172 ? -12.164 115.5 59.344 1 85.5 172 LEU B C 1
ATOM 5768 O O . LEU B 1 172 ? -11.906 114.25 59.375 1 85.5 172 LEU B O 1
ATOM 5772 N N . LYS B 1 173 ? -13.367 116 59.188 1 89.31 173 LYS B N 1
ATOM 5773 C CA . LYS B 1 173 ? -14.516 115.125 59.062 1 89.31 173 LYS B CA 1
ATOM 5774 C C . LYS B 1 173 ? -14.43 114.25 57.812 1 89.31 173 LYS B C 1
ATOM 5776 O O . LYS B 1 173 ? -14.688 113.062 57.844 1 89.31 173 LYS B O 1
ATOM 5781 N N . ILE B 1 174 ? -13.969 114.75 56.719 1 88.31 174 ILE B N 1
ATOM 5782 C CA . ILE B 1 174 ? -13.891 114.062 55.438 1 88.31 174 ILE B CA 1
ATOM 5783 C C . ILE B 1 174 ? -12.766 113 55.5 1 88.31 174 ILE B C 1
ATOM 5785 O O . ILE B 1 174 ? -12.898 111.875 54.969 1 88.31 174 ILE B O 1
ATOM 5789 N N . THR B 1 175 ? -11.695 113.25 56.094 1 86 175 THR B N 1
ATOM 5790 C CA . THR B 1 175 ? -10.594 112.312 56.219 1 86 175 THR B CA 1
ATOM 5791 C C . THR B 1 175 ? -11.016 111.062 57.031 1 86 175 THR B C 1
ATOM 5793 O O . THR B 1 175 ? -10.625 109.938 56.75 1 86 175 THR B O 1
ATOM 5796 N N . GLU B 1 176 ? -11.797 111.438 58.094 1 87.44 176 GLU B N 1
ATOM 5797 C CA . GLU B 1 176 ? -12.336 110.312 58.906 1 87.44 176 GLU B CA 1
ATOM 5798 C C . GLU B 1 176 ? -13.227 109.438 58.062 1 87.44 176 GLU B C 1
ATOM 5800 O O . GLU B 1 176 ? -13.195 108.188 58.219 1 87.44 176 GLU B O 1
ATOM 5805 N N . ARG B 1 177 ? -13.922 110 57.125 1 88.94 177 ARG B N 1
ATOM 5806 C CA . ARG B 1 177 ? -14.797 109.188 56.281 1 88.94 177 ARG B CA 1
ATOM 5807 C C . ARG B 1 177 ? -13.992 108.375 55.312 1 88.94 177 ARG B C 1
ATOM 5809 O O . ARG B 1 177 ? -14.336 107.188 55.062 1 88.94 177 ARG B O 1
ATOM 5816 N N . ILE B 1 178 ? -12.883 108.812 54.75 1 87.25 178 ILE B N 1
ATOM 5817 C CA . ILE B 1 178 ? -12.023 108.062 53.812 1 87.25 178 ILE B CA 1
ATOM 5818 C C . ILE B 1 178 ? -11.367 106.875 54.562 1 87.25 178 ILE B C 1
ATOM 5820 O O . ILE B 1 178 ? -11.297 105.812 54 1 87.25 178 ILE B O 1
ATOM 5824 N N . TYR B 1 179 ? -10.961 107.188 55.781 1 86.31 179 TYR B N 1
ATOM 5825 C CA . TYR B 1 179 ? -10.312 106.188 56.562 1 86.31 179 TYR B CA 1
ATOM 5826 C C . TYR B 1 179 ? -11.273 105 56.875 1 86.31 179 TYR B C 1
ATOM 5828 O O . TYR B 1 179 ? -10.945 103.875 56.656 1 86.31 179 TYR B O 1
ATOM 5836 N N . THR B 1 180 ? -12.523 105.312 57.281 1 89.12 180 THR B N 1
ATOM 5837 C CA . THR B 1 180 ? -13.5 104.312 57.625 1 89.12 180 THR B CA 1
ATOM 5838 C C . THR B 1 180 ? -13.898 103.5 56.406 1 89.12 180 THR B C 1
ATOM 5840 O O . THR B 1 180 ? -14.031 102.25 56.469 1 89.12 180 THR B O 1
ATOM 5843 N N . LYS B 1 181 ? -13.984 104.125 55.312 1 89.94 181 LYS B N 1
ATOM 5844 C CA . LYS B 1 181 ? -14.328 103.438 54.062 1 89.94 181 LYS B CA 1
ATOM 5845 C C . LYS B 1 181 ? -13.203 102.5 53.625 1 89.94 181 LYS B C 1
ATOM 5847 O O . LYS B 1 181 ? -13.453 101.375 53.188 1 89.94 181 LYS B O 1
ATOM 5852 N N . ALA B 1 182 ? -11.984 102.938 53.719 1 86.06 182 ALA B N 1
ATOM 5853 C CA . ALA B 1 182 ? -10.828 102.125 53.312 1 86.06 182 ALA B CA 1
ATOM 5854 C C . ALA B 1 182 ? -10.695 100.875 54.188 1 86.06 182 ALA B C 1
ATOM 5856 O O . ALA B 1 182 ? -10.352 99.812 53.688 1 86.06 182 ALA B O 1
ATOM 5857 N N . GLU B 1 183 ? -11 101 55.5 1 86.69 183 GLU B N 1
ATOM 5858 C CA . GLU B 1 183 ? -10.93 99.875 56.406 1 86.69 183 GLU B CA 1
ATOM 5859 C C . GLU B 1 183 ? -11.977 98.812 56.062 1 86.69 183 GLU B C 1
ATOM 5861 O O . GLU B 1 183 ? -11.68 97.625 56.031 1 86.69 183 GLU B O 1
ATOM 5866 N N . LEU B 1 184 ? -13.125 99.25 55.656 1 88.5 184 LEU B N 1
ATOM 5867 C CA . LEU B 1 184 ? -14.195 98.312 55.281 1 88.5 184 LEU B CA 1
ATOM 5868 C C . LEU B 1 184 ? -13.867 97.625 53.969 1 88.5 184 LEU B C 1
ATOM 5870 O O . LEU B 1 184 ? -14.078 96.375 53.844 1 88.5 184 LEU B O 1
ATOM 5874 N N . GLU B 1 185 ? -13.312 98.375 53.094 1 85.38 185 GLU B N 1
ATOM 5875 C CA . GLU B 1 185 ? -12.977 97.812 51.812 1 85.38 185 GLU B CA 1
ATOM 5876 C C . GLU B 1 185 ? -11.836 96.812 51.938 1 85.38 185 GLU B C 1
ATOM 5878 O O . GLU B 1 185 ? -11.781 95.812 51.188 1 85.38 185 GLU B O 1
ATOM 5883 N N . TYR B 1 186 ? -11.008 97.062 52.875 1 83.69 186 TYR B N 1
ATOM 5884 C CA . TYR B 1 186 ? -9.906 96.125 53.125 1 83.69 186 TYR B CA 1
ATOM 5885 C C . TYR B 1 186 ? -10.414 94.812 53.656 1 83.69 186 TYR B C 1
ATOM 5887 O O . TYR B 1 186 ? -10.031 93.75 53.156 1 83.69 186 TYR B O 1
ATOM 5895 N N . GLU B 1 187 ? -11.273 94.812 54.625 1 86.88 187 GLU B N 1
ATOM 5896 C CA . GLU B 1 187 ? -11.828 93.562 55.188 1 86.88 187 GLU B CA 1
ATOM 5897 C C . GLU B 1 187 ? -12.586 92.75 54.156 1 86.88 187 GLU B C 1
ATOM 5899 O O . GLU B 1 187 ? -12.469 91.562 54.094 1 86.88 187 GLU B O 1
ATOM 5904 N N . TYR B 1 188 ? -13.234 93.5 53.281 1 86.56 188 TYR B N 1
ATOM 5905 C CA . TYR B 1 188 ? -13.969 92.812 52.219 1 86.56 188 TYR B CA 1
ATOM 5906 C C . TYR B 1 188 ? -13.023 92.188 51.219 1 86.56 188 TYR B C 1
ATOM 5908 O O . TYR B 1 188 ? -13.266 91.062 50.75 1 86.56 188 TYR B O 1
ATOM 5916 N N . SER B 1 189 ? -11.938 92.812 50.938 1 82.25 189 SER B N 1
ATOM 5917 C CA . SER B 1 189 ? -10.984 92.312 49.969 1 82.25 189 SER B CA 1
ATOM 5918 C C . SER B 1 189 ? -10.32 91 50.469 1 82.25 189 SER B C 1
ATOM 5920 O O . SER B 1 189 ? -10.094 90.062 49.719 1 82.25 189 SER B O 1
ATOM 5922 N N . ILE B 1 190 ? -10 90.938 51.75 1 82.81 190 ILE B N 1
ATOM 5923 C CA . ILE B 1 190 ? -9.406 89.75 52.344 1 82.81 190 ILE B CA 1
ATOM 5924 C C . ILE B 1 190 ? -10.367 88.562 52.219 1 82.81 190 ILE B C 1
ATOM 5926 O O . ILE B 1 190 ? -9.953 87.438 51.875 1 82.81 190 ILE B O 1
ATOM 5930 N N . GLY B 1 191 ? -11.672 88.875 52.5 1 84.81 191 GLY B N 1
ATOM 5931 C CA . GLY B 1 191 ? -12.672 87.812 52.375 1 84.81 191 GLY B CA 1
ATOM 5932 C C . GLY B 1 191 ? -12.781 87.25 50.938 1 84.81 191 GLY B C 1
ATOM 5933 O O . GLY B 1 191 ? -12.781 86.062 50.719 1 84.81 191 GLY B O 1
ATOM 5934 N N . ILE B 1 192 ? -12.688 88.125 49.906 1 83.75 192 ILE B N 1
ATOM 5935 C CA . ILE B 1 192 ? -12.844 87.688 48.531 1 83.75 192 ILE B CA 1
ATOM 5936 C C . ILE B 1 192 ? -11.602 86.938 48.062 1 83.75 192 ILE B C 1
ATOM 5938 O O . ILE B 1 192 ? -11.719 85.938 47.344 1 83.75 192 ILE B O 1
ATOM 5942 N N . PHE B 1 193 ? -10.453 87.375 48.5 1 81.06 193 PHE B N 1
ATOM 5943 C CA . PHE B 1 193 ? -9.211 86.75 48.125 1 81.06 193 PHE B CA 1
ATOM 5944 C C . PHE B 1 193 ? -9.172 85.312 48.656 1 81.06 193 PHE B C 1
ATOM 5946 O O . PHE B 1 193 ? -8.797 84.375 47.969 1 81.06 193 PHE B O 1
ATOM 5953 N N . THR B 1 194 ? -9.602 85.188 49.906 1 81.38 194 THR B N 1
ATOM 5954 C CA . THR B 1 194 ? -9.562 83.875 50.531 1 81.38 194 THR B CA 1
ATOM 5955 C C . THR B 1 194 ? -10.539 82.875 49.875 1 81.38 194 THR B C 1
ATOM 5957 O O . THR B 1 194 ? -10.18 81.75 49.562 1 81.38 194 THR B O 1
ATOM 5960 N N . VAL B 1 195 ? -11.742 83.375 49.531 1 84.56 195 VAL B N 1
ATOM 5961 C CA . VAL B 1 195 ? -12.758 82.5 48.938 1 84.56 195 VAL B CA 1
ATOM 5962 C C . VAL B 1 195 ? -12.336 82.125 47.531 1 84.56 195 VAL B C 1
ATOM 5964 O O . VAL B 1 195 ? -12.461 80.938 47.156 1 84.56 195 VAL B O 1
ATOM 5967 N N . THR B 1 196 ? -11.711 83 46.75 1 80.69 196 THR B N 1
ATOM 5968 C CA . THR B 1 196 ? -11.312 82.75 45.406 1 80.69 196 THR B CA 1
ATOM 5969 C C . THR B 1 196 ? -10.133 81.75 45.344 1 80.69 196 THR B C 1
ATOM 5971 O O . THR B 1 196 ? -10.07 80.875 44.5 1 80.69 196 THR B O 1
ATOM 5974 N N . SER B 1 197 ? -9.25 81.938 46.312 1 79.12 197 SER B N 1
ATOM 5975 C CA . SER B 1 197 ? -8.094 81 46.375 1 79.12 197 SER B CA 1
ATOM 5976 C C . SER B 1 197 ? -8.508 79.625 46.719 1 79.12 197 SER B C 1
ATOM 5978 O O . SER B 1 197 ? -8.047 78.625 46.062 1 79.12 197 SER B O 1
ATOM 5980 N N . VAL B 1 198 ? -9.406 79.438 47.688 1 83.06 198 VAL B N 1
ATOM 5981 C CA . VAL B 1 198 ? -9.859 78.125 48.094 1 83.06 198 VAL B CA 1
ATOM 5982 C C . VAL B 1 198 ? -10.656 77.438 46.969 1 83.06 198 VAL B C 1
ATOM 5984 O O . VAL B 1 198 ? -10.477 76.312 46.656 1 83.06 198 VAL B O 1
ATOM 5987 N N . ALA B 1 199 ? -11.453 78.312 46.312 1 83.62 199 ALA B N 1
ATOM 5988 C CA . ALA B 1 199 ? -12.234 77.812 45.188 1 83.62 199 ALA B CA 1
ATOM 5989 C C . ALA B 1 199 ? -11.336 77.375 44.062 1 83.62 199 ALA B C 1
ATOM 5991 O O . ALA B 1 199 ? -11.602 76.312 43.406 1 83.62 199 ALA B O 1
ATOM 5992 N N . THR B 1 200 ? -10.258 78 43.812 1 79.5 200 THR B N 1
ATOM 5993 C CA . THR B 1 200 ? -9.328 77.625 42.75 1 79.5 200 THR B CA 1
ATOM 5994 C C . THR B 1 200 ? -8.609 76.312 43.094 1 79.5 200 THR B C 1
ATOM 5996 O O . THR B 1 200 ? -8.453 75.438 42.219 1 79.5 200 THR B O 1
ATOM 5999 N N . ILE B 1 201 ? -8.195 76.125 44.312 1 78.75 201 ILE B N 1
ATOM 6000 C CA . ILE B 1 201 ? -7.508 74.938 44.75 1 78.75 201 ILE B CA 1
ATOM 6001 C C . ILE B 1 201 ? -8.438 73.75 44.594 1 78.75 201 ILE B C 1
ATOM 6003 O O . ILE B 1 201 ? -8.031 72.688 44.062 1 78.75 201 ILE B O 1
ATOM 6007 N N . VAL B 1 202 ? -9.695 73.875 45.031 1 83.06 202 VAL B N 1
ATOM 6008 C CA . VAL B 1 202 ? -10.664 72.812 44.938 1 83.06 202 VAL B CA 1
ATOM 6009 C C . VAL B 1 202 ? -10.922 72.438 43.469 1 83.06 202 VAL B C 1
ATOM 6011 O O . VAL B 1 202 ? -10.984 71.25 43.125 1 83.06 202 VAL B O 1
ATOM 6014 N N . TYR B 1 203 ? -10.961 73.438 42.625 1 82.81 203 TYR B N 1
ATOM 6015 C CA . TYR B 1 203 ? -11.172 73.25 41.188 1 82.81 203 TYR B CA 1
ATOM 6016 C C . TYR B 1 203 ? -10.023 72.438 40.562 1 82.81 203 TYR B C 1
ATOM 6018 O O . TYR B 1 203 ? -10.25 71.5 39.844 1 82.81 203 TYR B O 1
ATOM 6026 N N . ILE B 1 204 ? -8.797 72.75 40.906 1 76.62 204 ILE B N 1
ATOM 6027 C CA . ILE B 1 204 ? -7.609 72.125 40.344 1 76.62 204 ILE B CA 1
ATOM 6028 C C . ILE B 1 204 ? -7.559 70.688 40.781 1 76.62 204 ILE B C 1
ATOM 6030 O O . ILE B 1 204 ? -7.266 69.75 40 1 76.62 204 ILE B O 1
ATOM 6034 N N . LEU B 1 205 ? -7.961 70.438 42.031 1 78.06 205 LEU B N 1
ATOM 6035 C CA . LEU B 1 205 ? -7.91 69.062 42.594 1 78.06 205 LEU B CA 1
ATOM 6036 C C . LEU B 1 205 ? -8.953 68.188 41.906 1 78.06 205 LEU B C 1
ATOM 6038 O O . LEU B 1 205 ? -8.648 67.062 41.562 1 78.06 205 LEU B O 1
ATOM 6042 N N . ILE B 1 206 ? -10.094 68.688 41.688 1 82.5 206 ILE B N 1
ATOM 6043 C CA . ILE B 1 206 ? -11.18 67.875 41.125 1 82.5 206 ILE B CA 1
ATOM 6044 C C . ILE B 1 206 ? -10.844 67.562 39.656 1 82.5 206 ILE B C 1
ATOM 6046 O O . ILE B 1 206 ? -10.969 66.375 39.25 1 82.5 206 ILE B O 1
ATOM 6050 N N . VAL B 1 207 ? -10.375 68.438 38.875 1 77.25 207 VAL B N 1
ATOM 6051 C CA . VAL B 1 207 ? -10.086 68.25 37.469 1 77.25 207 VAL B CA 1
ATOM 6052 C C . VAL B 1 207 ? -8.906 67.312 37.312 1 77.25 207 VAL B C 1
ATOM 6054 O O . VAL B 1 207 ? -8.93 66.438 36.469 1 77.25 207 VAL B O 1
ATOM 6057 N N . SER B 1 208 ? -7.867 67.5 38.188 1 76.5 208 SER B N 1
ATOM 6058 C CA . SER B 1 208 ? -6.672 66.688 38.125 1 76.5 208 SER B CA 1
ATOM 6059 C C . SER B 1 208 ? -7 65.188 38.438 1 76.5 208 SER B C 1
ATOM 6061 O O . SER B 1 208 ? -6.582 64.312 37.719 1 76.5 208 SER B O 1
ATOM 6063 N N . ILE B 1 209 ? -7.848 65 39.406 1 79.75 209 ILE B N 1
ATOM 6064 C CA . ILE B 1 209 ? -8.156 63.656 39.844 1 79.75 209 ILE B CA 1
ATOM 6065 C C . ILE B 1 209 ? -9.055 62.969 38.812 1 79.75 209 ILE B C 1
ATOM 6067 O O . ILE B 1 209 ? -8.812 61.812 38.469 1 79.75 209 ILE B O 1
ATOM 6071 N N . THR B 1 210 ? -10.078 63.625 38.375 1 82.56 210 THR B N 1
ATOM 6072 C CA . THR B 1 210 ? -11.016 63.031 37.438 1 82.56 210 THR B CA 1
ATOM 6073 C C . THR B 1 210 ? -10.32 62.656 36.156 1 82.56 210 THR B C 1
ATOM 6075 O O . THR B 1 210 ? -10.539 61.562 35.594 1 82.56 210 THR B O 1
ATOM 6078 N N . PHE B 1 211 ? -9.391 63.469 35.594 1 81.5 211 PHE B N 1
ATOM 6079 C CA . PHE B 1 211 ? -8.664 63.219 34.375 1 81.5 211 PHE B CA 1
ATOM 6080 C C . PHE B 1 211 ? -7.672 62.062 34.562 1 81.5 211 PHE B C 1
ATOM 6082 O O . PHE B 1 211 ? -7.566 61.188 33.719 1 81.5 211 PHE B O 1
ATOM 6089 N N . SER B 1 212 ? -6.973 62.062 35.656 1 80.62 212 SER B N 1
ATOM 6090 C CA . SER B 1 212 ? -5.969 61.062 35.938 1 80.62 212 SER B CA 1
ATOM 6091 C C . SER B 1 212 ? -6.602 59.688 36.094 1 80.62 212 SER B C 1
ATOM 6093 O O . SER B 1 212 ? -6.066 58.688 35.594 1 80.62 212 SER B O 1
ATOM 6095 N N . LEU B 1 213 ? -7.734 59.594 36.656 1 82.81 213 LEU B N 1
ATOM 6096 C CA . LEU B 1 213 ? -8.406 58.312 36.875 1 82.81 213 LEU B CA 1
ATOM 6097 C C . LEU B 1 213 ? -8.867 57.719 35.562 1 82.81 213 LEU B C 1
ATOM 6099 O O . LEU B 1 213 ? -8.734 56.5 35.344 1 82.81 213 LEU B O 1
ATOM 6103 N N . ARG B 1 214 ? -9.375 58.469 34.688 1 79.94 214 ARG B N 1
ATOM 6104 C CA . ARG B 1 214 ? -9.844 58 33.375 1 79.94 214 ARG B CA 1
ATOM 6105 C C . ARG B 1 214 ? -8.688 57.469 32.531 1 79.94 214 ARG B C 1
ATOM 6107 O O . ARG B 1 214 ? -8.797 56.438 31.891 1 79.94 214 ARG B O 1
ATOM 6114 N N . LEU B 1 215 ? -7.617 58.156 32.469 1 81.94 215 LEU B N 1
ATOM 6115 C CA . LEU B 1 215 ? -6.438 57.781 31.703 1 81.94 215 LEU B CA 1
ATOM 6116 C C . LEU B 1 215 ? -5.828 56.5 32.219 1 81.94 215 LEU B C 1
ATOM 6118 O O . LEU B 1 215 ? -5.512 55.594 31.453 1 81.94 215 LEU B O 1
ATOM 6122 N N . VAL B 1 216 ? -5.703 56.406 33.531 1 84.19 216 VAL B N 1
ATOM 6123 C CA . VAL B 1 216 ? -5.082 55.25 34.156 1 84.19 216 VAL B CA 1
ATOM 6124 C C . VAL B 1 216 ? -5.957 54.031 33.969 1 84.19 216 VAL B C 1
ATOM 6126 O O . VAL B 1 216 ? -5.453 52.938 33.656 1 84.19 216 VAL B O 1
ATOM 6129 N N . LYS B 1 217 ? -7.242 54.156 34.062 1 85.12 217 LYS B N 1
ATOM 6130 C CA . LYS B 1 217 ? -8.148 53.031 33.875 1 85.12 217 LYS B CA 1
ATOM 6131 C C . LYS B 1 217 ? -8.055 52.5 32.438 1 85.12 217 LYS B C 1
ATOM 6133 O O . LYS B 1 217 ? -7.992 51.281 32.25 1 85.12 217 LYS B O 1
ATOM 6138 N N . GLY B 1 218 ? -8.016 53.344 31.453 1 81.75 218 GLY B N 1
ATOM 6139 C CA . GLY B 1 218 ? -7.887 52.938 30.062 1 81.75 218 GLY B CA 1
ATOM 6140 C C . GLY B 1 218 ? -6.582 52.219 29.781 1 81.75 218 GLY B C 1
ATOM 6141 O O . GLY B 1 218 ? -6.578 51.156 29.141 1 81.75 218 GLY B O 1
ATOM 6142 N N . LEU B 1 219 ? -5.527 52.656 30.25 1 86.19 219 LEU B N 1
ATOM 6143 C CA . LEU B 1 219 ? -4.207 52.062 30.031 1 86.19 219 LEU B CA 1
ATOM 6144 C C . LEU B 1 219 ? -4.07 50.719 30.734 1 86.19 219 LEU B C 1
ATOM 6146 O O . LEU B 1 219 ? -3.527 49.781 30.188 1 86.19 219 LEU B O 1
ATOM 6150 N N . THR B 1 220 ? -4.59 50.656 31.938 1 85.5 220 THR B N 1
ATOM 6151 C CA . THR B 1 220 ? -4.477 49.438 32.719 1 85.5 220 THR B CA 1
ATOM 6152 C C . THR B 1 220 ? -5.293 48.312 32.094 1 85.5 220 THR B C 1
ATOM 6154 O O . THR B 1 220 ? -4.883 47.156 32.125 1 85.5 220 THR B O 1
ATOM 6157 N N . THR B 1 221 ? -6.387 48.656 31.531 1 83.88 221 THR B N 1
ATOM 6158 C CA . THR B 1 221 ? -7.227 47.656 30.891 1 83.88 221 THR B CA 1
ATOM 6159 C C . THR B 1 221 ? -6.492 47 29.703 1 83.88 221 THR B C 1
ATOM 6161 O O . THR B 1 221 ? -6.473 45.781 29.578 1 83.88 221 THR B O 1
ATOM 6164 N N . VAL B 1 222 ? -5.887 47.781 28.891 1 85.25 222 VAL B N 1
ATOM 6165 C CA . VAL B 1 222 ? -5.152 47.281 27.734 1 85.25 222 VAL B CA 1
ATOM 6166 C C . VAL B 1 222 ? -3.916 46.531 28.203 1 85.25 222 VAL B C 1
ATOM 6168 O O . VAL B 1 222 ? -3.629 45.438 27.703 1 85.25 222 VAL B O 1
ATOM 6171 N N . THR B 1 223 ? -3.268 47.062 29.172 1 86.75 223 THR B N 1
ATOM 6172 C CA . THR B 1 223 ? -2.049 46.438 29.688 1 86.75 223 THR B CA 1
ATOM 6173 C C . THR B 1 223 ? -2.346 45.062 30.281 1 86.75 223 THR B C 1
ATOM 6175 O O . THR B 1 223 ? -1.622 44.094 30.031 1 86.75 223 THR B O 1
ATOM 6178 N N . SER B 1 224 ? -3.396 44.969 31.094 1 86.44 224 SER B N 1
ATOM 6179 C CA . SER B 1 224 ? -3.756 43.688 31.719 1 86.44 224 SER B CA 1
ATOM 6180 C C . SER B 1 224 ? -4.133 42.656 30.672 1 86.44 224 SER B C 1
ATOM 6182 O O . SER B 1 224 ? -3.748 41.469 30.797 1 86.44 224 SER B O 1
ATOM 6184 N N . SER B 1 225 ? -4.789 43.062 29.641 1 84.62 225 SER B N 1
ATOM 6185 C CA . SER B 1 225 ? -5.199 42.125 28.594 1 84.62 225 SER B CA 1
ATOM 6186 C C . SER B 1 225 ? -3.994 41.625 27.797 1 84.62 225 SER B C 1
ATOM 6188 O O . SER B 1 225 ? -3.922 40.469 27.453 1 84.62 225 SER B O 1
ATOM 6190 N N . ILE B 1 226 ? -3.109 42.438 27.531 1 84.62 226 ILE B N 1
ATOM 6191 C CA . ILE B 1 226 ? -1.917 42.094 26.766 1 84.62 226 ILE B CA 1
ATOM 6192 C C . ILE B 1 226 ? -0.988 41.219 27.609 1 84.62 226 ILE B C 1
ATOM 6194 O O . ILE B 1 226 ? -0.439 40.25 27.125 1 84.62 226 ILE B O 1
ATOM 6198 N N . LYS B 1 227 ? -0.812 41.688 28.922 1 82.38 227 LYS B N 1
ATOM 6199 C CA . LYS B 1 227 ? 0.09 40.938 29.812 1 82.38 227 LYS B CA 1
ATOM 6200 C C . LYS B 1 227 ? -0.358 39.5 29.984 1 82.38 227 LYS B C 1
ATOM 6202 O O . LYS B 1 227 ? 0.465 38.594 29.953 1 82.38 227 LYS B O 1
ATOM 6207 N N . ASN B 1 228 ? -1.627 39.344 30.078 1 79.75 228 ASN B N 1
ATOM 6208 C CA . ASN B 1 228 ? -2.162 38 30.297 1 79.75 228 ASN B CA 1
ATOM 6209 C C . ASN B 1 228 ? -2.525 37.344 28.969 1 79.75 228 ASN B C 1
ATOM 6211 O O . ASN B 1 228 ? -2.914 36.156 28.953 1 79.75 228 ASN B O 1
ATOM 6215 N N . ALA B 1 229 ? -2.283 38.094 27.953 1 80.75 229 ALA B N 1
ATOM 6216 C CA . ALA B 1 229 ? -2.654 37.625 26.625 1 80.75 229 ALA B CA 1
ATOM 6217 C C . ALA B 1 229 ? -4.074 37.062 26.609 1 80.75 229 ALA B C 1
ATOM 6219 O O . ALA B 1 229 ? -4.324 36 26.062 1 80.75 229 ALA B O 1
ATOM 6220 N N . ASP B 1 230 ? -4.902 37.625 27.406 1 79.62 230 ASP B N 1
ATOM 6221 C CA . ASP B 1 230 ? -6.289 37.188 27.516 1 79.62 230 ASP B CA 1
ATOM 6222 C C . ASP B 1 230 ? -7.188 37.969 26.562 1 79.62 230 ASP B C 1
ATOM 6224 O O . ASP B 1 230 ? -7.539 39.125 26.828 1 79.62 230 ASP B O 1
ATOM 6228 N N . PHE B 1 231 ? -7.547 37.375 25.547 1 78.75 231 PHE B N 1
ATOM 6229 C CA . PHE B 1 231 ? -8.383 38 24.516 1 78.75 231 PHE B CA 1
ATOM 6230 C C . PHE B 1 231 ? -9.789 37.406 24.531 1 78.75 231 PHE B C 1
ATOM 6232 O O . PHE B 1 231 ? -10.523 37.531 23.547 1 78.75 231 PHE B O 1
ATOM 6239 N N . SER B 1 232 ? -10.117 36.719 25.656 1 81.44 232 SER B N 1
ATOM 6240 C CA . SER B 1 232 ? -11.445 36.125 25.797 1 81.44 232 SER B CA 1
ATOM 6241 C C . SER B 1 232 ? -12.516 37.188 26 1 81.44 232 SER B C 1
ATOM 6243 O O . SER B 1 232 ? -13.656 37 25.578 1 81.44 232 SER B O 1
ATOM 6245 N N . LYS B 1 233 ? -12.172 38.219 26.703 1 85.81 233 LYS B N 1
ATOM 6246 C CA . LYS B 1 233 ? -13.094 39.312 26.969 1 85.81 233 LYS B CA 1
ATOM 6247 C C . LYS B 1 233 ? -12.758 40.531 26.109 1 85.81 233 LYS B C 1
ATOM 6249 O O . LYS B 1 233 ? -11.766 41.219 26.359 1 85.81 233 LYS B O 1
ATOM 6254 N N . ILE B 1 234 ? -13.438 40.719 25.047 1 84.12 234 ILE B N 1
ATOM 6255 C CA . ILE B 1 234 ? -13.234 41.844 24.141 1 84.12 234 ILE B CA 1
ATOM 6256 C C . ILE B 1 234 ? -13.656 43.156 24.812 1 84.12 234 ILE B C 1
ATOM 6258 O O . ILE B 1 234 ? -14.719 43.219 25.438 1 84.12 234 ILE B O 1
ATOM 6262 N N . ILE B 1 235 ? -12.805 44.031 24.844 1 83.62 235 ILE B N 1
ATOM 6263 C CA . ILE B 1 235 ? -13.094 45.312 25.438 1 83.62 235 ILE B CA 1
ATOM 6264 C C . ILE B 1 235 ? -14.266 45.969 24.719 1 83.62 235 ILE B C 1
ATOM 6266 O O . ILE B 1 235 ? -14.352 45.906 23.484 1 83.62 235 ILE B O 1
ATOM 6270 N N . ASP B 1 236 ? -15.156 46.469 25.484 1 82.94 236 ASP B N 1
ATOM 6271 C CA . ASP B 1 236 ? -16.344 47.125 24.938 1 82.94 236 ASP B CA 1
ATOM 6272 C C . ASP B 1 236 ? -16.125 48.625 24.812 1 82.94 236 ASP B C 1
ATOM 6274 O O . ASP B 1 236 ? -16 49.344 25.812 1 82.94 236 ASP B O 1
ATOM 6278 N N . VAL B 1 237 ? -15.828 49.062 23.625 1 81.88 237 VAL B N 1
ATOM 6279 C CA . VAL B 1 237 ? -15.672 50.469 23.375 1 81.88 237 VAL B CA 1
ATOM 6280 C C . VAL B 1 237 ? -16.688 50.938 22.328 1 81.88 237 VAL B C 1
ATOM 6282 O O . VAL B 1 237 ? -16.906 50.25 21.328 1 81.88 237 VAL B O 1
ATOM 6285 N N . GLU B 1 238 ? -17.422 51.938 22.703 1 80.75 238 GLU B N 1
ATOM 6286 C CA . GLU B 1 238 ? -18.406 52.469 21.766 1 80.75 238 GLU B CA 1
ATOM 6287 C C . GLU B 1 238 ? -17.734 53.219 20.609 1 80.75 238 GLU B C 1
ATOM 6289 O O . GLU B 1 238 ? -16.859 54.031 20.812 1 80.75 238 GLU B O 1
ATOM 6294 N N . HIS B 1 239 ? -18.031 52.781 19.344 1 82.12 239 HIS B N 1
ATOM 6295 C CA . HIS B 1 239 ? -17.422 53.344 18.172 1 82.12 239 HIS B CA 1
ATOM 6296 C C . HIS B 1 239 ? -17.938 54.781 17.906 1 82.12 239 HIS B C 1
ATOM 6298 O O . HIS B 1 239 ? -19.141 55 17.875 1 82.12 239 HIS B O 1
ATOM 6304 N N . ASP B 1 240 ? -17.109 55.688 18.047 1 80.31 240 ASP B N 1
ATOM 6305 C CA . ASP B 1 240 ? -17.359 57.062 17.703 1 80.31 240 ASP B CA 1
ATOM 6306 C C . ASP B 1 240 ? -16.328 57.594 16.719 1 80.31 240 ASP B C 1
ATOM 6308 O O . ASP B 1 240 ? -15.18 57.875 17.094 1 80.31 240 ASP B O 1
ATOM 6312 N N . ASP B 1 241 ? -16.625 57.875 15.445 1 76.81 241 ASP B N 1
ATOM 6313 C CA . ASP B 1 241 ? -15.688 58.25 14.375 1 76.81 241 ASP B CA 1
ATOM 6314 C C . ASP B 1 241 ? -15.133 59.656 14.586 1 76.81 241 ASP B C 1
ATOM 6316 O O . ASP B 1 241 ? -14.078 60 14.047 1 76.81 241 ASP B O 1
ATOM 6320 N N . ARG B 1 242 ? -15.812 60.469 15.273 1 78.38 242 ARG B N 1
ATOM 6321 C CA . ARG B 1 242 ? -15.391 61.875 15.422 1 78.38 242 ARG B CA 1
ATOM 6322 C C . ARG B 1 242 ? -14.477 62.031 16.641 1 78.38 242 ARG B C 1
ATOM 6324 O O . ARG B 1 242 ? -13.891 63.094 16.828 1 78.38 242 ARG B O 1
ATOM 6331 N N . ASN B 1 243 ? -14.234 60.906 17.453 1 81.12 243 ASN B N 1
ATOM 6332 C CA . ASN B 1 243 ? -13.391 60.969 18.641 1 81.12 243 ASN B CA 1
ATOM 6333 C C . ASN B 1 243 ? -11.914 60.844 18.297 1 81.12 243 ASN B C 1
ATOM 6335 O O . ASN B 1 243 ? -11.5 59.781 17.781 1 81.12 243 ASN B O 1
ATOM 6339 N N . LYS B 1 244 ? -11.164 61.844 18.438 1 82.81 244 LYS B N 1
ATOM 6340 C CA . LYS B 1 244 ? -9.75 61.844 18.062 1 82.81 244 LYS B CA 1
ATOM 6341 C C . LYS B 1 244 ? -8.852 61.656 19.281 1 82.81 244 LYS B C 1
ATOM 6343 O O . LYS B 1 244 ? -7.656 61.938 19.234 1 82.81 244 LYS B O 1
ATOM 6348 N N . ASP B 1 245 ? -9.406 61.219 20.438 1 83.88 245 ASP B N 1
ATOM 6349 C CA . ASP B 1 245 ? -8.672 60.938 21.672 1 83.88 245 ASP B CA 1
ATOM 6350 C C . ASP B 1 245 ? -7.723 59.75 21.5 1 83.88 245 ASP B C 1
ATOM 6352 O O . ASP B 1 245 ? -8.133 58.688 21.047 1 83.88 245 ASP B O 1
ATOM 6356 N N . GLU B 1 246 ? -6.469 59.875 21.766 1 86.5 246 GLU B N 1
ATOM 6357 C CA . GLU B 1 246 ? -5.457 58.844 21.562 1 86.5 246 GLU B CA 1
ATOM 6358 C C . GLU B 1 246 ? -5.742 57.625 22.422 1 86.5 246 GLU B C 1
ATOM 6360 O O . GLU B 1 246 ? -5.395 56.5 22.047 1 86.5 246 GLU B O 1
ATOM 6365 N N . LEU B 1 247 ? -6.301 57.812 23.578 1 84.06 247 LEU B N 1
ATOM 6366 C CA . LEU B 1 247 ? -6.68 56.656 24.406 1 84.06 247 LEU B CA 1
ATOM 6367 C C . LEU B 1 247 ? -7.836 55.906 23.766 1 84.06 247 LEU B C 1
ATOM 6369 O O . LEU B 1 247 ? -7.832 54.656 23.75 1 84.06 247 LEU B O 1
ATOM 6373 N N . TYR B 1 248 ? -8.805 56.656 23.297 1 86.12 248 TYR B N 1
ATOM 6374 C CA . TYR B 1 248 ? -9.938 56.062 22.594 1 86.12 248 TYR B CA 1
ATOM 6375 C C . TYR B 1 248 ? -9.469 55.281 21.359 1 86.12 248 TYR B C 1
ATOM 6377 O O . TYR B 1 248 ? -9.875 54.156 21.125 1 86.12 248 TYR B O 1
ATOM 6385 N N . LEU B 1 249 ? -8.57 55.844 20.625 1 86.12 249 LEU B N 1
ATOM 6386 C CA . LEU B 1 249 ? -8.039 55.219 19.422 1 86.12 249 LEU B CA 1
ATOM 6387 C C . LEU B 1 249 ? -7.273 53.938 19.766 1 86.12 249 LEU B C 1
ATOM 6389 O O . LEU B 1 249 ? -7.328 52.969 19.031 1 86.12 249 LEU B O 1
ATOM 6393 N N . LEU B 1 250 ? -6.598 53.938 20.797 1 87.75 250 LEU B N 1
ATOM 6394 C CA . LEU B 1 250 ? -5.895 52.75 21.25 1 87.75 250 LEU B CA 1
ATOM 6395 C C . LEU B 1 250 ? -6.883 51.625 21.609 1 87.75 250 LEU B C 1
ATOM 6397 O O . LEU B 1 250 ? -6.688 50.469 21.234 1 87.75 250 LEU B O 1
ATOM 6401 N N . LEU B 1 251 ? -7.91 52 22.328 1 87.88 251 LEU B N 1
ATOM 6402 C CA . LEU B 1 251 ? -8.898 51.031 22.766 1 87.88 251 LEU B CA 1
ATOM 6403 C C . LEU B 1 251 ? -9.602 50.406 21.562 1 87.88 251 LEU B C 1
ATOM 6405 O O . LEU B 1 251 ? -9.844 49.188 21.547 1 87.88 251 LEU B O 1
ATOM 6409 N N . ILE B 1 252 ? -9.906 51.125 20.516 1 88.06 252 ILE B N 1
ATOM 6410 C CA . ILE B 1 252 ? -10.57 50.625 19.312 1 88.06 252 ILE B CA 1
ATOM 6411 C C . ILE B 1 252 ? -9.617 49.719 18.547 1 88.06 252 ILE B C 1
ATOM 6413 O O . ILE B 1 252 ? -10.008 48.625 18.109 1 88.06 252 ILE B O 1
ATOM 6417 N N . ALA B 1 253 ? -8.422 50.188 18.359 1 87.44 253 ALA B N 1
ATOM 6418 C CA . ALA B 1 253 ? -7.422 49.375 17.688 1 87.44 253 ALA B CA 1
ATOM 6419 C C . ALA B 1 253 ? -7.219 48.062 18.391 1 87.44 253 ALA B C 1
ATOM 6421 O O . ALA B 1 253 ? -7.086 47 17.75 1 87.44 253 ALA B O 1
ATOM 6422 N N . PHE B 1 254 ? -7.25 48.094 19.656 1 89.75 254 PHE B N 1
ATOM 6423 C CA . PHE B 1 254 ? -7.051 46.875 20.453 1 89.75 254 PHE B CA 1
ATOM 6424 C C . PHE B 1 254 ? -8.258 45.969 20.344 1 89.75 254 PHE B C 1
ATOM 6426 O O . PHE B 1 254 ? -8.109 44.75 20.266 1 89.75 254 PHE B O 1
ATOM 6433 N N . GLN B 1 255 ? -9.383 46.594 20.438 1 88.88 255 GLN B N 1
ATOM 6434 C CA . GLN B 1 255 ? -10.594 45.781 20.25 1 88.88 255 GLN B CA 1
ATOM 6435 C C . GLN B 1 255 ? -10.57 45.031 18.922 1 88.88 255 GLN B C 1
ATOM 6437 O O . GLN B 1 255 ? -10.852 43.844 18.875 1 88.88 255 GLN B O 1
ATOM 6442 N N . GLU B 1 256 ? -10.227 45.719 17.844 1 87.38 256 GLU B N 1
ATOM 6443 C CA . GLU B 1 256 ? -10.141 45.094 16.516 1 87.38 256 GLU B CA 1
ATOM 6444 C C . GLU B 1 256 ? -9.062 44.031 16.469 1 87.38 256 GLU B C 1
ATOM 6446 O O . GLU B 1 256 ? -9.258 42.969 15.859 1 87.38 256 GLU B O 1
ATOM 6451 N N . PHE B 1 257 ? -8.023 44.281 17.094 1 89.06 257 PHE B N 1
ATOM 6452 C CA . PHE B 1 257 ? -6.934 43.312 17.172 1 89.06 257 PHE B CA 1
ATOM 6453 C C . PHE B 1 257 ? -7.367 42.062 17.922 1 89.06 257 PHE B C 1
ATOM 6455 O O . PHE B 1 257 ? -7.09 40.938 17.484 1 89.06 257 PHE B O 1
ATOM 6462 N N . GLN B 1 258 ? -8.031 42.312 19.047 1 85.94 258 GLN B N 1
ATOM 6463 C CA . GLN B 1 258 ? -8.531 41.156 19.812 1 85.94 258 GLN B CA 1
ATOM 6464 C C . GLN B 1 258 ? -9.453 40.281 18.969 1 85.94 258 GLN B C 1
ATOM 6466 O O . GLN B 1 258 ? -9.367 39.062 19.031 1 85.94 258 GLN B O 1
ATOM 6471 N N . GLU B 1 259 ? -10.258 40.906 18.203 1 87.75 259 GLU B N 1
ATOM 6472 C CA . GLU B 1 259 ? -11.18 40.156 17.344 1 87.75 259 GLU B CA 1
ATOM 6473 C C . GLU B 1 259 ? -10.422 39.375 16.281 1 87.75 259 GLU B C 1
ATOM 6475 O O . GLU B 1 259 ? -10.75 38.219 16.031 1 87.75 259 GLU B O 1
ATOM 6480 N N . LYS B 1 260 ? -9.469 39.938 15.695 1 85.75 260 LYS B N 1
ATOM 6481 C CA . LYS B 1 260 ? -8.664 39.25 14.68 1 85.75 260 LYS B CA 1
ATOM 6482 C C . LYS B 1 260 ? -7.887 38.094 15.281 1 85.75 260 LYS B C 1
ATOM 6484 O O . LYS B 1 260 ? -7.789 37.031 14.664 1 85.75 260 LYS B O 1
ATOM 6489 N N . VAL B 1 261 ? -7.406 38.25 16.375 1 85.69 261 VAL B N 1
ATOM 6490 C CA . VAL B 1 261 ? -6.648 37.219 17.047 1 85.69 261 VAL B CA 1
ATOM 6491 C C . VAL B 1 261 ? -7.586 36.062 17.422 1 85.69 261 VAL B C 1
ATOM 6493 O O . VAL B 1 261 ? -7.242 34.906 17.266 1 85.69 261 VAL B O 1
ATOM 6496 N N . LYS B 1 262 ? -8.703 36.5 17.969 1 86.94 262 LYS B N 1
ATOM 6497 C CA . LYS B 1 262 ? -9.688 35.469 18.312 1 86.94 262 LYS B CA 1
ATOM 6498 C C . LYS B 1 262 ? -10.047 34.625 17.094 1 86.94 262 LYS B C 1
ATOM 6500 O O . LYS B 1 262 ? -10.086 33.406 17.188 1 86.94 262 LYS B O 1
ATOM 6505 N N . ASN B 1 263 ? -10.297 35.219 15.992 1 87.81 263 ASN B N 1
ATOM 6506 C CA . ASN B 1 263 ? -10.617 34.5 14.758 1 87.81 263 ASN B CA 1
ATOM 6507 C C . ASN B 1 263 ? -9.445 33.656 14.297 1 87.81 263 ASN B C 1
ATOM 6509 O O . ASN B 1 263 ? -9.648 32.5 13.852 1 87.81 263 ASN B O 1
ATOM 6513 N N . MET B 1 264 ? -8.328 34.125 14.367 1 85.31 264 MET B N 1
ATOM 6514 C CA . MET B 1 264 ? -7.129 33.375 14.008 1 85.31 264 MET B CA 1
ATOM 6515 C C . MET B 1 264 ? -6.98 32.156 14.875 1 85.31 264 MET B C 1
ATOM 6517 O O . MET B 1 264 ? -6.727 31.047 14.359 1 85.31 264 MET B O 1
ATOM 6521 N N . LEU B 1 265 ? -7.16 32.281 16.141 1 85.44 265 LEU B N 1
ATOM 6522 C CA . LEU B 1 265 ? -7.035 31.156 17.078 1 85.44 265 LEU B CA 1
ATOM 6523 C C . LEU B 1 265 ? -8.078 30.094 16.766 1 85.44 265 LEU B C 1
ATOM 6525 O O . LEU B 1 265 ? -7.77 28.891 16.766 1 85.44 265 LEU B O 1
ATOM 6529 N N . SER B 1 266 ? -9.227 30.578 16.516 1 88.69 266 SER B N 1
ATOM 6530 C CA . SER B 1 266 ? -10.289 29.625 16.156 1 88.69 266 SER B CA 1
ATOM 6531 C C . SER B 1 266 ? -9.938 28.844 14.906 1 88.69 266 SER B C 1
ATOM 6533 O O . SER B 1 266 ? -10.133 27.625 14.852 1 88.69 266 SER B O 1
ATOM 6535 N N . THR B 1 267 ? -9.43 29.469 13.961 1 87.38 267 THR B N 1
ATOM 6536 C CA . THR B 1 267 ? -9.047 28.844 12.695 1 87.38 267 THR B CA 1
ATOM 6537 C C . THR B 1 267 ? -7.902 27.859 12.906 1 87.38 267 THR B C 1
ATOM 6539 O O . THR B 1 267 ? -7.93 26.734 12.391 1 87.38 267 THR B O 1
ATOM 6542 N N . ILE B 1 268 ? -6.973 28.219 13.648 1 86.12 268 ILE B N 1
ATOM 6543 C CA . ILE B 1 268 ? -5.816 27.375 13.906 1 86.12 268 ILE B CA 1
ATOM 6544 C C . ILE B 1 268 ? -6.254 26.125 14.688 1 86.12 268 ILE B C 1
ATOM 6546 O O . ILE B 1 268 ? -5.762 25.031 14.438 1 86.12 268 ILE B O 1
ATOM 6550 N N . PHE B 1 269 ? -7.184 26.312 15.594 1 88 269 PHE B N 1
ATOM 6551 C CA . PHE B 1 269 ? -7.715 25.156 16.312 1 88 269 PHE B CA 1
ATOM 6552 C C . PHE B 1 269 ? -8.422 24.203 15.359 1 88 269 PHE B C 1
ATOM 6554 O O . PHE B 1 269 ? -8.273 22.984 15.477 1 88 269 PHE B O 1
ATOM 6561 N N . SER B 1 270 ? -9.07 24.797 14.484 1 91.12 270 SER B N 1
ATOM 6562 C CA . SER B 1 270 ? -9.734 23.969 13.484 1 91.12 270 SER B CA 1
ATOM 6563 C C . SER B 1 270 ? -8.727 23.219 12.633 1 91.12 270 SER B C 1
ATOM 6565 O O . SER B 1 270 ? -8.922 22.031 12.328 1 91.12 270 SER B O 1
ATOM 6567 N N . PHE B 1 271 ? -7.656 23.875 12.242 1 90.12 271 PHE B N 1
ATOM 6568 C CA . PHE B 1 271 ? -6.602 23.234 11.469 1 90.12 271 PHE B CA 1
ATOM 6569 C C . PHE B 1 271 ? -5.953 22.109 12.273 1 90.12 271 PHE B C 1
ATOM 6571 O O . PHE B 1 271 ? -5.66 21.047 11.734 1 90.12 271 PHE B O 1
ATOM 6578 N N . SER B 1 272 ? -5.758 22.344 13.539 1 92.31 272 SER B N 1
ATOM 6579 C CA . SER B 1 272 ? -5.18 21.312 14.398 1 92.31 272 SER B CA 1
ATOM 6580 C C . SER B 1 272 ? -6.062 20.078 14.453 1 92.31 272 SER B C 1
ATOM 6582 O O . SER B 1 272 ? -5.566 18.953 14.391 1 92.31 272 SER B O 1
ATOM 6584 N N . GLU B 1 273 ? -7.336 20.297 14.484 1 92.19 273 GLU B N 1
ATOM 6585 C CA . GLU B 1 273 ? -8.273 19.188 14.492 1 92.19 273 GLU B CA 1
ATOM 6586 C C . GLU B 1 273 ? -8.242 18.438 13.156 1 92.19 273 GLU B C 1
ATOM 6588 O O . GLU B 1 273 ? -8.297 17.203 13.133 1 92.19 273 GLU B O 1
ATOM 6593 N N . SER B 1 274 ? -8.148 19.203 12.18 1 91.94 274 SER B N 1
ATOM 6594 C CA . SER B 1 274 ? -8.086 18.594 10.852 1 91.94 274 SER B CA 1
ATOM 6595 C C . SER B 1 274 ? -6.812 17.781 10.672 1 91.94 274 SER B C 1
ATOM 6597 O O . SER B 1 274 ? -6.84 16.703 10.086 1 91.94 274 SER B O 1
ATOM 6599 N N . ILE B 1 275 ? -5.742 18.281 11.125 1 92.75 275 ILE B N 1
ATOM 6600 C CA . ILE B 1 275 ? -4.473 17.562 11.055 1 92.75 275 ILE B CA 1
ATOM 6601 C C . ILE B 1 275 ? -4.551 16.297 11.883 1 92.75 275 ILE B C 1
ATOM 6603 O O . ILE B 1 275 ? -4.07 15.234 11.461 1 92.75 275 ILE B O 1
ATOM 6607 N N . LEU B 1 276 ? -5.18 16.375 12.992 1 92.56 276 LEU B N 1
ATOM 6608 C CA . LEU B 1 276 ? -5.359 15.195 13.836 1 92.56 276 LEU B CA 1
ATOM 6609 C C . LEU B 1 276 ? -6.18 14.133 13.109 1 92.56 276 LEU B C 1
ATOM 6611 O O . LEU B 1 276 ? -5.805 12.961 13.094 1 92.56 276 LEU B O 1
ATOM 6615 N N . SER B 1 277 ? -7.219 14.562 12.555 1 93.19 277 SER B N 1
ATOM 6616 C CA . SER B 1 277 ? -8.055 13.633 11.797 1 93.19 277 SER B CA 1
ATOM 6617 C C . SER B 1 277 ? -7.281 13 10.648 1 93.19 277 SER B C 1
ATOM 6619 O O . SER B 1 277 ? -7.367 11.797 10.422 1 93.19 277 SER B O 1
ATOM 6621 N N . ALA B 1 278 ? -6.574 13.812 9.93 1 91.62 278 ALA B N 1
ATOM 6622 C CA . ALA B 1 278 ? -5.754 13.297 8.836 1 91.62 278 ALA B CA 1
ATOM 6623 C C . ALA B 1 278 ? -4.719 12.305 9.352 1 91.62 278 ALA B C 1
ATOM 6625 O O . ALA B 1 278 ? -4.477 11.273 8.727 1 91.62 278 ALA B O 1
ATOM 6626 N N . SER B 1 279 ? -4.098 12.609 10.43 1 94.62 279 SER B N 1
ATOM 6627 C CA . SER B 1 279 ? -3.111 11.727 11.031 1 94.62 279 SER B CA 1
ATOM 6628 C C . SER B 1 279 ? -3.729 10.383 11.398 1 94.62 279 SER B C 1
ATOM 6630 O O . SER B 1 279 ? -3.131 9.328 11.156 1 94.62 279 SER B O 1
ATOM 6632 N N . GLU B 1 280 ? -4.926 10.398 11.898 1 92.69 280 GLU B N 1
ATOM 6633 C CA . GLU B 1 280 ? -5.617 9.164 12.258 1 92.69 280 GLU B CA 1
ATOM 6634 C C . GLU B 1 280 ? -5.969 8.344 11.016 1 92.69 280 GLU B C 1
ATOM 6636 O O . GLU B 1 280 ? -5.793 7.125 11 1 92.69 280 GLU B O 1
ATOM 6641 N N . GLU B 1 281 ? -6.418 9.016 10.07 1 92.94 281 GLU B N 1
ATOM 6642 C CA . GLU B 1 281 ? -6.773 8.336 8.828 1 92.94 281 GLU B CA 1
ATOM 6643 C C . GLU B 1 281 ? -5.547 7.715 8.172 1 92.94 281 GLU B C 1
ATOM 6645 O O . GLU B 1 281 ? -5.605 6.586 7.68 1 92.94 281 GLU B O 1
ATOM 6650 N N . LEU B 1 282 ? -4.5 8.422 8.156 1 92.62 282 LEU B N 1
ATOM 6651 C CA . LEU B 1 282 ? -3.264 7.922 7.566 1 92.62 282 LEU B CA 1
ATOM 6652 C C . LEU B 1 282 ? -2.715 6.75 8.375 1 92.62 282 LEU B C 1
ATOM 6654 O O . LEU B 1 282 ? -2.174 5.797 7.801 1 92.62 282 LEU B O 1
ATOM 6658 N N . SER B 1 283 ? -2.859 6.832 9.641 1 94.38 283 SER B N 1
ATOM 6659 C CA . SER B 1 283 ? -2.451 5.711 10.477 1 94.38 283 SER B CA 1
ATOM 6660 C C . SER B 1 283 ? -3.252 4.453 10.156 1 94.38 283 SER B C 1
ATOM 6662 O O . SER B 1 283 ? -2.686 3.369 10.016 1 94.38 283 SER B O 1
ATOM 6664 N N . LYS B 1 284 ? -4.523 4.594 10.039 1 93.31 284 LYS B N 1
ATOM 6665 C CA . LYS B 1 284 ? -5.379 3.475 9.656 1 93.31 284 LYS B CA 1
ATOM 6666 C C . LYS B 1 284 ? -4.984 2.926 8.281 1 93.31 284 LYS B C 1
ATOM 6668 O O . LYS B 1 284 ? -4.914 1.71 8.094 1 93.31 284 LYS B O 1
ATOM 6673 N N . SER B 1 285 ? -4.77 3.824 7.375 1 92.06 285 SER B N 1
ATOM 6674 C CA . SER B 1 285 ? -4.355 3.418 6.035 1 92.06 285 SER B CA 1
ATOM 6675 C C . SER B 1 285 ? -3.043 2.643 6.074 1 92.06 285 SER B C 1
ATOM 6677 O O . SER B 1 285 ? -2.879 1.651 5.359 1 92.06 285 SER B O 1
ATOM 6679 N N . SER B 1 286 ? -2.117 3.115 6.824 1 93.25 286 SER B N 1
ATOM 6680 C CA . SER B 1 286 ? -0.837 2.428 6.965 1 93.25 286 SER B CA 1
ATOM 6681 C C . SER B 1 286 ? -1.023 1.023 7.531 1 93.25 286 SER B C 1
ATOM 6683 O O . SER B 1 286 ? -0.403 0.07 7.055 1 93.25 286 SER B O 1
ATOM 6685 N N . ASP B 1 287 ? -1.917 0.878 8.445 1 93.25 287 ASP B N 1
ATOM 6686 C CA . ASP B 1 287 ? -2.201 -0.427 9.039 1 93.25 287 ASP B CA 1
ATOM 6687 C C . ASP B 1 287 ? -2.812 -1.373 8.008 1 93.25 287 ASP B C 1
ATOM 6689 O O . ASP B 1 287 ? -2.428 -2.541 7.922 1 93.25 287 ASP B O 1
ATOM 6693 N N . HIS B 1 288 ? -3.662 -0.859 7.293 1 92.25 288 HIS B N 1
ATOM 6694 C CA . HIS B 1 288 ? -4.305 -1.658 6.254 1 92.25 288 HIS B CA 1
ATOM 6695 C C . HIS B 1 288 ? -3.295 -2.1 5.199 1 92.25 288 HIS B C 1
ATOM 6697 O O . HIS B 1 288 ? -3.312 -3.252 4.762 1 92.25 288 HIS B O 1
ATOM 6703 N N . LEU B 1 289 ? -2.49 -1.188 4.82 1 89.56 289 LEU B N 1
ATOM 6704 C CA . LEU B 1 289 ? -1.477 -1.499 3.818 1 89.56 289 LEU B CA 1
ATOM 6705 C C . LEU B 1 289 ? -0.509 -2.559 4.332 1 89.56 289 LEU B C 1
ATOM 6707 O O . LEU B 1 289 ? -0.116 -3.461 3.588 1 89.56 289 LEU B O 1
ATOM 6711 N N . SER B 1 290 ? -0.16 -2.412 5.551 1 92.62 290 SER B N 1
ATOM 6712 C CA . SER B 1 290 ? 0.719 -3.404 6.16 1 92.62 290 SER B CA 1
ATOM 6713 C C . SER B 1 290 ? 0.062 -4.781 6.191 1 92.62 290 SER B C 1
ATOM 6715 O O . SER B 1 290 ? 0.691 -5.781 5.848 1 92.62 290 SER B O 1
ATOM 6717 N N . SER B 1 291 ? -1.149 -4.848 6.547 1 93.62 291 SER B N 1
ATOM 6718 C CA . SER B 1 291 ? -1.896 -6.102 6.566 1 93.62 291 SER B CA 1
ATOM 6719 C C . SER B 1 291 ? -2.021 -6.691 5.168 1 93.62 291 SER B C 1
ATOM 6721 O O . SER B 1 291 ? -1.835 -7.895 4.977 1 93.62 291 SER B O 1
ATOM 6723 N N . ASN B 1 292 ? -2.338 -5.832 4.23 1 91.88 292 ASN B N 1
ATOM 6724 C CA . ASN B 1 292 ? -2.418 -6.262 2.838 1 91.88 292 ASN B CA 1
ATOM 6725 C C . ASN B 1 292 ? -1.094 -6.852 2.357 1 91.88 292 ASN B C 1
ATOM 6727 O O . ASN B 1 292 ? -1.076 -7.891 1.697 1 91.88 292 ASN B O 1
ATOM 6731 N N . ALA B 1 293 ? -0.066 -6.18 2.682 1 91 293 ALA B N 1
ATOM 6732 C CA . ALA B 1 293 ? 1.256 -6.652 2.275 1 91 293 ALA B CA 1
ATOM 6733 C C . ALA B 1 293 ? 1.554 -8.023 2.867 1 91 293 ALA B C 1
ATOM 6735 O O . ALA B 1 293 ? 2.119 -8.891 2.193 1 91 293 ALA B O 1
ATOM 6736 N N . GLN B 1 294 ? 1.14 -8.266 4.078 1 91.69 294 GLN B N 1
ATOM 6737 C CA . GLN B 1 294 ? 1.348 -9.562 4.723 1 91.69 294 GLN B CA 1
ATOM 6738 C C . GLN B 1 294 ? 0.538 -10.656 4.031 1 91.69 294 GLN B C 1
ATOM 6740 O O . GLN B 1 294 ? 1.057 -11.742 3.756 1 91.69 294 GLN B O 1
ATOM 6745 N N . THR B 1 295 ? -0.638 -10.359 3.742 1 92.56 295 THR B N 1
ATOM 6746 C CA . THR B 1 295 ? -1.505 -11.32 3.064 1 92.56 295 THR B CA 1
ATOM 6747 C C . THR B 1 295 ? -0.969 -11.641 1.672 1 92.56 295 THR B C 1
ATOM 6749 O O . THR B 1 295 ? -0.954 -12.805 1.26 1 92.56 295 THR B O 1
ATOM 6752 N N . GLU B 1 296 ? -0.547 -10.633 0.966 1 91.75 296 GLU B N 1
ATOM 6753 C CA . GLU B 1 296 ? 0.01 -10.82 -0.37 1 91.75 296 GLU B CA 1
ATOM 6754 C C . GLU B 1 296 ? 1.287 -11.656 -0.319 1 91.75 296 GLU B C 1
ATOM 6756 O O . GLU B 1 296 ? 1.518 -12.5 -1.186 1 91.75 296 GLU B O 1
ATOM 6761 N N . SER B 1 297 ? 2.1 -11.383 0.667 1 93.5 297 SER B N 1
ATOM 6762 C CA . SER B 1 297 ? 3.322 -12.164 0.831 1 93.5 297 SER B CA 1
ATOM 6763 C C . SER B 1 297 ? 3.012 -13.641 1.051 1 93.5 297 SER B C 1
ATOM 6765 O O . SER B 1 297 ? 3.652 -14.508 0.455 1 93.5 297 SER B O 1
ATOM 6767 N N . ALA B 1 298 ? 2.041 -13.93 1.853 1 92.81 298 ALA B N 1
ATOM 6768 C CA . ALA B 1 298 ? 1.634 -15.312 2.109 1 92.81 298 ALA B CA 1
ATOM 6769 C C . ALA B 1 298 ? 1.108 -15.969 0.838 1 92.81 298 ALA B C 1
ATOM 6771 O O . ALA B 1 298 ? 1.444 -17.125 0.544 1 92.81 298 ALA B O 1
ATOM 6772 N N . SER B 1 299 ? 0.308 -15.227 0.15 1 93.56 299 SER B N 1
ATOM 6773 C CA . SER B 1 299 ? -0.229 -15.742 -1.106 1 93.56 299 SER B CA 1
ATOM 6774 C C . SER B 1 299 ? 0.883 -16 -2.119 1 93.56 299 SER B C 1
ATOM 6776 O O . SER B 1 299 ? 0.866 -17.016 -2.824 1 93.56 299 SER B O 1
ATOM 6778 N N . ALA B 1 300 ? 1.8 -15.094 -2.205 1 92.44 300 ALA B N 1
ATOM 6779 C CA . ALA B 1 300 ? 2.934 -15.258 -3.111 1 92.44 300 ALA B CA 1
ATOM 6780 C C . ALA B 1 300 ? 3.75 -16.5 -2.744 1 92.44 300 ALA B C 1
ATOM 6782 O O . ALA B 1 300 ? 4.176 -17.25 -3.621 1 92.44 300 ALA B O 1
ATOM 6783 N N . GLU B 1 301 ? 3.967 -16.75 -1.481 1 93.06 301 GLU B N 1
ATOM 6784 C CA . GLU B 1 301 ? 4.68 -17.938 -1.018 1 93.06 301 GLU B CA 1
ATOM 6785 C C . GLU B 1 301 ? 3.92 -19.203 -1.377 1 93.06 301 GLU B C 1
ATOM 6787 O O . GLU B 1 301 ? 4.523 -20.203 -1.789 1 93.06 301 GLU B O 1
ATOM 6792 N N . GLN B 1 302 ? 2.666 -19.125 -1.188 1 92.5 302 GLN B N 1
ATOM 6793 C CA . GLN B 1 302 ? 1.83 -20.266 -1.545 1 92.5 302 GLN B CA 1
ATOM 6794 C C . GLN B 1 302 ? 1.927 -20.578 -3.037 1 92.5 302 GLN B C 1
ATOM 6796 O O . GLN B 1 302 ? 2.043 -21.75 -3.428 1 92.5 302 GLN B O 1
ATOM 6801 N N . ILE B 1 303 ? 1.852 -19.562 -3.846 1 92.62 303 ILE B N 1
ATOM 6802 C CA . ILE B 1 303 ? 1.964 -19.75 -5.289 1 92.62 303 ILE B CA 1
ATOM 6803 C C . ILE B 1 303 ? 3.336 -20.328 -5.629 1 92.62 303 ILE B C 1
ATOM 6805 O O . ILE B 1 303 ? 3.443 -21.25 -6.438 1 92.62 303 ILE B O 1
ATOM 6809 N N . SER B 1 304 ? 4.375 -19.781 -5.023 1 93.88 304 SER B N 1
ATOM 6810 C CA . SER B 1 304 ? 5.727 -20.281 -5.262 1 93.88 304 SER B CA 1
ATOM 6811 C C . SER B 1 304 ? 5.84 -21.766 -4.938 1 93.88 304 SER B C 1
ATOM 6813 O O . SER B 1 304 ? 6.426 -22.531 -5.703 1 93.88 304 SER B O 1
ATOM 6815 N N . ALA B 1 305 ? 5.285 -22.188 -3.836 1 93.12 305 ALA B N 1
ATOM 6816 C CA . ALA B 1 305 ? 5.293 -23.594 -3.441 1 93.12 305 ALA B CA 1
ATOM 6817 C C . ALA B 1 305 ? 4.531 -24.438 -4.449 1 93.12 305 ALA B C 1
ATOM 6819 O O . ALA B 1 305 ? 5 -25.516 -4.844 1 93.12 305 ALA B O 1
ATOM 6820 N N . SER B 1 306 ? 3.391 -23.938 -4.828 1 92.38 306 SER B N 1
ATOM 6821 C CA . SER B 1 306 ? 2.57 -24.641 -5.801 1 92.38 306 SER B CA 1
ATOM 6822 C C . SER B 1 306 ? 3.291 -24.781 -7.137 1 92.38 306 SER B C 1
ATOM 6824 O O . SER B 1 306 ? 3.252 -25.828 -7.77 1 92.38 306 SER B O 1
ATOM 6826 N N . VAL B 1 307 ? 3.932 -23.734 -7.559 1 91.81 307 VAL B N 1
ATOM 6827 C CA . VAL B 1 307 ? 4.672 -23.719 -8.812 1 91.81 307 VAL B CA 1
ATOM 6828 C C . VAL B 1 307 ? 5.809 -24.734 -8.758 1 91.81 307 VAL B C 1
ATOM 6830 O O . VAL B 1 307 ? 6.074 -25.438 -9.742 1 91.81 307 VAL B O 1
ATOM 6833 N N . GLU B 1 308 ? 6.465 -24.859 -7.66 1 91.75 308 GLU B N 1
ATOM 6834 C CA . GLU B 1 308 ? 7.512 -25.859 -7.484 1 91.75 308 GLU B CA 1
ATOM 6835 C C . GLU B 1 308 ? 6.941 -27.266 -7.574 1 91.75 308 GLU B C 1
ATOM 6837 O O . GLU B 1 308 ? 7.535 -28.141 -8.211 1 91.75 308 GLU B O 1
ATOM 6842 N N . GLU B 1 309 ? 5.844 -27.438 -6.961 1 91.12 309 GLU B N 1
ATOM 6843 C CA . GLU B 1 309 ? 5.184 -28.75 -7 1 91.12 309 GLU B CA 1
ATOM 6844 C C . GLU B 1 309 ? 4.773 -29.109 -8.422 1 91.12 309 GLU B C 1
ATOM 6846 O O . GLU B 1 309 ? 4.988 -30.234 -8.867 1 91.12 309 GLU B O 1
ATOM 6851 N N . ILE B 1 310 ? 4.207 -28.172 -9.086 1 90.25 310 ILE B N 1
ATOM 6852 C CA . ILE B 1 310 ? 3.783 -28.391 -10.461 1 90.25 310 ILE B CA 1
ATOM 6853 C C . ILE B 1 310 ? 5 -28.703 -11.336 1 90.25 310 ILE B C 1
ATOM 6855 O O . ILE B 1 310 ? 4.973 -29.625 -12.148 1 90.25 310 ILE B O 1
ATOM 6859 N N . SER B 1 311 ? 6.055 -27.922 -11.156 1 91 311 SER B N 1
ATOM 6860 C CA . SER B 1 311 ? 7.289 -28.141 -11.898 1 91 311 SER B CA 1
ATOM 6861 C C . SER B 1 311 ? 7.832 -29.547 -11.672 1 91 311 SER B C 1
ATOM 6863 O O . SER B 1 311 ? 8.211 -30.234 -12.625 1 91 311 SER B O 1
ATOM 6865 N N . ALA B 1 312 ? 7.859 -29.984 -10.438 1 91.06 312 ALA B N 1
ATOM 6866 C CA . ALA B 1 312 ? 8.312 -31.344 -10.109 1 91.06 312 ALA B CA 1
ATOM 6867 C C . ALA B 1 312 ? 7.398 -32.375 -10.734 1 91.06 312 ALA B C 1
ATOM 6869 O O . ALA B 1 312 ? 7.879 -33.406 -11.258 1 91.06 312 ALA B O 1
ATOM 6870 N N . GLY B 1 313 ? 6.125 -32.094 -10.617 1 89.31 313 GLY B N 1
ATOM 6871 C CA . GLY B 1 313 ? 5.164 -33 -11.242 1 89.31 313 GLY B CA 1
ATOM 6872 C C . GLY B 1 313 ? 5.34 -33.094 -12.742 1 89.31 313 GLY B C 1
ATOM 6873 O O . GLY B 1 313 ? 5.262 -34.188 -13.312 1 89.31 313 GLY B O 1
ATOM 6874 N N . MET B 1 314 ? 5.648 -32.062 -13.406 1 89.12 314 MET B N 1
ATOM 6875 C CA . MET B 1 314 ? 5.867 -32.031 -14.852 1 89.12 314 MET B CA 1
ATOM 6876 C C . MET B 1 314 ? 7.137 -32.781 -15.227 1 89.12 314 MET B C 1
ATOM 6878 O O . MET B 1 314 ? 7.184 -33.469 -16.266 1 89.12 314 MET B O 1
ATOM 6882 N N . GLU B 1 315 ? 8.148 -32.688 -14.422 1 90.25 315 GLU B N 1
ATOM 6883 C CA . GLU B 1 315 ? 9.367 -33.438 -14.648 1 90.25 315 GLU B CA 1
ATOM 6884 C C . GLU B 1 315 ? 9.102 -34.938 -14.57 1 90.25 315 GLU B C 1
ATOM 6886 O O . GLU B 1 315 ? 9.633 -35.719 -15.367 1 90.25 315 GLU B O 1
ATOM 6891 N N . GLN B 1 316 ? 8.336 -35.312 -13.617 1 89.81 316 GLN B N 1
ATOM 6892 C CA . GLN B 1 316 ? 7.973 -36.719 -13.469 1 89.81 316 GLN B CA 1
ATOM 6893 C C . GLN B 1 316 ? 7.18 -37.188 -14.672 1 89.81 316 GLN B C 1
ATOM 6895 O O . GLN B 1 316 ? 7.418 -38.312 -15.172 1 89.81 316 GLN B O 1
ATOM 6900 N N . VAL B 1 317 ? 6.223 -36.375 -15.125 1 90.31 317 VAL B N 1
ATOM 6901 C CA . VAL B 1 317 ? 5.422 -36.75 -16.297 1 90.31 317 VAL B CA 1
ATOM 6902 C C . VAL B 1 317 ? 6.332 -36.906 -17.516 1 90.31 317 VAL B C 1
ATOM 6904 O O . VAL B 1 317 ? 6.184 -37.844 -18.281 1 90.31 317 VAL B O 1
ATOM 6907 N N . THR B 1 318 ? 7.254 -36 -17.688 1 88.12 318 THR B N 1
ATOM 6908 C CA . THR B 1 318 ? 8.188 -36.062 -18.812 1 88.12 318 THR B CA 1
ATOM 6909 C C . THR B 1 318 ? 9.016 -37.344 -18.75 1 88.12 318 THR B C 1
ATOM 6911 O O . THR B 1 318 ? 9.172 -38.031 -19.766 1 88.12 318 THR B O 1
ATOM 6914 N N . ARG B 1 319 ? 9.539 -37.656 -17.578 1 90.44 319 ARG B N 1
ATOM 6915 C CA . ARG B 1 319 ? 10.336 -38.875 -17.422 1 90.44 319 ARG B CA 1
ATOM 6916 C C . ARG B 1 319 ? 9.508 -40.125 -17.75 1 90.44 319 ARG B C 1
ATOM 6918 O O . ARG B 1 319 ? 9.984 -41 -18.453 1 90.44 319 ARG B O 1
ATOM 6925 N N . ASN B 1 320 ? 8.297 -40.094 -17.219 1 89.19 320 ASN B N 1
ATOM 6926 C CA . ASN B 1 320 ? 7.414 -41.219 -17.469 1 89.19 320 ASN B CA 1
ATOM 6927 C C . ASN B 1 320 ? 7.078 -41.344 -18.953 1 89.19 320 ASN B C 1
ATOM 6929 O O . ASN B 1 320 ? 7.059 -42.469 -19.5 1 89.19 320 ASN B O 1
ATOM 6933 N N . ALA B 1 321 ? 6.82 -40.281 -19.562 1 84 321 ALA B N 1
ATOM 6934 C CA . ALA B 1 321 ? 6.52 -40.25 -21 1 84 321 ALA B CA 1
ATOM 6935 C C . ALA B 1 321 ? 7.719 -40.75 -21.812 1 84 321 ALA B C 1
ATOM 6937 O O . ALA B 1 321 ? 7.559 -41.438 -22.812 1 84 321 ALA B O 1
ATOM 6938 N N . GLU B 1 322 ? 8.945 -40.438 -21.453 1 86.88 322 GLU B N 1
ATOM 6939 C CA . GLU B 1 322 ? 10.156 -40.875 -22.141 1 86.88 322 GLU B CA 1
ATOM 6940 C C . GLU B 1 322 ? 10.359 -42.375 -21.984 1 86.88 322 GLU B C 1
ATOM 6942 O O . GLU B 1 322 ? 10.734 -43.062 -22.953 1 86.88 322 GLU B O 1
ATOM 6947 N N . GLU B 1 323 ? 10.109 -42.812 -20.797 1 87.69 323 GLU B N 1
ATOM 6948 C CA . GLU B 1 323 ? 10.219 -44.25 -20.578 1 87.69 323 GLU B CA 1
ATOM 6949 C C . GLU B 1 323 ? 9.18 -45 -21.391 1 87.69 323 GLU B C 1
ATOM 6951 O O . GLU B 1 323 ? 9.469 -46.094 -21.922 1 87.69 323 GLU B O 1
ATOM 6956 N N . GLN B 1 324 ? 8.039 -44.438 -21.5 1 82.94 324 GLN B N 1
ATOM 6957 C CA . GLN B 1 324 ? 7.004 -45 -22.344 1 82.94 324 GLN B CA 1
ATOM 6958 C C . GLN B 1 324 ? 7.457 -45.062 -23.797 1 82.94 324 GLN B C 1
ATOM 6960 O O . GLN B 1 324 ? 7.285 -46.094 -24.469 1 82.94 324 GLN B O 1
ATOM 6965 N N . TYR B 1 325 ? 8.008 -44 -24.219 1 82.62 325 TYR B N 1
ATOM 6966 C CA . TYR B 1 325 ? 8.492 -43.938 -25.594 1 82.62 325 TYR B CA 1
ATOM 6967 C C . TYR B 1 325 ? 9.531 -45.031 -25.859 1 82.62 325 TYR B C 1
ATOM 6969 O O . TYR B 1 325 ? 9.469 -45.719 -26.875 1 82.62 325 TYR B O 1
ATOM 6977 N N . SER B 1 326 ? 10.516 -45.188 -24.969 1 86.88 326 SER B N 1
ATOM 6978 C CA . SER B 1 326 ? 11.562 -46.188 -25.109 1 86.88 326 SER B CA 1
ATOM 6979 C C . SER B 1 326 ? 10.977 -47.594 -25.141 1 86.88 326 SER B C 1
ATOM 6981 O O . SER B 1 326 ? 11.414 -48.438 -25.906 1 86.88 326 SER B O 1
ATOM 6983 N N . SER B 1 327 ? 9.992 -47.781 -24.281 1 84.81 327 SER B N 1
ATOM 6984 C CA . SER B 1 327 ? 9.336 -49.094 -24.203 1 84.81 327 SER B CA 1
ATOM 6985 C C . SER B 1 327 ? 8.562 -49.375 -25.484 1 84.81 327 SER B C 1
ATOM 6987 O O . SER B 1 327 ? 8.602 -50.5 -25.984 1 84.81 327 SER B O 1
ATOM 6989 N N . ILE B 1 328 ? 7.949 -48.406 -26.047 1 80.94 328 ILE B N 1
ATOM 6990 C CA . ILE B 1 328 ? 7.164 -48.531 -27.266 1 80.94 328 ILE B CA 1
ATOM 6991 C C . ILE B 1 328 ? 8.094 -48.844 -28.453 1 80.94 328 ILE B C 1
ATOM 6993 O O . ILE B 1 328 ? 7.77 -49.656 -29.297 1 80.94 328 ILE B O 1
ATOM 6997 N N . ALA B 1 329 ? 9.25 -48.188 -28.531 1 80.62 329 ALA B N 1
ATOM 6998 C CA . ALA B 1 329 ? 10.227 -48.438 -29.594 1 80.62 329 ALA B CA 1
ATOM 6999 C C . ALA B 1 329 ? 10.719 -49.875 -29.547 1 80.62 329 ALA B C 1
ATOM 7001 O O . ALA B 1 329 ? 10.82 -50.531 -30.594 1 80.62 329 ALA B O 1
ATOM 7002 N N . SER B 1 330 ? 11.039 -50.312 -28.375 1 81.88 330 SER B N 1
ATOM 7003 C CA . SER B 1 330 ? 11.469 -51.688 -28.203 1 81.88 330 SER B CA 1
ATOM 7004 C C . SER B 1 330 ? 10.383 -52.656 -28.641 1 81.88 330 SER B C 1
ATOM 7006 O O . SER B 1 330 ? 10.672 -53.656 -29.281 1 81.88 330 SER B O 1
ATOM 7008 N N . PHE B 1 331 ? 9.172 -52.25 -28.422 1 79.06 331 PHE B N 1
ATOM 7009 C CA . PHE B 1 331 ? 7.996 -53.031 -28.797 1 79.06 331 PHE B CA 1
ATOM 7010 C C . PHE B 1 331 ? 7.898 -53.188 -30.312 1 79.06 331 PHE B C 1
ATOM 7012 O O . PHE B 1 331 ? 7.617 -54.25 -30.844 1 79.06 331 PHE B O 1
ATOM 7019 N N . SER B 1 332 ? 8.07 -52.125 -30.891 1 78.88 332 SER B N 1
ATOM 7020 C CA . SER B 1 332 ? 7.977 -52.125 -32.344 1 78.88 332 SER B CA 1
ATOM 7021 C C . SER B 1 332 ? 8.984 -53.062 -32.969 1 78.88 332 SER B C 1
ATOM 7023 O O . SER B 1 332 ? 8.664 -53.781 -33.938 1 78.88 332 SER B O 1
ATOM 7025 N N . GLY B 1 333 ? 10.242 -53.156 -32.375 1 82.44 333 GLY B N 1
ATOM 7026 C CA . GLY B 1 333 ? 11.25 -54.094 -32.844 1 82.44 333 GLY B CA 1
ATOM 7027 C C . GLY B 1 333 ? 10.867 -55.531 -32.625 1 82.44 333 GLY B C 1
ATOM 7028 O O . GLY B 1 333 ? 11.023 -56.375 -33.531 1 82.44 333 GLY B O 1
ATOM 7029 N N . GLU B 1 334 ? 10.273 -55.75 -31.453 1 84.19 334 GLU B N 1
ATOM 7030 C CA . GLU B 1 334 ? 9.844 -57.094 -31.125 1 84.19 334 GLU B CA 1
ATOM 7031 C C . GLU B 1 334 ? 8.711 -57.562 -32.031 1 84.19 334 GLU B C 1
ATOM 7033 O O . GLU B 1 334 ? 8.641 -58.75 -32.406 1 84.19 334 GLU B O 1
ATOM 7038 N N . MET B 1 335 ? 7.887 -56.719 -32.406 1 82.06 335 MET B N 1
ATOM 7039 C CA . MET B 1 335 ? 6.766 -57.031 -33.281 1 82.06 335 MET B CA 1
ATOM 7040 C C . MET B 1 335 ? 7.254 -57.375 -34.688 1 82.06 335 MET B C 1
ATOM 7042 O O . MET B 1 335 ? 6.676 -58.25 -35.344 1 82.06 335 MET B O 1
ATOM 7046 N N . LYS B 1 336 ? 8.297 -56.781 -35.156 1 86.88 336 LYS B N 1
ATOM 7047 C CA . LYS B 1 336 ? 8.891 -57.094 -36.438 1 86.88 336 LYS B CA 1
ATOM 7048 C C . LYS B 1 336 ? 9.461 -58.5 -36.438 1 86.88 336 LYS B C 1
ATOM 7050 O O . LYS B 1 336 ? 9.305 -59.25 -37.406 1 86.88 336 LYS B O 1
ATOM 7055 N N . THR B 1 337 ? 10.094 -58.75 -35.312 1 89.38 337 THR B N 1
ATOM 7056 C CA . THR B 1 337 ? 10.641 -60.094 -35.188 1 89.38 337 THR B CA 1
ATOM 7057 C C . THR B 1 337 ? 9.523 -61.125 -35.188 1 89.38 337 THR B C 1
ATOM 7059 O O . THR B 1 337 ? 9.648 -62.188 -35.812 1 89.38 337 THR B O 1
ATOM 7062 N N . LEU B 1 338 ? 8.492 -60.844 -34.5 1 84.38 338 LEU B N 1
ATOM 7063 C CA . LEU B 1 338 ? 7.348 -61.75 -34.469 1 84.38 338 LEU B CA 1
ATOM 7064 C C . LEU B 1 338 ? 6.773 -61.969 -35.875 1 84.38 338 LEU B C 1
ATOM 7066 O O . LEU B 1 338 ? 6.379 -63.094 -36.219 1 84.38 338 LEU B O 1
ATOM 7070 N N . ASP B 1 339 ? 6.676 -61 -36.656 1 86.62 339 ASP B N 1
ATOM 7071 C CA . ASP B 1 339 ? 6.223 -61.062 -38.062 1 86.62 339 ASP B CA 1
ATOM 7072 C C . ASP B 1 339 ? 7.078 -62.062 -38.844 1 86.62 339 ASP B C 1
ATOM 7074 O O . ASP B 1 339 ? 6.551 -62.906 -39.562 1 86.62 339 ASP B O 1
ATOM 7078 N N . THR B 1 340 ? 8.375 -61.875 -38.688 1 92.44 340 THR B N 1
ATOM 7079 C CA . THR B 1 340 ? 9.305 -62.75 -39.375 1 92.44 340 THR B CA 1
ATOM 7080 C C . THR B 1 340 ? 9.094 -64.188 -38.969 1 92.44 340 THR B C 1
ATOM 7082 O O . THR B 1 340 ? 9.125 -65.125 -39.812 1 92.44 340 THR B O 1
ATOM 7085 N N . LEU B 1 341 ? 8.844 -64.312 -37.688 1 91.06 341 LEU B N 1
ATOM 7086 C CA . LEU B 1 341 ? 8.656 -65.688 -37.156 1 91.06 341 LEU B CA 1
ATOM 7087 C C . LEU B 1 341 ? 7.371 -66.312 -37.719 1 91.06 341 LEU B C 1
ATOM 7089 O O . LEU B 1 341 ? 7.332 -67.5 -38.031 1 91.06 341 LEU B O 1
ATOM 7093 N N . ILE B 1 342 ? 6.336 -65.562 -37.812 1 88.62 342 ILE B N 1
ATOM 7094 C CA . ILE B 1 342 ? 5.066 -66 -38.375 1 88.62 342 ILE B CA 1
ATOM 7095 C C . ILE B 1 342 ? 5.254 -66.438 -39.844 1 88.62 342 ILE B C 1
ATOM 7097 O O . ILE B 1 342 ? 4.781 -67.5 -40.25 1 88.62 342 ILE B O 1
ATOM 7101 N N . ASN B 1 343 ? 5.992 -65.688 -40.594 1 90.94 343 ASN B N 1
ATOM 7102 C CA . ASN B 1 343 ? 6.258 -66 -42 1 90.94 343 ASN B CA 1
ATOM 7103 C C . ASN B 1 343 ? 7.09 -67.312 -42.156 1 90.94 343 ASN B C 1
ATOM 7105 O O . ASN B 1 343 ? 6.875 -68.062 -43.062 1 90.94 343 ASN B O 1
ATOM 7109 N N . ARG B 1 344 ? 7.996 -67.438 -41.25 1 93.38 344 ARG B N 1
ATOM 7110 C CA . ARG B 1 344 ? 8.836 -68.625 -41.281 1 93.38 344 ARG B CA 1
ATOM 7111 C C . ARG B 1 344 ? 8 -69.875 -41.031 1 93.38 344 ARG B C 1
ATOM 7113 O O . ARG B 1 344 ? 8.266 -70.938 -41.625 1 93.38 344 ARG B O 1
ATOM 7120 N N . VAL B 1 345 ? 7.062 -69.75 -40.156 1 92.94 345 VAL B N 1
ATOM 7121 C CA . VAL B 1 345 ? 6.145 -70.812 -39.969 1 92.94 345 VAL B CA 1
ATOM 7122 C C . VAL B 1 345 ? 5.395 -71.125 -41.25 1 92.94 345 VAL B C 1
ATOM 7124 O O . VAL B 1 345 ? 5.258 -72.312 -41.625 1 92.94 345 VAL B O 1
ATOM 7127 N N . GLY B 1 346 ? 4.914 -70.125 -41.906 1 90.5 346 GLY B N 1
ATOM 7128 C CA . GLY B 1 346 ? 4.23 -70.25 -43.188 1 90.5 346 GLY B CA 1
ATOM 7129 C C . GLY B 1 346 ? 5.078 -71 -44.25 1 90.5 346 GLY B C 1
ATOM 7130 O O . GLY B 1 346 ? 4.602 -71.875 -44.906 1 90.5 346 GLY B O 1
ATOM 7131 N N . ASP B 1 347 ? 6.309 -70.625 -44.312 1 92.06 347 ASP B N 1
ATOM 7132 C CA . ASP B 1 347 ? 7.23 -71.25 -45.25 1 92.06 347 ASP B CA 1
ATOM 7133 C C . ASP B 1 347 ? 7.43 -72.75 -44.938 1 92.06 347 ASP B C 1
ATOM 7135 O O . ASP B 1 347 ? 7.434 -73.562 -45.844 1 92.06 347 ASP B O 1
ATOM 7139 N N . ALA B 1 348 ? 7.594 -72.938 -43.656 1 91.62 348 ALA B N 1
ATOM 7140 C CA . ALA B 1 348 ? 7.805 -74.312 -43.25 1 91.62 348 ALA B CA 1
ATOM 7141 C C . ALA B 1 348 ? 6.59 -75.188 -43.562 1 91.62 348 ALA B C 1
ATOM 7143 O O . ALA B 1 348 ? 6.734 -76.312 -44 1 91.62 348 ALA B O 1
ATOM 7144 N N . VAL B 1 349 ? 5.43 -74.688 -43.438 1 93.88 349 VAL B N 1
ATOM 7145 C CA . VAL B 1 349 ? 4.195 -75.375 -43.688 1 93.88 349 VAL B CA 1
ATOM 7146 C C . VAL B 1 349 ? 4.043 -75.625 -45.188 1 93.88 349 VAL B C 1
ATOM 7148 O O . VAL B 1 349 ? 3.611 -76.688 -45.625 1 93.88 349 VAL B O 1
ATOM 7151 N N . GLN B 1 350 ? 4.414 -74.75 -46.062 1 91.5 350 GLN B N 1
ATOM 7152 C CA . GLN B 1 350 ? 4.352 -74.875 -47.5 1 91.5 350 GLN B CA 1
ATOM 7153 C C . GLN B 1 350 ? 5.277 -76 -47.969 1 91.5 350 GLN B C 1
ATOM 7155 O O . GLN B 1 350 ? 4.918 -76.75 -48.875 1 91.5 350 GLN B O 1
ATOM 7160 N N . GLY B 1 351 ? 6.434 -76 -47.344 1 90.12 351 GLY B N 1
ATOM 7161 C CA . GLY B 1 351 ? 7.34 -77.062 -47.656 1 90.12 351 GLY B CA 1
ATOM 7162 C C . GLY B 1 351 ? 6.766 -78.438 -47.281 1 90.12 351 GLY B C 1
ATOM 7163 O O . GLY B 1 351 ? 6.887 -79.375 -48.062 1 90.12 351 GLY B O 1
ATOM 7164 N N . SER B 1 352 ? 6.062 -78.5 -46.25 1 92.88 352 SER B N 1
ATOM 7165 C CA . SER B 1 352 ? 5.414 -79.75 -45.812 1 92.88 352 SER B CA 1
ATOM 7166 C C . SER B 1 352 ? 4.32 -80.125 -46.781 1 92.88 352 SER B C 1
ATOM 7168 O O . SER B 1 352 ? 4.219 -81.312 -47.156 1 92.88 352 SER B O 1
ATOM 7170 N N . LEU B 1 353 ? 3.57 -79.188 -47.281 1 93.38 353 LEU B N 1
ATOM 7171 C CA . LEU B 1 353 ? 2.477 -79.5 -48.219 1 93.38 353 LEU B CA 1
ATOM 7172 C C . LEU B 1 353 ? 3.01 -80 -49.531 1 93.38 353 LEU B C 1
ATOM 7174 O O . LEU B 1 353 ? 2.422 -80.875 -50.156 1 93.38 353 LEU B O 1
ATOM 7178 N N . GLN B 1 354 ? 4.133 -79.5 -49.938 1 93.69 354 GLN B N 1
ATOM 7179 C CA . GLN B 1 354 ? 4.762 -79.938 -51.188 1 93.69 354 GLN B CA 1
ATOM 7180 C C . GLN B 1 354 ? 5.234 -81.375 -51.031 1 93.69 354 GLN B C 1
ATOM 7182 O O . GLN B 1 354 ? 5.039 -82.188 -51.938 1 93.69 354 GLN B O 1
ATOM 7187 N N . SER B 1 355 ? 5.785 -81.625 -49.875 1 93.88 355 SER B N 1
ATOM 7188 C CA . SER B 1 355 ? 6.238 -83 -49.594 1 93.88 355 SER B CA 1
ATOM 7189 C C . SER B 1 355 ? 5.066 -83.938 -49.562 1 93.88 355 SER B C 1
ATOM 7191 O O . SER B 1 355 ? 5.172 -85.062 -50.062 1 93.88 355 SER B O 1
ATOM 7193 N N . VAL B 1 356 ? 3.982 -83.5 -49.031 1 95.88 356 VAL B N 1
ATOM 7194 C CA . VAL B 1 356 ? 2.777 -84.312 -48.969 1 95.88 356 VAL B CA 1
ATOM 7195 C C . VAL B 1 356 ? 2.273 -84.625 -50.375 1 95.88 356 VAL B C 1
ATOM 7197 O O . VAL B 1 356 ? 1.937 -85.75 -50.688 1 95.88 356 VAL B O 1
ATOM 7200 N N . SER B 1 357 ? 2.248 -83.688 -51.25 1 95.06 357 SER B N 1
ATOM 7201 C CA . SER B 1 357 ? 1.781 -83.875 -52.625 1 95.06 357 SER B CA 1
ATOM 7202 C C . SER B 1 357 ? 2.654 -84.812 -53.375 1 95.06 357 SER B C 1
ATOM 7204 O O . SER B 1 357 ? 2.143 -85.688 -54.094 1 95.06 357 SER B O 1
ATOM 7206 N N . GLU B 1 358 ? 3.918 -84.75 -53.188 1 95.12 358 GLU B N 1
ATOM 7207 C CA . GLU B 1 358 ? 4.852 -85.688 -53.844 1 95.12 358 GLU B CA 1
ATOM 7208 C C . GLU B 1 358 ? 4.668 -87.125 -53.344 1 95.12 358 GLU B C 1
ATOM 7210 O O . GLU B 1 358 ? 4.676 -88.062 -54.156 1 95.12 358 GLU B O 1
ATOM 7215 N N . MET B 1 359 ? 4.457 -87.125 -52.062 1 95.5 359 MET B N 1
ATOM 7216 C CA . MET B 1 359 ? 4.277 -88.5 -51.5 1 95.5 359 MET B CA 1
ATOM 7217 C C . MET B 1 359 ? 2.969 -89.125 -51.969 1 95.5 359 MET B C 1
ATOM 7219 O O . MET B 1 359 ? 2.902 -90.312 -52.188 1 95.5 359 MET B O 1
ATOM 7223 N N . TYR B 1 360 ? 1.981 -88.312 -52.156 1 94.88 360 TYR B N 1
ATOM 7224 C CA . TYR B 1 360 ? 0.699 -88.75 -52.656 1 94.88 360 TYR B CA 1
ATOM 7225 C C . TYR B 1 360 ? 0.852 -89.438 -54.031 1 94.88 360 TYR B C 1
ATOM 7227 O O . TYR B 1 360 ? 0.324 -90.5 -54.281 1 94.88 360 TYR B O 1
ATOM 7235 N N . GLN B 1 361 ? 1.593 -88.875 -54.875 1 95 361 GLN B N 1
ATOM 7236 C CA . GLN B 1 361 ? 1.815 -89.375 -56.219 1 95 361 GLN B CA 1
ATOM 7237 C C . GLN B 1 361 ? 2.588 -90.688 -56.188 1 95 361 GLN B C 1
ATOM 7239 O O . GLN B 1 361 ? 2.26 -91.625 -56.938 1 95 361 GLN B O 1
ATOM 7244 N N . LYS B 1 362 ? 3.525 -90.688 -55.312 1 94.94 362 LYS B N 1
ATOM 7245 C CA . LYS B 1 362 ? 4.328 -91.938 -55.188 1 94.94 362 LYS B CA 1
ATOM 7246 C C . LYS B 1 362 ? 3.492 -93.062 -54.688 1 94.94 362 LYS B C 1
ATOM 7248 O O . LYS B 1 362 ? 3.613 -94.188 -55.188 1 94.94 362 LYS B O 1
ATOM 7253 N N . VAL B 1 363 ? 2.641 -92.75 -53.75 1 96.12 363 VAL B N 1
ATOM 7254 C CA . VAL B 1 363 ? 1.788 -93.75 -53.156 1 96.12 363 VAL B CA 1
ATOM 7255 C C . VAL B 1 363 ? 0.797 -94.25 -54.188 1 96.12 363 VAL B C 1
ATOM 7257 O O . VAL B 1 363 ? 0.551 -95.5 -54.281 1 96.12 363 VAL B O 1
ATOM 7260 N N . GLU B 1 364 ? 0.281 -93.438 -55.062 1 94.31 364 GLU B N 1
ATOM 7261 C CA . GLU B 1 364 ? -0.629 -93.875 -56.125 1 94.31 364 GLU B CA 1
ATOM 7262 C C . GLU B 1 364 ? 0.075 -94.75 -57.156 1 94.31 364 GLU B C 1
ATOM 7264 O O . GLU B 1 364 ? -0.493 -95.75 -57.594 1 94.31 364 GLU B O 1
ATOM 7269 N N . GLY B 1 365 ? 1.277 -94.375 -57.406 1 93.75 365 GLY B N 1
ATOM 7270 C CA . GLY B 1 365 ? 2.08 -95.25 -58.281 1 93.75 365 GLY B CA 1
ATOM 7271 C C . GLY B 1 365 ? 2.355 -96.625 -57.688 1 93.75 365 GLY B C 1
ATOM 7272 O O . GLY B 1 365 ? 2.289 -97.625 -58.375 1 93.75 365 GLY B O 1
ATOM 7273 N N . GLY B 1 366 ? 2.535 -96.5 -56.375 1 94.31 366 GLY B N 1
ATOM 7274 C CA . GLY B 1 366 ? 2.746 -97.75 -55.688 1 94.31 366 GLY B CA 1
ATOM 7275 C C . GLY B 1 366 ? 1.525 -98.625 -55.688 1 94.31 366 GLY B C 1
ATOM 7276 O O . GLY B 1 366 ? 1.64 -99.875 -55.906 1 94.31 366 GLY B O 1
ATOM 7277 N N . LYS B 1 367 ? 0.387 -98.125 -55.594 1 93.88 367 LYS B N 1
ATOM 7278 C CA . LYS B 1 367 ? -0.864 -98.875 -55.625 1 93.88 367 LYS B CA 1
ATOM 7279 C C . LYS B 1 367 ? -1.085 -99.562 -56.969 1 93.88 367 LYS B C 1
ATOM 7281 O O . LYS B 1 367 ? -1.482 -100.688 -57.062 1 93.88 367 LYS B O 1
ATOM 7286 N N . ASN B 1 368 ? -0.75 -98.875 -58.031 1 94.81 368 ASN B N 1
ATOM 7287 C CA . ASN B 1 368 ? -0.873 -99.375 -59.406 1 94.81 368 ASN B CA 1
ATOM 7288 C C . ASN B 1 368 ? 0.086 -100.562 -59.625 1 94.81 368 ASN B C 1
ATOM 7290 O O . ASN B 1 368 ? -0.283 -101.562 -60.25 1 94.81 368 ASN B O 1
ATOM 7294 N N . THR B 1 369 ? 1.187 -100.312 -59.062 1 95.69 369 THR B N 1
ATOM 7295 C CA . THR B 1 369 ? 2.191 -101.375 -59.188 1 95.69 369 THR B CA 1
ATOM 7296 C C . THR B 1 369 ? 1.721 -102.625 -58.5 1 95.69 369 THR B C 1
ATOM 7298 O O . THR B 1 369 ? 1.936 -103.75 -59.031 1 95.69 369 THR B O 1
ATOM 7301 N N . MET B 1 370 ? 1.02 -102.5 -57.438 1 95.88 370 MET B N 1
ATOM 7302 C CA . MET B 1 370 ? 0.492 -103.625 -56.719 1 95.88 370 MET B CA 1
ATOM 7303 C C . MET B 1 370 ? -0.639 -104.312 -57.5 1 95.88 370 MET B C 1
ATOM 7305 O O . MET B 1 370 ? -0.798 -105.5 -57.469 1 95.88 370 MET B O 1
ATOM 7309 N N . GLY B 1 371 ? -1.378 -103.5 -58.219 1 94 371 GLY B N 1
ATOM 7310 C CA . GLY B 1 371 ? -2.393 -104.062 -59.094 1 94 371 GLY B CA 1
ATOM 7311 C C . GLY B 1 371 ? -1.815 -104.938 -60.219 1 94 371 GLY B C 1
ATOM 7312 O O . GLY B 1 371 ? -2.285 -106.062 -60.469 1 94 371 GLY B O 1
ATOM 7313 N N . ASN B 1 372 ? -0.79 -104.5 -60.781 1 95.31 372 ASN B N 1
ATOM 7314 C CA . ASN B 1 372 ? -0.104 -105.188 -61.844 1 95.31 372 ASN B CA 1
ATOM 7315 C C . ASN B 1 372 ? 0.528 -106.5 -61.312 1 95.31 372 ASN B C 1
ATOM 7317 O O . ASN B 1 372 ? 0.468 -107.562 -61.969 1 95.31 372 ASN B O 1
ATOM 7321 N N . LEU B 1 373 ? 1.036 -106.312 -60.156 1 96.06 373 LEU B N 1
ATOM 7322 C CA . LEU B 1 373 ? 1.662 -107.438 -59.531 1 96.06 373 LEU B CA 1
ATOM 7323 C C . LEU B 1 373 ? 0.627 -108.5 -59.219 1 96.06 373 LEU B C 1
ATOM 7325 O O . LEU B 1 373 ? 0.879 -109.688 -59.438 1 96.06 373 LEU B O 1
ATOM 7329 N N . SER B 1 374 ? -0.508 -108.125 -58.75 1 95.19 374 SER B N 1
ATOM 7330 C CA . SER B 1 374 ? -1.608 -109.062 -58.5 1 95.19 374 SER B CA 1
ATOM 7331 C C . SER B 1 374 ? -2.033 -109.75 -59.781 1 95.19 374 SER B C 1
ATOM 7333 O O . SER B 1 374 ? -2.285 -110.938 -59.75 1 95.19 374 SER B O 1
ATOM 7335 N N . GLY B 1 375 ? -2.006 -109.062 -60.844 1 93.88 375 GLY B N 1
ATOM 7336 C CA . GLY B 1 375 ? -2.322 -109.688 -62.156 1 93.88 375 GLY B CA 1
ATOM 7337 C C . GLY B 1 375 ? -1.301 -110.688 -62.594 1 93.88 375 GLY B C 1
ATOM 7338 O O . GLY B 1 375 ? -1.663 -111.812 -63.062 1 93.88 375 GLY B O 1
ATOM 7339 N N . SER B 1 376 ? -0.126 -110.312 -62.375 1 93.94 376 SER B N 1
ATOM 7340 C CA . SER B 1 376 ? 0.95 -111.25 -62.75 1 93.94 376 SER B CA 1
ATOM 7341 C C . SER B 1 376 ? 0.886 -112.5 -61.938 1 93.94 376 SER B C 1
ATOM 7343 O O . SER B 1 376 ? 1.029 -113.625 -62.469 1 93.94 376 SER B O 1
ATOM 7345 N N . MET B 1 377 ? 0.59 -112.375 -60.719 1 93.44 377 MET B N 1
ATOM 7346 C CA . MET B 1 377 ? 0.47 -113.562 -59.844 1 93.44 377 MET B CA 1
ATOM 7347 C C . MET B 1 377 ? -0.715 -114.438 -60.219 1 93.44 377 MET B C 1
ATOM 7349 O O . MET B 1 377 ? -0.633 -115.625 -60.188 1 93.44 377 MET B O 1
ATOM 7353 N N . GLY B 1 378 ? -1.719 -113.75 -60.688 1 93.5 378 GLY B N 1
ATOM 7354 C CA . GLY B 1 378 ? -2.861 -114.5 -61.188 1 93.5 378 GLY B CA 1
ATOM 7355 C C . GLY B 1 378 ? -2.545 -115.312 -62.438 1 93.5 378 GLY B C 1
ATOM 7356 O O . GLY B 1 378 ? -2.969 -116.5 -62.562 1 93.5 378 GLY B O 1
ATOM 7357 N N . LYS B 1 379 ? -1.775 -114.875 -63.281 1 94.88 379 LYS B N 1
ATOM 7358 C CA . LYS B 1 379 ? -1.374 -115.562 -64.5 1 94.88 379 LYS B CA 1
ATOM 7359 C C . LYS B 1 379 ? -0.461 -116.75 -64.188 1 94.88 379 LYS B C 1
ATOM 7361 O O . LYS B 1 379 ? -0.577 -117.812 -64.812 1 94.88 379 LYS B O 1
ATOM 7366 N N . ILE B 1 380 ? 0.334 -116.438 -63.219 1 94.94 380 ILE B N 1
ATOM 7367 C CA . ILE B 1 380 ? 1.228 -117.5 -62.781 1 94.94 380 ILE B CA 1
ATOM 7368 C C . ILE B 1 380 ? 0.415 -118.625 -62.188 1 94.94 380 ILE B C 1
ATOM 7370 O O . ILE B 1 380 ? 0.68 -119.812 -62.438 1 94.94 380 ILE B O 1
ATOM 7374 N N . GLU B 1 381 ? -0.518 -118.312 -61.438 1 93.94 381 GLU B N 1
ATOM 7375 C CA . GLU B 1 381 ? -1.399 -119.312 -60.812 1 93.94 381 GLU B CA 1
ATOM 7376 C C . GLU B 1 381 ? -2.148 -120.125 -61.875 1 93.94 381 GLU B C 1
ATOM 7378 O O . GLU B 1 381 ? -2.227 -121.312 -61.75 1 93.94 381 GLU B O 1
ATOM 7383 N N . ASN B 1 382 ? -2.596 -119.562 -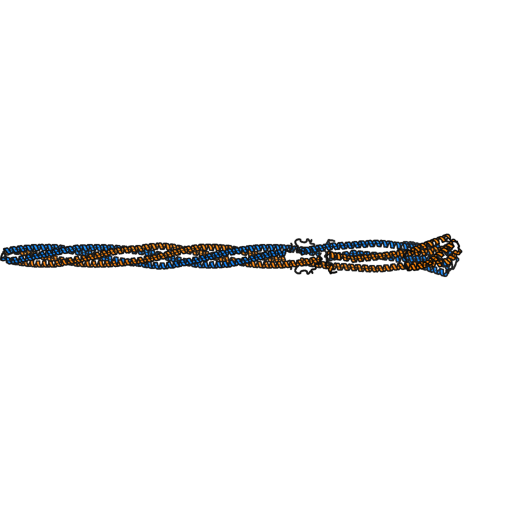62.875 1 95.44 382 ASN B N 1
ATOM 7384 C CA . ASN B 1 382 ? -3.324 -120.25 -63.938 1 95.44 382 ASN B CA 1
ATOM 7385 C C . ASN B 1 382 ? -2.424 -121.188 -64.688 1 95.44 382 ASN B C 1
ATOM 7387 O O . ASN B 1 382 ? -2.832 -122.312 -65 1 95.44 382 ASN B O 1
ATOM 7391 N N . SER B 1 383 ? -1.33 -120.688 -64.938 1 95.12 383 SER B N 1
ATOM 7392 C CA . SER B 1 383 ? -0.365 -121.5 -65.562 1 95.12 383 SER B CA 1
ATOM 7393 C C . SER B 1 383 ? -0.04 -122.75 -64.75 1 95.12 383 SER B C 1
ATOM 7395 O O . SER B 1 383 ? 0.071 -123.875 -65.25 1 95.12 383 SER B O 1
ATOM 7397 N N . SER B 1 384 ? 0.054 -122.5 -63.5 1 94.56 384 SER B N 1
ATOM 7398 C CA . SER B 1 384 ? 0.366 -123.562 -62.562 1 94.56 384 SER B CA 1
ATOM 7399 C C . SER B 1 384 ? -0.765 -124.625 -62.5 1 94.56 384 SER B C 1
ATOM 7401 O O . SER B 1 384 ? -0.516 -125.812 -62.469 1 94.56 384 SER B O 1
ATOM 7403 N N . VAL B 1 385 ? -1.916 -124.25 -62.625 1 94.38 385 VAL B N 1
ATOM 7404 C CA . VAL B 1 385 ? -3.08 -125.125 -62.594 1 94.38 385 VAL B CA 1
ATOM 7405 C C . VAL B 1 385 ? -3.131 -125.938 -63.906 1 94.38 385 VAL B C 1
ATOM 7407 O O . VAL B 1 385 ? -3.377 -127.125 -63.844 1 94.38 385 VAL B O 1
ATOM 7410 N N . GLU B 1 386 ? -2.812 -125.375 -64.938 1 96.19 386 GLU B N 1
ATOM 7411 C CA . GLU B 1 386 ? -2.793 -126.062 -66.25 1 96.19 386 GLU B CA 1
ATOM 7412 C C . GLU B 1 386 ? -1.662 -127.125 -66.25 1 96.19 386 GLU B C 1
ATOM 7414 O O . GLU B 1 386 ? -1.852 -128.25 -66.75 1 96.19 386 GLU B O 1
ATOM 7419 N N . MET B 1 387 ? -0.65 -126.625 -65.688 1 96.25 387 MET B N 1
ATOM 7420 C CA . MET B 1 387 ? 0.487 -127.562 -65.625 1 96.25 387 MET B CA 1
ATOM 7421 C C . MET B 1 387 ? 0.16 -128.75 -64.812 1 96.25 387 MET B C 1
ATOM 7423 O O . MET B 1 387 ? 0.558 -129.875 -65.125 1 96.25 387 MET B O 1
ATOM 7427 N N . ARG B 1 388 ? -0.496 -128.625 -63.812 1 94.06 388 ARG B N 1
ATOM 7428 C CA . ARG B 1 388 ? -0.896 -129.75 -62.938 1 94.06 388 ARG B CA 1
ATOM 7429 C C . ARG B 1 388 ? -1.789 -130.75 -63.688 1 94.06 388 ARG B C 1
ATOM 7431 O O . ARG B 1 388 ? -1.607 -132 -63.594 1 94.06 388 ARG B O 1
ATOM 7438 N N . SER B 1 389 ? -2.621 -130.25 -64.5 1 96.25 389 SER B N 1
ATOM 7439 C CA . SER B 1 389 ? -3.543 -131 -65.25 1 96.25 389 SER B CA 1
ATOM 7440 C C . SER B 1 389 ? -2.807 -131.875 -66.312 1 96.25 389 SER B C 1
ATOM 7442 O O . SER B 1 389 ? -3.07 -133 -66.5 1 96.25 389 SER B O 1
ATOM 7444 N N . ILE B 1 390 ? -2.014 -131.125 -66.875 1 96.56 390 ILE B N 1
ATOM 7445 C CA . ILE B 1 390 ? -1.291 -131.75 -67.938 1 96.56 390 ILE B CA 1
ATOM 7446 C C . ILE B 1 390 ? -0.339 -132.875 -67.375 1 96.56 390 ILE B C 1
ATOM 7448 O O . ILE B 1 390 ? -0.153 -133.875 -68 1 96.56 390 ILE B O 1
ATOM 7452 N N . THR B 1 391 ? 0.22 -132.5 -66.312 1 96 391 THR B N 1
ATOM 7453 C CA . THR B 1 391 ? 1.119 -133.5 -65.625 1 96 391 THR B CA 1
ATOM 7454 C C . THR B 1 391 ? 0.362 -134.75 -65.188 1 96 391 THR B C 1
ATOM 7456 O O . THR B 1 391 ? 0.89 -135.75 -65.25 1 96 391 THR B O 1
ATOM 7459 N N . ALA B 1 392 ? -0.817 -134.625 -64.938 1 94.38 392 ALA B N 1
ATOM 7460 C CA . ALA B 1 392 ? -1.671 -135.75 -64.562 1 94.38 392 ALA B CA 1
ATOM 7461 C C . ALA B 1 392 ? -1.94 -136.625 -65.75 1 94.38 392 ALA B C 1
ATOM 7463 O O . ALA B 1 392 ? -1.956 -137.75 -65.688 1 94.38 392 ALA B O 1
ATOM 7464 N N . ILE B 1 393 ? -2.043 -136 -66.812 1 95.94 393 ILE B N 1
ATOM 7465 C CA . ILE B 1 393 ? -2.25 -136.75 -68.062 1 95.94 393 ILE B CA 1
ATOM 7466 C C . ILE B 1 393 ? -0.987 -137.5 -68.438 1 95.94 393 ILE B C 1
ATOM 7468 O O . ILE B 1 393 ? -1.061 -138.75 -68.812 1 95.94 393 ILE B O 1
ATOM 7472 N N . ILE B 1 394 ? 0.042 -136.875 -68.188 1 95.5 394 ILE B N 1
ATOM 7473 C CA . ILE B 1 394 ? 1.314 -137.5 -68.438 1 95.5 394 ILE B CA 1
ATOM 7474 C C . ILE B 1 394 ? 1.492 -138.75 -67.562 1 95.5 394 ILE B C 1
ATOM 7476 O O . ILE B 1 394 ? 1.95 -139.75 -68 1 95.5 394 ILE B O 1
ATOM 7480 N N . LYS B 1 395 ? 1.128 -138.625 -66.438 1 94.81 395 LYS B N 1
ATOM 7481 C CA . LYS B 1 395 ? 1.202 -139.75 -65.5 1 94.81 395 LYS B CA 1
ATOM 7482 C C . LYS B 1 395 ? 0.287 -140.875 -65.875 1 94.81 395 LYS B C 1
ATOM 7484 O O . LYS B 1 395 ? 0.687 -142.125 -65.812 1 94.81 395 LYS B O 1
ATOM 7489 N N . GLU B 1 396 ? -0.78 -140.625 -66.375 1 95.31 396 GLU B N 1
ATOM 7490 C CA . GLU B 1 396 ? -1.719 -141.625 -66.812 1 95.31 396 GLU B CA 1
ATOM 7491 C C . GLU B 1 396 ? -1.181 -142.375 -68.062 1 95.31 396 GLU B C 1
ATOM 7493 O O . GLU B 1 396 ? -1.29 -143.5 -68.125 1 95.31 396 GLU B O 1
ATOM 7498 N N . ILE B 1 397 ? -0.665 -141.5 -68.812 1 94.69 397 ILE B N 1
ATOM 7499 C CA . ILE B 1 397 ? -0.099 -142.125 -70 1 94.69 397 ILE B CA 1
ATOM 7500 C C . ILE B 1 397 ? 1.059 -143 -69.625 1 94.69 397 ILE B C 1
ATOM 7502 O O . ILE B 1 397 ? 1.188 -144.125 -70.25 1 94.69 397 ILE B O 1
ATOM 7506 N N . SER B 1 398 ? 1.809 -142.625 -68.75 1 94.94 398 SER B N 1
ATOM 7507 C CA . SER B 1 398 ? 2.953 -143.375 -68.312 1 94.94 398 SER B CA 1
ATOM 7508 C C . SER B 1 398 ? 2.504 -144.75 -67.688 1 94.94 398 SER B C 1
ATOM 7510 O O . SER B 1 398 ? 3.137 -145.75 -67.938 1 94.94 398 SER B O 1
ATOM 7512 N N . GLU B 1 399 ? 1.439 -144.75 -67.188 1 93.81 399 GLU B N 1
ATOM 7513 C CA . GLU B 1 399 ? 0.873 -146 -66.562 1 93.81 399 GLU B CA 1
ATOM 7514 C C . GLU B 1 399 ? 0.323 -146.875 -67.688 1 93.81 399 GLU B C 1
ATOM 7516 O O . GLU B 1 399 ? 0.502 -148.125 -67.625 1 93.81 399 GLU B O 1
ATOM 7521 N N . LYS B 1 400 ? -0.227 -146.375 -68.562 1 95.12 400 LYS B N 1
ATOM 7522 C CA . LYS B 1 400 ? -0.775 -147.125 -69.688 1 95.12 400 LYS B CA 1
ATOM 7523 C C . LYS B 1 400 ? 0.338 -147.75 -70.5 1 95.12 400 LYS B C 1
ATOM 7525 O O . LYS B 1 400 ? 0.234 -148.875 -70.938 1 95.12 400 LYS B O 1
ATOM 7530 N N . VAL B 1 401 ? 1.331 -146.75 -70.625 1 93.94 401 VAL B N 1
ATOM 7531 C CA . VAL B 1 401 ? 2.479 -147.25 -71.375 1 93.94 401 VAL B CA 1
ATOM 7532 C C . VAL B 1 401 ? 3.162 -148.375 -70.625 1 93.94 401 VAL B C 1
ATOM 7534 O O . VAL B 1 401 ? 3.564 -149.375 -71.25 1 93.94 401 VAL B O 1
ATOM 7537 N N . ASN B 1 402 ? 3.264 -148.375 -69.438 1 92.38 402 ASN B N 1
ATOM 7538 C CA . ASN B 1 402 ? 3.832 -149.375 -68.562 1 92.38 402 ASN B CA 1
ATOM 7539 C C . ASN B 1 402 ? 3.01 -150.625 -68.625 1 92.38 402 ASN B C 1
ATOM 7541 O O . ASN B 1 402 ? 3.566 -151.75 -68.75 1 92.38 402 ASN B O 1
ATOM 7545 N N . LEU B 1 403 ? 1.773 -150.625 -68.75 1 92.19 403 LEU B N 1
ATOM 7546 C CA . LEU B 1 403 ? 0.882 -151.75 -68.812 1 92.19 403 LEU B CA 1
ATOM 7547 C C . LEU B 1 403 ? 0.973 -152.375 -70.188 1 92.19 403 LEU B C 1
ATOM 7549 O O . LEU B 1 403 ? 0.968 -153.625 -70.25 1 92.19 403 LEU B O 1
ATOM 7553 N N . LEU B 1 404 ? 1.03 -151.625 -71.062 1 91.31 404 LEU B N 1
ATOM 7554 C CA . LEU B 1 404 ? 1.161 -152.125 -72.438 1 91.31 404 LEU B CA 1
ATOM 7555 C C . LEU B 1 404 ? 2.502 -152.875 -72.625 1 91.31 404 LEU B C 1
ATOM 7557 O O . LEU B 1 404 ? 2.58 -153.875 -73.25 1 91.31 404 LEU B O 1
ATOM 7561 N N . ALA B 1 405 ? 3.492 -152.25 -71.938 1 90.19 405 ALA B N 1
ATOM 7562 C CA . ALA B 1 405 ? 4.824 -152.875 -72 1 90.19 405 ALA B CA 1
ATOM 7563 C C . ALA B 1 405 ? 4.871 -154.125 -71.25 1 90.19 405 ALA B C 1
ATOM 7565 O O . ALA B 1 405 ? 5.512 -155.125 -71.688 1 90.19 405 ALA B O 1
ATOM 7566 N N . LEU B 1 406 ? 4.137 -154.375 -70.25 1 88.88 406 LEU B N 1
ATOM 7567 C CA . LEU B 1 406 ? 4.043 -155.625 -69.5 1 88.88 406 LEU B CA 1
ATOM 7568 C C . LEU B 1 406 ? 3.299 -156.625 -70.25 1 88.88 406 LEU B C 1
ATOM 7570 O O . LEU B 1 406 ? 3.715 -157.875 -70.312 1 88.88 406 LEU B O 1
ATOM 7574 N N . ASN B 1 407 ? 2.381 -156.375 -70.875 1 86.44 407 ASN B N 1
ATOM 7575 C CA . ASN B 1 407 ? 1.633 -157.25 -71.75 1 86.44 407 ASN B CA 1
ATOM 7576 C C . ASN B 1 407 ? 2.467 -157.75 -72.875 1 86.44 407 ASN B C 1
ATOM 7578 O O . ASN B 1 407 ? 2.387 -158.875 -73.25 1 86.44 407 ASN B O 1
ATOM 7582 N N . ALA B 1 408 ? 3.15 -156.75 -73.312 1 84.81 408 ALA B N 1
ATOM 7583 C CA . ALA B 1 408 ? 4.039 -157.125 -74.438 1 84.81 408 ALA B CA 1
ATOM 7584 C C . ALA B 1 408 ? 5.152 -158 -74 1 84.81 408 ALA B C 1
ATOM 7586 O O . ALA B 1 408 ? 5.566 -158.875 -74.688 1 84.81 408 ALA B O 1
ATOM 7587 N N . ALA B 1 409 ? 5.582 -158 -72.75 1 85.06 409 ALA B N 1
ATOM 7588 C CA . ALA B 1 409 ? 6.594 -158.875 -72.188 1 85.06 409 ALA B CA 1
ATOM 7589 C C . ALA B 1 409 ? 6.031 -160.25 -71.938 1 85.06 409 ALA B C 1
ATOM 7591 O O . ALA B 1 409 ? 6.719 -161.25 -72.188 1 85.06 409 ALA B O 1
ATOM 7592 N N . ILE B 1 410 ? 4.859 -160.375 -71.688 1 83.31 410 ILE B N 1
ATOM 7593 C CA . ILE B 1 410 ? 4.195 -161.625 -71.438 1 83.31 410 ILE B CA 1
ATOM 7594 C C . ILE B 1 410 ? 3.998 -162.375 -72.75 1 83.31 410 ILE B C 1
ATOM 7596 O O . ILE B 1 410 ? 4.25 -163.625 -72.812 1 83.31 410 ILE B O 1
ATOM 7600 N N . GLU B 1 411 ? 3.58 -161.75 -73.625 1 78.94 411 GLU B N 1
ATOM 7601 C CA . GLU B 1 411 ? 3.354 -162.25 -74.938 1 78.94 411 GLU B CA 1
ATOM 7602 C C . GLU B 1 411 ? 4.664 -162.75 -75.562 1 78.94 411 GLU B C 1
ATOM 7604 O O . GLU B 1 411 ? 4.711 -163.75 -76.25 1 78.94 411 GLU B O 1
ATOM 7609 N N . ALA B 1 412 ? 5.719 -161.875 -75.312 1 83.19 412 ALA B N 1
ATOM 7610 C CA . ALA B 1 412 ? 7.043 -162.25 -75.812 1 83.19 412 ALA B CA 1
ATOM 7611 C C . ALA B 1 412 ? 7.559 -163.5 -75.125 1 83.19 412 ALA B C 1
ATOM 7613 O O . ALA B 1 412 ? 8.211 -164.375 -75.812 1 83.19 412 ALA B O 1
ATOM 7614 N N . ALA B 1 413 ? 7.223 -163.75 -74 1 81.12 413 ALA B N 1
ATOM 7615 C CA . ALA B 1 413 ? 7.605 -165 -73.25 1 81.12 413 ALA B CA 1
ATOM 7616 C C . ALA B 1 413 ? 6.844 -166.25 -73.812 1 81.12 413 ALA B C 1
ATOM 7618 O O . ALA B 1 413 ? 7.402 -167.375 -73.938 1 81.12 413 ALA B O 1
ATOM 7619 N N . ARG B 1 414 ? 5.703 -166.125 -74.188 1 79.19 414 ARG B N 1
ATOM 7620 C CA . ARG B 1 414 ? 4.824 -167.125 -74.688 1 79.19 414 ARG B CA 1
ATOM 7621 C C . ARG B 1 414 ? 5.258 -167.625 -76.062 1 79.19 414 ARG B C 1
ATOM 7623 O O . ARG B 1 414 ? 5.07 -168.75 -76.438 1 79.19 414 ARG B O 1
ATOM 7630 N N . ALA B 1 415 ? 5.848 -166.75 -76.75 1 80 415 ALA B N 1
ATOM 7631 C CA . ALA B 1 415 ? 6.246 -167 -78.125 1 80 415 ALA B CA 1
ATOM 7632 C C . ALA B 1 415 ? 7.598 -167.625 -78.188 1 80 415 ALA B C 1
ATOM 7634 O O . ALA B 1 415 ? 8.078 -168 -79.25 1 80 415 ALA B O 1
ATOM 7635 N N . GLY B 1 416 ? 8.32 -167.875 -77.062 1 78.19 416 GLY B N 1
ATOM 7636 C CA . GLY B 1 416 ? 9.523 -168.75 -76.938 1 78.19 416 GLY B CA 1
ATOM 7637 C C . GLY B 1 416 ? 10.742 -168.125 -77.562 1 78.19 416 GLY B C 1
ATOM 7638 O O . GLY B 1 416 ? 11.062 -166.875 -77.312 1 78.19 416 GLY B O 1
ATOM 7639 N N . GLU B 1 417 ? 11.289 -168.875 -78.688 1 76.44 417 GLU B N 1
ATOM 7640 C CA . GLU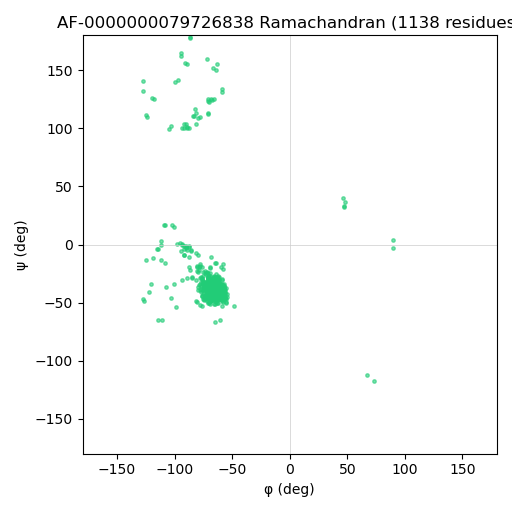 B 1 417 ? 12.523 -168.375 -79.375 1 76.44 417 GLU B CA 1
ATOM 7641 C C . GLU B 1 417 ? 12.273 -167.25 -80.312 1 76.44 417 GLU B C 1
ATOM 7643 O O . GLU B 1 417 ? 13.156 -166.5 -80.5 1 76.44 417 GLU B O 1
ATOM 7648 N N . HIS B 1 418 ? 11.141 -167 -80.75 1 75.5 418 HIS B N 1
ATOM 7649 C CA . HIS B 1 418 ? 10.781 -166 -81.75 1 75.5 418 HIS B CA 1
ATOM 7650 C C . HIS B 1 418 ? 10.438 -164.75 -81 1 75.5 418 HIS B C 1
ATOM 7652 O O . HIS B 1 418 ? 10.352 -163.625 -81.625 1 75.5 418 HIS B O 1
ATOM 7658 N N . GLY B 1 419 ? 10.477 -164.75 -79.562 1 77.94 419 GLY B N 1
ATOM 7659 C CA . GLY B 1 419 ? 10.047 -163.625 -78.812 1 77.94 419 GLY B CA 1
ATOM 7660 C C . GLY B 1 419 ? 11.172 -162.875 -78.062 1 77.94 419 GLY B C 1
ATOM 7661 O O . GLY B 1 419 ? 10.945 -162 -77.312 1 77.94 419 GLY B O 1
ATOM 7662 N N . ARG B 1 420 ? 12.305 -163.375 -78.312 1 84.25 420 ARG B N 1
ATOM 7663 C CA . ARG B 1 420 ? 13.422 -162.875 -77.5 1 84.25 420 ARG B CA 1
ATOM 7664 C C . ARG B 1 420 ? 13.703 -161.375 -77.812 1 84.25 420 ARG B C 1
ATOM 7666 O O . ARG B 1 420 ? 13.945 -160.625 -76.875 1 84.25 420 ARG B O 1
ATOM 7673 N N . GLY B 1 421 ? 13.562 -161 -78.938 1 80.94 421 GLY B N 1
ATOM 7674 C CA . GLY B 1 421 ? 13.781 -159.625 -79.375 1 80.94 421 GLY B CA 1
ATOM 7675 C C . GLY B 1 421 ? 12.711 -158.625 -78.812 1 80.94 421 GLY B C 1
ATOM 7676 O O . GLY B 1 421 ? 13.023 -157.5 -78.375 1 80.94 421 GLY B O 1
ATOM 7677 N N . PHE B 1 422 ? 11.477 -159.125 -78.688 1 82.94 422 PHE B N 1
ATOM 7678 C CA . PHE B 1 422 ? 10.344 -158.375 -78.188 1 82.94 422 PHE B CA 1
ATOM 7679 C C . PHE B 1 422 ? 10.391 -158.25 -76.688 1 82.94 422 PHE B C 1
ATOM 7681 O O . PHE B 1 422 ? 10 -157.125 -76.125 1 82.94 422 PHE B O 1
ATOM 7688 N N . ALA B 1 423 ? 10.953 -159.125 -76.125 1 86 423 ALA B N 1
ATOM 7689 C CA . ALA B 1 423 ? 11.07 -159.125 -74.625 1 86 423 ALA B CA 1
ATOM 7690 C C . ALA B 1 423 ? 12.047 -158 -74.188 1 86 423 ALA B C 1
ATOM 7692 O O . ALA B 1 423 ? 11.797 -157.375 -73.188 1 86 423 ALA B O 1
ATOM 7693 N N . VAL B 1 424 ? 13.047 -157.75 -75.062 1 88.19 424 VAL B N 1
ATOM 7694 C CA . VAL B 1 424 ? 14.039 -156.75 -74.75 1 88.19 424 VAL B CA 1
ATOM 7695 C C . VAL B 1 424 ? 13.445 -155.375 -74.938 1 88.19 424 VAL B C 1
ATOM 7697 O O . VAL B 1 424 ? 13.609 -154.5 -74.125 1 88.19 424 VAL B O 1
ATOM 7700 N N . VAL B 1 425 ? 12.68 -155.25 -75.938 1 88.56 425 VAL B N 1
ATOM 7701 C CA . VAL B 1 425 ? 12.023 -154 -76.25 1 88.56 425 VAL B CA 1
ATOM 7702 C C . VAL B 1 425 ? 10.961 -153.75 -75.188 1 88.56 425 VAL B C 1
ATOM 7704 O O . VAL B 1 425 ? 10.875 -152.625 -74.688 1 88.56 425 VAL B O 1
ATOM 7707 N N . ALA B 1 426 ? 10.211 -154.625 -74.75 1 87 426 ALA B N 1
ATOM 7708 C CA . ALA B 1 426 ? 9.156 -154.5 -73.75 1 87 426 ALA B CA 1
ATOM 7709 C C . ALA B 1 426 ? 9.75 -154.125 -72.438 1 87 426 ALA B C 1
ATOM 7711 O O . ALA B 1 426 ? 9.195 -153.25 -71.688 1 87 426 ALA B O 1
ATOM 7712 N N . SER B 1 427 ? 10.969 -154.625 -72.125 1 90 427 SER B N 1
ATOM 7713 C CA . SER B 1 427 ? 11.625 -154.375 -70.875 1 90 427 SER B CA 1
ATOM 7714 C C . SER B 1 427 ? 12.164 -152.875 -70.875 1 90 427 SER B C 1
ATOM 7716 O O . SER B 1 427 ? 12.102 -152.25 -69.812 1 90 427 SER B O 1
ATOM 7718 N N . GLU B 1 428 ? 12.539 -152.5 -72 1 92.94 428 GLU B N 1
ATOM 7719 C CA . GLU B 1 428 ? 13.062 -151.125 -72.125 1 92.94 428 GLU B CA 1
ATOM 7720 C C . GLU B 1 428 ? 11.938 -150.125 -72.062 1 92.94 428 GLU B C 1
ATOM 7722 O O . GLU B 1 428 ? 12.078 -149.125 -71.438 1 92.94 428 GLU B O 1
ATOM 7727 N N . ILE B 1 429 ? 10.82 -150.375 -72.562 1 92.88 429 ILE B N 1
ATOM 7728 C CA . ILE B 1 429 ? 9.672 -149.5 -72.562 1 92.88 429 ILE B CA 1
ATOM 7729 C C . ILE B 1 429 ? 9.109 -149.375 -71.125 1 92.88 429 ILE B C 1
ATOM 7731 O O . ILE B 1 429 ? 8.672 -148.375 -70.688 1 92.88 429 ILE B O 1
ATOM 7735 N N . THR B 1 430 ? 9.203 -150.5 -70.438 1 92.94 430 THR B N 1
ATOM 7736 C CA . THR B 1 430 ? 8.773 -150.5 -69.062 1 92.94 430 THR B CA 1
ATOM 7737 C C . THR B 1 430 ? 9.656 -149.625 -68.188 1 92.94 430 THR B C 1
ATOM 7739 O O . THR B 1 430 ? 9.148 -148.75 -67.375 1 92.94 430 THR B O 1
ATOM 7742 N N . ARG B 1 431 ? 10.883 -149.625 -68.5 1 93.88 431 ARG B N 1
ATOM 7743 C CA . ARG B 1 431 ? 11.836 -148.75 -67.812 1 93.88 431 ARG B CA 1
ATOM 7744 C C . ARG B 1 431 ? 11.625 -147.25 -68.062 1 93.88 431 ARG B C 1
ATOM 7746 O O . ARG B 1 431 ? 11.641 -146.5 -67.188 1 93.88 431 ARG B O 1
ATOM 7753 N N . LEU B 1 432 ? 11.289 -147 -69.188 1 94.31 432 LEU B N 1
ATOM 7754 C CA . LEU B 1 432 ? 11.086 -145.625 -69.625 1 94.31 432 LEU B CA 1
ATOM 7755 C C . LEU B 1 432 ? 9.75 -145.125 -69.125 1 94.31 432 LEU B C 1
ATOM 7757 O O . LEU B 1 432 ? 9.633 -143.875 -68.75 1 94.31 432 LEU B O 1
ATOM 7761 N N . ALA B 1 433 ? 8.781 -145.875 -69.125 1 93.88 433 ALA B N 1
ATOM 7762 C CA . ALA B 1 433 ? 7.488 -145.5 -68.5 1 93.88 433 ALA B CA 1
ATOM 7763 C C . ALA B 1 433 ? 7.609 -145.25 -67.062 1 93.88 433 ALA B C 1
ATOM 7765 O O . ALA B 1 433 ? 7 -144.25 -66.562 1 93.88 433 ALA B O 1
ATOM 7766 N N . GLU B 1 434 ? 8.492 -146 -66.438 1 94.06 434 GLU B N 1
ATOM 7767 C CA . GLU B 1 434 ? 8.734 -145.75 -65 1 94.06 434 GLU B CA 1
ATOM 7768 C C . GLU B 1 434 ? 9.484 -144.5 -64.75 1 94.06 434 GLU B C 1
ATOM 7770 O O . GLU B 1 434 ? 9.195 -143.75 -63.812 1 94.06 434 GLU B O 1
ATOM 7775 N N . GLN B 1 435 ? 10.266 -144.25 -65.625 1 94.56 435 GLN B N 1
ATOM 7776 C CA . GLN B 1 435 ? 11 -143 -65.562 1 94.56 435 GLN B CA 1
ATOM 7777 C C . GLN B 1 435 ? 10.094 -141.75 -65.812 1 94.56 435 GLN B C 1
ATOM 7779 O O . GLN B 1 435 ? 10.234 -140.75 -65.188 1 94.56 435 GLN B O 1
ATOM 7784 N N . THR B 1 436 ? 9.195 -141.875 -66.625 1 95.12 436 THR B N 1
ATOM 7785 C CA . THR B 1 436 ? 8.242 -140.75 -66.938 1 95.12 436 THR B CA 1
ATOM 7786 C C . THR B 1 436 ? 7.309 -140.5 -65.75 1 95.12 436 THR B C 1
ATOM 7788 O O . THR B 1 436 ? 6.992 -139.375 -65.438 1 95.12 436 THR B O 1
ATOM 7791 N N . ASP B 1 437 ? 6.98 -141.625 -65.188 1 94.19 437 ASP B N 1
ATOM 7792 C CA . ASP B 1 437 ? 6.117 -141.5 -64 1 94.19 437 ASP B CA 1
ATOM 7793 C C . ASP B 1 437 ? 6.812 -140.75 -62.844 1 94.19 437 ASP B C 1
ATOM 7795 O O . ASP B 1 437 ? 6.215 -139.875 -62.219 1 94.19 437 ASP B O 1
ATOM 7799 N N . GLU B 1 438 ? 8.078 -141.125 -62.75 1 95.31 438 GLU B N 1
ATOM 7800 C CA . GLU B 1 438 ? 8.852 -140.375 -61.688 1 95.31 438 GLU B CA 1
ATOM 7801 C C . GLU B 1 438 ? 9.047 -139 -62 1 95.31 438 GLU B C 1
ATOM 7803 O O . GLU B 1 438 ? 8.953 -138.125 -61.125 1 95.31 438 GLU B O 1
ATOM 7808 N N . SER B 1 439 ? 9.195 -138.625 -63.188 1 96 439 SER B N 1
ATOM 7809 C CA . SER B 1 439 ? 9.359 -137.25 -63.625 1 96 439 SER B CA 1
ATOM 7810 C C . SER B 1 439 ? 8.062 -136.5 -63.438 1 96 439 SER B C 1
ATOM 7812 O O . SER B 1 439 ? 8.086 -135.375 -62.969 1 96 439 SER B O 1
ATOM 7814 N N . ALA B 1 440 ? 6.973 -137 -63.719 1 94.94 440 ALA B N 1
ATOM 7815 C CA . ALA B 1 440 ? 5.672 -136.375 -63.562 1 94.94 440 ALA B CA 1
ATOM 7816 C C . ALA B 1 440 ? 5.367 -136.125 -62.094 1 94.94 440 ALA B C 1
ATOM 7818 O O . ALA B 1 440 ? 4.84 -135 -61.75 1 94.94 440 ALA B O 1
ATOM 7819 N N . LYS B 1 441 ? 5.805 -137.125 -61.312 1 95.19 441 LYS B N 1
ATOM 7820 C CA . LYS B 1 441 ? 5.602 -137 -59.906 1 95.19 441 LYS B CA 1
ATOM 7821 C C . LYS B 1 441 ? 6.438 -135.75 -59.375 1 95.19 441 LYS B C 1
ATOM 7823 O O . LYS B 1 441 ? 5.969 -135 -58.531 1 95.19 441 LYS B O 1
ATOM 7828 N N . THR B 1 442 ? 7.551 -135.625 -59.938 1 95.62 442 THR B N 1
ATOM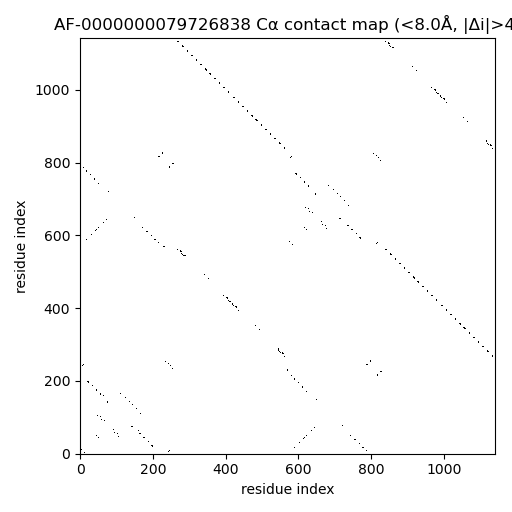 7829 C CA . THR B 1 442 ? 8.43 -134.625 -59.531 1 95.62 442 THR B CA 1
ATOM 7830 C C . THR B 1 442 ? 7.867 -133.25 -59.969 1 95.62 442 THR B C 1
ATOM 7832 O O . THR B 1 442 ? 7.895 -132.25 -59.219 1 95.62 442 THR B O 1
ATOM 7835 N N . ILE B 1 443 ? 7.305 -133.125 -61 1 95.44 443 ILE B N 1
ATOM 7836 C CA . ILE B 1 443 ? 6.703 -131.875 -61.5 1 95.44 443 ILE B CA 1
ATOM 7837 C C . ILE B 1 443 ? 5.484 -131.5 -60.656 1 95.44 443 ILE B C 1
ATOM 7839 O O . ILE B 1 443 ? 5.27 -130.25 -60.312 1 95.44 443 ILE B O 1
ATOM 7843 N N . GLU B 1 444 ? 4.77 -132.5 -60.344 1 95.06 444 GLU B N 1
ATOM 7844 C CA . GLU B 1 444 ? 3.6 -132.25 -59.5 1 95.06 444 GLU B CA 1
ATOM 7845 C C . GLU B 1 444 ? 3.99 -131.625 -58.156 1 95.06 444 GLU B C 1
ATOM 7847 O O . GLU B 1 444 ? 3.316 -130.75 -57.656 1 95.06 444 GLU B O 1
ATOM 7852 N N . ASP B 1 445 ? 5.137 -132.125 -57.625 1 95.5 445 ASP B N 1
ATOM 7853 C CA . ASP B 1 445 ? 5.613 -131.625 -56.344 1 95.5 445 ASP B CA 1
ATOM 7854 C C . ASP B 1 445 ? 6.102 -130.25 -56.5 1 95.5 445 ASP B C 1
ATOM 7856 O O . ASP B 1 445 ? 5.852 -129.375 -55.625 1 95.5 445 ASP B O 1
ATOM 7860 N N . LEU B 1 446 ? 6.637 -129.875 -57.531 1 94.75 446 LEU B N 1
ATOM 7861 C CA . LEU B 1 446 ? 7.125 -128.5 -57.781 1 94.75 446 LEU B CA 1
ATOM 7862 C C . LEU B 1 446 ? 5.965 -127.562 -58 1 94.75 446 LEU B C 1
ATOM 7864 O O . LEU B 1 446 ? 6.016 -126.375 -57.562 1 94.75 446 LEU B O 1
ATOM 7868 N N . ILE B 1 447 ? 4.945 -128 -58.625 1 95.31 447 ILE B N 1
ATOM 7869 C CA . ILE B 1 447 ? 3.758 -127.188 -58.844 1 95.31 447 ILE B CA 1
ATOM 7870 C C . ILE B 1 447 ? 3.082 -126.875 -57.531 1 95.31 447 ILE B C 1
ATOM 7872 O O . ILE B 1 447 ? 2.66 -125.75 -57.281 1 95.31 447 ILE B O 1
ATOM 7876 N N . LYS B 1 448 ? 3.113 -128 -56.719 1 94.5 448 LYS B N 1
ATOM 7877 C CA . LYS B 1 448 ? 2.52 -127.75 -55.375 1 94.5 448 LYS B CA 1
ATOM 7878 C C . LYS B 1 448 ? 3.287 -126.75 -54.594 1 94.5 448 LYS B C 1
ATOM 7880 O O . LYS B 1 448 ? 2.686 -125.812 -53.969 1 94.5 448 LYS B O 1
ATOM 7885 N N . THR B 1 449 ? 4.543 -126.75 -54.75 1 93.06 449 THR B N 1
ATOM 7886 C CA . THR B 1 449 ? 5.391 -125.812 -54.031 1 93.06 449 THR B CA 1
ATOM 7887 C C . THR B 1 449 ? 5.227 -124.375 -54.625 1 93.06 449 THR B C 1
ATOM 7889 O O . THR B 1 449 ? 5.109 -123.438 -53.906 1 93.06 449 THR B O 1
ATOM 7892 N N . SER B 1 450 ? 5.105 -124.25 -55.875 1 93.62 450 SER B N 1
ATOM 7893 C CA . SER B 1 450 ? 4.926 -123 -56.531 1 93.62 450 SER B CA 1
ATOM 7894 C C . SER B 1 450 ? 3.572 -122.375 -56.188 1 93.62 450 SER B C 1
ATOM 7896 O O . SER B 1 450 ? 3.479 -121.188 -55.969 1 93.62 450 SER B O 1
ATOM 7898 N N . ASN B 1 451 ? 2.604 -123.312 -56.188 1 94.19 451 ASN B N 1
ATOM 7899 C CA . ASN B 1 451 ? 1.267 -122.812 -55.875 1 94.19 451 ASN B CA 1
ATOM 7900 C C . ASN B 1 451 ? 1.199 -122.25 -54.438 1 94.19 451 ASN B C 1
ATOM 7902 O O . ASN B 1 451 ? 0.514 -121.25 -54.188 1 94.19 451 ASN B O 1
ATOM 7906 N N . ALA B 1 452 ? 1.987 -122.812 -53.562 1 94.44 452 ALA B N 1
ATOM 7907 C CA . ALA B 1 452 ? 2.031 -122.312 -52.188 1 94.44 452 ALA B CA 1
ATOM 7908 C C . ALA B 1 452 ? 2.705 -120.938 -52.125 1 94.44 452 ALA B C 1
ATOM 7910 O O . ALA B 1 452 ? 2.242 -120.062 -51.406 1 94.44 452 ALA B O 1
ATOM 7911 N N . GLU B 1 453 ? 3.631 -120.75 -52.906 1 93.75 453 GLU B N 1
ATOM 7912 C CA . GLU B 1 453 ? 4.344 -119.5 -52.938 1 93.75 453 GLU B CA 1
ATOM 7913 C C . GLU B 1 453 ? 3.51 -118.375 -53.594 1 93.75 453 GLU B C 1
ATOM 7915 O O . GLU B 1 453 ? 3.566 -117.188 -53.219 1 93.75 453 GLU B O 1
ATOM 7920 N N . ILE B 1 454 ? 2.768 -118.75 -54.594 1 94.56 454 ILE B N 1
ATOM 7921 C CA . ILE B 1 454 ? 1.894 -117.75 -55.281 1 94.56 454 ILE B CA 1
ATOM 7922 C C . ILE B 1 454 ? 0.812 -117.312 -54.312 1 94.56 454 ILE B C 1
ATOM 7924 O O . ILE B 1 454 ? 0.517 -116.062 -54.25 1 94.56 454 ILE B O 1
ATOM 7928 N N . GLU B 1 455 ? 0.35 -118.312 -53.531 1 94.12 455 GLU B N 1
ATOM 7929 C CA . GLU B 1 455 ? -0.669 -117.938 -52.562 1 94.12 455 GLU B CA 1
ATOM 7930 C C . GLU B 1 455 ? -0.103 -117 -51.5 1 94.12 455 GLU B C 1
ATOM 7932 O O . GLU B 1 455 ? -0.742 -116 -51.125 1 94.12 455 GLU B O 1
ATOM 7937 N N . SER B 1 456 ? 1.087 -117.25 -51.125 1 94.25 456 SER B N 1
ATOM 7938 C CA . SER B 1 456 ? 1.759 -116.375 -50.188 1 94.25 456 SER B CA 1
ATOM 7939 C C . SER B 1 456 ? 2.023 -115 -50.812 1 94.25 456 SER B C 1
ATOM 7941 O O . SER B 1 456 ? 1.829 -113.938 -50.156 1 94.25 456 SER B O 1
ATOM 7943 N N . GLY B 1 457 ? 2.418 -114.938 -51.969 1 92.75 457 GLY B N 1
ATOM 7944 C CA . GLY B 1 457 ? 2.674 -113.688 -52.688 1 92.75 457 GLY B CA 1
ATOM 7945 C C . GLY B 1 457 ? 1.442 -112.812 -52.812 1 92.75 457 GLY B C 1
ATOM 7946 O O . GLY B 1 457 ? 1.515 -111.625 -52.625 1 92.75 457 GLY B O 1
ATOM 7947 N N . LYS B 1 458 ? 0.342 -113.5 -53.156 1 93.5 458 LYS B N 1
ATOM 7948 C CA . LYS B 1 458 ? -0.916 -112.75 -53.25 1 93.5 458 LYS B CA 1
ATOM 7949 C C . LYS B 1 458 ? -1.263 -112.125 -51.906 1 93.5 458 LYS B C 1
ATOM 7951 O O . LYS B 1 458 ? -1.768 -111 -51.844 1 93.5 458 LYS B O 1
ATOM 7956 N N . GLY B 1 459 ? -0.937 -112.812 -50.844 1 94.38 459 GLY B N 1
ATOM 7957 C CA . GLY B 1 459 ? -1.116 -112.25 -49.5 1 94.38 459 GLY B CA 1
ATOM 7958 C C . GLY B 1 459 ? -0.238 -111.062 -49.219 1 94.38 459 GLY B C 1
ATOM 7959 O O . GLY B 1 459 ? -0.693 -110.062 -48.656 1 94.38 459 GLY B O 1
ATOM 7960 N N . PHE B 1 460 ? 0.962 -111.062 -49.688 1 94 460 PHE B N 1
ATOM 7961 C CA . PHE B 1 460 ? 1.884 -109.938 -49.531 1 94 460 PHE B CA 1
ATOM 7962 C C . PHE B 1 460 ? 1.416 -108.75 -50.312 1 94 460 PHE B C 1
ATOM 7964 O O . PHE B 1 460 ? 1.517 -107.562 -49.844 1 94 460 PHE B O 1
ATOM 7971 N N . VAL B 1 461 ? 0.89 -108.938 -51.469 1 95.31 461 VAL B N 1
ATOM 7972 C CA . VAL B 1 461 ? 0.375 -107.812 -52.312 1 95.31 461 VAL B CA 1
ATOM 7973 C C . VAL B 1 461 ? -0.825 -107.188 -51.625 1 95.31 461 VAL B C 1
ATOM 7975 O O . VAL B 1 461 ? -0.926 -105.938 -51.562 1 95.31 461 VAL B O 1
ATOM 7978 N N . GLU B 1 462 ? -1.672 -108.125 -51.062 1 94.31 462 GLU B N 1
ATOM 7979 C CA . GLU B 1 462 ? -2.834 -107.562 -50.344 1 94.31 462 GLU B CA 1
ATOM 7980 C C . GLU B 1 462 ? -2.414 -106.75 -49.156 1 94.31 462 GLU B C 1
ATOM 7982 O O . GLU B 1 462 ? -3.014 -105.688 -48.875 1 94.31 462 GLU B O 1
ATOM 7987 N N . ASN B 1 463 ? -1.415 -107.125 -48.531 1 94.25 463 ASN B N 1
ATOM 7988 C CA . ASN B 1 463 ? -0.896 -106.375 -47.406 1 94.25 463 ASN B CA 1
ATOM 7989 C C . ASN B 1 463 ? -0.283 -105.062 -47.844 1 94.25 463 ASN B C 1
ATOM 7991 O O . ASN B 1 463 ? -0.452 -104.062 -47.188 1 94.25 463 ASN B O 1
ATOM 7995 N N . SER B 1 464 ? 0.4 -105 -48.875 1 94.25 464 SER B N 1
ATOM 7996 C CA . SER B 1 464 ? 1.008 -103.812 -49.375 1 94.25 464 SER B CA 1
ATOM 7997 C C . SER B 1 464 ? -0.053 -102.75 -49.75 1 94.25 464 SER B C 1
ATOM 7999 O O . SER B 1 464 ? 0.13 -101.562 -49.531 1 94.25 464 SER B O 1
ATOM 8001 N N . VAL B 1 465 ? -1.145 -103.25 -50.375 1 94.69 465 VAL B N 1
ATOM 8002 C CA . VAL B 1 465 ? -2.246 -102.375 -50.688 1 94.69 465 VAL B CA 1
ATOM 8003 C C . VAL B 1 465 ? -2.793 -101.688 -49.438 1 94.69 465 VAL B C 1
ATOM 8005 O O . VAL B 1 465 ? -3.092 -100.5 -49.438 1 94.69 465 VAL B O 1
ATOM 8008 N N . LYS B 1 466 ? -2.803 -102.5 -48.312 1 94.56 466 LYS B N 1
ATOM 8009 C CA . LYS B 1 466 ? -3.266 -101.938 -47.031 1 94.56 466 LYS B CA 1
ATOM 8010 C C . LYS B 1 466 ? -2.281 -100.938 -46.5 1 94.56 466 LYS B C 1
ATOM 8012 O O . LYS B 1 466 ? -2.689 -99.875 -45.938 1 94.56 466 LYS B O 1
ATOM 8017 N N . VAL B 1 467 ? -1.093 -101.125 -46.719 1 94.75 467 VAL B N 1
ATOM 8018 C CA . VAL B 1 467 ? -0.064 -100.25 -46.25 1 94.75 467 VAL B CA 1
ATOM 8019 C C . VAL B 1 467 ? -0.182 -98.938 -47 1 94.75 467 VAL B C 1
ATOM 8021 O O . VAL B 1 467 ? -0.176 -97.812 -46.406 1 94.75 467 VAL B O 1
ATOM 8024 N N . TYR B 1 468 ? -0.306 -98.938 -48.312 1 95.31 468 TYR B N 1
ATOM 8025 C CA . TYR B 1 468 ? -0.451 -97.75 -49.094 1 95.31 468 TYR B CA 1
ATOM 8026 C C . TYR B 1 468 ? -1.707 -96.938 -48.719 1 95.31 468 TYR B C 1
ATOM 8028 O O . TYR B 1 468 ? -1.704 -95.75 -48.656 1 95.31 468 TYR B O 1
ATOM 8036 N N . ALA B 1 469 ? -2.76 -97.75 -48.344 1 94.5 469 ALA B N 1
ATOM 8037 C CA . ALA B 1 469 ? -3.98 -97.125 -47.906 1 94.5 469 ALA B CA 1
ATOM 8038 C C . ALA B 1 469 ? -3.74 -96.375 -46.562 1 94.5 469 ALA B C 1
ATOM 8040 O O . ALA B 1 469 ? -4.234 -95.25 -46.375 1 94.5 469 ALA B O 1
ATOM 8041 N N . GLY B 1 470 ? -3.004 -97 -45.781 1 93.75 470 GLY B N 1
ATOM 8042 C CA . GLY B 1 470 ? -2.66 -96.375 -44.5 1 93.75 470 GLY B CA 1
ATOM 8043 C C . GLY B 1 470 ? -1.8 -95.125 -44.688 1 93.75 470 GLY B C 1
ATOM 8044 O O . GLY B 1 470 ? -1.989 -94.125 -43.969 1 93.75 470 GLY B O 1
ATOM 8045 N N . ILE B 1 471 ? -0.898 -95.125 -45.531 1 94.75 471 ILE B N 1
ATOM 8046 C CA . ILE B 1 471 ? -0.039 -93.938 -45.812 1 94.75 471 ILE B CA 1
ATOM 8047 C C . ILE B 1 471 ? -0.876 -92.812 -46.375 1 94.75 471 ILE B C 1
ATOM 8049 O O . ILE B 1 471 ? -0.689 -91.688 -46 1 94.75 471 ILE B O 1
ATOM 8053 N N . LEU B 1 472 ? -1.759 -93.188 -47.312 1 95.5 472 LEU B N 1
ATOM 8054 C CA . LEU B 1 472 ? -2.621 -92.125 -47.875 1 95.5 472 LEU B CA 1
ATOM 8055 C C . LEU B 1 472 ? -3.455 -91.438 -46.781 1 95.5 472 LEU B C 1
ATOM 8057 O O . LEU B 1 472 ? -3.65 -90.25 -46.812 1 95.5 472 LEU B O 1
ATOM 8061 N N . ASP B 1 473 ? -3.877 -92.25 -45.75 1 94.5 473 ASP B N 1
ATOM 8062 C CA . ASP B 1 473 ? -4.621 -91.688 -44.656 1 94.5 473 ASP B CA 1
ATOM 8063 C C . ASP B 1 473 ? -3.744 -90.75 -43.812 1 94.5 473 ASP B C 1
ATOM 8065 O O . ASP B 1 473 ? -4.191 -89.688 -43.375 1 94.5 473 ASP B O 1
ATOM 8069 N N . GLY B 1 474 ? -2.623 -91.188 -43.625 1 93.44 474 GLY B N 1
ATOM 8070 C CA . GLY B 1 474 ? -1.682 -90.375 -42.906 1 93.44 474 GLY B CA 1
ATOM 8071 C C . GLY B 1 474 ? -1.361 -89.062 -43.625 1 93.44 474 GLY B C 1
ATOM 8072 O O . GLY B 1 474 ? -1.305 -88 -43 1 93.44 474 GLY B O 1
ATOM 8073 N N . LEU B 1 475 ? -1.16 -89.062 -44.875 1 95.06 475 LEU B N 1
ATOM 8074 C CA . LEU B 1 475 ? -0.875 -87.875 -45.656 1 95.06 475 LEU B CA 1
ATOM 8075 C C . LEU B 1 475 ? -2.059 -86.938 -45.656 1 95.06 475 LEU B C 1
ATOM 8077 O O . LEU B 1 475 ? -1.873 -85.688 -45.625 1 95.06 475 LEU B O 1
ATOM 8081 N N . ARG B 1 476 ? -3.332 -87.438 -45.625 1 94.88 476 ARG B N 1
ATOM 8082 C CA . ARG B 1 476 ? -4.523 -86.625 -45.531 1 94.88 476 ARG B CA 1
ATOM 8083 C C . ARG B 1 476 ? -4.562 -85.875 -44.188 1 94.88 476 ARG B C 1
ATOM 8085 O O . ARG B 1 476 ? -4.902 -84.688 -44.125 1 94.88 476 ARG B O 1
ATOM 8092 N N . SER B 1 477 ? -4.105 -86.625 -43.25 1 93.38 477 SER B N 1
ATOM 8093 C CA . SER B 1 477 ? -4.086 -86 -41.938 1 93.38 477 SER B CA 1
ATOM 8094 C C . SER B 1 477 ? -3.068 -84.875 -41.844 1 93.38 477 SER B C 1
ATOM 8096 O O . SER B 1 477 ? -3.348 -83.812 -41.281 1 93.38 477 SER B O 1
ATOM 8098 N N . ILE B 1 478 ? -1.932 -85 -42.406 1 94.31 478 ILE B N 1
ATOM 8099 C CA . ILE B 1 478 ? -0.895 -84 -42.375 1 94.31 478 ILE B CA 1
ATOM 8100 C C . ILE B 1 478 ? -1.348 -82.812 -43.219 1 94.31 478 ILE B C 1
ATOM 8102 O O . ILE B 1 478 ? -1.107 -81.625 -42.844 1 94.31 478 ILE B O 1
ATOM 8106 N N . LYS B 1 479 ? -1.912 -83.125 -44.344 1 94.75 479 LYS B N 1
ATOM 8107 C CA . LYS B 1 479 ? -2.422 -82 -45.156 1 94.75 479 LYS B CA 1
ATOM 8108 C C . LYS B 1 479 ? -3.449 -81.188 -44.406 1 94.75 479 LYS B C 1
ATOM 8110 O O . LYS B 1 479 ? -3.414 -79.938 -44.469 1 94.75 479 LYS B O 1
ATOM 8115 N N . GLU B 1 480 ? -4.344 -81.875 -43.656 1 93.62 480 GLU B N 1
ATOM 8116 C CA . GLU B 1 480 ? -5.355 -81.188 -42.875 1 93.62 480 GLU B CA 1
ATOM 8117 C C . GLU B 1 480 ? -4.715 -80.312 -41.781 1 93.62 480 GLU B C 1
ATOM 8119 O O . GLU B 1 480 ? -5.125 -79.188 -41.562 1 93.62 480 GLU B O 1
ATOM 8124 N N . SER B 1 481 ? -3.77 -80.875 -41.188 1 93.06 481 SER B N 1
ATOM 8125 C CA . SER B 1 481 ? -3.062 -80.125 -40.125 1 93.06 481 SER B CA 1
ATOM 8126 C C . SER B 1 481 ? -2.332 -78.938 -40.719 1 93.06 481 SER B C 1
ATOM 8128 O O . SER B 1 481 ? -2.361 -77.875 -40.125 1 93.06 481 SER B O 1
ATOM 8130 N N . SER B 1 482 ? -1.685 -79.062 -41.781 1 93.94 482 SER B N 1
ATOM 8131 C CA . SER B 1 482 ? -0.961 -78 -42.438 1 93.94 482 SER B CA 1
ATOM 8132 C C . SER B 1 482 ? -1.911 -76.875 -42.906 1 93.94 482 SER B C 1
ATOM 8134 O O . SER B 1 482 ? -1.605 -75.688 -42.75 1 93.94 482 SER B O 1
ATOM 8136 N N . ASP B 1 483 ? -3.029 -77.312 -43.375 1 92.5 483 ASP B N 1
ATOM 8137 C CA . ASP B 1 483 ? -4.031 -76.312 -43.781 1 92.5 483 ASP B CA 1
ATOM 8138 C C . ASP B 1 483 ? -4.535 -75.562 -42.594 1 92.5 483 ASP B C 1
ATOM 8140 O O . ASP B 1 483 ? -4.762 -74.312 -42.688 1 92.5 483 ASP B O 1
ATOM 8144 N N . ASN B 1 484 ? -4.645 -76.25 -41.531 1 93.25 484 ASN B N 1
ATOM 8145 C CA . ASN B 1 484 ? -5.043 -75.562 -40.281 1 93.25 484 ASN B CA 1
ATOM 8146 C C . ASN B 1 484 ? -4.004 -74.562 -39.844 1 93.25 484 ASN B C 1
ATOM 8148 O O . ASN B 1 484 ? -4.352 -73.438 -39.438 1 93.25 484 ASN B O 1
ATOM 8152 N N . ILE B 1 485 ? -2.787 -74.812 -39.938 1 93 485 ILE B N 1
ATOM 8153 C CA . ILE B 1 485 ? -1.711 -73.875 -39.531 1 93 485 ILE B CA 1
ATOM 8154 C C . ILE B 1 485 ? -1.725 -72.625 -40.406 1 93 485 ILE B C 1
ATOM 8156 O O . ILE B 1 485 ? -1.554 -71.5 -39.938 1 93 485 ILE B O 1
ATOM 8160 N N . VAL B 1 486 ? -1.912 -72.875 -41.688 1 91.31 486 VAL B N 1
ATOM 8161 C CA . VAL B 1 486 ? -1.962 -71.75 -42.594 1 91.31 486 VAL B CA 1
ATOM 8162 C C . VAL B 1 486 ? -3.08 -70.75 -42.188 1 91.31 486 VAL B C 1
ATOM 8164 O O . VAL B 1 486 ? -2.904 -69.562 -42.219 1 91.31 486 VAL B O 1
ATOM 8167 N N . GLN B 1 487 ? -4.215 -71.375 -41.719 1 92.69 487 GLN B N 1
ATOM 8168 C CA . GLN B 1 487 ? -5.34 -70.562 -41.281 1 92.69 487 GLN B CA 1
ATOM 8169 C C . GLN B 1 487 ? -5 -69.75 -40.031 1 92.69 487 GLN B C 1
ATOM 8171 O O . GLN B 1 487 ? -5.336 -68.625 -39.906 1 92.69 487 GLN B O 1
ATOM 8176 N N . ILE B 1 488 ? -4.363 -70.438 -39.156 1 92.62 488 ILE B N 1
ATOM 8177 C CA . ILE B 1 488 ? -3.98 -69.812 -37.906 1 92.62 488 ILE B CA 1
ATOM 8178 C C . ILE B 1 488 ? -2.99 -68.625 -38.188 1 92.62 488 ILE B C 1
ATOM 8180 O O . ILE B 1 488 ? -3.068 -67.562 -37.562 1 92.62 488 ILE B O 1
ATOM 8184 N N . MET B 1 489 ? -2.1 -68.812 -39.062 1 89.62 489 MET B N 1
ATOM 8185 C CA . MET B 1 489 ? -1.102 -67.812 -39.406 1 89.62 489 MET B CA 1
ATOM 8186 C C . MET B 1 489 ? -1.767 -66.562 -39.969 1 89.62 489 MET B C 1
ATOM 8188 O O . MET B 1 489 ? -1.328 -65.438 -39.719 1 89.62 489 MET B O 1
ATOM 8192 N N . GLN B 1 490 ? -2.816 -66.812 -40.719 1 90.12 490 GLN B N 1
ATOM 8193 C CA . GLN B 1 490 ? -3.547 -65.688 -41.25 1 90.12 490 GLN B CA 1
ATOM 8194 C C . GLN B 1 490 ? -4.176 -64.812 -40.125 1 90.12 490 GLN B C 1
ATOM 8196 O O . GLN B 1 490 ? -4.141 -63.594 -40.156 1 90.12 490 GLN B O 1
ATOM 8201 N N . LEU B 1 491 ? -4.656 -65.5 -39.188 1 91.5 491 LEU B N 1
ATOM 8202 C CA . LEU B 1 491 ? -5.234 -64.812 -38.031 1 91.5 491 LEU B CA 1
ATOM 8203 C C . LEU B 1 491 ? -4.156 -64.125 -37.219 1 91.5 491 LEU B C 1
ATOM 8205 O O . LEU B 1 491 ? -4.387 -63 -36.75 1 91.5 491 LEU B O 1
ATOM 8209 N N . GLN B 1 492 ? -3.006 -64.688 -37.125 1 88.69 492 GLN B N 1
ATOM 8210 C CA . GLN B 1 492 ? -1.89 -64.062 -36.406 1 88.69 492 GLN B CA 1
ATOM 8211 C C . GLN B 1 492 ? -1.463 -62.781 -37.125 1 88.69 492 GLN B C 1
ATOM 8213 O O . GLN B 1 492 ? -1.149 -61.812 -36.469 1 88.69 492 GLN B O 1
ATOM 8218 N N . GLN B 1 493 ? -1.459 -62.875 -38.406 1 87.5 493 GLN B N 1
ATOM 8219 C CA . GLN B 1 493 ? -1.094 -61.688 -39.188 1 87.5 493 GLN B CA 1
ATOM 8220 C C . GLN B 1 493 ? -2.08 -60.531 -38.938 1 87.5 493 GLN B C 1
ATOM 8222 O O . GLN B 1 493 ? -1.685 -59.375 -38.875 1 87.5 493 GLN B O 1
ATOM 8227 N N . GLU B 1 494 ? -3.348 -60.906 -38.875 1 88.62 494 GLU B N 1
ATOM 8228 C CA . GLU B 1 494 ? -4.371 -59.906 -38.625 1 88.62 494 GLU B CA 1
ATOM 8229 C C . GLU B 1 494 ? -4.203 -59.281 -37.219 1 88.62 494 GLU B C 1
ATOM 8231 O O . GLU B 1 494 ? -4.324 -58.094 -37.062 1 88.62 494 GLU B O 1
ATOM 8236 N N . LYS B 1 495 ? -3.939 -60.094 -36.312 1 86.12 495 LYS B N 1
ATOM 8237 C CA . LYS B 1 495 ? -3.756 -59.625 -34.938 1 86.12 495 LYS B CA 1
ATOM 8238 C C . LYS B 1 495 ? -2.51 -58.75 -34.812 1 86.12 495 LYS B C 1
ATOM 8240 O O . LYS B 1 495 ? -2.514 -57.75 -34.094 1 86.12 495 LYS B O 1
ATOM 8245 N N . LYS B 1 496 ? -1.539 -59.062 -35.469 1 81.88 496 LYS B N 1
ATOM 8246 C CA . LYS B 1 496 ? -0.301 -58.281 -35.5 1 81.88 496 LYS B CA 1
ATOM 8247 C C . LYS B 1 496 ? -0.539 -56.875 -36.031 1 81.88 496 LYS B C 1
ATOM 8249 O O . LYS B 1 496 ? -0.018 -55.906 -35.5 1 81.88 496 LYS B O 1
ATOM 8254 N N . GLU B 1 497 ? -1.304 -56.844 -37.062 1 85.56 497 GLU B N 1
ATOM 8255 C CA . GLU B 1 497 ? -1.604 -55.562 -37.656 1 85.56 497 GLU B CA 1
ATOM 8256 C C . GLU B 1 497 ? -2.391 -54.688 -36.688 1 85.56 497 GLU B C 1
ATOM 8258 O O . GLU B 1 497 ? -2.166 -53.469 -36.594 1 85.56 497 GLU B O 1
ATOM 8263 N N . THR B 1 498 ? -3.25 -55.312 -36 1 85.31 498 THR B N 1
ATOM 8264 C CA . THR B 1 498 ? -4.02 -54.594 -35 1 85.31 498 THR B CA 1
ATOM 8265 C C . THR B 1 498 ? -3.111 -54.062 -33.875 1 85.31 498 THR B C 1
ATOM 8267 O O . THR B 1 498 ? -3.238 -52.938 -33.438 1 85.31 498 THR B O 1
ATOM 8270 N N . ILE B 1 499 ? -2.182 -54.812 -33.469 1 82.19 499 ILE B N 1
ATOM 8271 C CA . ILE B 1 499 ? -1.246 -54.469 -32.406 1 82.19 499 ILE B CA 1
ATOM 8272 C C . ILE B 1 499 ? -0.334 -53.344 -32.875 1 82.19 499 ILE B C 1
ATOM 8274 O O . ILE B 1 499 ? -0.089 -52.375 -32.156 1 82.19 499 ILE B O 1
ATOM 8278 N N . ARG B 1 500 ? 0.118 -53.438 -34.062 1 82.38 500 ARG B N 1
ATOM 8279 C CA . ARG B 1 500 ? 0.966 -52.406 -34.656 1 82.38 500 ARG B CA 1
ATOM 8280 C C . ARG B 1 500 ? 0.256 -51.062 -34.656 1 82.38 500 ARG B C 1
ATOM 8282 O O . ARG B 1 500 ? 0.855 -50.031 -34.312 1 82.38 500 ARG B O 1
ATOM 8289 N N . GLY B 1 501 ? -1.024 -51.094 -35.062 1 83.62 501 GLY B N 1
ATOM 8290 C CA . GLY B 1 501 ? -1.808 -49.875 -35.031 1 83.62 501 GLY B CA 1
ATOM 8291 C C . GLY B 1 501 ? -1.955 -49.281 -33.656 1 83.62 501 GLY B C 1
ATOM 8292 O O . GLY B 1 501 ? -1.826 -48.062 -33.469 1 83.62 501 GLY B O 1
ATOM 8293 N N . ALA B 1 502 ? -2.16 -50.062 -32.688 1 81.12 502 ALA B N 1
ATOM 8294 C CA . ALA B 1 502 ? -2.314 -49.594 -31.297 1 81.12 502 ALA B CA 1
ATOM 8295 C C . ALA B 1 502 ? -1.008 -49.031 -30.766 1 81.12 502 ALA B C 1
ATOM 8297 O O . ALA B 1 502 ? -1.014 -48 -30.047 1 81.12 502 ALA B O 1
ATOM 8298 N N . VAL B 1 503 ? 0.087 -49.562 -31.062 1 80.12 503 VAL B N 1
ATOM 8299 C CA . VAL B 1 503 ? 1.403 -49.094 -30.641 1 80.12 503 VAL B CA 1
ATOM 8300 C C . VAL B 1 503 ? 1.682 -47.719 -31.25 1 80.12 503 VAL B C 1
ATOM 8302 O O . VAL B 1 503 ? 2.227 -46.844 -30.578 1 80.12 503 VAL B O 1
ATOM 8305 N N . GLN B 1 504 ? 1.288 -47.625 -32.469 1 84.12 504 GLN B N 1
ATOM 8306 C CA . GLN B 1 504 ? 1.473 -46.344 -33.125 1 84.12 504 GLN B CA 1
ATOM 8307 C C . GLN B 1 504 ? 0.65 -45.25 -32.438 1 84.12 504 GLN B C 1
ATOM 8309 O O . GLN B 1 504 ? 1.107 -44.094 -32.312 1 84.12 504 GLN B O 1
ATOM 8314 N N . LEU B 1 505 ? -0.49 -45.594 -32 1 85.94 505 LEU B N 1
ATOM 8315 C CA . LEU B 1 505 ? -1.344 -44.656 -31.312 1 85.94 505 LEU B CA 1
ATOM 8316 C C . LEU B 1 505 ? -0.731 -44.25 -29.984 1 85.94 505 LEU B C 1
ATOM 8318 O O . LEU B 1 505 ? -0.718 -43.062 -29.641 1 85.94 505 LEU B O 1
ATOM 8322 N N . VAL B 1 506 ? -0.254 -45.094 -29.203 1 82.81 506 VAL B N 1
ATOM 8323 C CA . VAL B 1 506 ? 0.356 -44.812 -27.906 1 82.81 506 VAL B CA 1
ATOM 8324 C C . VAL B 1 506 ? 1.591 -43.938 -28.109 1 82.81 506 VAL B C 1
ATOM 8326 O O . VAL B 1 506 ? 1.833 -43.031 -27.328 1 82.81 506 VAL B O 1
ATOM 8329 N N . ASP B 1 507 ? 2.322 -44.25 -29.125 1 85.56 507 ASP B N 1
ATOM 8330 C CA . ASP B 1 507 ? 3.498 -43.438 -29.438 1 85.56 507 ASP B CA 1
ATOM 8331 C C . ASP B 1 507 ? 3.111 -42 -29.75 1 85.56 507 ASP B C 1
ATOM 8333 O O . ASP B 1 507 ? 3.736 -41.062 -29.234 1 85.56 507 ASP B O 1
ATOM 8337 N N . SER B 1 508 ? 2.098 -41.875 -30.562 1 89.56 508 SER B N 1
ATOM 8338 C CA . SER B 1 508 ? 1.623 -40.531 -30.922 1 89.56 508 SER B CA 1
ATOM 8339 C C . SER B 1 508 ? 1.144 -39.781 -29.688 1 89.56 508 SER B C 1
ATOM 8341 O O . SER B 1 508 ? 1.449 -38.594 -29.516 1 89.56 508 SER B O 1
ATOM 8343 N N . LYS B 1 509 ? 0.424 -40.469 -28.844 1 87.62 509 LYS B N 1
ATOM 8344 C CA . LYS B 1 509 ? -0.091 -39.844 -27.625 1 87.62 509 LYS B CA 1
ATOM 8345 C C . LYS B 1 509 ? 1.043 -39.469 -26.688 1 87.62 509 LYS B C 1
ATOM 8347 O O . LYS B 1 509 ? 0.998 -38.406 -26.031 1 87.62 509 LYS B O 1
ATOM 8352 N N . SER B 1 510 ? 2.021 -40.25 -26.547 1 86.19 510 SER B N 1
ATOM 8353 C CA . SER B 1 510 ? 3.191 -39.969 -25.734 1 86.19 510 SER B CA 1
ATOM 8354 C C . SER B 1 510 ? 3.912 -38.719 -26.234 1 86.19 510 SER B C 1
ATOM 8356 O O . SER B 1 510 ? 4.363 -37.875 -25.438 1 86.19 510 SER B O 1
ATOM 8358 N N . ALA B 1 511 ? 3.994 -38.625 -27.547 1 88.5 511 ALA B N 1
ATOM 8359 C CA . ALA B 1 511 ? 4.613 -37.438 -28.141 1 88.5 511 ALA B CA 1
ATOM 8360 C C . ALA B 1 511 ? 3.809 -36.188 -27.828 1 88.5 511 ALA B C 1
ATOM 8362 O O . ALA B 1 511 ? 4.383 -35.125 -27.547 1 88.5 511 ALA B O 1
ATOM 8363 N N . GLU B 1 512 ? 2.564 -36.344 -27.828 1 91.06 512 GLU B N 1
ATOM 8364 C CA . GLU B 1 512 ? 1.691 -35.219 -27.5 1 91.06 512 GLU B CA 1
ATOM 8365 C C . GLU B 1 512 ? 1.836 -34.812 -26.047 1 91.06 512 GLU B C 1
ATOM 8367 O O . GLU B 1 512 ? 1.808 -33.594 -25.719 1 91.06 512 GLU B O 1
ATOM 8372 N N . ILE B 1 513 ? 1.954 -35.688 -25.188 1 89.12 513 ILE B N 1
ATOM 8373 C CA . ILE B 1 513 ? 2.148 -35.438 -23.766 1 89.12 513 ILE B CA 1
ATOM 8374 C C . ILE B 1 513 ? 3.447 -34.656 -23.547 1 89.12 513 ILE B C 1
ATOM 8376 O O . ILE B 1 513 ? 3.467 -33.656 -22.844 1 89.12 513 ILE B O 1
ATOM 8380 N N . ARG B 1 514 ? 4.449 -35.094 -24.172 1 88.62 514 ARG B N 1
ATOM 8381 C CA . ARG B 1 514 ? 5.738 -34.438 -24.047 1 88.62 514 ARG B CA 1
ATOM 8382 C C . ARG B 1 514 ? 5.664 -33 -24.531 1 88.62 514 ARG B C 1
ATOM 8384 O O . ARG B 1 514 ? 6.215 -32.094 -23.906 1 88.62 514 ARG B O 1
ATOM 8391 N N . THR B 1 515 ? 5.012 -32.812 -25.672 1 90.88 515 THR B N 1
ATOM 8392 C CA . THR B 1 515 ? 4.852 -31.453 -26.219 1 90.88 515 THR B CA 1
ATOM 8393 C C . THR B 1 515 ? 4.055 -30.578 -25.266 1 90.88 515 THR B C 1
ATOM 8395 O O . THR B 1 515 ? 4.426 -29.422 -25 1 90.88 515 THR B O 1
ATOM 8398 N N . SER B 1 516 ? 3.014 -31.109 -24.703 1 90.88 516 SER B N 1
ATOM 8399 C CA . SER B 1 516 ? 2.172 -30.375 -23.766 1 90.88 516 SER B CA 1
ATOM 8400 C C . SER B 1 516 ? 2.947 -30 -22.5 1 90.88 516 SER B C 1
ATOM 8402 O O . SER B 1 516 ? 2.83 -28.859 -22.016 1 90.88 516 SER B O 1
ATOM 8404 N N . VAL B 1 517 ? 3.738 -30.844 -22.031 1 90.12 517 VAL B N 1
ATOM 8405 C CA . VAL B 1 517 ? 4.512 -30.594 -20.812 1 90.12 517 VAL B CA 1
ATOM 8406 C C . VAL B 1 517 ? 5.562 -29.516 -21.078 1 90.12 517 VAL B C 1
ATOM 8408 O O . VAL B 1 517 ? 5.832 -28.672 -20.219 1 90.12 517 VAL B O 1
ATOM 8411 N N . LYS B 1 518 ? 6.07 -29.562 -22.297 1 90.25 518 LYS B N 1
ATOM 8412 C CA . LYS B 1 518 ? 7.027 -28.516 -22.656 1 90.25 518 LYS B CA 1
ATOM 8413 C C . LYS B 1 518 ? 6.371 -27.141 -22.641 1 90.25 518 LYS B C 1
ATOM 8415 O O . LYS B 1 518 ? 6.953 -26.172 -22.141 1 90.25 518 LYS B O 1
ATOM 8420 N N . GLU B 1 519 ? 5.199 -27.031 -23.156 1 90.94 519 GLU B N 1
ATOM 8421 C CA . GLU B 1 519 ? 4.445 -25.781 -23.141 1 90.94 519 GLU B CA 1
ATOM 8422 C C . GLU B 1 519 ? 4.113 -25.344 -21.703 1 90.94 519 GLU B C 1
ATOM 8424 O O . GLU B 1 519 ? 4.227 -24.172 -21.359 1 90.94 519 GLU B O 1
ATOM 8429 N N . GLN B 1 520 ? 3.814 -26.203 -20.922 1 89.19 520 GLN B N 1
ATOM 8430 C CA . GLN B 1 520 ? 3.479 -25.938 -19.531 1 89.19 520 GLN B CA 1
ATOM 8431 C C . GLN B 1 520 ? 4.703 -25.453 -18.75 1 89.19 520 GLN B C 1
ATOM 8433 O O . GLN B 1 520 ? 4.594 -24.594 -17.875 1 89.19 520 GLN B O 1
ATOM 8438 N N . LYS B 1 521 ? 5.797 -26 -19.078 1 91 521 LYS B N 1
ATOM 8439 C CA . LYS B 1 521 ? 7.027 -25.594 -18.422 1 91 521 LYS B CA 1
ATOM 8440 C C . LYS B 1 521 ? 7.328 -24.109 -18.672 1 91 521 LYS B C 1
ATOM 8442 O O . LYS B 1 521 ? 7.777 -23.406 -17.781 1 91 521 LYS B O 1
ATOM 8447 N N . VAL B 1 522 ? 7.043 -23.656 -19.859 1 92.62 522 VAL B N 1
ATOM 8448 C CA . VAL B 1 522 ? 7.219 -22.234 -20.188 1 92.62 522 VAL B CA 1
ATOM 8449 C C . VAL B 1 522 ? 6.277 -21.391 -19.344 1 92.62 522 VAL B C 1
ATOM 8451 O O . VAL B 1 522 ? 6.691 -20.391 -18.766 1 92.62 522 VAL B O 1
ATOM 8454 N N . ALA B 1 523 ? 5.047 -21.844 -19.234 1 91.25 523 ALA B N 1
ATOM 8455 C CA . ALA B 1 523 ? 4.047 -21.125 -18.453 1 91.25 523 ALA B CA 1
ATOM 8456 C C . ALA B 1 523 ? 4.434 -21.094 -16.969 1 91.25 523 ALA B C 1
ATOM 8458 O O . ALA B 1 523 ? 4.211 -20.094 -16.297 1 91.25 523 ALA B O 1
ATOM 8459 N N . ILE B 1 524 ? 5.031 -22.094 -16.484 1 91.75 524 ILE B N 1
ATOM 8460 C CA . ILE B 1 524 ? 5.445 -22.188 -15.094 1 91.75 524 ILE B CA 1
ATOM 8461 C C . ILE B 1 524 ? 6.574 -21.188 -14.828 1 91.75 524 ILE B C 1
ATOM 8463 O O . ILE B 1 524 ? 6.605 -20.547 -13.773 1 91.75 524 ILE B O 1
ATOM 8467 N N . VAL B 1 525 ? 7.473 -21.078 -15.742 1 91.69 525 VAL B N 1
ATOM 8468 C CA . VAL B 1 525 ? 8.57 -20.125 -15.602 1 91.69 525 VAL B CA 1
ATOM 8469 C C . VAL B 1 525 ? 8.016 -18.703 -15.586 1 91.69 525 VAL B C 1
ATOM 8471 O O . VAL B 1 525 ? 8.438 -17.875 -14.773 1 91.69 525 VAL B O 1
ATOM 8474 N N . GLU B 1 526 ? 7.051 -18.5 -16.422 1 92.19 526 GLU B N 1
ATOM 8475 C CA . GLU B 1 526 ? 6.398 -17.188 -16.453 1 92.19 526 GLU B CA 1
ATOM 8476 C C . GLU B 1 526 ? 5.703 -16.891 -15.125 1 92.19 526 GLU B C 1
ATOM 8478 O O . GLU B 1 526 ? 5.781 -15.766 -14.617 1 92.19 526 GLU B O 1
ATOM 8483 N N . THR B 1 527 ? 5.102 -17.828 -14.594 1 91.56 527 THR B N 1
ATOM 8484 C CA . THR B 1 527 ? 4.426 -17.672 -13.312 1 91.56 527 THR B CA 1
ATOM 8485 C C . THR B 1 527 ? 5.438 -17.391 -12.203 1 91.56 527 THR B C 1
ATOM 8487 O O . THR B 1 527 ? 5.234 -16.5 -11.375 1 91.56 527 THR B O 1
ATOM 8490 N N . ALA B 1 528 ? 6.48 -18.156 -12.227 1 92.12 528 ALA B N 1
ATOM 8491 C CA . ALA B 1 528 ? 7.527 -17.984 -11.227 1 92.12 528 ALA B CA 1
ATOM 8492 C C . ALA B 1 528 ? 8.094 -16.562 -11.281 1 92.12 528 ALA B C 1
ATOM 8494 O O . ALA B 1 528 ? 8.289 -15.93 -10.242 1 92.12 528 ALA B O 1
ATOM 8495 N N . ASN B 1 529 ? 8.266 -16.031 -12.453 1 93.88 529 ASN B N 1
ATOM 8496 C CA . ASN B 1 529 ? 8.766 -14.664 -12.633 1 93.88 529 ASN B CA 1
ATOM 8497 C C . ASN B 1 529 ? 7.762 -13.633 -12.141 1 93.88 529 ASN B C 1
ATOM 8499 O O . ASN B 1 529 ? 8.133 -12.656 -11.492 1 93.88 529 ASN B O 1
ATOM 8503 N N . ALA B 1 530 ? 6.582 -13.898 -12.492 1 92.94 530 ALA B N 1
ATOM 8504 C CA . ALA B 1 530 ? 5.527 -12.977 -12.078 1 92.94 530 ALA B CA 1
ATOM 8505 C C . ALA B 1 530 ? 5.391 -12.938 -10.562 1 92.94 530 ALA B C 1
ATOM 8507 O O . ALA B 1 530 ? 5.184 -11.875 -9.969 1 92.94 530 ALA B O 1
ATOM 8508 N N . VAL B 1 531 ? 5.551 -14.023 -9.914 1 92.31 531 VAL B N 1
ATOM 8509 C CA . VAL B 1 531 ? 5.477 -14.102 -8.461 1 92.31 531 VAL B CA 1
ATOM 8510 C C . VAL B 1 531 ? 6.668 -13.383 -7.836 1 92.31 531 VAL B C 1
ATOM 8512 O O . VAL B 1 531 ? 6.535 -12.719 -6.805 1 92.31 531 VAL B O 1
ATOM 8515 N N . ALA B 1 532 ? 7.793 -13.539 -8.438 1 91.81 532 ALA B N 1
ATOM 8516 C CA . ALA B 1 532 ? 8.977 -12.812 -7.973 1 91.81 532 ALA B CA 1
ATOM 8517 C C . ALA B 1 532 ? 8.75 -11.305 -8.031 1 91.81 532 ALA B C 1
ATOM 8519 O O . ALA B 1 532 ? 9.102 -10.586 -7.098 1 91.81 532 ALA B O 1
ATOM 8520 N N . ASN B 1 533 ? 8.125 -10.844 -9.055 1 92.81 533 ASN B N 1
ATOM 8521 C CA . ASN B 1 533 ? 7.789 -9.43 -9.195 1 92.81 533 ASN B CA 1
ATOM 8522 C C . ASN B 1 533 ? 6.82 -8.977 -8.102 1 92.81 533 ASN B C 1
ATOM 8524 O O . ASN B 1 533 ? 6.996 -7.906 -7.52 1 92.81 533 ASN B O 1
ATOM 8528 N N . ILE B 1 534 ? 5.848 -9.758 -7.828 1 91.12 534 ILE B N 1
ATOM 8529 C CA . ILE B 1 534 ? 4.883 -9.461 -6.777 1 91.12 534 ILE B CA 1
ATOM 8530 C C . ILE B 1 534 ? 5.598 -9.367 -5.434 1 91.12 534 ILE B C 1
ATOM 8532 O O . ILE B 1 534 ? 5.324 -8.469 -4.637 1 91.12 534 ILE B O 1
ATOM 8536 N N . SER B 1 535 ? 6.504 -10.289 -5.219 1 92.81 535 SER B N 1
ATOM 8537 C CA . SER B 1 535 ? 7.254 -10.289 -3.967 1 92.81 535 SER B CA 1
ATOM 8538 C C . SER B 1 535 ? 8.023 -8.977 -3.783 1 92.81 535 SER B C 1
ATOM 8540 O O . SER B 1 535 ? 8.047 -8.414 -2.686 1 92.81 535 SER B O 1
ATOM 8542 N N . VAL B 1 536 ? 8.602 -8.445 -4.801 1 92.12 536 VAL B N 1
ATOM 8543 C CA . VAL B 1 536 ? 9.352 -7.195 -4.754 1 92.12 536 VAL B CA 1
ATOM 8544 C C . VAL B 1 536 ? 8.398 -6.035 -4.465 1 92.12 536 VAL B C 1
ATOM 8546 O O . VAL B 1 536 ? 8.688 -5.184 -3.621 1 92.12 536 VAL B O 1
ATOM 8549 N N . THR B 1 537 ? 7.289 -6.023 -5.148 1 90.88 537 THR B N 1
ATOM 8550 C CA . THR B 1 537 ? 6.32 -4.941 -4.98 1 90.88 537 THR B CA 1
ATOM 8551 C C . THR B 1 537 ? 5.707 -4.977 -3.584 1 90.88 537 THR B C 1
ATOM 8553 O O . THR B 1 537 ? 5.418 -3.932 -3.002 1 90.88 537 THR B O 1
ATOM 8556 N N . VAL B 1 538 ? 5.523 -6.152 -3.027 1 92.56 538 VAL B N 1
ATOM 8557 C CA . VAL B 1 538 ? 4.98 -6.312 -1.682 1 92.56 538 VAL B CA 1
ATOM 8558 C C . VAL B 1 538 ? 5.957 -5.727 -0.662 1 92.56 538 VAL B C 1
ATOM 8560 O O . VAL B 1 538 ? 5.547 -5.047 0.282 1 92.56 538 VAL B O 1
ATOM 8563 N N . GLN B 1 539 ? 7.223 -5.949 -0.864 1 91.25 539 GLN B N 1
ATOM 8564 C CA . GLN B 1 539 ? 8.242 -5.387 0.017 1 91.25 539 GLN B CA 1
ATOM 8565 C C . GLN B 1 539 ? 8.242 -3.863 -0.042 1 91.25 539 GLN B C 1
ATOM 8567 O O . GLN B 1 539 ? 8.328 -3.197 0.991 1 91.25 539 GLN B O 1
ATOM 8572 N N . SER B 1 540 ? 8.109 -3.385 -1.227 1 92.31 540 SER B N 1
ATOM 8573 C CA . SER B 1 540 ? 8.031 -1.942 -1.429 1 92.31 540 SER B CA 1
ATOM 8574 C C . SER B 1 540 ? 6.797 -1.36 -0.745 1 92.31 540 SER B C 1
ATOM 8576 O O . SER B 1 540 ? 6.867 -0.297 -0.125 1 92.31 540 SER B O 1
ATOM 8578 N N . SER B 1 541 ? 5.723 -2.002 -0.809 1 89.69 541 SER B N 1
ATOM 8579 C CA . SER B 1 541 ? 4.48 -1.565 -0.177 1 89.69 541 SER B CA 1
ATOM 8580 C C . SER B 1 541 ? 4.605 -1.564 1.343 1 89.69 541 SER B C 1
ATOM 8582 O O . SER B 1 541 ? 4.105 -0.658 2.012 1 89.69 541 SER B O 1
ATOM 8584 N N . ALA B 1 542 ? 5.246 -2.592 1.836 1 91.81 542 ALA B N 1
ATOM 8585 C CA . ALA B 1 542 ? 5.488 -2.648 3.275 1 91.81 542 ALA B CA 1
ATOM 8586 C C . ALA B 1 542 ? 6.344 -1.472 3.734 1 91.81 542 ALA B C 1
ATOM 8588 O O . ALA B 1 542 ? 6.059 -0.851 4.762 1 91.81 542 ALA B O 1
ATOM 8589 N N . ALA B 1 543 ? 7.352 -1.102 2.979 1 92.94 543 ALA B N 1
ATOM 8590 C CA . ALA B 1 543 ? 8.211 0.04 3.283 1 92.94 543 ALA B CA 1
ATOM 8591 C C . ALA B 1 543 ? 7.426 1.348 3.232 1 92.94 543 ALA B C 1
ATOM 8593 O O . ALA B 1 543 ? 7.59 2.211 4.098 1 92.94 543 ALA B O 1
ATOM 8594 N N . ASN B 1 544 ? 6.598 1.463 2.221 1 92.44 544 ASN B N 1
ATOM 8595 C CA . ASN B 1 544 ? 5.746 2.641 2.094 1 92.44 544 ASN B CA 1
ATOM 8596 C C . ASN B 1 544 ? 4.797 2.777 3.281 1 92.44 544 ASN B C 1
ATOM 8598 O O . ASN B 1 544 ? 4.531 3.887 3.744 1 92.44 544 ASN B O 1
ATOM 8602 N N . SER B 1 545 ? 4.27 1.654 3.758 1 92.56 545 SER B N 1
ATOM 8603 C CA . SER B 1 545 ? 3.389 1.663 4.922 1 92.56 545 SER B CA 1
ATOM 8604 C C . SER B 1 545 ? 4.102 2.219 6.148 1 92.56 545 SER B C 1
ATOM 8606 O O . SER B 1 545 ? 3.521 2.998 6.91 1 92.56 545 SER B O 1
ATOM 8608 N N . GLU B 1 546 ? 5.379 1.919 6.309 1 92.56 546 GLU B N 1
ATOM 8609 C CA . GLU B 1 546 ? 6.168 2.436 7.422 1 92.56 546 GLU B CA 1
ATOM 8610 C C . GLU B 1 546 ? 6.383 3.941 7.297 1 92.56 546 GLU B C 1
ATOM 8612 O O . GLU B 1 546 ? 6.309 4.668 8.289 1 92.56 546 GLU B O 1
ATOM 8617 N N . GLN B 1 547 ? 6.625 4.352 6.094 1 92.25 547 GLN B N 1
ATOM 8618 C CA . GLN B 1 547 ? 6.816 5.773 5.84 1 92.25 547 GLN B CA 1
ATOM 8619 C C . GLN B 1 547 ? 5.539 6.559 6.129 1 92.25 547 GLN B C 1
ATOM 8621 O O . GLN B 1 547 ? 5.59 7.637 6.73 1 92.25 547 GLN B O 1
ATOM 8626 N N . ILE B 1 548 ? 4.398 6.039 5.73 1 92.75 548 ILE B N 1
ATOM 8627 C CA . ILE B 1 548 ? 3.107 6.676 5.965 1 92.75 548 ILE B CA 1
ATOM 8628 C C . ILE B 1 548 ? 2.818 6.723 7.465 1 92.75 548 ILE B C 1
ATOM 8630 O O . ILE B 1 548 ? 2.344 7.738 7.98 1 92.75 548 ILE B O 1
ATOM 8634 N N . ALA B 1 549 ? 3.148 5.617 8.141 1 93.56 549 ALA B N 1
ATOM 8635 C CA . ALA B 1 549 ? 2.99 5.582 9.594 1 93.56 549 ALA B CA 1
ATOM 8636 C C . ALA B 1 549 ? 3.85 6.648 10.266 1 93.56 549 ALA B C 1
ATOM 8638 O O . ALA B 1 549 ? 3.395 7.336 11.188 1 93.56 549 ALA B O 1
ATOM 8639 N N . ALA B 1 550 ? 5.043 6.852 9.812 1 93.62 550 ALA B N 1
ATOM 8640 C CA . ALA B 1 550 ? 5.953 7.867 10.344 1 93.62 550 ALA B CA 1
ATOM 8641 C C . ALA B 1 550 ? 5.414 9.273 10.086 1 93.62 550 ALA B C 1
ATOM 8643 O O . ALA B 1 550 ? 5.449 10.125 10.977 1 93.62 550 ALA B O 1
ATOM 8644 N N . SER B 1 551 ? 4.914 9.469 8.875 1 93.94 551 SER B N 1
ATOM 8645 C CA . SER B 1 551 ? 4.316 10.75 8.531 1 93.94 551 SER B CA 1
ATOM 8646 C C . SER B 1 551 ? 3.102 11.047 9.406 1 93.94 551 SER B C 1
ATOM 8648 O O . SER B 1 551 ? 2.914 12.18 9.852 1 93.94 551 SER B O 1
ATOM 8650 N N . ALA B 1 552 ? 2.279 10.023 9.656 1 94.06 552 ALA B N 1
ATOM 8651 C CA . ALA B 1 552 ? 1.107 10.164 10.516 1 94.06 552 ALA B CA 1
ATOM 8652 C C . ALA B 1 552 ? 1.513 10.562 11.93 1 94.06 552 ALA B C 1
ATOM 8654 O O . ALA B 1 552 ? 0.92 11.469 12.523 1 94.06 552 ALA B O 1
ATOM 8655 N N . SER B 1 553 ? 2.535 9.992 12.461 1 93.62 553 SER B N 1
ATOM 8656 C CA . SER B 1 553 ? 3.055 10.305 13.789 1 93.62 553 SER B CA 1
ATOM 8657 C C . SER B 1 553 ? 3.602 11.727 13.836 1 93.62 553 SER B C 1
ATOM 8659 O O . SER B 1 553 ? 3.367 12.453 14.812 1 93.62 553 SER B O 1
ATOM 8661 N N . GLY B 1 554 ? 4.301 12.086 12.773 1 94.06 554 GLY B N 1
ATOM 8662 C CA . GLY B 1 554 ? 4.797 13.453 12.664 1 94.06 554 GLY B CA 1
ATOM 8663 C C . GLY B 1 554 ? 3.693 14.492 12.656 1 94.06 554 GLY B C 1
ATOM 8664 O O . GLY B 1 554 ? 3.785 15.508 13.336 1 94.06 554 GLY B O 1
ATOM 8665 N N . LEU B 1 555 ? 2.645 14.211 12.008 1 93.81 555 LEU B N 1
ATOM 8666 C CA . LEU B 1 555 ? 1.496 15.102 11.914 1 93.81 555 LEU B CA 1
ATOM 8667 C C . LEU B 1 555 ? 0.777 15.195 13.258 1 93.81 555 LEU B C 1
ATOM 8669 O O . LEU B 1 555 ? 0.32 16.281 13.648 1 93.81 555 LEU B O 1
ATOM 8673 N N . LEU B 1 556 ? 0.676 14.078 13.938 1 93.38 556 LEU B N 1
ATOM 8674 C CA . LEU B 1 556 ? 0.1 14.062 15.281 1 93.38 556 LEU B CA 1
ATOM 8675 C C . LEU B 1 556 ? 0.875 14.992 16.219 1 93.38 556 LEU B C 1
ATOM 8677 O O . LEU B 1 556 ? 0.279 15.789 16.938 1 93.38 556 LEU B O 1
ATOM 8681 N N . ASN B 1 557 ? 2.174 14.969 16.141 1 94.44 557 ASN B N 1
ATOM 8682 C CA . ASN B 1 557 ? 3.031 15.82 16.953 1 94.44 557 ASN B CA 1
ATOM 8683 C C . ASN B 1 557 ? 2.875 17.297 16.594 1 94.44 557 ASN B C 1
ATOM 8685 O O . ASN B 1 557 ? 2.844 18.156 17.469 1 94.44 557 ASN B O 1
ATOM 8689 N N . ILE B 1 558 ? 2.748 17.516 15.328 1 92.81 558 ILE B N 1
ATOM 8690 C CA . ILE B 1 558 ? 2.559 18.891 14.859 1 92.81 558 ILE B CA 1
ATOM 8691 C C . ILE B 1 558 ? 1.242 19.438 15.398 1 92.81 558 ILE B C 1
ATOM 8693 O O . ILE B 1 558 ? 1.187 20.578 15.867 1 92.81 558 ILE B O 1
ATOM 8697 N N . ALA B 1 559 ? 0.17 18.609 15.344 1 93.19 559 ALA B N 1
ATOM 8698 C CA . ALA B 1 559 ? -1.138 19.031 15.844 1 93.19 559 ALA B CA 1
ATOM 8699 C C . ALA B 1 559 ? -1.079 19.359 17.328 1 93.19 559 ALA B C 1
ATOM 8701 O O . ALA B 1 559 ? -1.589 20.391 17.766 1 93.19 559 ALA B O 1
ATOM 8702 N N . LYS B 1 560 ? -0.389 18.594 18.109 1 91.06 560 LYS B N 1
ATOM 8703 C CA . LYS B 1 560 ? -0.24 18.797 19.547 1 91.06 560 LYS B CA 1
ATOM 8704 C C . LYS B 1 560 ? 0.581 20.047 19.844 1 91.06 560 LYS B C 1
ATOM 8706 O O . LYS B 1 560 ? 0.191 20.875 20.672 1 91.06 560 LYS B O 1
ATOM 8711 N N . ASN B 1 561 ? 1.629 20.172 19.078 1 91.75 561 ASN B N 1
ATOM 8712 C CA . ASN B 1 561 ? 2.516 21.312 19.297 1 91.75 561 ASN B CA 1
ATOM 8713 C C . ASN B 1 561 ? 1.852 22.625 18.891 1 91.75 561 ASN B C 1
ATOM 8715 O O . ASN B 1 561 ? 2.082 23.672 19.5 1 91.75 561 ASN B O 1
ATOM 8719 N N . LEU B 1 562 ? 1.073 22.516 17.875 1 89.31 562 LEU B N 1
ATOM 8720 C CA . LEU B 1 562 ? 0.321 23.688 17.438 1 89.31 562 LEU B CA 1
ATOM 8721 C C . LEU B 1 562 ? -0.646 24.156 18.516 1 89.31 562 LEU B C 1
ATOM 8723 O O . LEU B 1 562 ? -0.703 25.344 18.844 1 89.31 562 LEU B O 1
ATOM 8727 N N . ARG B 1 563 ? -1.316 23.219 19.141 1 87.94 563 ARG B N 1
ATOM 8728 C CA . ARG B 1 563 ? -2.248 23.516 20.234 1 87.94 563 ARG B CA 1
ATOM 8729 C C . ARG B 1 563 ? -1.515 24.094 21.438 1 87.94 563 ARG B C 1
ATOM 8731 O O . ARG B 1 563 ? -1.978 25.062 22.047 1 87.94 563 ARG B O 1
ATOM 8738 N N . GLU B 1 564 ? -0.359 23.609 21.688 1 88.38 564 GLU B N 1
ATOM 8739 C CA . GLU B 1 564 ? 0.439 24.078 22.812 1 88.38 564 GLU B CA 1
ATOM 8740 C C . GLU B 1 564 ? 0.978 25.484 22.578 1 88.38 564 GLU B C 1
ATOM 8742 O O . GLU B 1 564 ? 0.963 26.312 23.484 1 88.38 564 GLU B O 1
ATOM 8747 N N . THR B 1 565 ? 1.401 25.688 21.328 1 85.69 565 THR B N 1
ATOM 8748 C CA . THR B 1 565 ? 1.956 26.984 20.969 1 85.69 565 THR B CA 1
ATOM 8749 C C . THR B 1 565 ? 0.888 28.078 21.047 1 85.69 565 THR B C 1
ATOM 8751 O O . THR B 1 565 ? 1.172 29.203 21.453 1 85.69 565 THR B O 1
ATOM 8754 N N . MET B 1 566 ? -0.348 27.719 20.859 1 83.19 566 MET B N 1
ATOM 8755 C CA . MET B 1 566 ? -1.444 28.688 20.859 1 83.19 566 MET B CA 1
ATOM 8756 C C . MET B 1 566 ? -2.035 28.828 22.25 1 83.19 566 MET B C 1
ATOM 8758 O O . MET B 1 566 ? -2.799 29.766 22.516 1 83.19 566 MET B O 1
ATOM 8762 N N . SER B 1 567 ? -1.669 28 23.219 1 82 567 SER B N 1
ATOM 8763 C CA . SER B 1 567 ? -2.289 27.938 24.547 1 82 567 SER B CA 1
ATOM 8764 C C . SER B 1 567 ? -1.979 29.188 25.359 1 82 567 SER B C 1
ATOM 8766 O O . SER B 1 567 ? -2.707 29.516 26.297 1 82 567 SER B O 1
ATOM 8768 N N . PHE B 1 568 ? -0.878 29.953 24.969 1 78.19 568 PHE B N 1
ATOM 8769 C CA . PHE B 1 568 ? -0.571 31.156 25.734 1 78.19 568 PHE B CA 1
ATOM 8770 C C . PHE B 1 568 ? -1.574 32.25 25.438 1 78.19 568 PHE B C 1
ATOM 8772 O O . PHE B 1 568 ? -1.787 33.156 26.266 1 78.19 568 PHE B O 1
ATOM 8779 N N . LEU B 1 569 ? -2.176 32.156 24.219 1 78.94 569 LEU B N 1
ATOM 8780 C CA . LEU B 1 569 ? -3.236 33.094 23.875 1 78.94 569 LEU B CA 1
ATOM 8781 C C . LEU B 1 569 ? -4.598 32.562 24.312 1 78.94 569 LEU B C 1
ATOM 8783 O O . LEU B 1 569 ? -5.035 31.5 23.844 1 78.94 569 LEU B O 1
ATOM 8787 N N . LYS B 1 570 ? -5.141 33.062 25.453 1 79.25 570 LYS B N 1
ATOM 8788 C CA . LYS B 1 570 ? -6.457 32.625 25.922 1 79.25 570 LYS B CA 1
ATOM 8789 C C . LYS B 1 570 ? -7.566 33.344 25.156 1 79.25 570 LYS B C 1
ATOM 8791 O O . LYS B 1 570 ? -7.551 34.562 25.031 1 79.25 570 LYS B O 1
ATOM 8796 N N . ALA B 1 571 ? -8.211 32.781 24.391 1 67.75 571 ALA B N 1
ATOM 8797 C CA . ALA B 1 571 ? -9.367 33.375 23.703 1 67.75 571 ALA B CA 1
ATOM 8798 C C . ALA B 1 571 ? -10.641 32.594 24.062 1 67.75 571 ALA B C 1
ATOM 8800 O O . ALA B 1 571 ? -10.594 31.422 24.391 1 67.75 571 ALA B O 1
#

Solvent-accessible surface area (backbone atoms only — not comparable to full-atom values): 55450 Å² total; per-residue (Å²): 113,70,65,66,57,58,29,37,32,56,51,56,47,42,40,50,56,54,51,58,58,47,52,56,49,50,49,52,50,51,53,40,50,52,53,50,53,53,48,52,49,53,47,47,46,46,48,62,47,26,50,50,40,44,54,29,48,49,50,35,46,42,27,51,55,48,36,36,53,45,36,54,52,34,31,71,56,64,77,34,48,43,70,55,36,39,49,44,36,52,50,26,56,53,47,35,56,51,32,50,53,55,43,69,68,42,70,74,50,73,73,46,53,55,52,50,62,62,40,51,62,41,49,51,53,29,50,52,51,53,47,50,51,38,51,36,32,69,68,64,39,66,69,60,45,53,51,37,60,52,70,50,47,59,83,42,44,52,62,47,47,53,50,46,50,51,48,47,52,50,39,55,52,52,48,53,50,52,45,57,50,52,55,52,52,48,57,51,48,54,54,51,51,53,52,53,52,52,50,43,52,54,49,52,52,52,54,36,51,58,53,31,51,55,52,50,53,56,41,49,53,55,26,54,31,44,61,58,32,41,43,61,68,69,65,88,70,85,90,56,90,73,45,53,19,52,67,60,48,29,53,51,28,46,33,54,40,35,51,52,49,40,52,44,51,53,50,51,52,49,49,31,50,49,38,38,51,48,18,51,51,36,36,52,48,18,51,49,40,39,51,42,28,53,52,41,51,53,31,41,51,50,35,52,52,30,50,52,50,39,50,54,38,45,50,51,38,46,53,36,38,51,53,36,48,55,42,50,54,54,42,56,55,52,49,52,52,46,50,52,45,51,50,50,40,51,52,34,41,52,54,32,50,52,36,42,55,55,33,50,53,39,44,53,52,36,48,52,37,42,53,52,35,51,49,30,47,51,53,35,49,52,36,45,53,50,42,50,53,46,35,52,50,44,35,52,46,21,48,52,43,28,50,52,17,49,51,42,32,51,55,16,59,74,51,50,87,83,12,56,70,47,33,54,53,19,52,50,41,32,53,51,19,54,48,41,35,52,46,30,52,49,41,48,52,36,42,53,53,32,52,54,31,47,54,50,34,50,52,34,44,54,48,41,50,52,32,46,53,50,39,54,52,30,45,53,50,35,48,52,30,41,53,49,39,54,53,43,47,54,50,46,54,53,50,48,53,53,45,53,52,41,51,51,50,39,49,52,36,37,53,49,37,48,53,40,47,54,54,36,50,55,35,49,51,52,33,52,51,33,42,53,50,41,52,53,45,33,52,50,45,38,53,47,19,52,52,40,36,50,48,17,53,50,36,40,51,48,25,52,48,51,53,57,63,46,58,65,53,41,92,114,70,64,65,59,56,30,37,33,54,50,56,47,44,40,50,57,54,51,58,57,47,54,56,48,49,48,53,51,50,53,39,52,53,54,51,53,54,49,52,50,51,45,47,47,45,47,61,47,28,50,50,42,44,54,30,48,49,50,36,46,43,29,51,56,46,37,36,53,44,36,54,52,33,30,74,55,64,78,33,49,43,72,55,36,39,50,44,36,53,50,26,56,51,48,33,55,49,32,50,53,54,43,68,69,42,70,76,50,73,71,46,53,55,52,50,62,64,40,50,63,41,48,53,53,31,50,52,51,54,46,51,51,39,50,39,29,71,65,66,37,66,71,62,46,52,50,37,60,54,69,48,46,58,83,42,46,52,63,46,48,53,52,47,49,50,47,48,50,50,40,55,54,51,50,52,52,54,47,54,51,51,54,54,51,48,57,51,48,55,55,52,52,53,54,52,52,52,51,43,54,54,50,51,51,52,54,37,50,58,53,30,52,55,54,50,52,55,41,48,55,55,27,53,31,43,61,58,32,40,42,61,68,68,66,88,70,85,90,53,92,74,45,53,19,52,66,60,47,29,54,50,28,45,35,54,39,34,53,51,49,41,54,44,51,54,50,50,50,50,50,30,51,50,36,37,50,46,17,51,50,36,36,53,48,17,51,50,42,39,50,42,27,52,53,41,51,52,30,42,52,50,35,52,54,31,51,51,50,37,51,52,38,46,51,51,39,42,52,37,38,50,54,36,48,55,42,50,54,54,42,54,55,52,52,53,52,46,51,52,44,52,50,50,40,50,51,34,42,52,54,33,50,51,35,43,54,54,35,50,53,39,45,52,52,37,48,51,38,42,53,53,33,52,50,30,48,49,52,35,50,52,35,45,55,52,39,49,52,47,36,50,50,44,34,50,48,21,50,51,43,29,51,53,19,48,51,42,32,51,53,15,58,71,50,50,85,84,12,56,71,46,33,54,51,18,52,50,41,31,51,50,20,52,50,39,34,53,46,31,52,51,42,48,53,37,42,53,52,33,52,51,31,47,54,50,34,52,51,34,46,55,49,40,51,50,32,46,52,50,39,52,50,30,45,51,50,36,49,53,30,42,52,49,39,53,53,46,48,53,51,46,52,53,50,47,52,53,46,53,54,42,53,52,49,40,48,52,36,38,52,50,38,48,54,38,46,54,54,35,51,54,33,48,51,52,35,52,52,34,40,53,52,41,52,53,45,33,53,50,44,38,52,48,20,52,52,41,36,52,48,17,53,52,35,40,50,49,25,52,49,50,54,56,64,47,58,64,54,40,90